Protein 2PMV (pdb70)

CATH classification: 1.50.10.20 (+1 more: 2.170.130.30)

Nearest PDB structures (foldseek):
  2pmv-assembly3_C  TM=1.003E+00  e=5.480E-61  Homo sapiens
  3kq4-assembly1_A  TM=9.865E-01  e=4.558E-55  Homo sapiens
  2pmv-assembly4_D  TM=9.990E-01  e=1.553E-37  Homo sapiens
  4kkj-assembly1_A  TM=8.275E-01  e=1.974E-21  Homo sapiens
  8ixu-assembly1_A  TM=7.692E-01  e=7.747E-20  Rattus norvegicus

Radius of gyration: 38.44 Å; Cα contacts (8 Å, |Δi|>4): 2213; chains: 4; bounding box: 96×88×99 Å

B-factor: mean 55.83, std 19.57, range [20.28, 99.45]

Solvent-accessible surface area: 54639 Å² total; per-residue (Å²): 156,35,94,15,55,95,83,47,78,89,46,3,54,40,14,0,64,88,0,1,91,40,18,62,99,111,32,82,48,6,14,2,8,0,0,0,0,12,10,22,31,25,104,49,99,154,6,17,89,56,2,0,85,33,5,72,91,31,77,26,140,110,31,78,34,8,58,0,0,23,2,0,0,0,3,22,1,0,6,32,61,16,37,90,10,32,66,25,0,36,142,59,0,96,133,40,66,34,79,34,33,113,7,32,14,57,27,2,54,19,8,0,4,0,0,0,0,2,5,36,70,46,16,40,42,0,8,82,4,0,25,100,1,0,41,24,28,19,4,21,72,23,123,51,40,8,38,6,3,0,2,1,0,0,0,0,3,15,0,22,43,46,5,0,9,2,19,89,49,34,46,57,68,4,0,16,61,2,1,54,49,9,2,59,81,1,3,144,86,26,103,131,71,2,27,0,18,68,15,34,0,0,2,1,0,12,0,0,27,79,37,17,47,85,92,15,194,128,159,50,94,25,118,90,0,3,44,19,0,4,81,28,15,122,128,47,80,7,84,18,43,10,2,0,0,11,3,0,1,22,10,67,68,86,12,2,36,45,0,38,79,15,65,4,31,92,150,151,74,67,47,118,21,62,0,61,8,6,1,22,4,102,88,131,72,111,112,107,29,133,94,89,28,65,2,38,3,62,64,44,30,23,41,0,29,39,0,5,86,15,1,65,159,108,68,77,134,17,56,32,105,63,48,104,45,35,99,20,50,53,9,13,5,3,18,120,28,61,53,57,104,125,86,55,11,63,10,45,24,22,28,46,124,85,82,32,88,48,42,6,37,29,38,99,3,106,86,124,4,73,0,22,0,43,25,38,98,102,154,34,84,17,60,91,78,53,76,89,49,3,51,34,7,0,62,85,0,3,94,36,18,59,97,108,39,171,31,25,19,1,8,0,0,0,0,15,9,22,30,22,101,56,116,177,7,22,74,58,3,0,91,38,4,62,106,28,84,30,120,101,22,78,29,8,74,0,0,24,3,0,0,0,2,22,1,0,6,24,60,14,30,94,7,30,54,41,0,30,169,77,0,98,130,38,66,39,105,46,111,97,5,103,12,67,41,1,56,16,6,0,3,0,0,0,0,2,5,34,70,43,16,39,38,0,14,76,4,0,18,97,0,0,121,26,28,78,77,25,89,27,117,55,46,13,50,5,3,0,0,0,0,0,0,0,2,15,0,19,47,41,2,2,5,14,23,93,125,36,49,52,77,27,0,20,98,2,1,55,45,11,1,59,90,0,2,135,72,30,100,130,57,2,20,0,26,73,27,95,14,0,3,6,0,9,2,0,23,72,36,16,51,95,85,10,184,106,139,41,86,23,122,99,1,4,47,54,0,4,74,16,15,109,136,55,81,8,144,67,34,77,20,0,0,40,2,0,0,19,9,69,68,79,13,3,38,43,0,37,81,19,67,3,33,108,154,156,34,95,16,54,96,82,47,78,88,43,3,54,39,13,0,66,85,0,2,100,37,20,63,101,111,34,82,50,6,13,2,8,0,0,0,0,13,11,21,31,25,105,52,114,150,6,23,86,54,2,0,83,33,5,72,91,30,79,26,140,110,34,79,34,8,58,0,0,22,1,0,0,0,3,19,1,0,6,28,60,16,35,91,10,33,66,24,0,37,142,59,0,100,132,40,72,32,86,47,38,111,7,32,13,57,26,2,53,18,7,0,3,0,0,0,0,2,4,36,72,49,16,44,46,0,8,80,4,0,29,100,1,0,62,26,27,16,26,20,86,22,122,52,40,8,37,5,4,0,2,0,0,0,0,0,3,15,0,24,41,47,8,0,14,8,25,108,108,36,44,66,30,12,0,17,26,0,1,31,14,7,0,56,77,0,3,145,88,26,104,131,70,2,28,0,20,65,16,32,0,0,2,1,0,12,1,0,25,77,37,18,40,86,93,15,109,127,156,50,95,25,118,93,0,2,44,19,0,4,81,29,15,118,129,46,81,6,82,18,42,10,2,0,0,11,3,0,0,21,11,70,66,88,12,2,35,44,0,37,80,15,64,5,40,96,150,147,71,67,47,117,23,63,0,62,7,5,0,21,5,98,95,132,74,115,112,108,30,132,93,88,27,64,3,38,3,59,62,47,30,23,43,0,30,38,0,4,87,16,2,65,158,109,68,76,136,17,58,33,105,66,48,103,45,36,101,21,52,52,10,13,5,3,15,120,28,60,52,57,106,125,85,55,11,62,11,45,24,22,28,47,122,84,82,31,86,50,42,8,35,28,36,100,4,107,86,126,2,74,0,20,0,42,30,37,97,99,154,33,83,16,58,94,76,50,76,90,50,3,51,35,6,1,64,86,0,3,92,38,17,60,96,108,39,170,28,24,19,1,8,0,0,0,0,16,9,22,30,24,102,58,115,177,7,29,78,56,3,0,87,38,4,59,106,28,84,30,121,101,22,76,29,9,74,0,0,24,3,0,0,0,2,23,1,0,7,20,58,15,29,95,7,32,54,41,0,30,170,77,0,98,126,38,66,36,108,48,113,96,5,104,13,65,40,1,56,17,6,0,4,0,0,0,0,3,4,34,73,46,15,46,40,0,13,75,3,0,18,92,0,0,120,25,28,78,77,25,90,28,117,54,47,13,50,7,2,0,0,0,0,0,0,0,2,16,1,20,45,40,5,1,8,13,23,108,127,37,50,57,77,29,0,20,99,3,1,54,46,12,1,56,88,0,2,135,74,29,99,130,57,2,20,0,26,72,28,93,12,0,3,7,0,9,2,0,23,72,35,16,44,95,84,10,185,103,140,42,86,24,122,102,1,5,49,55,0,5,73,14,14,107,135,56,83,8,145,69,32,76,21,0,0,38,3,0,0,18,10,70,67,80,14,3,36,42,0,39,81,20,72,6,46,108,160

Organism: Homo sapiens (NCBI:txid9606)

GO terms:
  GO:0140355 cargo receptor ligand activity (F, EXP)
  GO:0043202 lysosomal lumen (C, TAS)
  GO:0005576 extracellular region (C, TAS)
  GO:0015889 cobalamin transport (P, TAS)
  GO:0005515 protein binding (F, IPI)
  GO:0005576 extracellular region (C, IDA)
  GO:0005768 endosome (C, IDA)
  GO:0005902 microvillus (C, IDA)
  GO:0016324 apical plasma membrane (C, IDA)
  GO:0031419 cobalamin binding (F, IDA)
  GO:0015889 cobalamin transport (P, IMP)

Sequence (1290 aa):
SCSVPSAQEPLVNGIQVLMENSVTSSAYPNPSILIAMNLAGAYNLKAQKLLTYQLMSSDNNDLTIGHLGLTIMALTSSCRDPGDKVSILQRQMENWAPSSPNAEASAFYGPSLAILALCQKNSEATLPIAVRFAKTLLANSSPFNVDTGAMATLALTCMYNKIPVGSEEGYRSLFGQVLKDIVEKISMKIKDNGIIGDIYSTGLAMQALSVTPEPSKKEWNCKKTTDMILNEIKQGKFHNPMSIAQILPSLKGKTYLDVPQVTCSPDTSASNITVIYTINNQLRGVELLFNETINVSVKSGSVLLVVLEEAQRKNPMFKFETTMTSWGLVVSSINNIAENVNHKTYWQFLSGVTPLNEGVADYIPFNHEHITANFTQYSCSVPSAQEPLVNGIQVLMENSVTSSAYPNPSILIAMNLAGAYNLKAQKLLTYQLMSSDNNDLTIGHLGLTIMALTSSCRDPGDKVSILQRQMENWAPSSPNAEASAFYGPSLAILALCQKNSEATLPIAVRFAKTLLANSSPFNVDTGAMATLALTCMYNKIPVGSEEGYRSLFGQVLKDIVEKISMKIKDNGIIGDIYSTGLAMQALSVTPEPSKKEWNCKKTTDMILNEIKQGKFHNPMSIAQILPSLKGKTYLDVPQVTCSPDSCSVPSAQEPLVNGIQVLMENSVTSSAYPNPSILIAMNLAGAYNLKAQKLLTYQLMSSDNNDLTIGHLGLTIMALTSSCRDPGDKVSILQRQMENWAPSSPNAEASAFYGPSLAILALCQKNSEATLPIAVRFAKTLLANSSPFNVDTGAMATLALTCMYNKIPVGSEEGYRSLFGQVLKDIVEKISMKIKDNGIIGDIYSTGLAMQALSVTPEPSKKEWNCKKTTDMILNEIKQGKFHNPMSIAQILPSLKGKTYLDVPQVTCSPDTSASNITVIYTINNQLRGVELLFNETINVSVKSGSVLLVVLEEAQRKNPMFKFETTMTSWGLVVSSINNIAENVNHKTYWQFLSGVTPLNEGVADYIPFNHEHITANFTQYSCSVPSAQEPLVNGIQVLMENSVTSSAYPNPSILIAMNLAGAYNLKAQKLLTYQLMSSDNNDLTIGHLGLTIMALTSSCRDPGDKVSILQRQMENWAPSSPNAEASAFYGPSLAILALCQKNSEATLPIAVRFAKTLLANSSPFNVDTGAMATLALTCMYNKIPVGSEEGYRSLFGQVLKDIVEKISMKIKDNGIIGDIYSTGLAMQALSVTPEPSKKEWNCKKTTDMILNEIKQGKFHNPMSIAQILPSLKGKTYLDVPQVTCSPD

Structure (mmCIF, N/CA/C/O backbone):
data_2PMV
#
_entry.id   2PMV
#
_cell.length_a   90.100
_cell.length_b   67.300
_cell.length_c   147.700
_cell.angle_alpha   90.00
_cell.angle_beta   96.80
_cell.angle_gamma   90.00
#
_symmetry.space_group_name_H-M   'P 1 21 1'
#
loop_
_entity.id
_entity.type
_entity.pdbx_description
1 polymer 'Gastric intrinsic factor'
2 branched 2-acetamido-2-deoxy-beta-D-glucopyranose-(1-4)-2-acetamido-2-deoxy-beta-D-glucopyranose
3 non-polymer COBALAMIN
4 water water
#
loop_
_atom_site.group_PDB
_atom_site.id
_atom_site.type_symbol
_atom_site.label_atom_id
_atom_site.label_alt_id
_atom_site.label_comp_id
_atom_site.label_asym_id
_atom_site.label_entity_id
_atom_site.label_seq_id
_atom_site.pdbx_PDB_ins_code
_atom_site.Cartn_x
_atom_site.Cartn_y
_atom_site.Cartn_z
_atom_site.occupancy
_atom_site.B_iso_or_equiv
_atom_site.auth_seq_id
_atom_site.auth_comp_id
_atom_site.auth_asym_id
_atom_site.auth_atom_id
_atom_site.pdbx_PDB_model_num
ATOM 1 N N . SER A 1 7 ? -3.980 47.944 106.385 1.00 95.45 7 SER A N 1
ATOM 2 C CA . SER A 1 7 ? -4.068 47.707 104.908 1.00 97.42 7 SER A CA 1
ATOM 3 C C . SER A 1 7 ? -3.266 48.767 104.157 1.00 96.80 7 SER A C 1
ATOM 4 O O . SER A 1 7 ? -2.965 48.624 102.965 1.00 96.86 7 SER A O 1
ATOM 7 N N . CYS A 1 8 ? -2.926 49.834 104.868 1.00 94.59 8 CYS A N 1
ATOM 8 C CA . CYS A 1 8 ? -2.203 50.944 104.268 1.00 90.70 8 CYS A CA 1
ATOM 9 C C . CYS A 1 8 ? -1.432 51.724 105.313 1.00 86.91 8 CYS A C 1
ATOM 10 O O . CYS A 1 8 ? -1.574 52.947 105.431 1.00 85.07 8 CYS A O 1
ATOM 13 N N . SER A 1 9 ? -0.626 51.000 106.078 1.00 82.84 9 SER A N 1
ATOM 14 C CA . SER A 1 9 ? 0.192 51.614 107.108 1.00 78.96 9 SER A CA 1
ATOM 15 C C . SER A 1 9 ? 1.349 52.288 106.366 1.00 75.22 9 SER A C 1
ATOM 16 O O . SER A 1 9 ? 1.496 52.111 105.152 1.00 72.17 9 SER A O 1
ATOM 19 N N . VAL A 1 10 ? 2.157 53.067 107.079 1.00 71.19 10 VAL A N 1
ATOM 20 C CA . VAL A 1 10 ? 3.288 53.699 106.434 1.00 68.92 10 VAL 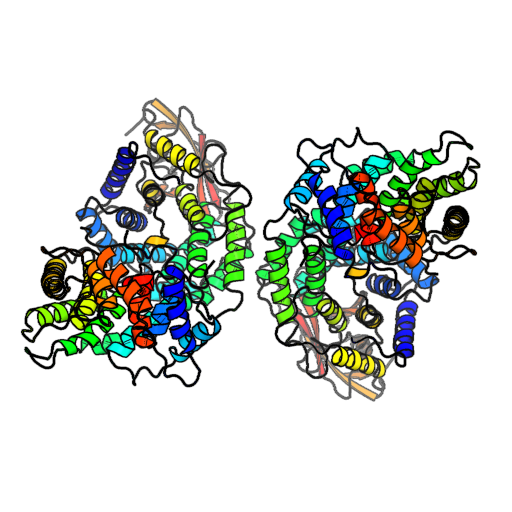A CA 1
ATOM 21 C C . VAL A 1 10 ? 4.397 52.656 106.370 1.00 67.04 10 VAL A C 1
ATOM 22 O O . VAL A 1 10 ? 4.746 52.046 107.381 1.00 69.29 10 VAL A O 1
ATOM 26 N N . PRO A 1 11 ? 4.942 52.422 105.170 1.00 63.38 11 PRO A N 1
ATOM 27 C CA . PRO A 1 11 ? 6.010 51.455 104.924 1.00 62.73 11 PRO A CA 1
ATOM 28 C C . PRO A 1 11 ? 7.216 51.702 105.821 1.00 63.66 11 PRO A C 1
ATOM 29 O O . PRO A 1 11 ? 7.783 52.807 105.837 1.00 62.41 11 PRO A O 1
ATOM 33 N N . SER A 1 12 ? 7.595 50.677 106.577 1.00 64.24 12 SER A N 1
ATOM 34 C CA . SER A 1 12 ? 8.751 50.778 107.458 1.00 67.99 12 SER A CA 1
ATOM 35 C C . SER A 1 12 ? 9.926 50.938 106.529 1.00 66.64 12 SER A C 1
ATOM 36 O O . SER A 1 12 ? 10.525 49.961 106.103 1.00 71.64 12 SER A O 1
ATOM 39 N N . ALA A 1 13 ? 10.236 52.178 106.200 1.00 63.29 13 ALA A N 1
ATOM 40 C CA . ALA A 1 13 ? 11.315 52.492 105.281 1.00 60.40 13 ALA A CA 1
ATOM 41 C C . ALA A 1 13 ? 11.083 53.960 105.063 1.00 59.12 13 ALA A C 1
ATOM 42 O O . ALA A 1 13 ? 11.986 54.716 104.718 1.00 59.10 13 ALA A O 1
ATOM 44 N N . GLN A 1 14 ? 9.837 54.348 105.299 1.00 56.97 14 GLN A N 1
ATOM 45 C CA . GLN A 1 14 ? 9.420 55.729 105.180 1.00 56.65 14 GLN A CA 1
ATOM 46 C C . GLN A 1 14 ? 9.191 56.254 106.601 1.00 52.36 14 GLN A C 1
ATOM 47 O O . GLN A 1 14 ? 8.982 57.44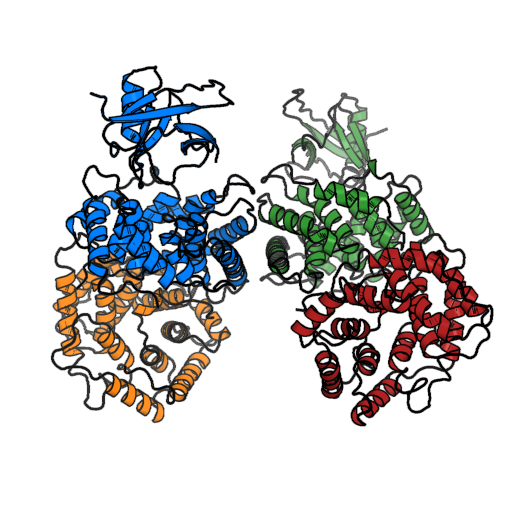4 106.832 1.00 49.40 14 GLN A O 1
ATOM 53 N N . GLU A 1 15 ? 9.238 55.348 107.566 1.00 50.28 15 GLU A N 1
ATOM 54 C CA . GLU A 1 15 ? 9.042 55.744 108.949 1.00 48.78 15 GLU A CA 1
ATOM 55 C C . GLU A 1 15 ? 9.971 56.860 109.402 1.00 46.25 15 GLU A C 1
ATOM 56 O O . GLU A 1 15 ? 9.554 57.761 110.131 1.00 46.02 15 GLU A O 1
ATOM 62 N N . PRO A 1 16 ? 11.247 56.812 108.999 1.00 43.87 16 PRO A N 1
ATOM 63 C CA . PRO A 1 16 ? 12.149 57.891 109.417 1.00 43.70 16 PRO A CA 1
ATOM 64 C C . PRO A 1 16 ? 11.542 59.245 109.046 1.00 44.75 16 PRO A C 1
ATOM 65 O O . PRO A 1 16 ? 11.653 60.203 109.795 1.00 45.39 16 PRO A O 1
ATOM 69 N N . LEU A 1 17 ? 10.900 59.303 107.881 1.00 46.59 17 LEU A N 1
ATOM 70 C CA . LEU A 1 17 ? 10.272 60.522 107.386 1.00 47.75 17 LEU A CA 1
ATOM 71 C C . LEU A 1 17 ? 9.199 60.950 108.380 1.00 44.14 17 LEU A C 1
ATOM 72 O O . LEU A 1 17 ? 9.155 62.091 108.828 1.00 45.18 17 LEU A O 1
ATOM 77 N N . VAL A 1 18 ? 8.333 60.027 108.742 1.00 40.59 18 VAL A N 1
ATOM 78 C CA . VAL A 1 18 ? 7.283 60.390 109.677 1.00 39.68 18 VAL A CA 1
ATOM 79 C C . VAL A 1 18 ? 7.906 60.852 110.985 1.00 37.15 18 VAL A C 1
ATOM 80 O O . VAL A 1 18 ? 7.509 61.886 111.544 1.00 36.48 18 VAL A O 1
ATOM 84 N N . ASN A 1 19 ? 8.887 60.099 111.471 1.00 35.60 19 ASN A N 1
ATOM 85 C CA . ASN A 1 19 ? 9.538 60.463 112.720 1.00 38.02 19 ASN A CA 1
ATOM 86 C C . ASN A 1 19 ? 10.043 61.900 112.675 1.00 39.91 19 ASN A C 1
ATOM 87 O O . ASN A 1 19 ? 9.870 62.662 113.648 1.00 38.28 19 ASN A O 1
ATOM 92 N N . GLY A 1 20 ? 10.669 62.262 111.544 1.00 41.79 20 GLY A N 1
ATOM 93 C CA . GLY A 1 20 ? 11.197 63.608 111.361 1.00 38.53 20 GLY A CA 1
ATOM 94 C C . GLY A 1 20 ? 10.157 64.707 111.542 1.00 39.63 20 GLY A C 1
ATOM 95 O O . GLY A 1 20 ? 10.371 65.646 112.323 1.00 38.08 20 GLY A O 1
ATOM 96 N N . ILE A 1 21 ? 9.026 64.613 110.839 1.00 38.94 21 ILE A N 1
ATOM 97 C CA . ILE A 1 21 ? 8.022 65.665 110.986 1.00 38.88 21 ILE A CA 1
ATOM 98 C C . ILE A 1 21 ? 7.463 65.689 112.389 1.00 35.40 21 ILE A C 1
ATOM 99 O O . ILE A 1 21 ? 7.164 66.756 112.905 1.00 35.90 21 ILE A O 1
ATOM 104 N N . GLN A 1 22 ? 7.349 64.520 113.020 1.00 34.38 22 GLN A N 1
ATOM 105 C CA . GLN A 1 22 ? 6.846 64.479 114.387 1.00 31.68 22 GLN A CA 1
ATOM 106 C C . GLN A 1 22 ? 7.743 65.363 115.240 1.00 31.10 22 GLN A C 1
ATOM 107 O O . GLN A 1 22 ? 7.256 66.178 116.015 1.00 28.56 22 GLN A O 1
ATOM 113 N N . VAL A 1 23 ? 9.059 65.182 115.090 1.00 31.53 23 VAL A N 1
ATOM 114 C CA . VAL A 1 23 ? 10.019 65.979 115.834 1.00 32.20 23 VAL A CA 1
ATOM 115 C C . VAL A 1 23 ? 9.881 67.425 115.433 1.00 34.03 23 VAL A C 1
ATOM 116 O O . VAL A 1 23 ? 9.877 68.276 116.308 1.00 34.55 23 VAL A O 1
ATOM 120 N N . LEU A 1 24 ? 9.745 67.717 114.134 1.00 33.81 24 LEU A N 1
ATOM 121 C CA . LEU A 1 24 ? 9.589 69.120 113.724 1.00 37.31 24 LEU A CA 1
ATOM 122 C C . LEU A 1 24 ? 8.381 69.732 114.470 1.00 40.13 24 LEU A C 1
ATOM 123 O O . LEU A 1 24 ? 8.461 70.835 115.035 1.00 41.85 24 LEU A O 1
ATOM 128 N N . MET A 1 25 ? 7.268 69.003 114.488 1.00 37.89 25 MET A N 1
ATOM 129 C CA . MET A 1 25 ? 6.063 69.486 115.135 1.00 37.15 25 MET A CA 1
ATOM 130 C C . MET A 1 25 ? 6.186 69.668 116.654 1.00 38.41 25 MET A C 1
ATOM 131 O O . MET A 1 25 ? 5.706 70.676 117.209 1.00 37.15 25 MET A O 1
ATOM 136 N N . GLU A 1 26 ? 6.787 68.694 117.335 1.00 37.60 26 GLU A N 1
ATOM 137 C CA . GLU A 1 26 ? 6.954 68.793 118.786 1.00 39.13 26 GLU A CA 1
ATOM 138 C C . GLU A 1 26 ? 7.898 69.925 119.104 1.00 41.25 26 GLU A C 1
ATOM 139 O O . GLU A 1 26 ? 7.691 70.661 120.054 1.00 38.62 26 GLU A O 1
ATOM 145 N N . ASN A 1 27 ? 8.933 70.061 118.281 1.00 44.86 27 ASN A N 1
ATOM 146 C CA . ASN A 1 27 ? 9.938 71.085 118.487 1.00 46.29 27 ASN A CA 1
ATOM 147 C C . ASN A 1 27 ? 9.430 72.508 118.413 1.00 46.62 27 ASN A C 1
ATOM 148 O O . ASN A 1 27 ? 10.144 73.445 118.796 1.00 47.91 27 ASN A O 1
ATOM 153 N N . SER A 1 28 ? 8.210 72.689 117.918 1.00 44.90 28 SER A N 1
ATOM 154 C CA . SER A 1 28 ? 7.665 74.032 117.772 1.00 40.49 28 SER A CA 1
ATOM 155 C C . SER A 1 28 ? 7.055 74.542 119.055 1.00 38.65 28 SER A C 1
ATOM 156 O O . SER A 1 28 ? 6.708 75.719 119.152 1.00 38.62 28 SER A O 1
ATOM 159 N N . VAL A 1 29 ? 6.923 73.662 120.039 1.00 36.82 29 VAL A N 1
ATOM 160 C CA . VAL A 1 29 ? 6.323 74.046 121.322 1.00 41.27 29 VAL A CA 1
ATOM 161 C C . VAL A 1 29 ? 7.312 74.852 122.182 1.00 44.39 29 VAL A C 1
ATOM 162 O O . VAL A 1 29 ? 8.399 74.373 122.522 1.00 45.23 29 VAL A O 1
ATOM 166 N N . THR A 1 30 ? 6.949 76.084 122.516 1.00 45.55 30 THR A N 1
ATOM 167 C CA . THR A 1 30 ? 7.833 76.927 123.315 1.00 47.06 30 THR A CA 1
ATOM 168 C C . THR A 1 30 ? 6.996 77.795 124.225 1.00 52.18 30 THR A C 1
ATOM 169 O O . THR A 1 30 ? 5.764 77.806 124.134 1.00 56.15 30 THR A O 1
ATOM 173 N N . SER A 1 31 ? 7.655 78.534 125.105 1.00 54.94 31 SER A N 1
ATOM 174 C CA . SER A 1 31 ? 6.933 79.383 126.048 1.00 58.14 31 SER A CA 1
ATOM 175 C C . SER A 1 31 ? 6.142 80.512 125.403 1.00 57.73 31 SER A C 1
ATOM 176 O O . SER A 1 31 ? 5.139 80.965 125.952 1.00 59.02 31 SER A O 1
ATOM 179 N N . SER A 1 32 ? 6.593 80.960 124.238 1.00 57.68 32 SER A N 1
ATOM 180 C CA . SER A 1 32 ? 5.916 82.033 123.515 1.00 56.08 32 SER A CA 1
ATOM 181 C C . SER A 1 32 ? 5.040 81.488 122.384 1.00 52.66 32 SER A C 1
ATOM 182 O O . SER A 1 32 ? 4.142 82.170 121.907 1.00 53.20 32 SER A O 1
ATOM 185 N N . ALA A 1 33 ? 5.301 80.256 121.960 1.00 51.33 33 ALA A N 1
ATOM 186 C CA . ALA A 1 33 ? 4.520 79.653 120.891 1.00 51.06 33 ALA A CA 1
ATOM 187 C C . ALA A 1 33 ? 3.034 79.642 121.287 1.00 52.05 33 ALA A C 1
ATOM 188 O O . ALA A 1 33 ? 2.703 79.615 122.477 1.00 55.11 33 ALA A O 1
ATOM 190 N N . TYR A 1 34 ? 2.150 79.700 120.293 1.00 49.73 34 TYR A N 1
ATOM 191 C CA . TYR A 1 34 ? 0.709 79.668 120.538 1.00 50.17 34 TYR A CA 1
ATOM 192 C C . TYR A 1 34 ? 0.392 78.223 120.976 1.00 47.95 34 TYR A C 1
ATOM 193 O O . TYR A 1 34 ? 0.721 77.282 120.257 1.00 48.46 34 TYR A O 1
ATOM 202 N N . PRO A 1 35 ? -0.208 78.031 122.173 1.00 45.35 35 PRO A N 1
ATOM 203 C CA . PRO A 1 35 ? -0.540 76.686 122.669 1.00 42.09 35 PRO A CA 1
ATOM 204 C C . PRO A 1 35 ? -1.516 75.986 121.735 1.00 41.38 35 PRO A C 1
ATOM 205 O O . PRO A 1 35 ? -2.720 76.293 121.711 1.00 41.26 35 PRO A O 1
ATOM 209 N N . ASN A 1 36 ? -0.991 75.051 120.955 1.00 36.27 36 ASN A N 1
ATOM 210 C CA . ASN A 1 36 ? -1.815 74.342 120.011 1.00 35.53 36 ASN A CA 1
ATOM 211 C C . ASN A 1 36 ? -2.305 72.973 120.516 1.00 35.15 36 ASN A C 1
ATOM 212 O O . ASN A 1 36 ? -1.545 72.002 120.544 1.00 34.86 36 ASN A O 1
ATOM 217 N N . PRO A 1 37 ? -3.595 72.872 120.894 1.00 34.19 37 PRO A N 1
ATOM 218 C CA . PRO A 1 37 ? -4.119 71.581 121.379 1.00 34.10 37 PRO A CA 1
ATOM 219 C C . PRO A 1 37 ? -4.016 70.417 120.346 1.00 37.69 37 PRO A C 1
ATOM 220 O O . PRO A 1 37 ? -3.871 69.235 120.728 1.00 36.88 37 PRO A O 1
ATOM 224 N N . SER A 1 38 ? -4.051 70.735 119.050 1.00 37.05 38 SER A N 1
ATOM 225 C CA . SER A 1 38 ? -3.960 69.671 118.053 1.00 37.14 38 SER A CA 1
ATOM 226 C C . SER A 1 38 ? -2.571 69.087 118.077 1.00 37.41 38 SER A C 1
ATOM 227 O O . SER A 1 38 ? -2.398 67.877 117.863 1.00 38.73 38 SER A O 1
ATOM 230 N N . ILE A 1 39 ? -1.569 69.914 118.359 1.00 32.10 39 ILE A N 1
ATOM 231 C CA . ILE A 1 39 ? -0.240 69.347 118.373 1.00 29.59 39 ILE A CA 1
ATOM 232 C C . ILE A 1 39 ? -0.087 68.386 119.536 1.00 30.67 39 ILE A C 1
ATOM 233 O O . ILE A 1 39 ? 0.552 67.353 119.395 1.00 32.59 39 ILE A O 1
ATOM 238 N N . LEU A 1 40 ? -0.684 68.729 120.676 1.00 31.31 40 LEU A N 1
ATOM 239 C CA . LEU A 1 40 ? -0.616 67.899 121.873 1.00 32.70 40 LEU A CA 1
ATOM 240 C C . LEU A 1 40 ? -1.319 66.578 121.595 1.00 33.95 40 LEU A C 1
ATOM 241 O O . LEU A 1 40 ? -0.792 65.514 121.942 1.00 32.63 40 LEU A O 1
ATOM 246 N N . ILE A 1 41 ? -2.494 66.653 120.954 1.00 32.00 41 ILE A N 1
ATOM 247 C CA . ILE A 1 41 ? -3.253 65.459 120.617 1.00 30.79 41 ILE A CA 1
ATOM 248 C C . ILE A 1 41 ? -2.440 64.553 119.716 1.00 32.60 41 ILE A C 1
ATOM 249 O O . ILE A 1 41 ? -2.379 63.324 119.922 1.00 35.30 41 ILE A O 1
ATOM 254 N N . ALA A 1 42 ? -1.816 65.164 118.714 1.00 32.80 42 ALA A N 1
ATOM 255 C CA . ALA A 1 42 ? -0.999 64.424 117.768 1.00 34.11 42 ALA A CA 1
ATOM 256 C C . ALA A 1 42 ? 0.196 63.761 118.450 1.00 33.64 42 ALA A C 1
ATOM 257 O O . ALA A 1 42 ? 0.398 62.551 118.317 1.00 32.50 42 ALA A O 1
ATOM 259 N N . MET A 1 43 ? 0.989 64.518 119.195 1.00 33.21 43 MET A N 1
ATOM 260 C CA . MET A 1 43 ? 2.123 63.850 119.805 1.00 35.78 43 MET A CA 1
ATOM 261 C C . MET A 1 43 ? 1.651 62.791 120.780 1.00 34.13 43 MET A C 1
ATOM 262 O O . MET A 1 43 ? 2.229 61.701 120.842 1.00 32.81 43 MET A O 1
ATOM 267 N N . ASN A 1 44 ? 0.578 63.063 121.511 1.00 33.37 44 ASN A N 1
ATOM 268 C CA . ASN A 1 44 ? 0.140 62.037 122.441 1.00 33.10 44 ASN A CA 1
ATOM 269 C C . ASN A 1 44 ? -0.352 60.778 121.734 1.00 33.51 44 ASN A C 1
ATOM 270 O O . ASN A 1 44 ? -0.099 59.694 122.220 1.00 38.09 44 ASN A O 1
ATOM 275 N N . LEU A 1 45 ? -1.034 60.891 120.594 1.00 32.68 45 LEU A N 1
ATOM 276 C CA . LEU A 1 45 ? -1.503 59.685 119.895 1.00 31.43 45 LEU A CA 1
ATOM 277 C C . LEU A 1 45 ? -0.330 58.924 119.248 1.00 32.50 45 LEU A C 1
ATOM 278 O O . LEU A 1 45 ? -0.366 57.700 119.068 1.00 29.83 45 LEU A O 1
ATOM 283 N N . ALA A 1 46 ? 0.705 59.665 118.885 1.00 30.05 46 ALA A N 1
ATOM 284 C CA . ALA A 1 46 ? 1.868 59.076 118.276 1.00 29.64 46 ALA A CA 1
ATOM 285 C C . ALA A 1 46 ? 2.805 58.478 119.296 1.00 31.63 46 ALA A C 1
ATOM 286 O O . ALA A 1 46 ? 3.491 57.512 118.998 1.00 33.45 46 ALA A O 1
ATOM 288 N N . GLY A 1 47 ? 2.821 59.041 120.496 1.00 31.23 47 GLY A N 1
ATOM 289 C CA . GLY A 1 47 ? 3.765 58.599 121.510 1.00 33.84 47 GLY A CA 1
ATOM 290 C C . GLY A 1 47 ? 4.817 59.700 121.456 1.00 33.66 47 GLY A C 1
ATOM 291 O O . GLY A 1 47 ? 5.656 59.709 120.563 1.00 36.60 47 GLY A O 1
ATOM 292 N N . ALA A 1 48 ? 4.740 60.645 122.381 1.00 32.55 48 ALA A N 1
ATOM 293 C CA . ALA A 1 48 ? 5.635 61.795 122.412 1.00 36.82 48 ALA A CA 1
ATOM 294 C C . ALA A 1 48 ? 7.142 61.496 122.503 1.00 37.95 48 ALA A C 1
ATOM 295 O O . ALA A 1 48 ? 7.538 60.559 123.180 1.00 38.77 48 ALA A O 1
ATOM 297 N N . TYR A 1 49 ? 7.971 62.289 121.821 1.00 36.24 49 TYR A N 1
ATOM 298 C CA . TYR A 1 49 ? 9.418 62.094 121.887 1.00 36.01 49 TYR A CA 1
ATOM 299 C C . TYR A 1 49 ? 9.969 63.036 122.940 1.00 37.36 49 TYR A C 1
ATOM 300 O O . TYR A 1 49 ? 10.610 62.622 123.889 1.00 38.07 49 TYR A O 1
ATOM 309 N N . ASN A 1 50 ? 9.689 64.310 122.756 1.00 39.37 50 ASN A N 1
ATOM 310 C CA . ASN A 1 50 ? 10.169 65.350 123.643 1.00 42.40 50 ASN A CA 1
ATOM 311 C C . ASN A 1 50 ? 9.263 65.540 124.861 1.00 43.63 50 ASN A C 1
ATOM 312 O O . ASN A 1 50 ? 8.269 66.305 124.823 1.00 41.92 50 ASN A O 1
ATOM 317 N N . LEU A 1 51 ? 9.631 64.883 125.959 1.00 41.62 51 LEU A N 1
ATOM 318 C CA . LEU A 1 51 ? 8.818 64.980 127.160 1.00 40.89 51 LEU A CA 1
ATOM 319 C C . LEU A 1 51 ? 8.744 66.376 127.751 1.00 39.82 51 LEU A C 1
ATOM 320 O O . LEU A 1 51 ? 7.751 66.714 128.410 1.00 39.98 51 LEU A O 1
ATOM 325 N N . LYS A 1 52 ? 9.739 67.238 127.492 1.00 40.74 52 LYS A N 1
ATOM 326 C CA . LYS A 1 52 ? 9.633 68.604 128.028 1.00 41.83 52 LYS A CA 1
ATOM 327 C C . LYS A 1 52 ? 8.618 69.338 127.191 1.00 39.77 52 LYS A C 1
ATOM 328 O O . LYS A 1 52 ? 7.824 70.119 127.789 1.00 37.22 52 LYS A O 1
ATOM 334 N N . ALA A 1 53 ? 8.670 69.210 125.911 1.00 36.49 53 ALA A N 1
ATOM 335 C CA . ALA A 1 53 ? 7.691 69.935 125.101 1.00 36.26 53 ALA A CA 1
ATOM 336 C C . ALA A 1 53 ? 6.299 69.413 125.475 1.00 37.18 53 ALA A C 1
ATOM 337 O O . ALA A 1 53 ? 5.343 70.182 125.641 1.00 36.73 53 ALA A O 1
ATOM 339 N N . GLN A 1 54 ? 6.200 68.099 125.662 1.00 37.72 54 GLN A N 1
ATOM 340 C CA . GLN A 1 54 ? 4.922 67.507 126.037 1.00 40.03 54 GLN A CA 1
ATOM 341 C C . GLN A 1 54 ? 4.347 68.127 127.306 1.00 41.05 54 GLN A C 1
ATOM 342 O O . GLN A 1 54 ? 3.179 68.515 127.347 1.00 39.43 54 GLN A O 1
ATOM 348 N N . LYS A 1 55 ? 5.179 68.213 128.339 1.00 42.45 55 LYS A N 1
ATOM 349 C CA . LYS A 1 55 ? 4.767 68.768 129.624 1.00 43.84 55 LYS A CA 1
ATOM 350 C C . LYS A 1 55 ? 4.436 70.260 129.531 1.00 43.71 55 LYS A C 1
ATOM 351 O O . LYS A 1 55 ? 3.433 70.725 130.079 1.00 44.07 55 LYS A O 1
ATOM 357 N N . LEU A 1 56 ? 5.275 71.012 128.827 1.00 42.30 56 LEU A N 1
ATOM 358 C CA . LEU A 1 56 ? 5.048 72.432 128.698 1.00 40.13 56 LEU A CA 1
ATOM 359 C C . LEU A 1 56 ? 3.672 72.731 128.093 1.00 39.56 56 LEU A C 1
ATOM 360 O O . LEU A 1 56 ? 2.895 73.492 128.666 1.00 40.67 56 LEU A O 1
ATOM 365 N N . LEU A 1 57 ? 3.367 72.112 126.952 1.00 40.49 57 LEU A N 1
ATOM 366 C CA . LEU A 1 57 ? 2.085 72.315 126.255 1.00 38.76 57 LEU A CA 1
ATOM 367 C C . LEU A 1 57 ? 0.926 71.924 127.135 1.00 40.00 57 LEU A C 1
ATOM 368 O O . LEU A 1 57 ? -0.066 72.653 127.245 1.00 42.61 57 LEU A O 1
ATOM 373 N N . THR A 1 58 ? 1.054 70.767 127.775 1.00 40.00 58 THR A N 1
ATOM 374 C CA . THR A 1 58 ? 0.012 70.294 128.660 1.00 37.80 58 THR A CA 1
ATOM 375 C C . THR A 1 58 ? -0.274 71.319 129.728 1.00 37.86 58 THR A C 1
ATOM 376 O O . THR A 1 58 ? -1.432 71.527 130.065 1.00 39.30 58 THR A O 1
ATOM 380 N N . TYR A 1 59 ? 0.766 71.978 130.242 1.00 39.49 59 TYR A N 1
ATOM 381 C CA . TYR A 1 59 ? 0.567 72.976 131.295 1.00 42.08 59 TYR A CA 1
ATOM 382 C C . TYR A 1 59 ? -0.066 74.241 130.753 1.00 40.43 59 TYR A C 1
ATOM 383 O O . TYR A 1 59 ? -0.932 74.835 131.422 1.00 39.29 59 TYR A O 1
ATOM 392 N N . GLN A 1 60 ? 0.353 74.647 129.554 1.00 36.69 60 GLN A N 1
ATOM 393 C CA . GLN A 1 60 ? -0.216 75.831 128.933 1.00 38.65 60 GLN A CA 1
ATOM 394 C C . GLN A 1 60 ? -1.715 75.628 128.689 1.00 43.13 60 GLN A C 1
ATOM 395 O O . GLN A 1 60 ? -2.505 76.559 128.842 1.00 45.96 60 GLN A O 1
ATOM 401 N N . LEU A 1 61 ? -2.126 74.423 128.304 1.00 42.93 61 LEU A N 1
ATOM 402 C CA . LEU A 1 61 ? -3.546 74.213 128.072 1.00 44.03 61 LEU A CA 1
ATOM 403 C C . LEU A 1 61 ? -4.314 74.085 129.377 1.00 46.23 61 LEU A C 1
ATOM 404 O O . LEU A 1 61 ? -5.446 74.563 129.460 1.00 46.96 61 LEU A O 1
ATOM 409 N N . MET A 1 62 ? -3.721 73.439 130.386 1.00 47.47 62 MET A N 1
ATOM 410 C CA . MET A 1 62 ? -4.414 73.263 131.673 1.00 50.43 62 MET A CA 1
ATOM 411 C C . MET A 1 62 ? -4.765 74.609 132.241 1.00 52.56 62 MET A C 1
ATOM 412 O O . MET A 1 62 ? -5.774 74.780 132.934 1.00 56.23 62 MET A O 1
ATOM 417 N N . SER A 1 63 ? -3.923 75.578 131.933 1.00 53.73 63 SER A N 1
ATOM 418 C CA . SER A 1 63 ? -4.142 76.917 132.437 1.00 54.49 63 SER A CA 1
ATOM 419 C C . SER A 1 63 ? -4.798 77.882 131.439 1.00 54.04 63 SER A C 1
ATOM 420 O O . SER A 1 63 ? -4.890 79.068 131.715 1.00 53.19 63 SER A O 1
ATOM 423 N N . SER A 1 64 ? -5.233 77.393 130.281 1.00 56.23 64 SER A N 1
ATOM 424 C CA . SER A 1 64 ? -5.896 78.271 129.321 1.00 57.01 64 SER A CA 1
ATOM 425 C C . SER A 1 64 ? -7.181 78.730 130.001 1.00 58.99 64 SER A C 1
ATOM 426 O O . SER A 1 64 ? -7.751 78.004 130.825 1.00 59.27 64 SER A O 1
ATOM 429 N N . ASP A 1 65 ? -7.624 79.940 129.674 1.00 60.60 65 ASP A N 1
ATOM 430 C CA . ASP A 1 65 ? -8.831 80.513 130.273 1.00 60.50 65 ASP A CA 1
ATOM 431 C C . ASP A 1 65 ? -10.076 80.072 129.516 1.00 57.07 65 ASP A C 1
ATOM 432 O O . ASP A 1 65 ? -10.187 80.300 128.315 1.00 57.31 65 ASP A O 1
ATOM 437 N N . ASN A 1 66 ? -11.028 79.467 130.215 1.00 54.83 66 ASN A N 1
ATOM 438 C CA . ASN A 1 66 ? -12.238 78.999 129.543 1.00 54.45 66 ASN A CA 1
ATOM 439 C C . ASN A 1 66 ? -12.969 80.065 128.726 1.00 53.98 66 ASN A C 1
ATOM 440 O O . ASN A 1 66 ? -13.609 79.741 127.734 1.00 54.45 66 ASN A O 1
ATOM 445 N N . ASN A 1 67 ? -12.859 81.329 129.123 1.00 54.88 67 ASN A N 1
ATOM 446 C CA . ASN A 1 67 ? -13.540 82.411 128.418 1.00 57.54 67 ASN A CA 1
ATOM 447 C C . ASN A 1 67 ? -12.816 82.897 127.172 1.00 59.82 67 ASN A C 1
ATOM 448 O O . ASN A 1 67 ? -13.304 83.778 126.452 1.00 59.35 67 ASN A O 1
ATOM 453 N N . ASP A 1 68 ? -11.647 82.327 126.923 1.00 59.57 68 ASP A N 1
ATOM 454 C CA . ASP A 1 68 ? -10.875 82.690 125.750 1.00 60.08 68 ASP A CA 1
ATOM 455 C C . ASP A 1 68 ? -11.071 81.660 124.646 1.00 57.33 68 ASP A C 1
ATOM 456 O O . ASP A 1 68 ? -10.673 81.874 123.510 1.00 60.12 68 ASP A O 1
ATOM 461 N N . LEU A 1 69 ? -11.690 80.543 124.983 1.00 53.43 69 LEU A N 1
ATOM 462 C CA . LEU A 1 69 ? -11.856 79.480 124.020 1.00 50.44 69 LEU A CA 1
ATOM 463 C C . LEU A 1 69 ? -13.210 79.404 123.371 1.00 49.03 69 LEU A C 1
ATOM 464 O O . LEU A 1 69 ? -14.231 79.598 124.028 1.00 48.71 69 LEU A O 1
ATOM 469 N N . THR A 1 70 ? -13.196 79.099 122.075 1.00 46.70 70 THR A N 1
ATOM 470 C CA . THR A 1 70 ? -14.407 78.928 121.289 1.00 43.00 70 THR A CA 1
ATOM 471 C C . THR A 1 70 ? -14.880 77.496 121.453 1.00 42.17 70 THR A C 1
ATOM 472 O O . THR A 1 70 ? -14.167 76.643 121.972 1.00 38.77 70 THR A O 1
ATOM 476 N N . ILE A 1 71 ? -16.098 77.239 121.002 1.00 45.01 71 ILE A N 1
ATOM 477 C CA . ILE A 1 71 ? -16.678 75.911 121.082 1.00 44.47 71 ILE A CA 1
ATOM 478 C C . ILE A 1 71 ? -15.665 74.864 120.602 1.00 44.78 71 ILE A C 1
ATOM 479 O O . ILE A 1 71 ? -15.434 73.857 121.268 1.00 46.88 71 ILE A O 1
ATOM 484 N N . GLY A 1 72 ? -15.041 75.119 119.461 1.00 42.51 72 GLY A N 1
ATOM 485 C CA . GLY A 1 72 ? -14.065 74.196 118.930 1.00 39.78 72 GLY A CA 1
ATOM 486 C C . GLY A 1 72 ? -12.769 74.150 119.706 1.00 41.21 72 GLY A C 1
ATOM 487 O O . GLY A 1 72 ? -12.188 73.083 119.839 1.00 44.87 72 GLY A O 1
ATOM 488 N N . HIS A 1 73 ? -12.285 75.295 120.182 1.00 44.35 73 HIS A N 1
ATOM 489 C CA . HIS A 1 73 ? -11.046 75.350 120.978 1.00 44.38 73 HIS A CA 1
ATOM 490 C C . HIS A 1 73 ? -11.298 74.390 122.135 1.00 43.46 73 HIS A C 1
ATOM 491 O O . HIS A 1 73 ? -10.544 73.461 122.395 1.00 43.35 73 HIS A O 1
ATOM 498 N N . LEU A 1 74 ? -12.376 74.687 122.846 1.00 39.95 74 LEU A N 1
ATOM 499 C CA . LEU A 1 74 ? -12.808 73.928 123.991 1.00 40.39 74 LEU A CA 1
ATOM 500 C C . LEU A 1 74 ? -12.751 72.442 123.692 1.00 39.28 74 LEU A C 1
ATOM 501 O O . LEU A 1 74 ? -12.090 71.691 124.415 1.00 42.36 74 LEU A O 1
ATOM 506 N N . GLY A 1 75 ? -13.430 72.016 122.629 1.00 36.84 75 GLY A N 1
ATOM 507 C CA . GLY A 1 75 ? -13.429 70.605 122.286 1.00 34.15 75 GLY A CA 1
ATOM 508 C C . GLY A 1 75 ? -12.011 70.069 122.132 1.00 35.51 75 GLY A C 1
ATOM 509 O O . GLY A 1 75 ? -11.645 69.030 122.694 1.00 36.44 75 GLY A O 1
ATOM 510 N N . LEU A 1 76 ? -11.201 70.787 121.364 1.00 32.03 76 LEU A N 1
ATOM 511 C CA . LEU A 1 76 ? -9.832 70.387 121.124 1.00 30.96 76 LEU A CA 1
ATOM 512 C C . LEU A 1 76 ? -9.030 70.314 122.428 1.00 32.36 76 LEU A C 1
ATOM 513 O O . LEU A 1 76 ? -8.258 69.371 122.668 1.00 29.40 76 LEU A O 1
ATOM 518 N N . THR A 1 77 ? -9.222 71.302 123.286 1.00 32.29 77 THR A N 1
ATOM 519 C CA . THR A 1 77 ? -8.500 71.348 124.540 1.00 33.64 77 THR A CA 1
ATOM 520 C C . THR A 1 77 ? -8.899 70.232 125.513 1.00 35.20 77 THR A C 1
ATOM 521 O O . THR A 1 77 ? -8.054 69.728 126.273 1.00 32.54 77 THR A O 1
ATOM 525 N N . ILE A 1 78 ? -10.181 69.868 125.513 1.00 34.16 78 ILE A N 1
ATOM 526 C CA . ILE A 1 78 ? -10.650 68.789 126.362 1.00 35.62 78 ILE A CA 1
ATOM 527 C C . ILE A 1 78 ? -9.976 67.478 125.889 1.00 41.24 78 ILE A C 1
ATOM 528 O O . ILE A 1 78 ? -9.440 66.677 126.704 1.00 44.39 78 ILE A O 1
ATOM 533 N N . MET A 1 79 ? -9.951 67.271 124.579 1.00 37.52 79 MET A N 1
ATOM 534 C CA . MET A 1 79 ? -9.307 66.074 124.074 1.00 39.77 79 MET A CA 1
ATOM 535 C C . MET A 1 79 ? -7.794 66.091 124.320 1.00 37.25 79 MET A C 1
ATOM 536 O O . MET A 1 79 ? -7.201 65.062 124.605 1.00 38.31 79 MET A O 1
ATOM 541 N N . ALA A 1 80 ? -7.167 67.254 124.210 1.00 36.40 80 ALA A N 1
ATOM 542 C CA . ALA A 1 80 ? -5.727 67.311 124.406 1.00 35.30 80 ALA A CA 1
ATOM 543 C C . ALA A 1 80 ? -5.396 66.936 125.839 1.00 33.31 80 ALA A C 1
ATOM 544 O O . ALA A 1 80 ? -4.510 66.113 126.069 1.00 30.40 80 ALA A O 1
ATOM 546 N N . LEU A 1 81 ? -6.106 67.544 126.795 1.00 31.90 81 LEU A N 1
ATOM 547 C CA . LEU A 1 81 ? -5.870 67.242 128.200 1.00 33.03 81 LEU A CA 1
ATOM 548 C C . LEU A 1 81 ? -6.094 65.749 128.412 1.00 32.20 81 LEU A C 1
ATOM 549 O O . LEU A 1 81 ? -5.213 65.042 128.909 1.00 30.82 81 LEU A O 1
ATOM 554 N N . THR A 1 82 ? -7.250 65.250 128.004 1.00 32.42 82 THR A N 1
ATOM 555 C CA . THR A 1 82 ? -7.500 63.826 128.157 1.00 33.69 82 THR A CA 1
ATOM 556 C C . THR A 1 82 ? -6.345 62.944 127.627 1.00 33.94 82 THR A C 1
ATOM 557 O O . THR A 1 82 ? -5.945 61.976 128.288 1.00 31.30 82 THR A O 1
ATOM 561 N N . SER A 1 83 ? -5.798 63.290 126.459 1.00 32.68 83 SER A N 1
ATOM 562 C CA . SER A 1 83 ? -4.701 62.525 125.860 1.00 33.82 83 SER A CA 1
ATOM 563 C C . SER A 1 83 ? -3.437 62.627 126.706 1.00 34.88 83 SER A C 1
ATOM 564 O O . SER A 1 83 ? -2.486 61.875 126.500 1.00 34.02 83 SER A O 1
ATOM 567 N N . SER A 1 84 ? -3.418 63.584 127.631 1.00 36.51 84 SER A N 1
ATOM 568 C CA . SER A 1 84 ? -2.278 63.748 128.531 1.00 38.20 84 SER A CA 1
ATOM 569 C C . SER A 1 84 ? -2.641 63.197 129.898 1.00 39.22 84 SER A C 1
ATOM 570 O O . SER A 1 84 ? -1.886 63.377 130.849 1.00 40.97 84 SER A O 1
ATOM 573 N N . CYS A 1 85 ? -3.784 62.510 129.967 1.00 37.12 85 CYS A N 1
ATOM 574 C CA . CYS A 1 85 ? -4.300 61.929 131.191 1.00 39.68 85 CYS A CA 1
ATOM 575 C C . CYS A 1 85 ? -4.490 62.964 132.286 1.00 43.73 85 CYS A C 1
ATOM 576 O O . CYS A 1 85 ? -4.133 62.736 133.454 1.00 43.63 85 CYS A O 1
ATOM 579 N N . ARG A 1 86 ? -5.062 64.101 131.897 1.00 44.84 86 ARG A N 1
ATOM 580 C CA . ARG A 1 86 ? -5.343 65.205 132.805 1.00 43.62 86 ARG A CA 1
ATOM 581 C C . ARG A 1 86 ? -6.837 65.487 132.845 1.00 44.19 86 ARG A C 1
ATOM 582 O O . ARG A 1 86 ? -7.511 65.464 131.820 1.00 48.26 86 ARG A O 1
ATOM 590 N N . ASP A 1 87 ? -7.357 65.764 134.027 1.00 46.38 87 ASP A N 1
ATOM 591 C CA . ASP A 1 87 ? -8.773 66.056 134.175 1.00 45.87 87 ASP A CA 1
ATOM 592 C C . ASP A 1 87 ? -8.983 67.401 133.505 1.00 45.12 87 ASP A C 1
ATOM 593 O O . ASP A 1 87 ? -8.189 68.315 133.692 1.00 45.53 87 ASP A O 1
ATOM 598 N N . PRO A 1 88 ? -10.020 67.511 132.667 1.00 46.35 88 PRO A N 1
ATOM 599 C CA . PRO A 1 88 ? -10.387 68.725 131.932 1.00 46.78 88 PRO A CA 1
ATOM 600 C C . PRO A 1 88 ? -11.287 69.546 132.821 1.00 48.42 88 PRO A C 1
ATOM 601 O O . PRO A 1 88 ? -11.441 70.751 132.653 1.00 49.36 88 PRO A O 1
ATOM 605 N N . GLY A 1 89 ? -11.885 68.858 133.779 1.00 50.08 89 GLY A N 1
ATOM 606 C CA . GLY A 1 89 ? -12.794 69.492 134.706 1.00 50.23 89 GLY A CA 1
ATOM 607 C C . GLY A 1 89 ? -13.710 70.531 134.104 1.00 50.22 89 GLY A C 1
ATOM 608 O O . GLY A 1 89 ? -14.478 70.306 133.169 1.00 54.23 89 GLY A O 1
ATOM 609 N N . ASP A 1 90 ? -13.623 71.689 134.710 1.00 49.60 90 ASP A N 1
ATOM 610 C CA . ASP A 1 90 ? -14.362 72.879 134.362 1.00 48.74 90 ASP A CA 1
ATOM 611 C C . ASP A 1 90 ? -14.845 72.996 132.906 1.00 48.27 90 ASP A C 1
ATOM 612 O O . ASP A 1 90 ? -16.027 73.249 132.628 1.00 46.94 90 ASP A O 1
ATOM 617 N N . LYS A 1 91 ? -13.905 72.836 131.981 1.00 47.19 91 LYS A N 1
ATOM 618 C CA . LYS A 1 91 ? -14.174 72.969 130.553 1.00 42.69 91 LYS A CA 1
ATOM 619 C C . LYS A 1 91 ? -15.280 72.105 129.976 1.00 41.68 91 LYS A C 1
ATOM 620 O O . LYS A 1 91 ? -15.983 72.548 129.065 1.00 41.05 91 LYS A O 1
ATOM 626 N N . VAL A 1 92 ? -15.451 70.886 130.474 1.00 39.83 92 VAL A N 1
ATOM 627 C CA . VAL A 1 92 ? -16.502 70.043 129.927 1.00 39.47 92 VAL A CA 1
ATOM 628 C C . VAL A 1 92 ? -17.899 70.578 130.268 1.00 42.92 92 VAL A C 1
ATOM 629 O O . VAL A 1 92 ? -18.810 70.554 129.409 1.00 41.76 92 VAL A O 1
ATOM 633 N N . SER A 1 93 ? -18.061 71.076 131.500 1.00 43.70 93 SER A N 1
ATOM 634 C CA . SER A 1 93 ? -19.342 71.654 131.955 1.00 45.52 93 SER A CA 1
ATOM 635 C C . SER A 1 93 ? -19.651 72.881 131.109 1.00 43.96 93 SER A C 1
ATOM 636 O O . SER A 1 93 ? -20.739 73.049 130.582 1.00 39.63 93 SER A O 1
ATOM 639 N N . ILE A 1 94 ? -18.655 73.737 130.990 1.00 43.55 94 ILE A N 1
ATOM 640 C CA . ILE A 1 94 ? -18.792 74.947 130.234 1.00 44.92 94 ILE A CA 1
ATOM 641 C C . ILE A 1 94 ? -19.155 74.605 128.795 1.00 47.83 94 ILE A C 1
ATOM 642 O O . ILE A 1 94 ? -20.091 75.186 128.234 1.00 47.64 94 ILE A O 1
ATOM 647 N N . LEU A 1 95 ? -18.450 73.638 128.200 1.00 47.97 95 LEU A N 1
ATOM 648 C CA . LEU A 1 95 ? -18.729 73.253 126.806 1.00 45.41 95 LEU A CA 1
ATOM 649 C C . LEU A 1 95 ? -20.136 72.683 126.637 1.00 43.39 95 LEU A C 1
ATOM 650 O O . LEU A 1 95 ? -20.843 73.052 125.707 1.00 40.77 95 LEU A O 1
ATOM 655 N N . GLN A 1 96 ? -20.526 71.782 127.532 1.00 43.31 96 GLN A N 1
ATOM 656 C CA . GLN A 1 96 ? -21.849 71.168 127.485 1.00 47.35 96 GLN A CA 1
ATOM 657 C C . GLN A 1 96 ? -22.973 72.236 127.435 1.00 49.31 96 GLN A C 1
ATOM 658 O O . GLN A 1 96 ? -23.900 72.162 126.605 1.00 47.21 96 GLN A O 1
ATOM 664 N N . ARG A 1 97 ? -22.887 73.250 128.293 1.00 50.42 97 ARG A N 1
ATOM 665 C CA . ARG A 1 97 ? -23.925 74.266 128.293 1.00 50.20 97 ARG A CA 1
ATOM 666 C C . ARG A 1 97 ? -23.807 75.198 127.086 1.00 46.16 97 ARG A C 1
ATOM 667 O O . ARG A 1 97 ? -24.800 75.714 126.580 1.00 46.18 97 ARG A O 1
ATOM 675 N N . GLN A 1 98 ? -22.615 75.419 126.581 1.00 43.11 98 GLN A N 1
ATOM 676 C CA . GLN A 1 98 ? -22.571 76.287 125.418 1.00 46.14 98 GLN A CA 1
ATOM 677 C C . GLN A 1 98 ? -23.205 75.569 124.240 1.00 48.80 98 GLN A C 1
ATOM 678 O O . GLN A 1 98 ? -23.869 76.198 123.419 1.00 48.19 98 GLN A O 1
ATOM 684 N N . MET A 1 99 ? -22.988 74.253 124.162 1.00 49.65 99 MET A N 1
ATOM 685 C CA . MET A 1 99 ? -23.533 73.443 123.085 1.00 52.18 99 MET A CA 1
ATOM 686 C C . MET A 1 99 ? -25.044 73.287 123.138 1.00 55.29 99 MET A C 1
ATOM 687 O O . MET A 1 99 ? -25.700 73.203 122.102 1.00 56.31 99 MET A O 1
ATOM 692 N N . GLU A 1 100 ? -25.613 73.229 124.332 1.00 58.76 100 GLU A N 1
ATOM 693 C CA . GLU A 1 100 ? -27.059 73.079 124.409 1.00 62.36 100 GLU A CA 1
ATOM 694 C C . GLU A 1 100 ? -27.664 74.364 123.893 1.00 62.41 100 GLU A C 1
ATOM 695 O O . GLU A 1 100 ? -28.846 74.417 123.567 1.00 64.90 100 GLU A O 1
ATOM 701 N N . ASN A 1 101 ? -26.812 75.376 123.766 1.00 61.60 101 ASN A N 1
ATOM 702 C CA . ASN A 1 101 ? -27.200 76.714 123.336 1.00 61.95 101 ASN A CA 1
ATOM 703 C C . ASN A 1 101 ? -26.761 77.035 121.932 1.00 61.27 101 ASN A C 1
ATOM 704 O O . ASN A 1 101 ? -26.945 78.150 121.453 1.00 62.70 101 ASN A O 1
ATOM 709 N N . TRP A 1 102 ? -26.150 76.066 121.275 1.00 60.32 102 TRP A N 1
ATOM 710 C CA . TRP A 1 102 ? -25.666 76.292 119.931 1.00 56.28 102 TRP A CA 1
ATOM 711 C C . TRP A 1 102 ? -26.663 75.940 118.830 1.00 57.26 102 TRP A C 1
ATOM 712 O O . TRP A 1 102 ? -27.485 75.031 118.966 1.00 58.92 102 TRP A O 1
ATOM 723 N N . ALA A 1 103 ? -26.561 76.673 117.730 1.00 57.55 103 ALA A N 1
ATOM 724 C CA . ALA A 1 103 ? -27.398 76.467 116.559 1.00 57.23 103 ALA A CA 1
ATOM 725 C C . ALA A 1 103 ? -26.719 77.248 115.452 1.00 56.89 103 ALA A C 1
ATOM 726 O O . ALA A 1 103 ? -26.025 78.232 115.712 1.00 58.28 103 ALA A O 1
ATOM 728 N N . PRO A 1 104 ? -26.879 76.811 114.201 1.00 57.23 104 PRO A N 1
ATOM 729 C CA . PRO A 1 104 ? -26.226 77.565 113.122 1.00 58.14 104 PRO A CA 1
ATOM 730 C C . PRO A 1 104 ? -26.928 78.898 112.874 1.00 60.57 104 PRO A C 1
ATOM 731 O O . PRO A 1 104 ? -28.096 79.076 113.259 1.00 60.25 104 PRO A O 1
ATOM 735 N N . SER A 1 105 ? -26.219 79.836 112.250 1.00 63.47 105 SER A N 1
ATOM 736 C CA . SER A 1 105 ? -26.799 81.155 111.965 1.00 65.13 105 SER A CA 1
ATOM 737 C C . SER A 1 105 ? -28.066 81.063 111.085 1.00 62.61 105 SER A C 1
ATOM 738 O O . SER A 1 105 ? -29.011 81.841 111.235 1.00 60.05 105 SER A O 1
ATOM 741 N N . SER A 1 106 ? -28.100 80.092 110.188 1.00 60.44 106 SER A N 1
ATOM 742 C CA . SER A 1 106 ? -29.260 79.925 109.326 1.00 60.60 106 SER A CA 1
ATOM 743 C C . SER A 1 106 ? -29.148 78.557 108.657 1.00 61.96 106 SER A C 1
ATOM 744 O O . SER A 1 106 ? -28.139 77.866 108.815 1.00 63.00 106 SER A O 1
ATOM 747 N N . PRO A 1 107 ? -30.184 78.135 107.913 1.00 62.29 107 PRO A N 1
ATOM 748 C CA . PRO A 1 107 ? -30.135 76.825 107.241 1.00 61.53 107 PRO A CA 1
ATOM 749 C C . PRO A 1 107 ? -29.287 76.813 105.974 1.00 63.40 107 PRO A C 1
ATOM 750 O O . PRO A 1 107 ? -29.102 75.764 105.354 1.00 63.62 107 PRO A O 1
ATOM 754 N N . ASN A 1 108 ? -28.765 77.982 105.604 1.00 65.07 108 ASN A N 1
ATOM 755 C CA . ASN A 1 108 ? -27.921 78.116 104.415 1.00 63.84 108 ASN A CA 1
ATOM 756 C C . ASN A 1 108 ? -26.497 78.477 104.810 1.00 61.58 108 ASN A C 1
ATOM 757 O O . ASN A 1 108 ? -25.673 78.834 103.956 1.00 60.63 108 ASN A O 1
ATOM 762 N N . ALA A 1 109 ? -26.223 78.394 106.112 1.00 58.82 109 ALA A N 1
ATOM 763 C CA . ALA A 1 109 ? -24.906 78.703 106.652 1.00 55.19 109 ALA A CA 1
ATOM 764 C C . ALA A 1 109 ? -23.869 77.791 105.992 1.00 52.09 109 ALA A C 1
ATOM 765 O O . ALA A 1 109 ? -24.160 76.613 105.691 1.00 47.06 109 ALA A O 1
ATOM 767 N N . GLU A 1 110 ? -22.674 78.344 105.776 1.00 47.89 110 GLU A N 1
ATOM 768 C CA . GLU A 1 110 ? -21.555 77.640 105.141 1.00 47.44 110 GLU A CA 1
ATOM 769 C C . GLU A 1 110 ? -21.214 76.332 105.856 1.00 46.73 110 GLU A C 1
ATOM 770 O O . GLU A 1 110 ? -21.334 76.232 107.087 1.00 48.06 110 GLU A O 1
ATOM 776 N N . ALA A 1 111 ? -20.774 75.336 105.095 1.00 43.31 111 ALA A N 1
ATOM 777 C CA . ALA A 1 111 ? -20.433 74.031 105.672 1.00 42.84 111 ALA A CA 1
ATOM 778 C C . ALA A 1 111 ? -19.466 74.083 106.868 1.00 41.63 111 ALA A C 1
ATOM 779 O O . ALA A 1 111 ? -19.691 73.398 107.872 1.00 39.98 111 ALA A O 1
ATOM 781 N N . SER A 1 112 ? -18.410 74.893 106.773 1.00 37.33 112 SER A N 1
ATOM 782 C CA . SER A 1 112 ? -17.437 74.982 107.862 1.00 38.62 112 SER A CA 1
ATOM 783 C C . SER A 1 112 ? -18.011 75.529 109.163 1.00 38.10 112 SER A C 1
ATOM 784 O O . SER A 1 112 ? -17.317 75.592 110.170 1.00 38.89 112 SER A O 1
ATOM 787 N N . ALA A 1 113 ? -19.265 75.949 109.151 1.00 36.43 113 ALA A N 1
ATOM 788 C CA . ALA A 1 113 ? -19.853 76.459 110.371 1.00 35.39 113 ALA A CA 1
ATOM 789 C C . ALA A 1 113 ? -19.977 75.308 111.342 1.00 38.09 113 ALA A C 1
ATOM 790 O O . ALA A 1 113 ? -20.037 75.492 112.556 1.00 41.41 113 ALA A O 1
ATOM 792 N N . PHE A 1 114 ? -20.015 74.110 110.786 1.00 38.74 114 PHE A N 1
ATOM 793 C CA . PHE A 1 114 ? -20.213 72.921 111.568 1.00 37.40 114 PHE A CA 1
ATOM 794 C C . PHE A 1 114 ? -18.942 72.319 112.142 1.00 39.53 114 PHE A C 1
ATOM 795 O O . PHE A 1 114 ? -18.997 71.456 113.040 1.00 40.38 114 PHE A O 1
ATOM 803 N N . TYR A 1 115 ? -17.798 72.786 111.653 1.00 39.55 115 TYR A N 1
ATOM 804 C CA . TYR A 1 115 ? -16.512 72.262 112.111 1.00 39.47 115 TYR A CA 1
ATOM 805 C C . TYR A 1 115 ? -16.328 72.316 113.647 1.00 39.49 115 TYR A C 1
ATOM 806 O O . TYR A 1 115 ? -16.182 71.264 114.293 1.00 39.01 115 TYR A O 1
ATOM 815 N N . GLY A 1 116 ? -16.356 73.518 114.229 1.00 41.69 116 GLY A N 1
ATOM 816 C CA . GLY A 1 116 ? -16.212 73.668 115.688 1.00 40.01 116 GLY A CA 1
ATOM 817 C C . GLY A 1 116 ? -17.176 72.783 116.466 1.00 37.45 116 GLY A C 1
ATOM 818 O O . GLY A 1 116 ? -16.751 72.023 117.358 1.00 35.33 116 GLY A O 1
ATOM 819 N N . PRO A 1 117 ? -18.486 72.867 116.155 1.00 35.18 117 PRO A N 1
ATOM 820 C CA . PRO A 1 117 ? -19.499 72.059 116.819 1.00 32.76 117 PRO A CA 1
ATOM 821 C C . PRO A 1 117 ? -19.155 70.554 116.744 1.00 33.06 117 PRO A C 1
ATOM 822 O O . PRO A 1 117 ? -19.383 69.819 117.707 1.00 34.36 117 PRO A O 1
ATOM 826 N N . SER A 1 118 ? -18.621 70.099 115.605 1.00 32.03 118 SER A N 1
ATOM 827 C CA . SER A 1 118 ? -18.239 68.689 115.439 1.00 30.40 118 SER A CA 1
ATOM 828 C C . SER A 1 118 ? -17.179 68.335 116.463 1.00 31.67 118 SER A C 1
ATOM 829 O O . SER A 1 118 ? -17.209 67.266 117.074 1.00 28.35 118 SER A O 1
ATOM 832 N N . LEU A 1 119 ? -16.216 69.232 116.613 1.00 32.70 119 LEU A N 1
ATOM 833 C CA . LEU A 1 119 ? -15.132 69.021 117.556 1.00 36.66 119 LEU A CA 1
ATOM 834 C C . LEU A 1 119 ? -15.677 68.931 118.974 1.00 39.84 119 LEU A C 1
ATOM 835 O O . LEU A 1 119 ? -15.213 68.123 119.793 1.00 40.48 119 LEU A O 1
ATOM 840 N N . ALA A 1 120 ? -16.658 69.776 119.257 1.00 36.39 120 ALA A N 1
ATOM 841 C CA . ALA A 1 120 ? -17.225 69.814 120.573 1.00 34.71 120 ALA A CA 1
ATOM 842 C C . ALA A 1 120 ? -17.992 68.546 120.861 1.00 36.26 120 ALA A C 1
ATOM 843 O O . ALA A 1 120 ? -17.852 67.952 121.932 1.00 37.93 120 ALA A O 1
ATOM 845 N N . ILE A 1 121 ? -18.807 68.116 119.911 1.00 34.64 121 ILE A N 1
ATOM 846 C CA . ILE A 1 121 ? -19.601 66.935 120.156 1.00 33.91 121 ILE A CA 1
ATOM 847 C C . ILE A 1 121 ? -18.692 65.746 120.325 1.00 34.14 121 ILE A C 1
ATOM 848 O O . ILE A 1 121 ? -18.945 64.871 121.150 1.00 36.07 121 ILE A O 1
ATOM 853 N N . LEU A 1 122 ? -17.609 65.708 119.570 1.00 33.98 122 LEU A N 1
ATOM 854 C CA . LEU A 1 122 ? -16.703 64.593 119.717 1.00 34.29 122 LEU A CA 1
ATOM 855 C C . LEU A 1 122 ? -16.174 64.586 121.152 1.00 36.97 122 LEU A C 1
ATOM 856 O O . LEU A 1 122 ? -16.223 63.551 121.845 1.00 39.24 122 LEU A O 1
ATOM 861 N N . ALA A 1 123 ? -15.706 65.741 121.620 1.00 35.42 123 ALA A N 1
ATOM 862 C CA . ALA A 1 123 ? -15.168 65.818 122.981 1.00 36.86 123 ALA A CA 1
ATOM 863 C C . ALA A 1 123 ? -16.188 65.347 124.029 1.00 37.27 123 ALA A C 1
ATOM 864 O O . ALA A 1 123 ? -15.897 64.474 124.869 1.00 36.20 123 ALA A O 1
ATOM 866 N N . LEU A 1 124 ? -17.374 65.951 123.969 1.00 34.97 124 LEU A N 1
ATOM 867 C CA . LEU A 1 124 ? -18.468 65.649 124.868 1.00 32.04 124 LEU A CA 1
ATOM 868 C C . LEU A 1 124 ? -18.852 64.183 124.740 1.00 33.48 124 LEU A C 1
ATOM 869 O O . LEU A 1 124 ? -19.147 63.519 125.734 1.00 31.22 124 LEU A O 1
ATOM 874 N N . CYS A 1 125 ? -18.818 63.657 123.523 1.00 33.50 125 CYS A N 1
ATOM 875 C CA . CYS A 1 125 ? -19.166 62.262 123.339 1.00 35.04 125 CYS A CA 1
ATOM 876 C C . CYS A 1 125 ? -18.157 61.370 124.102 1.00 34.86 125 CYS A C 1
ATOM 877 O O . CYS A 1 125 ? -18.526 60.377 124.761 1.00 31.99 125 CYS A O 1
ATOM 880 N N . GLN A 1 126 ? -16.882 61.733 124.030 1.00 35.84 126 GLN A N 1
ATOM 881 C CA . GLN A 1 126 ? -15.872 60.963 124.730 1.00 36.32 126 GLN A CA 1
ATOM 882 C C . GLN A 1 126 ? -16.030 61.021 126.257 1.00 39.66 126 GLN A C 1
ATOM 883 O O . GLN A 1 126 ? -15.792 60.017 126.950 1.00 40.70 126 GLN A O 1
ATOM 889 N N . LYS A 1 127 ? -16.459 62.160 126.792 1.00 40.03 127 LYS A N 1
ATOM 890 C CA . LYS A 1 127 ? -16.640 62.248 128.245 1.00 42.06 127 LYS A CA 1
ATOM 891 C C . LYS A 1 127 ? -17.925 61.613 128.759 1.00 40.71 127 LYS A C 1
ATOM 892 O O . LYS A 1 127 ? -17.937 61.036 129.839 1.00 42.66 127 LYS A O 1
ATOM 898 N N . ASN A 1 128 ? -19.012 61.713 127.999 1.00 38.79 128 ASN A N 1
ATOM 899 C CA . ASN A 1 128 ? -20.277 61.167 128.468 1.00 37.35 128 ASN A CA 1
ATOM 900 C C . ASN A 1 128 ? -21.231 61.070 127.303 1.00 37.64 128 ASN A C 1
ATOM 901 O O . ASN A 1 128 ? -22.035 61.976 127.042 1.00 39.55 128 ASN A O 1
ATOM 906 N N . SER A 1 129 ? -21.150 59.946 126.608 1.00 36.90 129 SER A N 1
ATOM 907 C CA . SER A 1 129 ? -21.970 59.756 125.445 1.00 34.47 129 SER A CA 1
ATOM 908 C C . SER A 1 129 ? -23.460 59.997 125.672 1.00 33.05 129 SER A C 1
ATOM 909 O O . SER A 1 129 ? -24.059 60.779 124.959 1.00 34.14 129 SER A O 1
ATOM 912 N N . GLU A 1 130 ? -24.055 59.363 126.670 1.00 34.47 130 GLU A N 1
ATOM 913 C CA . GLU A 1 130 ? -25.492 59.500 126.885 1.00 35.60 130 GLU A CA 1
ATOM 914 C C . GLU A 1 130 ? -25.926 60.931 127.173 1.00 36.44 130 GLU A C 1
ATOM 915 O O . GLU A 1 130 ? -27.005 61.381 126.718 1.00 35.76 130 GLU A O 1
ATOM 921 N N . ALA A 1 131 ? -25.103 61.665 127.910 1.00 31.81 131 ALA A N 1
ATOM 922 C CA . ALA A 1 131 ? -25.466 63.053 128.205 1.00 33.28 131 ALA A CA 1
ATOM 923 C C . ALA A 1 131 ? -25.398 63.923 126.973 1.00 33.28 131 ALA A C 1
ATOM 924 O O . ALA A 1 131 ? -25.901 65.041 126.987 1.00 39.14 131 ALA A O 1
ATOM 926 N N . THR A 1 132 ? -24.768 63.409 125.924 1.00 30.56 132 THR A N 1
ATOM 927 C CA . THR A 1 132 ? -24.571 64.117 124.677 1.00 32.32 132 THR A CA 1
ATOM 928 C C . THR A 1 132 ? -25.583 63.787 123.585 1.00 32.56 132 THR A C 1
ATOM 929 O O . THR A 1 132 ? -25.623 64.475 122.575 1.00 33.45 132 THR A O 1
ATOM 933 N N . LEU A 1 133 ? -26.396 62.749 123.767 1.00 34.79 133 LEU A N 1
ATOM 934 C CA . LEU A 1 133 ? -27.362 62.381 122.727 1.00 37.20 133 LEU A CA 1
ATOM 935 C C . LEU A 1 133 ? -28.201 63.539 122.237 1.00 39.10 133 LEU A C 1
ATOM 936 O O . LEU A 1 133 ? -28.199 63.845 121.034 1.00 40.17 133 LEU A O 1
ATOM 941 N N . PRO A 1 134 ? -28.916 64.209 123.165 1.00 37.94 134 PRO A N 1
ATOM 942 C CA . PRO A 1 134 ? -29.769 65.344 122.784 1.00 38.84 134 PRO A CA 1
ATOM 943 C C . PRO A 1 134 ? -29.083 66.259 121.781 1.00 39.35 134 PRO A C 1
ATOM 944 O O . PRO A 1 134 ? -29.580 66.489 120.678 1.00 43.45 134 PRO A O 1
ATOM 948 N N . ILE A 1 135 ? -27.927 66.764 122.170 1.00 40.54 135 ILE A N 1
ATOM 949 C CA . ILE A 1 135 ? -27.167 67.670 121.331 1.00 40.62 135 ILE A CA 1
ATOM 950 C C . ILE A 1 135 ? -26.764 67.045 120.004 1.00 39.90 135 ILE A C 1
ATOM 951 O O . ILE A 1 135 ? -26.801 67.698 118.946 1.00 42.75 135 ILE A O 1
ATOM 956 N N . ALA A 1 136 ? -26.387 65.776 120.059 1.00 38.41 136 ALA A N 1
ATOM 957 C CA . ALA A 1 136 ? -25.937 65.081 118.870 1.00 36.58 136 ALA A CA 1
ATOM 958 C C . ALA A 1 136 ? -27.083 64.806 117.902 1.00 35.74 136 ALA A C 1
ATOM 959 O O . ALA A 1 136 ? -26.893 64.856 116.690 1.00 36.22 136 ALA A O 1
ATOM 961 N N . VAL A 1 137 ? -28.270 64.511 118.426 1.00 35.87 137 VAL A N 1
ATOM 962 C CA . VAL A 1 137 ? -29.424 64.259 117.563 1.00 35.95 137 VAL A CA 1
ATOM 963 C C . VAL A 1 137 ? -29.742 65.545 116.810 1.00 38.38 137 VAL A C 1
ATOM 964 O O . VAL A 1 137 ? -29.888 65.560 115.562 1.00 36.29 137 VAL A O 1
ATOM 968 N N . ARG A 1 138 ? -29.821 66.621 117.594 1.00 36.12 138 ARG A N 1
ATOM 969 C CA . ARG A 1 138 ? -30.091 67.946 117.090 1.00 34.11 138 ARG A CA 1
ATOM 970 C C . ARG A 1 138 ? -29.020 68.302 116.059 1.00 35.42 138 ARG A C 1
ATOM 971 O O . ARG A 1 138 ? -29.330 68.851 114.991 1.00 35.12 138 ARG A O 1
ATOM 979 N N . PHE A 1 139 ? -27.766 67.958 116.364 1.00 35.41 139 PHE A N 1
ATOM 980 C CA . PHE A 1 139 ? -26.646 68.268 115.465 1.00 35.60 139 PHE A CA 1
ATOM 981 C C . PHE A 1 139 ? -26.768 67.513 114.145 1.00 36.10 139 PHE A C 1
ATOM 982 O O . PHE A 1 139 ? -26.548 68.081 113.065 1.00 37.56 139 PHE A O 1
ATOM 990 N N . ALA A 1 140 ? -27.128 66.238 114.236 1.00 34.03 140 ALA A N 1
ATOM 991 C CA . ALA A 1 140 ? -27.287 65.418 113.040 1.00 38.61 140 ALA A CA 1
ATOM 992 C C . ALA A 1 140 ? -28.408 65.959 112.146 1.00 38.75 140 ALA A C 1
ATOM 993 O O . ALA A 1 140 ? -28.296 65.944 110.929 1.00 37.54 140 ALA A O 1
ATOM 995 N N . LYS A 1 141 ? -29.488 66.430 112.761 1.00 39.42 141 LYS A N 1
ATOM 996 C CA . LYS A 1 141 ? -30.614 66.961 112.005 1.00 40.30 141 LYS A CA 1
ATOM 997 C C . LYS A 1 141 ? -30.271 68.284 111.352 1.00 39.27 141 LYS A C 1
ATOM 998 O O . LYS A 1 141 ? -30.670 68.560 110.222 1.00 40.02 141 LYS A O 1
ATOM 1004 N N . THR A 1 142 ? -29.531 69.109 112.069 1.00 38.02 142 THR A N 1
ATOM 1005 C CA . THR A 1 142 ? -29.153 70.387 111.518 1.00 38.18 142 THR A CA 1
ATOM 1006 C C . THR A 1 142 ? -28.258 70.161 110.322 1.00 39.13 142 THR A C 1
ATOM 1007 O O . THR A 1 142 ? -28.331 70.895 109.334 1.00 38.29 142 THR A O 1
ATOM 1011 N N . LEU A 1 143 ? -27.427 69.124 110.410 1.00 39.69 143 LEU A N 1
ATOM 1012 C CA . LEU A 1 143 ? -26.469 68.815 109.348 1.00 40.08 143 LEU A CA 1
ATOM 1013 C C . LEU A 1 143 ? -27.214 68.229 108.146 1.00 40.48 143 LEU A C 1
ATOM 1014 O O . LEU A 1 143 ? -26.937 68.538 106.959 1.00 41.33 143 LEU A O 1
ATOM 1019 N N . LEU A 1 144 ? -28.188 67.390 108.452 1.00 38.54 144 LEU A N 1
ATOM 1020 C CA . LEU A 1 144 ? -29.005 66.794 107.407 1.00 39.19 144 LEU A CA 1
ATOM 1021 C C . LEU A 1 144 ? -29.785 67.858 106.628 1.00 40.19 144 LEU A C 1
ATOM 1022 O O . LEU A 1 144 ? -30.028 67.738 105.422 1.00 40.47 144 LEU A O 1
ATOM 1027 N N . ALA A 1 145 ? -30.205 68.888 107.338 1.00 39.50 145 ALA A N 1
ATOM 1028 C CA . ALA A 1 145 ? -30.943 69.973 106.736 1.00 40.09 145 ALA A CA 1
ATOM 1029 C C . ALA A 1 145 ? -30.123 71.029 105.992 1.00 41.38 145 ALA A C 1
ATOM 1030 O O . ALA A 1 145 ? -30.701 71.780 105.221 1.00 45.27 145 ALA A O 1
ATOM 1032 N N . ASN A 1 146 ? -28.807 71.102 106.206 1.00 41.81 146 ASN A N 1
ATOM 1033 C CA . ASN A 1 146 ? -27.980 72.129 105.547 1.00 43.59 146 ASN A CA 1
ATOM 1034 C C . ASN A 1 146 ? -27.728 71.812 104.060 1.00 45.69 146 ASN A C 1
ATOM 1035 O O . ASN A 1 146 ? -27.631 70.638 103.691 1.00 48.41 146 ASN A O 1
ATOM 1040 N N . SER A 1 147 ? -27.624 72.844 103.214 1.00 48.23 147 SER A N 1
ATOM 1041 C CA . SER A 1 147 ? -27.372 72.629 101.781 1.00 50.41 147 SER A CA 1
ATOM 1042 C C . SER A 1 147 ? -26.063 73.204 101.223 1.00 52.03 147 SER A C 1
ATOM 1043 O O . SER A 1 147 ? -25.673 72.883 100.106 1.00 57.58 147 SER A O 1
ATOM 1046 N N . SER A 1 148 ? -25.378 74.043 101.979 1.00 50.54 148 SER A N 1
ATOM 1047 C CA . SER A 1 148 ? -24.139 74.620 101.498 1.00 50.28 148 SER A CA 1
ATOM 1048 C C . SER A 1 148 ? -23.144 73.694 100.752 1.00 47.60 148 SER A C 1
ATOM 1049 O O . SER A 1 148 ? -23.174 72.466 100.880 1.00 41.70 148 SER A O 1
ATOM 1052 N N . PRO A 1 149 ? -22.275 74.282 99.911 1.00 44.82 149 PRO A N 1
ATOM 1053 C CA . PRO A 1 149 ? -21.297 73.450 99.197 1.00 43.52 149 PRO A CA 1
ATOM 1054 C C . PRO A 1 149 ? -20.392 72.759 100.233 1.00 41.80 149 PRO A C 1
ATOM 1055 O O . PRO A 1 149 ? -19.940 73.381 101.202 1.00 38.90 149 PRO A O 1
ATOM 1059 N N . PHE A 1 150 ? -20.146 71.473 100.009 1.00 39.77 150 PHE A N 1
ATOM 1060 C CA . PHE A 1 150 ? -19.349 70.619 100.884 1.00 38.09 150 PHE A CA 1
ATOM 1061 C C . PHE A 1 150 ? -17.896 70.980 101.212 1.00 41.29 150 PHE A C 1
ATOM 1062 O O . PHE A 1 150 ? -17.095 71.322 100.337 1.00 43.60 150 PHE A O 1
ATOM 1070 N N . ASN A 1 151 ? -17.567 70.870 102.493 1.00 42.53 151 ASN A N 1
ATOM 1071 C CA . ASN A 1 151 ? -16.219 71.108 102.978 1.00 41.66 151 ASN A CA 1
ATOM 1072 C C . ASN A 1 151 ? -15.676 69.767 103.541 1.00 40.13 151 ASN A C 1
ATOM 1073 O O . ASN A 1 151 ? -16.211 69.222 104.504 1.00 40.94 151 ASN A O 1
ATOM 1078 N N . VAL A 1 152 ? -14.615 69.243 102.947 1.00 38.38 152 VAL A N 1
ATOM 1079 C CA . VAL A 1 152 ? -14.065 67.986 103.405 1.00 37.30 152 VAL A CA 1
ATOM 1080 C C . VAL A 1 152 ? -13.563 68.038 104.835 1.00 37.93 152 VAL A C 1
ATOM 1081 O O . VAL A 1 152 ? -13.843 67.128 105.619 1.00 36.94 152 VAL A O 1
ATOM 1085 N N . ASP A 1 153 ? -12.837 69.096 105.190 1.00 38.25 153 ASP A N 1
ATOM 1086 C CA . ASP A 1 153 ? -12.324 69.217 106.560 1.00 39.19 153 ASP A CA 1
ATOM 1087 C C . ASP A 1 153 ? -13.497 69.029 107.544 1.00 39.19 153 ASP A C 1
ATOM 1088 O O . ASP A 1 153 ? -13.463 68.176 108.438 1.00 39.96 153 ASP A O 1
ATOM 1093 N N . THR A 1 154 ? -14.554 69.810 107.351 1.00 40.02 154 THR A N 1
ATOM 1094 C CA . THR A 1 154 ? -15.724 69.729 108.223 1.00 38.51 154 THR A CA 1
ATOM 1095 C C . THR A 1 154 ? -16.394 68.363 108.173 1.00 36.97 154 THR A C 1
ATOM 1096 O O . THR A 1 154 ? -16.770 67.803 109.205 1.00 35.53 154 THR A O 1
ATOM 1100 N N . GLY A 1 155 ? -16.546 67.831 106.966 1.00 35.43 155 GLY A N 1
ATOM 1101 C CA . GLY A 1 155 ? -17.173 66.538 106.816 1.00 30.86 155 GLY A CA 1
ATOM 1102 C C . GLY A 1 155 ? -16.453 65.507 107.666 1.00 30.46 155 GLY A C 1
ATOM 1103 O O . GLY A 1 155 ? -17.089 64.707 108.374 1.00 26.18 155 GLY A O 1
ATOM 1104 N N . ALA A 1 156 ? -15.122 65.558 107.598 1.00 28.93 156 ALA A N 1
ATOM 1105 C CA . ALA A 1 156 ? -14.254 64.645 108.322 1.00 29.82 156 ALA A CA 1
ATOM 1106 C C . ALA A 1 156 ? -14.527 64.759 109.809 1.00 31.89 156 ALA A C 1
ATOM 1107 O O . ALA A 1 156 ? -14.804 63.754 110.478 1.00 30.98 156 ALA A O 1
ATOM 1109 N N . MET A 1 157 ? -14.457 65.984 110.326 1.00 29.21 157 MET A N 1
ATOM 1110 C CA . MET A 1 157 ? -14.705 66.162 111.726 1.00 33.04 157 MET A CA 1
ATOM 1111 C C . MET A 1 157 ? -16.076 65.661 112.075 1.00 35.47 157 MET A C 1
ATOM 1112 O O . MET A 1 157 ? -16.243 64.981 113.075 1.00 40.04 157 MET A O 1
ATOM 1117 N N . ALA A 1 158 ? -17.066 65.988 111.253 1.00 35.06 158 ALA A N 1
ATOM 1118 C CA . ALA A 1 158 ? -18.424 65.591 111.560 1.00 33.06 158 ALA A CA 1
ATOM 1119 C C . ALA A 1 158 ? -18.614 64.096 111.614 1.00 34.18 158 ALA A C 1
ATOM 1120 O O . ALA A 1 158 ? -19.371 63.619 112.471 1.00 34.10 158 ALA A O 1
ATOM 1122 N N . THR A 1 159 ? -17.954 63.346 110.723 1.00 34.54 159 THR A N 1
ATOM 1123 C CA . THR A 1 159 ? -18.141 61.894 110.764 1.00 35.98 159 THR A CA 1
ATOM 1124 C C . THR A 1 159 ? -17.490 61.284 112.027 1.00 35.08 159 THR A C 1
ATOM 1125 O O . THR A 1 159 ? -18.026 60.335 112.608 1.00 35.14 159 THR A O 1
ATOM 1129 N N . LEU A 1 160 ? -16.373 61.847 112.473 1.00 32.38 160 LEU A N 1
ATOM 1130 C CA . LEU A 1 160 ? -15.745 61.365 113.694 1.00 35.05 160 LEU A CA 1
ATOM 1131 C C . LEU A 1 160 ? -16.730 61.516 114.862 1.00 34.82 160 LEU A C 1
ATOM 1132 O O . LEU A 1 160 ? -17.018 60.570 115.600 1.00 37.94 160 LEU A O 1
ATOM 1137 N N . ALA A 1 161 ? -17.241 62.722 115.033 1.00 32.96 161 ALA A N 1
ATOM 1138 C CA . ALA A 1 161 ? -18.169 62.982 116.107 1.00 34.93 161 ALA A CA 1
ATOM 1139 C C . ALA A 1 161 ? -19.392 62.065 116.019 1.00 35.32 161 ALA A C 1
ATOM 1140 O O . ALA A 1 161 ? -19.780 61.456 117.001 1.00 37.01 161 ALA A O 1
ATOM 1142 N N . LEU A 1 162 ? -19.982 61.941 114.834 1.00 36.37 162 LEU A N 1
ATOM 1143 C CA . LEU A 1 162 ? -21.156 61.106 114.699 1.00 36.23 162 LEU A CA 1
ATOM 1144 C C . LEU A 1 162 ? -20.834 59.640 114.867 1.00 35.97 162 LEU A C 1
ATOM 1145 O O . LEU A 1 162 ? -21.686 58.882 115.350 1.00 33.94 162 LEU A O 1
ATOM 1150 N N . THR A 1 163 ? -19.626 59.230 114.467 1.00 33.37 163 THR A N 1
ATOM 1151 C CA . THR A 1 163 ? -19.248 57.825 114.618 1.00 33.81 163 THR A CA 1
ATOM 1152 C C . THR A 1 163 ? -19.099 57.521 116.102 1.00 34.47 163 THR A C 1
ATOM 1153 O O . THR A 1 163 ? -19.435 56.431 116.562 1.00 31.61 163 THR A O 1
ATOM 1157 N N . CYS A 1 164 ? -18.607 58.505 116.850 1.00 33.85 164 CYS A N 1
ATOM 1158 C CA . CYS A 1 164 ? -18.454 58.340 118.278 1.00 34.37 164 CYS A CA 1
ATOM 1159 C C . CYS A 1 164 ? -19.823 58.031 118.849 1.00 33.79 164 CYS A C 1
ATOM 1160 O O . CYS A 1 164 ? -19.990 57.054 119.575 1.00 35.74 164 CYS A O 1
ATOM 1163 N N . MET A 1 165 ? -20.805 58.867 118.539 1.00 32.85 165 MET A N 1
ATOM 1164 C CA . MET A 1 165 ? -22.158 58.652 119.041 1.00 33.89 165 MET A CA 1
ATOM 1165 C C . MET A 1 165 ? -22.791 57.344 118.559 1.00 35.91 165 MET A C 1
ATOM 1166 O O . MET A 1 165 ? -23.386 56.571 119.343 1.00 32.61 165 MET A O 1
ATOM 1171 N N . TYR A 1 166 ? -22.657 57.115 117.257 1.00 33.51 166 TYR A N 1
ATOM 1172 C CA . TYR A 1 166 ? -23.175 55.930 116.606 1.00 33.72 166 TYR A CA 1
ATOM 1173 C C . TYR A 1 166 ? -22.812 54.655 117.341 1.00 35.30 166 TYR A C 1
ATOM 1174 O O . TYR A 1 166 ? -23.614 53.736 117.401 1.00 36.97 166 TYR A O 1
ATOM 1183 N N . ASN A 1 167 ? -21.602 54.601 117.891 1.00 35.40 167 ASN A N 1
ATOM 1184 C CA . ASN A 1 167 ? -21.150 53.418 118.598 1.00 39.63 167 ASN A CA 1
ATOM 1185 C C . ASN A 1 167 ? -21.531 53.369 120.074 1.00 41.79 167 ASN A C 1
ATOM 1186 O O . ASN A 1 167 ? -21.292 52.360 120.740 1.00 42.09 167 ASN A O 1
ATOM 1191 N N . LYS A 1 168 ? -22.115 54.447 120.589 1.00 40.91 168 LYS A N 1
ATOM 1192 C CA . LYS A 1 168 ? -22.469 54.454 121.989 1.00 39.94 168 LYS A CA 1
ATOM 1193 C C . LYS A 1 168 ? -23.959 54.640 122.214 1.00 39.74 168 LYS A C 1
ATOM 1194 O O . LYS A 1 168 ? -24.388 55.384 123.087 1.00 39.72 168 LYS A O 1
ATOM 1200 N N . ILE A 1 169 ? -24.764 53.936 121.433 1.00 42.78 169 ILE A N 1
ATOM 1201 C CA . ILE A 1 169 ? -26.207 54.032 121.595 1.00 38.62 169 ILE A CA 1
ATOM 1202 C C . ILE A 1 169 ? -26.642 53.283 122.870 1.00 40.17 169 ILE A C 1
ATOM 1203 O O . ILE A 1 169 ? -26.573 52.052 122.957 1.00 38.52 169 ILE A O 1
ATOM 1208 N N . PRO A 1 170 ? -27.129 54.021 123.869 1.00 39.78 170 PRO A N 1
ATOM 1209 C CA . PRO A 1 170 ? -27.565 53.407 125.126 1.00 39.65 170 PRO A CA 1
ATOM 1210 C C . PRO A 1 170 ? -28.440 52.155 124.983 1.00 42.04 170 PRO A C 1
ATOM 1211 O O . PRO A 1 170 ? -29.444 52.174 124.274 1.00 41.20 170 PRO A O 1
ATOM 1215 N N . VAL A 1 171 ? -28.064 51.076 125.671 1.00 44.44 171 VAL A N 1
ATOM 1216 C CA . VAL A 1 171 ? -28.850 49.853 125.638 1.00 46.87 171 VAL A CA 1
ATOM 1217 C C . VAL A 1 171 ? -30.252 50.186 126.142 1.00 50.35 171 VAL A C 1
ATOM 1218 O O . VAL A 1 171 ? -30.407 50.906 127.137 1.00 48.55 171 VAL A O 1
ATOM 1222 N N . GLY A 1 172 ? -31.273 49.703 125.437 1.00 53.50 172 GLY A N 1
ATOM 1223 C CA . GLY A 1 172 ? -32.639 49.946 125.872 1.00 59.91 172 GLY A CA 1
ATOM 1224 C C . GLY A 1 172 ? -33.249 51.181 125.227 1.00 65.78 172 GLY A C 1
ATOM 1225 O O . GLY A 1 172 ? -34.424 51.225 124.871 1.00 66.31 172 GLY A O 1
ATOM 1226 N N . SER A 1 173 ? -32.421 52.213 125.120 1.00 74.12 173 SER A N 1
ATOM 1227 C CA . SER A 1 173 ? -32.781 53.482 124.514 1.00 79.44 173 SER A CA 1
ATOM 1228 C C . SER A 1 173 ? -32.591 53.162 123.057 1.00 80.31 173 SER A C 1
ATOM 1229 O O . SER A 1 173 ? -31.667 53.631 122.419 1.00 78.65 173 SER A O 1
ATOM 1232 N N . GLU A 1 174 ? -33.503 52.398 122.453 1.00 84.18 174 GLU A N 1
ATOM 1233 C CA . GLU A 1 174 ? -33.414 51.960 121.021 1.00 88.21 174 GLU A CA 1
ATOM 1234 C C . GLU A 1 174 ? -34.346 52.771 119.993 1.00 89.64 174 GLU A C 1
ATOM 1235 O O . GLU A 1 174 ? -34.799 52.274 118.997 1.00 86.95 174 GLU A O 1
ATOM 1241 N N . GLU A 1 175 ? -34.368 54.064 119.889 1.00 89.73 175 GLU A N 1
ATOM 1242 C CA . GLU A 1 175 ? -35.334 54.845 119.081 1.00 89.55 175 GLU A CA 1
ATOM 1243 C C . GLU A 1 175 ? -34.783 55.613 117.878 1.00 86.31 175 GLU A C 1
ATOM 1244 O O . GLU A 1 175 ? -34.804 56.856 117.811 1.00 86.88 175 GLU A O 1
ATOM 1250 N N . GLY A 1 176 ? -34.331 54.883 116.865 1.00 80.30 176 GLY A N 1
ATOM 1251 C CA . GLY A 1 176 ? -33.736 55.401 115.582 1.00 73.81 176 GLY A CA 1
ATOM 1252 C C . GLY A 1 176 ? -32.574 56.386 115.666 1.00 67.65 176 GLY A C 1
ATOM 1253 O O . GLY A 1 176 ? -32.208 56.980 114.677 1.00 70.51 176 GLY A O 1
ATOM 1254 N N . TYR A 1 177 ? -31.989 56.545 116.846 1.00 63.03 177 TYR A N 1
ATOM 1255 C CA . TYR A 1 177 ? -30.822 57.431 117.003 1.00 60.00 177 TYR A CA 1
ATOM 1256 C C . TYR A 1 177 ? -29.762 56.860 116.074 1.00 54.74 177 TYR A C 1
ATOM 1257 O O . TYR A 1 177 ? -29.106 57.581 115.333 1.00 51.25 177 TYR A O 1
ATOM 1266 N N . ARG A 1 178 ? -29.617 55.542 116.133 1.00 48.16 178 ARG A N 1
ATOM 1267 C CA . ARG A 1 178 ? -28.639 54.861 115.315 1.00 49.30 178 ARG A CA 1
ATOM 1268 C C . ARG A 1 178 ? -28.965 55.109 113.844 1.00 50.00 178 ARG A C 1
ATOM 1269 O O . ARG A 1 178 ? -28.080 55.323 113.011 1.00 50.82 178 ARG A O 1
ATOM 1277 N N . SER A 1 179 ? -30.255 55.078 113.535 1.00 47.95 179 SER A N 1
ATOM 1278 C CA . SER A 1 179 ? -30.732 55.280 112.176 1.00 44.74 179 SER A CA 1
ATOM 1279 C C . SER A 1 179 ? -30.357 56.680 111.668 1.00 41.91 179 SER A C 1
ATOM 1280 O O . SER A 1 179 ? -29.829 56.821 110.561 1.00 36.82 179 SER A O 1
ATOM 1283 N N . LEU A 1 180 ? -30.654 57.699 112.476 1.00 36.79 180 LEU A N 1
ATOM 1284 C CA . LEU A 1 180 ? -30.338 59.083 112.168 1.00 36.64 180 LEU A CA 1
ATOM 1285 C C . LEU A 1 180 ? -28.821 59.259 111.951 1.00 39.98 180 LEU A C 1
ATOM 1286 O O . LEU A 1 180 ? -28.373 59.702 110.877 1.00 41.43 180 LEU A O 1
ATOM 1291 N N . PHE A 1 181 ? -28.017 58.908 112.954 1.00 40.29 181 PHE A N 1
ATOM 1292 C CA . PHE A 1 181 ? -26.568 59.095 112.815 1.00 38.32 181 PHE A CA 1
ATOM 1293 C C . PHE A 1 181 ? -26.020 58.302 111.649 1.00 38.48 181 PHE A C 1
ATOM 1294 O O . PHE A 1 181 ? -25.226 58.821 110.879 1.00 39.11 181 PHE A O 1
ATOM 1302 N N . GLY A 1 182 ? -26.443 57.049 111.514 1.00 39.47 182 GLY A N 1
ATOM 1303 C CA . GLY A 1 182 ? -25.947 56.221 110.423 1.00 41.37 182 GLY A CA 1
ATOM 1304 C C . GLY A 1 182 ? -26.233 56.809 109.055 1.00 43.84 182 GLY A C 1
ATOM 1305 O O . GLY A 1 182 ? -25.398 56.787 108.140 1.00 44.33 182 GLY A O 1
ATOM 1306 N N . GLN A 1 183 ? -27.438 57.351 108.929 1.00 46.26 183 GLN A N 1
ATOM 1307 C CA . GLN A 1 183 ? -27.880 57.939 107.693 1.00 46.81 183 GLN A CA 1
ATOM 1308 C C . GLN A 1 183 ? -27.054 59.185 107.365 1.00 45.99 183 GLN A C 1
ATOM 1309 O O . GLN A 1 183 ? -26.534 59.313 106.267 1.00 46.00 183 GLN A O 1
ATOM 1315 N N . VAL A 1 184 ? -26.914 60.094 108.320 1.00 43.41 184 VAL A N 1
ATOM 1316 C CA . VAL A 1 184 ? -26.119 61.292 108.085 1.00 41.15 184 VAL A CA 1
ATOM 1317 C C . VAL A 1 184 ? -24.658 60.913 107.783 1.00 40.59 184 VAL A C 1
ATOM 1318 O O . VAL A 1 184 ? -23.994 61.559 106.975 1.00 38.28 184 VAL A O 1
ATOM 1322 N N . LEU A 1 185 ? -24.157 59.864 108.427 1.00 37.94 185 LEU A N 1
ATOM 1323 C CA . LEU A 1 185 ? -22.787 59.431 108.177 1.00 40.54 185 LEU A CA 1
ATOM 1324 C C . LEU A 1 185 ? -22.647 58.925 106.747 1.00 43.14 185 LEU A C 1
ATOM 1325 O O . LEU A 1 185 ? -21.671 59.244 106.074 1.00 44.60 185 LEU A O 1
ATOM 1330 N N . LYS A 1 186 ? -23.614 58.125 106.300 1.00 44.87 186 LYS A N 1
ATOM 1331 C CA . LYS A 1 186 ? -23.608 57.562 104.949 1.00 48.28 186 LYS A CA 1
ATOM 1332 C C . LYS A 1 186 ? -23.550 58.703 103.924 1.00 47.63 186 LYS A C 1
ATOM 1333 O O . LYS A 1 186 ? -22.826 58.650 102.915 1.00 47.61 186 LYS A O 1
ATOM 1339 N N . ASP A 1 187 ? -24.346 59.720 104.235 1.00 47.28 187 ASP A N 1
ATOM 1340 C CA . ASP A 1 187 ? -24.515 60.951 103.495 1.00 46.20 187 ASP A CA 1
ATOM 1341 C C . ASP A 1 187 ? -23.163 61.625 103.291 1.00 44.81 187 ASP A C 1
ATOM 1342 O O . ASP A 1 187 ? -22.730 61.865 102.156 1.00 41.56 187 ASP A O 1
ATOM 1347 N N . ILE A 1 188 ? -22.494 61.909 104.411 1.00 42.41 188 ILE A N 1
ATOM 1348 C CA . ILE A 1 188 ? -21.185 62.552 104.417 1.00 38.95 188 ILE A CA 1
ATOM 1349 C C . ILE A 1 188 ? -20.106 61.703 103.739 1.00 39.75 188 ILE A C 1
ATOM 1350 O O . ILE A 1 188 ? -19.245 62.218 103.017 1.00 40.92 188 ILE A O 1
ATOM 1355 N N . VAL A 1 189 ? -20.152 60.396 103.932 1.00 38.96 189 VAL A N 1
ATOM 1356 C CA . VAL A 1 189 ? -19.127 59.572 103.326 1.00 42.81 189 VAL A CA 1
ATOM 1357 C C . VAL A 1 189 ? -19.222 59.663 101.816 1.00 45.81 189 VAL A C 1
ATOM 1358 O O . VAL A 1 189 ? -18.204 59.665 101.112 1.00 50.13 189 VAL A O 1
ATOM 1362 N N . GLU A 1 190 ? -20.448 59.721 101.319 1.00 44.37 190 GLU A N 1
ATOM 1363 C CA . GLU A 1 190 ? -20.665 59.846 99.897 1.00 43.06 190 GLU A CA 1
ATOM 1364 C C . GLU A 1 190 ? -20.045 61.149 99.410 1.00 40.59 190 GLU A C 1
ATOM 1365 O O . GLU A 1 190 ? -19.427 61.177 98.368 1.00 39.09 190 GLU A O 1
ATOM 1371 N N . LYS A 1 191 ? -20.231 62.231 100.152 1.00 39.81 191 LYS A N 1
ATOM 1372 C CA . LYS A 1 191 ? -19.662 63.501 99.749 1.00 42.49 191 LYS A CA 1
ATOM 1373 C C . LYS A 1 191 ? -18.133 63.530 99.945 1.00 45.69 191 LYS A C 1
ATOM 1374 O O . LYS A 1 191 ? -17.412 64.231 99.206 1.00 42.86 191 LYS A O 1
ATOM 1380 N N . ILE A 1 192 ? -17.623 62.791 100.933 1.00 45.45 192 ILE A N 1
ATOM 1381 C CA . ILE A 1 192 ? -16.175 62.785 101.111 1.00 46.18 192 ILE A CA 1
ATOM 1382 C C . ILE A 1 192 ? -15.612 62.020 99.909 1.00 47.71 192 ILE A C 1
ATOM 1383 O O . ILE A 1 192 ? -14.684 62.481 99.212 1.00 42.68 192 ILE A O 1
ATOM 1388 N N . SER A 1 193 ? -16.170 60.842 99.666 1.00 49.62 193 SER A N 1
ATOM 1389 C CA . SER A 1 193 ? -15.738 60.076 98.512 1.00 54.17 193 SER A CA 1
ATOM 1390 C C . SER A 1 193 ? -16.127 61.028 97.406 1.00 54.92 193 SER A C 1
ATOM 1391 O O . SER A 1 193 ? -16.921 61.938 97.645 1.00 61.86 193 SER A O 1
ATOM 1394 N N . MET A 1 194 ? -15.593 60.875 96.215 1.00 50.87 194 MET A N 1
ATOM 1395 C CA . MET A 1 194 ? -15.982 61.811 95.162 1.00 54.56 194 MET A CA 1
ATOM 1396 C C . MET A 1 194 ? -15.422 63.209 95.344 1.00 52.48 194 MET A C 1
ATOM 1397 O O . MET A 1 194 ? -15.797 64.128 94.635 1.00 56.70 194 MET A O 1
ATOM 1402 N N . LYS A 1 195 ? -14.546 63.367 96.324 1.00 50.79 195 LYS A N 1
ATOM 1403 C CA . LYS A 1 195 ? -13.822 64.612 96.537 1.00 45.23 195 LYS A CA 1
ATOM 1404 C C . LYS A 1 195 ? -12.414 64.035 96.502 1.00 45.08 195 LYS A C 1
ATOM 1405 O O . LYS A 1 195 ? -11.426 64.750 96.611 1.00 44.74 195 LYS A O 1
ATOM 1411 N N . ILE A 1 196 ? -12.380 62.708 96.337 1.00 43.00 196 ILE A N 1
ATOM 1412 C CA . ILE A 1 196 ? -11.187 61.894 96.265 1.00 42.94 196 ILE A CA 1
ATOM 1413 C C . ILE A 1 196 ? -10.602 61.889 94.847 1.00 47.35 196 ILE A C 1
ATOM 1414 O O . ILE A 1 196 ? -11.157 61.252 93.945 1.00 46.29 196 ILE A O 1
ATOM 1419 N N . LYS A 1 197 ? -9.476 62.588 94.669 1.00 49.61 197 LYS A N 1
ATOM 1420 C CA . LYS A 1 197 ? -8.762 62.664 93.396 1.00 48.08 197 LYS A CA 1
ATOM 1421 C C . LYS A 1 197 ? -8.161 61.310 93.013 1.00 51.50 197 LYS A C 1
ATOM 1422 O O . LYS A 1 197 ? -8.072 60.378 93.823 1.00 48.78 197 LYS A O 1
ATOM 1428 N N . ASP A 1 198 ? -7.730 61.206 91.764 1.00 55.81 198 ASP A N 1
ATOM 1429 C CA . ASP A 1 198 ? -7.140 59.960 91.300 1.00 58.61 198 ASP A CA 1
ATOM 1430 C C . ASP A 1 198 ? -5.736 59.832 91.848 1.00 56.47 198 ASP A C 1
ATOM 1431 O O . ASP A 1 198 ? -5.243 58.717 92.063 1.00 55.17 198 ASP A O 1
ATOM 1436 N N . ASN A 1 199 ? -5.110 60.984 92.094 1.00 54.59 199 ASN A N 1
ATOM 1437 C CA . ASN A 1 199 ? -3.765 61.017 92.646 1.00 52.91 199 ASN A CA 1
ATOM 1438 C C . ASN A 1 199 ? -3.747 60.579 94.115 1.00 52.76 199 ASN A C 1
ATOM 1439 O O . ASN A 1 199 ? -2.678 60.336 94.667 1.00 55.27 199 ASN A O 1
ATOM 1444 N N . GLY A 1 200 ? -4.921 60.475 94.741 1.00 48.75 200 GLY A N 1
ATOM 1445 C CA . GLY A 1 200 ? -4.975 60.058 96.133 1.00 46.43 200 GLY A CA 1
ATOM 1446 C C . GLY A 1 200 ? -5.371 61.141 97.130 1.00 44.20 200 GLY A C 1
ATOM 1447 O O . GLY A 1 200 ? -5.699 60.839 98.273 1.00 43.89 200 GLY A O 1
ATOM 1448 N N . ILE A 1 201 ? -5.308 62.396 96.705 1.00 41.38 201 ILE A N 1
ATOM 1449 C CA . ILE A 1 201 ? -5.677 63.519 97.544 1.00 42.52 201 ILE A CA 1
ATOM 1450 C C . ILE A 1 201 ? -7.157 63.398 97.842 1.00 45.07 201 ILE A C 1
ATOM 1451 O O . ILE A 1 201 ? -7.890 62.794 97.053 1.00 46.71 201 ILE A O 1
ATOM 1456 N N . ILE A 1 202 ? -7.591 63.938 98.985 1.00 44.46 202 ILE A N 1
ATOM 1457 C CA . ILE A 1 202 ? -9.010 63.927 99.347 1.00 41.60 202 ILE A CA 1
ATOM 1458 C C . ILE A 1 202 ? -9.431 65.346 99.696 1.00 44.40 202 ILE A C 1
ATOM 1459 O O . ILE A 1 202 ? -9.217 65.814 100.814 1.00 44.87 202 ILE A O 1
ATOM 1464 N N . GLY A 1 203 ? -10.035 66.027 98.726 1.00 46.44 203 GLY A N 1
ATOM 1465 C CA . GLY A 1 203 ? -10.412 67.413 98.926 1.00 49.02 203 GLY A CA 1
ATOM 1466 C C . GLY A 1 203 ? -9.156 68.103 98.431 1.00 50.75 203 GLY A C 1
ATOM 1467 O O . GLY A 1 203 ? -9.007 68.330 97.227 1.00 53.49 203 GLY A O 1
ATOM 1468 N N . ASP A 1 204 ? -8.244 68.411 99.353 1.00 50.46 204 ASP A N 1
ATOM 1469 C CA . ASP A 1 204 ? -6.955 69.026 99.023 1.00 48.86 204 ASP A CA 1
ATOM 1470 C C . ASP A 1 204 ? -5.907 68.410 99.962 1.00 48.51 204 ASP A C 1
ATOM 1471 O O . ASP A 1 204 ? -6.259 67.631 100.846 1.00 49.46 204 ASP A O 1
ATOM 1476 N N . ILE A 1 205 ? -4.628 68.731 99.802 1.00 48.41 205 ILE A N 1
ATOM 1477 C CA . ILE A 1 205 ? -3.650 68.115 100.698 1.00 47.79 205 ILE A CA 1
ATOM 1478 C C . ILE A 1 205 ? -3.846 68.419 102.162 1.00 45.24 205 ILE A C 1
ATOM 1479 O O . ILE A 1 205 ? -3.700 67.537 103.016 1.00 43.68 205 ILE A O 1
ATOM 1484 N N . TYR A 1 206 ? -4.149 69.670 102.471 1.00 41.17 206 TYR A N 1
ATOM 1485 C CA . TYR A 1 206 ? -4.327 70.018 103.870 1.00 37.52 206 TYR A CA 1
ATOM 1486 C C . TYR A 1 206 ? -5.620 69.571 104.516 1.00 35.97 206 TYR A C 1
ATOM 1487 O O . TYR A 1 206 ? -5.849 69.847 105.692 1.00 38.21 206 TYR A O 1
ATOM 1496 N N . SER A 1 207 ? -6.455 68.865 103.763 1.00 33.18 207 SER A N 1
ATOM 1497 C CA . SER A 1 207 ? -7.705 68.362 104.316 1.00 32.27 207 SER A CA 1
ATOM 1498 C C . SER A 1 207 ? -7.654 66.844 104.245 1.00 31.48 207 SER A C 1
ATOM 1499 O O . SER A 1 207 ? -8.517 66.164 104.778 1.00 32.75 207 SER A O 1
ATOM 1502 N N . THR A 1 208 ? -6.630 66.310 103.593 1.00 27.68 208 THR A N 1
ATOM 1503 C CA . THR A 1 208 ? -6.531 64.878 103.427 1.00 29.02 208 THR A CA 1
ATOM 1504 C C . THR A 1 208 ? -6.329 64.066 104.711 1.00 30.17 208 THR A C 1
ATOM 1505 O O . THR A 1 208 ? -6.885 62.972 104.863 1.00 32.11 208 THR A O 1
ATOM 1509 N N . GLY A 1 209 ? -5.552 64.601 105.644 1.00 30.46 209 GLY A N 1
ATOM 1510 C CA . GLY A 1 209 ? -5.317 63.900 106.897 1.00 28.64 209 GLY A CA 1
ATOM 1511 C C . GLY A 1 209 ? -6.612 63.646 107.627 1.00 33.18 209 GLY A C 1
ATOM 1512 O O . GLY A 1 209 ? -6.914 62.495 108.011 1.00 32.10 209 GLY A O 1
ATOM 1513 N N . LEU A 1 210 ? -7.389 64.716 107.828 1.00 30.82 210 LEU A N 1
ATOM 1514 C CA . LEU A 1 210 ? -8.647 64.554 108.508 1.00 31.92 210 LEU A CA 1
ATOM 1515 C C . LEU A 1 210 ? -9.538 63.586 107.750 1.00 31.71 210 LEU A C 1
ATOM 1516 O O . LEU A 1 210 ? -10.197 62.744 108.351 1.00 33.01 210 LEU A O 1
ATOM 1521 N N . ALA A 1 211 ? -9.542 63.673 106.431 1.00 30.92 211 ALA A N 1
ATOM 1522 C CA . ALA A 1 211 ? -10.395 62.782 105.655 1.00 34.55 211 ALA A CA 1
ATOM 1523 C C . ALA A 1 211 ? -9.985 61.309 105.856 1.00 36.68 211 ALA A C 1
ATOM 1524 O O . ALA A 1 211 ? -10.831 60.398 105.886 1.00 38.53 211 ALA A O 1
ATOM 1526 N N . MET A 1 212 ? -8.691 61.069 106.000 1.00 36.41 212 MET A N 1
ATOM 1527 C CA . MET A 1 212 ? -8.231 59.703 106.221 1.00 39.10 212 MET A CA 1
ATOM 1528 C C . MET A 1 212 ? -8.768 59.166 107.555 1.00 38.86 212 MET A C 1
ATOM 1529 O O . MET A 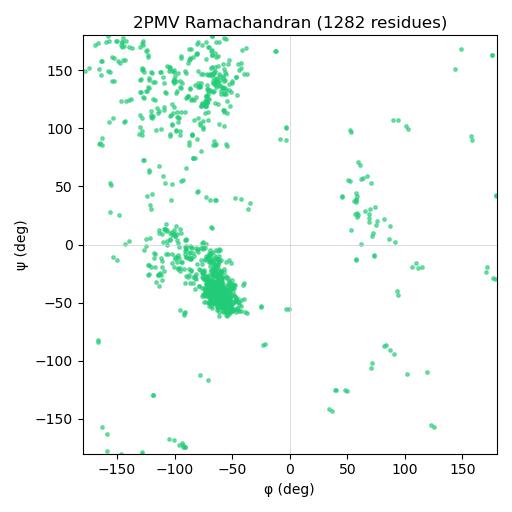1 212 ? -9.097 57.986 107.683 1.00 36.63 212 MET A O 1
ATOM 1534 N N . GLN A 1 213 ? -8.846 60.021 108.562 1.00 37.02 213 GLN A N 1
ATOM 1535 C CA . GLN A 1 213 ? -9.361 59.541 109.82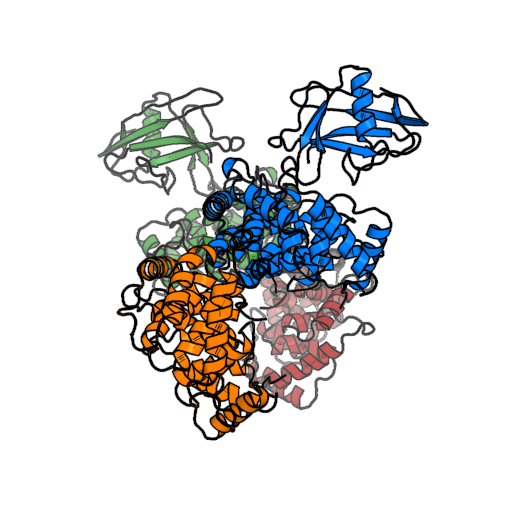3 1.00 38.19 213 GLN A CA 1
ATOM 1536 C C . GLN A 1 213 ? -10.814 59.159 109.652 1.00 38.47 213 GLN A C 1
ATOM 1537 O O . GLN A 1 213 ? -11.241 58.075 110.060 1.00 40.59 213 GLN A O 1
ATOM 1543 N N . ALA A 1 214 ? -11.579 60.057 109.047 1.00 36.36 214 ALA A N 1
ATOM 1544 C CA . ALA A 1 214 ? -12.990 59.802 108.845 1.00 33.73 214 ALA A CA 1
ATOM 1545 C C . ALA A 1 214 ? -13.216 58.512 108.046 1.00 33.59 214 ALA A C 1
ATOM 1546 O O . ALA A 1 214 ? -14.007 57.655 108.446 1.00 32.21 214 ALA A O 1
ATOM 1548 N N . LEU A 1 215 ? -12.514 58.347 106.934 1.00 31.79 215 LEU A N 1
ATOM 1549 C CA . LEU A 1 215 ? -12.741 57.144 106.127 1.00 35.34 215 LEU A CA 1
ATOM 1550 C C . LEU A 1 215 ? -12.415 55.832 106.823 1.00 37.59 215 LEU A C 1
ATOM 1551 O O . LEU A 1 215 ? -13.070 54.817 106.578 1.00 39.44 215 LEU A O 1
ATOM 1556 N N . SER A 1 216 ? -11.427 55.833 107.704 1.00 38.48 216 SER A N 1
ATOM 1557 C CA . SER A 1 216 ? -11.059 54.590 108.367 1.00 38.98 216 SER A CA 1
ATOM 1558 C C . SER A 1 216 ? -11.980 54.231 109.507 1.00 38.42 216 SER A C 1
ATOM 1559 O O . SER A 1 216 ? -11.933 53.135 110.048 1.00 39.83 216 SER A O 1
ATOM 1562 N N . VAL A 1 217 ? -12.883 55.137 109.814 1.00 39.36 217 VAL A N 1
ATOM 1563 C CA . VAL A 1 217 ? -13.751 54.976 110.955 1.00 35.89 217 VAL A CA 1
ATOM 1564 C C . VAL A 1 217 ? -15.282 54.985 110.730 1.00 38.32 217 VAL A C 1
ATOM 1565 O O . VAL A 1 217 ? -16.024 54.529 111.608 1.00 37.45 217 VAL A O 1
ATOM 1569 N N . THR A 1 218 ? -15.779 55.490 109.594 1.00 38.50 218 THR A N 1
ATOM 1570 C CA . THR A 1 218 ? -17.235 55.486 109.412 1.00 42.64 218 THR A CA 1
ATOM 1571 C C . THR A 1 218 ? -17.723 54.073 109.353 1.00 43.66 218 THR A C 1
ATOM 1572 O O . THR A 1 218 ? -17.093 53.213 108.738 1.00 44.60 218 THR A O 1
ATOM 1576 N N . PRO A 1 219 ? -18.881 53.819 109.966 1.00 46.42 219 PRO A N 1
ATOM 1577 C CA . PRO A 1 219 ? -19.479 52.481 109.996 1.00 49.03 219 PRO A CA 1
ATOM 1578 C C . PRO A 1 219 ? -19.857 51.911 108.636 1.00 51.62 219 PRO A C 1
ATOM 1579 O O . PRO A 1 219 ? -19.862 50.688 108.442 1.00 52.48 219 PRO A O 1
ATOM 1583 N N . GLU A 1 220 ? -20.147 52.803 107.694 1.00 56.48 220 GLU A N 1
ATOM 1584 C CA . GLU A 1 220 ? -20.557 52.401 106.350 1.00 63.08 220 GLU A CA 1
ATOM 1585 C C . GLU A 1 220 ? -19.786 53.106 105.219 1.00 62.53 220 GLU A C 1
ATOM 1586 O O . GLU A 1 220 ? -19.931 54.310 104.990 1.00 61.34 220 GLU A O 1
ATOM 1592 N N . PRO A 1 221 ? -18.950 52.350 104.487 1.00 65.30 221 PRO A N 1
ATOM 1593 C CA . PRO A 1 221 ? -18.175 52.938 103.382 1.00 65.90 221 PRO A CA 1
ATOM 1594 C C . PRO A 1 221 ? -19.084 53.446 102.274 1.00 68.38 221 PRO A C 1
ATOM 1595 O O . PRO A 1 221 ? -20.299 53.250 102.321 1.00 68.74 221 PRO A O 1
ATOM 1599 N N . SER A 1 222 ? -18.499 54.103 101.280 1.00 71.24 222 SER A N 1
ATOM 1600 C CA . SER A 1 222 ? -19.284 54.625 100.167 1.00 73.18 222 SER A CA 1
ATOM 1601 C C . SER A 1 222 ? -19.264 53.598 99.044 1.00 75.62 222 SER A C 1
ATOM 1602 O O . SER A 1 222 ? -18.408 52.712 99.037 1.00 74.96 222 SER A O 1
ATOM 1605 N N . LYS A 1 223 ? -20.207 53.715 98.104 1.00 79.00 223 LYS A N 1
ATOM 1606 C CA . LYS A 1 223 ? -20.289 52.788 96.971 1.00 79.78 223 LYS A CA 1
ATOM 1607 C C . LYS A 1 223 ? -18.936 52.665 96.267 1.00 80.17 223 LYS A C 1
ATOM 1608 O O . LYS A 1 223 ? -18.407 51.560 96.108 1.00 79.46 223 LYS A O 1
ATOM 1614 N N . LYS A 1 224 ? -18.377 53.797 95.849 1.00 79.51 224 LYS A N 1
ATOM 1615 C CA . LYS A 1 224 ? -17.080 53.781 95.191 1.00 79.41 224 LYS A CA 1
ATOM 1616 C C . LYS A 1 224 ? -16.005 53.513 96.253 1.00 80.05 224 LYS A C 1
ATOM 1617 O O . LYS A 1 224 ? -15.894 54.234 97.255 1.00 78.84 224 LYS A O 1
ATOM 1623 N N . GLU A 1 225 ? -15.230 52.457 96.026 1.00 79.29 225 GLU A N 1
ATOM 1624 C CA . GLU A 1 225 ? -14.167 52.053 96.933 1.00 77.91 225 GLU A CA 1
ATOM 1625 C C . GLU A 1 225 ? -13.030 53.074 97.020 1.00 76.27 225 GLU A C 1
ATOM 1626 O O . GLU A 1 225 ? -12.706 53.771 96.044 1.00 75.98 225 GLU A O 1
ATOM 1632 N N . TRP A 1 226 ? -12.422 53.156 98.197 1.00 72.23 226 TRP A N 1
ATOM 1633 C CA . TRP A 1 226 ? -11.348 54.102 98.414 1.00 67.88 226 TRP A CA 1
ATOM 1634 C C . TRP A 1 226 ? -10.014 53.433 98.552 1.00 67.63 226 TRP A C 1
ATOM 1635 O O . TRP A 1 226 ? -9.789 52.656 99.485 1.00 67.82 226 TRP A O 1
ATOM 1646 N N . ASN A 1 227 ? -9.121 53.760 97.627 1.00 66.77 227 ASN A N 1
ATOM 1647 C CA . ASN A 1 227 ? -7.775 53.221 97.653 1.00 66.02 227 ASN A CA 1
ATOM 1648 C C . ASN A 1 227 ? -7.015 53.958 98.752 1.00 65.71 227 ASN A C 1
ATOM 1649 O O . ASN A 1 227 ? -6.575 55.095 98.574 1.00 67.09 227 ASN A O 1
ATOM 1654 N N . CYS A 1 228 ? -6.876 53.306 99.893 1.00 65.66 228 CYS A N 1
ATOM 1655 C CA . CYS A 1 228 ? -6.197 53.894 101.019 1.00 65.59 228 CYS A CA 1
ATOM 1656 C C . CYS A 1 228 ? -4.694 54.042 100.781 1.00 63.84 228 CYS A C 1
ATOM 1657 O O . CYS A 1 228 ? -4.123 55.108 101.006 1.00 63.64 228 CYS A O 1
ATOM 1660 N N . LYS A 1 229 ? -4.053 52.974 100.318 1.00 62.56 229 LYS A N 1
ATOM 1661 C CA . LYS A 1 229 ? -2.621 53.005 100.063 1.00 58.68 229 LYS A CA 1
ATOM 1662 C C . LYS A 1 229 ? -2.247 54.138 99.095 1.00 56.82 229 LYS A C 1
ATOM 1663 O O . LYS A 1 229 ? -1.257 54.858 99.287 1.00 51.44 229 LYS A O 1
ATOM 1669 N N . LYS A 1 230 ? -3.043 54.299 98.049 1.00 54.22 230 LYS A N 1
ATOM 1670 C CA . LYS A 1 230 ? -2.779 55.351 97.086 1.00 54.07 230 LYS A CA 1
ATOM 1671 C C . LYS A 1 230 ? -2.680 56.707 97.783 1.00 52.45 230 LYS A C 1
ATOM 1672 O O . LYS A 1 230 ? -1.813 57.514 97.448 1.00 53.34 230 LYS A O 1
ATOM 1678 N N . THR A 1 231 ? -3.555 56.944 98.762 1.00 48.67 231 THR A N 1
ATOM 1679 C CA . THR A 1 231 ? -3.566 58.208 99.488 1.00 47.06 231 THR A CA 1
ATOM 1680 C C . THR A 1 231 ? -2.387 58.344 100.448 1.00 46.39 231 THR A C 1
ATOM 1681 O O . THR A 1 231 ? -1.755 59.396 100.511 1.00 44.94 231 THR A O 1
ATOM 1685 N N . THR A 1 232 ? -2.080 57.294 101.204 1.00 47.40 232 THR A N 1
ATOM 1686 C CA . THR A 1 232 ? -0.973 57.401 102.144 1.00 45.88 232 THR A CA 1
ATOM 1687 C C . THR A 1 232 ? 0.348 57.601 101.395 1.00 45.82 232 THR A C 1
ATOM 1688 O O . THR A 1 232 ? 1.193 58.401 101.820 1.00 41.02 232 THR A O 1
ATOM 1692 N N . ASP A 1 233 ? 0.496 56.932 100.247 1.00 49.38 233 ASP A N 1
ATOM 1693 C CA . ASP A 1 233 ? 1.697 57.086 99.415 1.00 49.82 233 ASP A CA 1
ATOM 1694 C C . ASP A 1 233 ? 1.772 58.505 98.870 1.00 49.45 233 ASP A C 1
ATOM 1695 O O . ASP A 1 233 ? 2.853 59.112 98.830 1.00 55.24 233 ASP A O 1
ATOM 1700 N N . MET A 1 234 ? 0.642 59.047 98.445 1.00 45.02 234 MET A N 1
ATOM 1701 C CA . MET A 1 234 ? 0.659 60.411 97.956 1.00 44.47 234 MET A CA 1
ATOM 1702 C C . MET A 1 234 ? 1.101 61.353 99.091 1.00 43.90 234 MET A C 1
ATOM 1703 O O . MET A 1 234 ? 1.846 62.313 98.868 1.00 42.71 234 MET A O 1
ATOM 1708 N N . ILE A 1 235 ? 0.650 61.072 100.311 1.00 42.66 235 ILE A N 1
ATOM 1709 C CA . ILE A 1 235 ? 1.012 61.894 101.447 1.00 43.21 235 ILE A CA 1
ATOM 1710 C C . ILE A 1 235 ? 2.522 61.854 101.703 1.00 45.78 235 ILE A C 1
ATOM 1711 O O . ILE A 1 235 ? 3.161 62.915 101.855 1.00 44.03 235 ILE A O 1
ATOM 1716 N N . LEU A 1 236 ? 3.095 60.648 101.735 1.00 44.62 236 LEU A N 1
ATOM 1717 C CA . LEU A 1 236 ? 4.526 60.516 101.972 1.00 43.98 236 LEU A CA 1
ATOM 1718 C C . LEU A 1 236 ? 5.310 61.352 100.955 1.00 44.84 236 LEU A C 1
ATOM 1719 O O . LEU A 1 236 ? 6.217 62.108 101.309 1.00 46.25 236 LEU A O 1
ATOM 1724 N N . ASN A 1 237 ? 4.950 61.243 99.689 1.00 44.15 237 ASN A N 1
ATOM 1725 C CA . ASN A 1 237 ? 5.635 62.024 98.675 1.00 44.56 237 ASN A CA 1
ATOM 1726 C C . ASN A 1 237 ? 5.475 63.516 98.879 1.00 46.10 237 ASN A C 1
ATOM 1727 O O . ASN A 1 237 ? 6.395 64.304 98.612 1.00 48.57 237 ASN A O 1
ATOM 1732 N N . GLU A 1 238 ? 4.301 63.917 99.341 1.00 44.82 238 GLU A N 1
ATOM 1733 C CA . GLU A 1 238 ? 4.080 65.324 99.548 1.00 45.86 238 GLU A CA 1
ATOM 1734 C C . GLU A 1 238 ? 5.008 65.818 100.658 1.00 43.83 238 GLU A C 1
ATOM 1735 O O . GLU A 1 238 ? 5.532 66.940 100.575 1.00 40.11 238 GLU A O 1
ATOM 1741 N N . ILE A 1 239 ? 5.216 64.983 101.683 1.00 41.00 239 ILE A N 1
ATOM 1742 C CA . ILE A 1 239 ? 6.108 65.359 102.775 1.00 39.60 239 ILE A CA 1
ATOM 1743 C C . ILE A 1 239 ? 7.482 65.577 102.152 1.00 39.45 239 ILE A C 1
ATOM 1744 O O . ILE A 1 239 ? 8.117 66.615 102.412 1.00 33.88 239 ILE A O 1
ATOM 1749 N N . LYS A 1 240 ? 7.907 64.614 101.311 1.00 35.68 240 LYS A N 1
ATOM 1750 C CA . LYS A 1 240 ? 9.214 64.673 100.640 1.00 38.36 240 LYS A CA 1
ATOM 1751 C C . LYS A 1 240 ? 9.379 65.890 99.698 1.00 38.46 240 LYS A C 1
ATOM 1752 O O . LYS A 1 240 ? 10.475 66.182 99.200 1.00 38.20 240 LYS A O 1
ATOM 1758 N N . GLN A 1 241 ? 8.288 66.602 99.462 1.00 36.00 241 GLN A N 1
ATOM 1759 C CA . GLN A 1 241 ? 8.351 67.783 98.615 1.00 36.56 241 GLN A CA 1
ATOM 1760 C C . GLN A 1 241 ? 8.238 69.028 99.455 1.00 38.53 241 GLN A C 1
ATOM 1761 O O . GLN A 1 241 ? 8.014 70.112 98.912 1.00 43.03 241 GLN A O 1
ATOM 1767 N N . GLY A 1 242 ? 8.361 68.880 100.773 1.00 36.51 242 GLY A N 1
ATOM 1768 C CA . GLY A 1 242 ? 8.294 70.036 101.651 1.00 33.63 242 GLY A CA 1
ATOM 1769 C C . GLY A 1 242 ? 6.932 70.661 101.908 1.00 34.79 242 GLY A C 1
ATOM 1770 O O . GLY A 1 242 ? 6.844 71.798 102.412 1.00 33.73 242 GLY A O 1
ATOM 1771 N N . LYS A 1 243 ? 5.868 69.924 101.607 1.00 36.94 243 LYS A N 1
ATOM 1772 C CA . LYS A 1 243 ? 4.510 70.445 101.796 1.00 39.18 243 LYS A CA 1
ATOM 1773 C C . LYS A 1 243 ? 4.035 70.511 103.239 1.00 40.11 243 LYS A C 1
ATOM 1774 O O . LYS A 1 243 ? 3.143 71.305 103.565 1.00 37.17 243 LYS A O 1
ATOM 1780 N N . PHE A 1 244 ? 4.631 69.696 104.111 1.00 40.81 244 PHE A N 1
ATOM 1781 C CA . PHE A 1 244 ? 4.202 69.681 105.499 1.00 41.22 244 PHE A CA 1
ATOM 1782 C C . PHE A 1 244 ? 5.162 70.289 106.505 1.00 42.41 244 PHE A C 1
ATOM 1783 O O . PHE A 1 244 ? 5.508 69.667 107.511 1.00 46.04 244 PHE A O 1
ATOM 1791 N N . HIS A 1 245 ? 5.588 71.516 106.254 1.00 38.59 245 HIS A N 1
ATOM 1792 C CA . HIS A 1 245 ? 6.480 72.149 107.195 1.00 40.01 245 HIS A CA 1
ATOM 1793 C C . HIS A 1 245 ? 5.693 72.853 108.333 1.00 42.02 245 HIS A C 1
ATOM 1794 O O . HIS A 1 245 ? 6.213 73.080 109.434 1.00 43.19 245 HIS A O 1
ATOM 1801 N N . ASN A 1 246 ? 4.433 73.181 108.090 1.00 39.22 246 ASN A N 1
ATOM 1802 C CA . ASN A 1 246 ? 3.651 73.817 109.131 1.00 40.07 246 ASN A CA 1
ATOM 1803 C C . ASN A 1 246 ? 3.345 72.794 110.243 1.00 40.13 246 ASN A C 1
ATOM 1804 O O . ASN A 1 246 ? 2.804 71.718 109.986 1.00 38.41 246 ASN A O 1
ATOM 1809 N N . PRO A 1 247 ? 3.699 73.113 111.499 1.00 41.41 247 PRO A N 1
ATOM 1810 C CA . PRO A 1 247 ? 3.418 72.150 112.567 1.00 37.78 247 PRO A CA 1
ATOM 1811 C C . PRO A 1 247 ? 1.957 71.759 112.640 1.00 35.74 247 PRO A C 1
ATOM 1812 O O . PRO A 1 247 ? 1.640 70.597 112.836 1.00 35.04 247 PRO A O 1
ATOM 1816 N N . MET A 1 248 ? 1.062 72.717 112.459 1.00 37.48 248 MET A N 1
ATOM 1817 C CA . MET A 1 248 ? -0.370 72.400 112.482 1.00 36.92 248 MET A CA 1
ATOM 1818 C C . MET A 1 248 ? -0.689 71.429 111.335 1.00 35.82 248 MET A C 1
ATOM 1819 O O . MET A 1 248 ? -1.571 70.583 111.472 1.00 34.89 248 MET A O 1
ATOM 1824 N N . SER A 1 249 ? 0.001 71.557 110.202 1.00 31.02 249 SER A N 1
ATOM 1825 C CA . SER A 1 249 ? -0.286 70.632 109.112 1.00 33.30 249 SER A CA 1
ATOM 1826 C C . SER A 1 249 ? 0.240 69.243 109.486 1.00 31.41 249 SER A C 1
ATOM 1827 O O . SER A 1 249 ? -0.329 68.223 109.117 1.00 31.32 249 SER A O 1
ATOM 1830 N N . ILE A 1 250 ? 1.310 69.195 110.263 1.00 32.21 250 ILE A N 1
ATOM 1831 C CA . ILE A 1 250 ? 1.832 67.898 110.674 1.00 33.34 250 ILE A CA 1
ATOM 1832 C C . ILE A 1 250 ? 0.850 67.241 111.655 1.00 33.89 250 ILE A C 1
ATOM 1833 O O . ILE A 1 250 ? 0.599 66.024 111.598 1.00 33.23 250 ILE A O 1
ATOM 1838 N N . ALA A 1 251 ? 0.285 68.076 112.523 1.00 30.76 251 ALA A N 1
ATOM 1839 C CA . ALA A 1 251 ? -0.648 67.646 113.535 1.00 31.10 251 ALA A CA 1
ATOM 1840 C C . ALA A 1 251 ? -1.868 66.981 112.905 1.00 34.08 251 ALA A C 1
ATOM 1841 O O . ALA A 1 251 ? -2.443 66.054 113.486 1.00 33.25 251 ALA A O 1
ATOM 1843 N N . GLN A 1 252 ? -2.267 67.429 111.716 1.00 34.94 252 GLN A N 1
ATOM 1844 C CA . GLN A 1 252 ? -3.449 66.824 111.107 1.00 35.76 252 GLN A CA 1
ATOM 1845 C C . GLN A 1 252 ? -3.206 65.577 110.250 1.00 34.26 252 GLN A C 1
ATOM 1846 O O . GLN A 1 252 ? -4.159 64.931 109.842 1.00 35.39 252 GLN A O 1
ATOM 1852 N N . ILE A 1 253 ? -1.954 65.217 109.986 1.00 33.16 253 ILE A N 1
ATOM 1853 C CA . ILE A 1 253 ? -1.700 63.976 109.234 1.00 34.22 253 ILE A CA 1
ATOM 1854 C C . ILE A 1 253 ? -0.994 62.916 110.089 1.00 35.10 253 ILE A C 1
ATOM 1855 O O . ILE A 1 253 ? -1.107 61.718 109.812 1.00 32.15 253 ILE A O 1
ATOM 1860 N N . LEU A 1 254 ? -0.260 63.368 111.117 1.00 36.59 254 LEU A N 1
ATOM 1861 C CA . LEU A 1 254 ? 0.498 62.468 111.990 1.00 34.41 254 LEU A CA 1
ATOM 1862 C C . LEU A 1 254 ? -0.370 61.329 112.516 1.00 34.47 254 LEU A C 1
ATOM 1863 O O . LEU A 1 254 ? 0.024 60.160 112.453 1.00 35.87 254 LEU A O 1
ATOM 1868 N N . PRO A 1 255 ? -1.565 61.656 113.047 1.00 32.10 255 PRO A N 1
ATOM 1869 C CA . PRO A 1 255 ? -2.430 60.594 113.564 1.00 32.45 255 PRO A CA 1
ATOM 1870 C C . PRO A 1 255 ? -2.639 59.487 112.539 1.00 34.16 255 PRO A C 1
ATOM 1871 O O . PRO A 1 255 ? -2.487 58.288 112.836 1.00 33.54 255 PRO A O 1
ATOM 1875 N N . SER A 1 256 ? -2.965 59.889 111.318 1.00 34.70 256 SER A N 1
ATOM 1876 C CA . SER A 1 256 ? -3.210 58.908 110.267 1.00 35.69 256 SER A CA 1
ATOM 1877 C C . SER A 1 256 ? -1.981 58.093 109.934 1.00 34.89 256 SER A C 1
ATOM 1878 O O . SER A 1 256 ? -2.067 56.878 109.738 1.00 33.33 256 SER A O 1
ATOM 1881 N N . LEU A 1 257 ? -0.833 58.765 109.897 1.00 34.46 257 LEU A N 1
ATOM 1882 C CA . LEU A 1 257 ? 0.418 58.103 109.598 1.00 35.12 257 LEU A CA 1
ATOM 1883 C C . LEU A 1 257 ? 0.809 57.111 110.685 1.00 37.30 257 LEU A C 1
ATOM 1884 O O . LEU A 1 257 ? 1.595 56.206 110.443 1.00 38.35 257 LEU A O 1
ATOM 1889 N N . LYS A 1 258 ? 0.258 57.268 111.881 1.00 36.87 258 LYS A N 1
ATOM 1890 C CA . LYS A 1 258 ? 0.579 56.362 112.966 1.00 37.59 258 LYS A CA 1
ATOM 1891 C C . LYS A 1 258 ? -0.559 55.349 113.167 1.00 39.62 258 LYS A C 1
ATOM 1892 O O . LYS A 1 258 ? -0.568 54.582 114.126 1.00 40.26 258 LYS A O 1
ATOM 1898 N N . GLY A 1 259 ? -1.515 55.353 112.247 1.00 40.34 259 GLY A N 1
ATOM 1899 C CA . GLY A 1 259 ? -2.642 54.445 112.344 1.00 39.94 259 GLY A CA 1
ATOM 1900 C C . GLY A 1 259 ? -3.622 54.741 113.460 1.00 40.63 259 GLY A C 1
ATOM 1901 O O . GLY A 1 259 ? -4.253 53.814 113.976 1.00 44.90 259 GLY A O 1
ATOM 1902 N N . LYS A 1 260 ? -3.777 56.013 113.826 1.00 38.93 260 LYS A N 1
ATOM 1903 C CA . LYS A 1 260 ? -4.689 56.400 114.916 1.00 37.03 260 LYS A CA 1
ATOM 1904 C C . LYS A 1 260 ? -5.656 57.488 114.442 1.00 34.24 260 LYS A C 1
ATOM 1905 O O . LYS A 1 260 ? -5.504 58.039 113.345 1.00 35.40 260 LYS A O 1
ATOM 1911 N N . THR A 1 261 ? -6.647 57.808 115.258 1.00 28.37 261 THR A N 1
ATOM 1912 C CA . THR A 1 261 ? -7.558 58.893 114.912 1.00 29.85 261 THR A CA 1
ATOM 1913 C C . THR A 1 261 ? -7.928 59.529 116.215 1.00 30.97 261 THR A C 1
ATOM 1914 O O . THR A 1 261 ? -7.560 59.015 117.286 1.00 31.75 261 THR A O 1
ATOM 1918 N N . TYR A 1 262 ? -8.661 60.634 116.148 1.00 28.79 262 TYR A N 1
ATOM 1919 C CA . TYR A 1 262 ? -9.078 61.293 117.383 1.00 30.65 262 TYR A CA 1
ATOM 1920 C C . TYR A 1 262 ? -9.966 60.390 118.266 1.00 31.29 262 TYR A C 1
ATOM 1921 O O . TYR A 1 262 ? -10.194 60.679 119.439 1.00 32.41 262 TYR A O 1
ATOM 1930 N N . LEU A 1 263 ? -10.467 59.298 117.708 1.00 32.84 263 LEU A N 1
ATOM 1931 C CA . LEU A 1 263 ? -11.315 58.414 118.487 1.00 33.07 263 LEU A CA 1
ATOM 1932 C C . LEU A 1 263 ? -10.467 57.576 119.415 1.00 33.46 263 LEU A C 1
ATOM 1933 O O . LEU A 1 263 ? -10.990 56.953 120.340 1.00 34.85 263 LEU A O 1
ATOM 1938 N N . ASP A 1 264 ? -9.158 57.566 119.180 1.00 32.22 264 ASP A N 1
ATOM 1939 C CA . ASP A 1 264 ? -8.267 56.779 120.025 1.00 32.25 264 ASP A CA 1
ATOM 1940 C C . ASP A 1 264 ? -7.813 57.530 121.283 1.00 32.81 264 ASP A C 1
ATOM 1941 O O . ASP A 1 264 ? -7.280 56.930 122.206 1.00 32.06 264 ASP A O 1
ATOM 1946 N N . VAL A 1 265 ? -8.070 58.839 121.306 1.00 34.03 265 VAL A N 1
ATOM 1947 C CA . VAL A 1 265 ? -7.681 59.721 122.398 1.00 35.59 265 VAL A CA 1
ATOM 1948 C C . VAL A 1 265 ? -8.002 59.167 123.786 1.00 37.06 265 VAL A C 1
ATOM 1949 O O . VAL A 1 265 ? -7.161 59.191 124.693 1.00 38.56 265 VAL A O 1
ATOM 1953 N N . PRO A 1 266 ? -9.224 58.670 123.974 1.00 36.22 266 PRO A N 1
ATOM 1954 C CA . PRO A 1 266 ? -9.562 58.142 125.300 1.00 35.77 266 PRO A CA 1
ATOM 1955 C C . PRO A 1 266 ? -8.727 56.963 125.732 1.00 34.15 266 PRO A C 1
ATOM 1956 O O . PRO A 1 266 ? -8.634 56.669 126.913 1.00 35.92 266 PRO A O 1
ATOM 1960 N N . GLN A 1 267 ? -8.118 56.292 124.768 1.00 36.56 267 GLN A N 1
ATOM 1961 C CA . GLN A 1 267 ? -7.324 55.103 125.058 1.00 37.65 267 GLN A CA 1
ATOM 1962 C C . GLN A 1 267 ? -5.835 55.364 125.151 1.00 37.01 267 GLN A C 1
ATOM 1963 O O . GLN A 1 267 ? -5.046 54.432 125.231 1.00 36.92 267 GLN A O 1
ATOM 1969 N N . VAL A 1 268 ? -5.439 56.626 125.149 1.00 37.75 268 VAL A N 1
ATOM 1970 C CA . VAL A 1 268 ? -4.019 56.923 125.223 1.00 42.26 268 VAL A CA 1
ATOM 1971 C C . VAL A 1 268 ? -3.376 56.506 126.537 1.00 42.44 268 VAL A C 1
ATOM 1972 O O . VAL A 1 268 ? -3.910 56.790 127.611 1.00 45.09 268 VAL A O 1
ATOM 1976 N N . THR A 1 269 ? -2.233 55.826 126.428 1.00 41.14 269 THR A N 1
ATOM 1977 C CA . THR A 1 269 ? -1.442 55.368 127.572 1.00 40.27 269 THR A CA 1
ATOM 1978 C C . THR A 1 269 ? -0.448 56.475 127.904 1.00 41.93 269 THR A C 1
ATOM 1979 O O . THR A 1 269 ? 0.288 56.903 127.037 1.00 41.03 269 THR A O 1
ATOM 1983 N N . CYS A 1 270 ? -0.413 56.930 129.147 1.00 47.15 270 CYS A N 1
ATOM 1984 C CA . CYS A 1 270 ? 0.535 57.968 129.534 1.00 55.37 270 CYS A CA 1
ATOM 1985 C C . CYS A 1 270 ? 1.765 57.420 130.264 1.00 61.15 270 CYS A C 1
ATOM 1986 O O . CYS A 1 270 ? 1.675 56.497 131.094 1.00 61.96 270 CYS A O 1
ATOM 1989 N N . SER A 1 271 ? 2.907 58.036 129.956 1.00 69.35 271 SER A N 1
ATOM 1990 C CA . SER A 1 271 ? 4.231 57.674 130.494 1.00 75.20 271 SER A CA 1
ATOM 1991 C C . SER A 1 271 ? 4.539 56.244 130.056 1.00 79.58 271 SER A C 1
ATOM 1992 O O . SER A 1 271 ? 4.804 55.372 130.893 1.00 78.07 271 SER A O 1
ATOM 1995 N N . PRO A 1 272 ? 4.507 55.997 128.720 1.00 84.55 272 PRO A N 1
ATOM 1996 C CA . PRO A 1 272 ? 4.753 54.728 128.008 1.00 88.31 272 PRO A CA 1
ATOM 1997 C C . PRO A 1 272 ? 6.033 53.954 128.353 1.00 91.69 272 PRO A C 1
ATOM 1998 O O . PRO A 1 272 ? 7.117 54.530 128.507 1.00 92.67 272 PRO A O 1
ATOM 2002 N N . ASP A 1 273 ? 5.893 52.633 128.447 1.00 94.60 273 ASP A N 1
ATOM 2003 C CA . ASP A 1 273 ? 7.014 51.760 128.770 1.00 96.59 273 ASP A CA 1
ATOM 2004 C C . ASP A 1 273 ? 7.864 51.530 127.531 1.00 97.23 273 ASP A C 1
ATOM 2005 O O . ASP A 1 273 ? 7.953 50.406 127.042 1.00 99.11 273 ASP A O 1
ATOM 2010 N N . THR A 1 289 ? 15.562 98.368 104.251 1.00 99.45 289 THR A N 1
ATOM 2011 C CA . THR A 1 289 ? 15.105 96.995 104.554 1.00 99.45 289 THR A CA 1
ATOM 2012 C C . THR A 1 289 ? 14.697 96.238 103.295 1.00 99.45 289 THR A C 1
ATOM 2013 O O . THR A 1 289 ? 13.891 95.290 103.367 1.00 99.35 289 THR A O 1
ATOM 2017 N N . SER A 1 290 ? 15.266 96.556 102.149 1.00 99.17 290 SER A N 1
ATOM 2018 C CA . SER A 1 290 ? 14.566 95.972 101.031 1.00 99.17 290 SER A CA 1
ATOM 2019 C C . SER A 1 290 ? 14.844 95.005 99.905 1.00 99.17 290 SER A C 1
ATOM 2020 O O . SER A 1 290 ? 15.248 93.900 100.167 1.00 99.17 290 SER A O 1
ATOM 2023 N N . ALA A 1 291 ? 14.465 95.533 98.707 1.00 99.17 291 ALA A N 1
ATOM 2024 C CA . ALA A 1 291 ? 14.498 94.972 97.349 1.00 99.10 291 ALA A CA 1
ATOM 2025 C C . ALA A 1 291 ? 15.305 93.712 97.162 1.00 98.98 291 ALA A C 1
ATOM 2026 O O . ALA A 1 291 ? 16.096 93.352 98.035 1.00 99.17 291 ALA A O 1
ATOM 2028 N N . SER A 1 292 ? 15.132 93.035 96.017 1.00 98.96 292 SER A N 1
ATOM 2029 C CA . SER A 1 292 ? 15.901 91.807 95.810 1.00 98.93 292 SER A CA 1
ATOM 2030 C C . SER A 1 292 ? 15.999 91.138 94.426 1.00 98.76 292 SER A C 1
ATOM 2031 O O . SER A 1 292 ? 16.995 91.375 93.728 1.00 99.17 292 SER A O 1
ATOM 2034 N N . ASN A 1 293 ? 15.040 90.312 93.994 1.00 96.82 293 ASN A N 1
ATOM 2035 C CA . ASN A 1 293 ? 15.137 89.646 92.674 1.00 97.58 293 ASN A CA 1
ATOM 2036 C C . ASN A 1 293 ? 13.804 89.297 92.070 1.00 98.15 293 ASN A C 1
ATOM 2037 O O . ASN A 1 293 ? 13.721 88.839 90.920 1.00 98.56 293 ASN A O 1
ATOM 2042 N N . ILE A 1 294 ? 12.765 89.416 92.867 1.00 97.39 294 ILE A N 1
ATOM 2043 C CA . ILE A 1 294 ? 11.461 89.032 92.398 1.00 95.57 294 ILE A CA 1
ATOM 2044 C C . ILE A 1 294 ? 10.560 90.219 92.624 1.00 94.13 294 ILE A C 1
ATOM 2045 O O . ILE A 1 294 ? 10.780 91.008 93.546 1.00 92.44 294 ILE A O 1
ATOM 2050 N N . THR A 1 295 ? 9.576 90.384 91.756 1.00 92.41 295 THR A N 1
ATOM 2051 C CA . THR A 1 295 ? 8.673 91.494 91.936 1.00 92.05 295 THR A CA 1
ATOM 2052 C C . THR A 1 295 ? 7.275 90.921 91.878 1.00 90.88 295 THR A C 1
ATOM 2053 O O . THR A 1 295 ? 6.940 90.137 90.977 1.00 90.41 295 THR A O 1
ATOM 2057 N N . VAL A 1 296 ? 6.469 91.294 92.864 1.00 89.96 296 VAL A N 1
ATOM 2058 C CA . VAL A 1 296 ? 5.102 90.810 92.937 1.00 89.99 296 VAL A CA 1
ATOM 2059 C C . VAL A 1 296 ? 4.132 91.979 92.878 1.00 87.97 296 VAL A C 1
ATOM 2060 O O . VAL A 1 296 ? 4.418 93.080 93.356 1.00 86.08 296 VAL A O 1
ATOM 2064 N N . ILE A 1 297 ? 2.978 91.711 92.290 1.00 87.07 297 ILE A N 1
ATOM 2065 C CA . ILE A 1 297 ? 1.932 92.703 92.122 1.00 87.78 297 ILE A CA 1
ATOM 2066 C C . ILE A 1 297 ? 0.821 92.426 93.143 1.00 85.72 297 ILE A C 1
ATOM 2067 O O . ILE A 1 297 ? 0.096 91.426 93.038 1.00 85.11 297 ILE A O 1
ATOM 2072 N N . TYR A 1 298 ? 0.692 93.322 94.118 1.00 81.41 298 TYR A N 1
ATOM 2073 C CA . TYR A 1 298 ? -0.270 93.150 95.192 1.00 79.37 298 TYR A CA 1
ATOM 2074 C C . TYR A 1 298 ? -1.424 94.151 95.229 1.00 79.29 298 TYR A C 1
ATOM 2075 O O . TYR A 1 298 ? -1.233 95.336 95.471 1.00 78.51 298 TYR A O 1
ATOM 2084 N N . THR A 1 299 ? -2.624 93.625 95.013 1.00 80.19 299 THR A N 1
ATOM 2085 C CA . THR A 1 299 ? -3.874 94.373 95.019 1.00 82.38 299 THR A CA 1
ATOM 2086 C C . THR A 1 299 ? -4.619 94.171 96.347 1.00 83.47 299 THR A C 1
ATOM 2087 O O . THR A 1 299 ? -4.650 93.061 96.880 1.00 84.46 299 THR A O 1
ATOM 2091 N N . ILE A 1 300 ? -5.229 95.229 96.873 1.00 84.11 300 ILE A N 1
ATOM 2092 C CA . ILE A 1 300 ? -6.025 95.111 98.094 1.00 83.56 300 ILE A CA 1
ATOM 2093 C C . ILE A 1 300 ? -7.399 95.676 97.724 1.00 85.15 300 ILE A C 1
ATOM 2094 O O . ILE A 1 300 ? -7.491 96.742 97.132 1.00 85.46 300 ILE A O 1
ATOM 2099 N N . ASN A 1 301 ? -8.465 94.957 98.069 1.00 88.40 301 ASN A N 1
ATOM 2100 C CA . ASN A 1 301 ? -9.819 95.357 97.685 1.00 89.80 301 ASN A CA 1
ATOM 2101 C C . ASN A 1 301 ? -10.850 95.459 98.812 1.00 91.14 301 ASN A C 1
ATOM 2102 O O . ASN A 1 301 ? -10.569 95.121 99.951 1.00 93.14 301 ASN A O 1
ATOM 2107 N N . ASN A 1 302 ? -12.052 95.917 98.470 1.00 92.70 302 ASN A N 1
ATOM 2108 C CA . ASN A 1 302 ? -13.159 96.061 99.421 1.00 92.83 302 ASN A CA 1
ATOM 2109 C C . ASN A 1 302 ? -14.391 96.564 98.650 1.00 93.13 302 ASN A C 1
ATOM 2110 O O . ASN A 1 302 ? -14.242 97.262 97.651 1.00 92.96 302 ASN A O 1
ATOM 2115 N N . GLN A 1 303 ? -15.595 96.201 99.093 1.00 93.45 303 GLN A N 1
ATOM 2116 C CA . GLN A 1 303 ? -16.844 96.635 98.433 1.00 93.81 303 GLN A CA 1
ATOM 2117 C C . GLN A 1 303 ? -17.933 96.632 99.495 1.00 95.98 303 GLN A C 1
ATOM 2118 O O . GLN A 1 303 ? -18.303 95.509 99.872 1.00 96.17 303 GLN A O 1
ATOM 2124 N N . LEU A 1 304 ? -18.465 97.794 99.978 1.00 99.06 304 LEU A N 1
ATOM 2125 C CA . LEU A 1 304 ? -19.465 97.662 101.069 1.00 99.30 304 LEU A CA 1
ATOM 2126 C C . LEU A 1 304 ? -20.647 98.448 101.760 1.00 99.45 304 LEU A C 1
ATOM 2127 O O . LEU A 1 304 ? -21.325 99.335 101.185 1.00 99.45 304 LEU A O 1
ATOM 2132 N N . ARG A 1 305 ? -20.916 97.900 102.973 1.00 99.45 305 ARG A N 1
ATOM 2133 C CA . ARG A 1 305 ? -21.905 98.242 104.026 1.00 99.45 305 ARG A CA 1
ATOM 2134 C C . ARG A 1 305 ? -21.189 99.420 104.636 1.00 99.45 305 ARG A C 1
ATOM 2135 O O . ARG A 1 305 ? -21.064 100.427 103.933 1.00 99.45 305 ARG A O 1
ATOM 2143 N N . GLY A 1 306 ? -20.713 99.302 105.889 1.00 99.45 306 GLY A N 1
ATOM 2144 C CA . GLY A 1 306 ? -19.972 100.395 106.515 1.00 98.52 306 GLY A CA 1
ATOM 2145 C C . GLY A 1 306 ? -19.062 101.199 105.573 1.00 98.87 306 GLY A C 1
ATOM 2146 O O . GLY A 1 306 ? -18.039 101.739 106.008 1.00 97.16 306 GLY A O 1
ATOM 2147 N N . VAL A 1 307 ? -19.471 101.291 104.299 1.00 99.45 307 VAL A N 1
ATOM 2148 C CA . VAL A 1 307 ? -18.813 101.993 103.181 1.00 99.45 307 VAL A CA 1
ATOM 2149 C C . VAL A 1 307 ? -17.300 101.871 103.287 1.00 99.45 307 VAL A C 1
ATOM 2150 O O . VAL A 1 307 ? -16.797 100.805 103.683 1.00 99.45 307 VAL A O 1
ATOM 2154 N N . GLU A 1 308 ? -16.570 102.926 102.919 1.00 99.45 308 GLU A N 1
ATOM 2155 C CA . GLU A 1 308 ? -15.110 102.885 103.030 1.00 97.84 308 GLU A CA 1
ATOM 2156 C C . GLU A 1 308 ? -14.500 101.919 101.992 1.00 96.59 308 GLU A C 1
ATOM 2157 O O . GLU A 1 308 ? -13.716 101.033 102.343 1.00 96.17 308 GLU A O 1
ATOM 2163 N N . LEU A 1 309 ? -14.849 102.096 100.717 1.00 94.78 309 LEU A N 1
ATOM 2164 C CA . LEU A 1 309 ? -14.338 101.203 99.679 1.00 93.07 309 LEU A CA 1
ATOM 2165 C C . LEU A 1 309 ? -12.900 101.503 99.286 1.00 93.35 309 LEU A C 1
ATOM 2166 O O . LEU A 1 309 ? -12.455 102.649 99.310 1.00 93.70 309 LEU A O 1
ATOM 2171 N N . LEU A 1 310 ? -12.177 100.444 98.938 1.00 93.24 310 LEU A N 1
ATOM 2172 C CA . LEU A 1 310 ? -10.780 100.536 98.540 1.00 91.77 310 LEU A CA 1
ATOM 2173 C C . LEU A 1 310 ? -10.627 99.825 97.210 1.00 90.78 310 LEU A C 1
ATOM 2174 O O . LEU A 1 310 ? -11.595 99.284 96.662 1.00 90.14 310 LEU A O 1
ATOM 2179 N N . PHE A 1 311 ? -9.392 99.827 96.720 1.00 88.60 311 PHE A N 1
ATOM 2180 C CA . PHE A 1 311 ? -8.999 99.185 95.471 1.00 87.94 311 PHE A CA 1
ATOM 2181 C C . PHE A 1 311 ? -7.717 99.899 95.079 1.00 88.39 311 PHE A C 1
ATOM 2182 O O . PHE A 1 311 ? -7.756 100.930 94.406 1.00 91.37 311 PHE A O 1
ATOM 2190 N N . ASN A 1 312 ? -6.585 99.361 95.540 1.00 87.43 312 ASN A N 1
ATOM 2191 C CA . ASN A 1 312 ? -5.255 99.924 95.264 1.00 86.42 312 ASN A CA 1
ATOM 2192 C C . ASN A 1 312 ? -4.168 98.859 95.038 1.00 85.89 312 ASN A C 1
ATOM 2193 O O . ASN A 1 312 ? -3.945 98.001 95.898 1.00 87.88 312 ASN A O 1
ATOM 2198 N N . GLU A 1 313 ? -3.500 98.932 93.881 1.00 85.76 313 GLU A N 1
ATOM 2199 C CA . GLU A 1 313 ? -2.429 98.001 93.518 1.00 84.67 313 GLU A CA 1
ATOM 2200 C C . GLU A 1 313 ? -1.059 98.514 93.958 1.00 84.19 313 GLU A C 1
ATOM 2201 O O . GLU A 1 313 ? -0.943 99.533 94.635 1.00 83.56 313 GLU A O 1
ATOM 2207 N N . THR A 1 314 ? -0.024 97.784 93.561 1.00 84.90 314 THR A N 1
ATOM 2208 C CA . THR A 1 314 ? 1.360 98.116 93.880 1.00 85.06 314 THR A CA 1
ATOM 2209 C C . THR A 1 314 ? 2.228 96.980 93.349 1.00 86.42 314 THR A C 1
ATOM 2210 O O . THR A 1 314 ? 1.729 95.895 93.032 1.00 88.64 314 THR A O 1
ATOM 2212 N N . ILE A 1 315 ? 3.521 97.237 93.218 1.00 86.87 315 ILE A N 1
ATOM 2213 C CA . ILE A 1 315 ? 4.450 96.218 92.741 1.00 87.93 315 ILE A CA 1
ATOM 2214 C C . ILE A 1 315 ? 5.544 96.151 93.804 1.00 88.25 315 ILE A C 1
ATOM 2215 O O . ILE A 1 315 ? 6.124 97.174 94.149 1.00 89.05 315 ILE A O 1
ATOM 2217 N N . ASN A 1 316 ? 5.823 94.966 94.339 1.00 88.35 316 ASN A N 1
ATOM 2218 C CA . ASN A 1 316 ? 6.827 94.860 95.393 1.00 88.22 316 ASN A CA 1
ATOM 2219 C C . ASN A 1 316 ? 8.090 94.106 94.999 1.00 88.90 316 ASN A C 1
ATOM 2220 O O . ASN A 1 316 ? 8.049 93.182 94.183 1.00 89.82 316 ASN A O 1
ATOM 2222 N N . VAL A 1 317 ? 9.210 94.505 95.596 1.00 89.38 317 VAL A N 1
ATOM 2223 C CA . VAL A 1 317 ? 10.501 93.885 95.322 1.00 91.47 317 VAL A CA 1
ATOM 22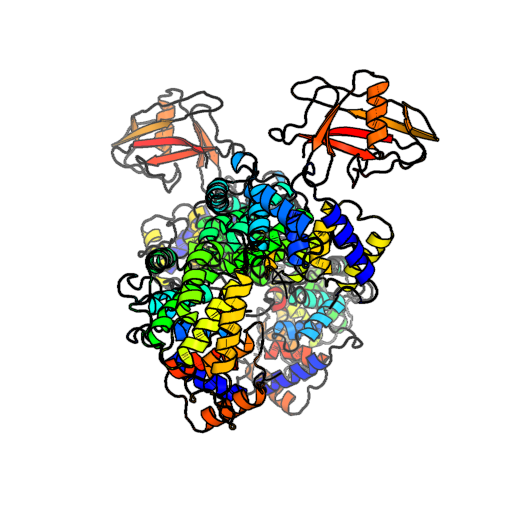24 C C . VAL A 1 317 ? 10.891 92.971 96.472 1.00 93.33 317 VAL A C 1
ATOM 2225 O O . VAL A 1 317 ? 11.472 93.422 97.455 1.00 95.93 317 VAL A O 1
ATOM 2227 N N . SER A 1 318 ? 10.585 91.685 96.352 1.00 95.08 318 SER A N 1
ATOM 2228 C CA . SER A 1 318 ? 10.910 90.715 97.403 1.00 96.34 318 SER A CA 1
ATOM 2229 C C . SER A 1 318 ? 12.104 89.854 97.006 1.00 96.80 318 SER A C 1
ATOM 2230 O O . SER A 1 318 ? 12.346 89.612 95.828 1.00 96.06 318 SER A O 1
ATOM 2233 N N . VAL A 1 319 ? 12.835 89.366 98.006 1.00 97.62 319 VAL A N 1
ATOM 2234 C CA . VAL A 1 319 ? 14.011 88.531 97.728 1.00 98.41 319 VAL A CA 1
ATOM 2235 C C . VAL A 1 319 ? 13.713 87.299 96.847 1.00 99.45 319 VAL A C 1
ATOM 2236 O O . VAL A 1 319 ? 12.607 87.031 96.447 1.00 99.45 319 VAL A O 1
ATOM 2240 N N . LYS A 1 320 ? 14.799 86.619 96.563 1.00 99.08 320 LYS A N 1
ATOM 2241 C CA . LYS A 1 320 ? 14.910 85.413 95.777 1.00 99.17 320 LYS A CA 1
ATOM 2242 C C . LYS A 1 320 ? 13.694 84.683 95.188 1.00 99.17 320 LYS A C 1
ATOM 2243 O O . LYS A 1 320 ? 13.586 84.435 94.001 1.00 99.17 320 LYS A O 1
ATOM 2245 N N . SER A 1 321 ? 12.792 84.355 96.066 1.00 99.14 321 SER A N 1
ATOM 2246 C CA . SER A 1 321 ? 11.578 83.623 95.895 1.00 98.93 321 SER A CA 1
ATOM 2247 C C . SER A 1 321 ? 11.945 83.244 97.282 1.00 99.06 321 SER A C 1
ATOM 2248 O O . SER A 1 321 ? 13.061 83.531 97.731 1.00 99.17 321 SER A O 1
ATOM 2250 N N . GLY A 1 322 ? 11.068 82.628 98.031 1.00 98.57 322 GLY A N 1
ATOM 2251 C CA . GLY A 1 322 ? 11.470 82.383 99.425 1.00 97.72 322 GLY A CA 1
ATOM 2252 C C . GLY A 1 322 ? 10.685 83.496 100.073 1.00 97.04 322 GLY A C 1
ATOM 2253 O O . GLY A 1 322 ? 9.462 83.393 100.042 1.00 97.51 322 GLY A O 1
ATOM 2254 N N . SER A 1 323 ? 11.322 84.540 100.618 1.00 96.86 323 SER A N 1
ATOM 2255 C CA . SER A 1 323 ? 10.593 85.643 101.258 1.00 95.16 323 SER A CA 1
ATOM 2256 C C . SER A 1 323 ? 9.125 85.316 101.042 1.00 94.00 323 SER A C 1
ATOM 2257 O O . SER A 1 323 ? 8.553 85.636 99.989 1.00 95.21 323 SER A O 1
ATOM 2260 N N . VAL A 1 324 ? 8.563 84.585 102.004 1.00 90.70 324 VAL A N 1
ATOM 2261 C CA . VAL A 1 324 ? 7.179 84.150 101.968 1.00 85.89 324 VAL A CA 1
ATOM 2262 C C . VAL A 1 324 ? 6.311 85.296 101.461 1.00 83.81 324 VAL A C 1
ATOM 2263 O O . VAL A 1 324 ? 6.764 86.437 101.377 1.00 84.00 324 VAL A O 1
ATOM 2267 N N . LEU A 1 325 ? 5.065 85.011 101.122 1.00 79.27 325 LEU A N 1
ATOM 2268 C CA . LEU A 1 325 ? 4.210 86.077 100.657 1.00 73.78 325 LEU A CA 1
ATOM 2269 C C . LEU A 1 325 ? 4.056 87.184 101.719 1.00 72.70 325 LEU A C 1
ATOM 2270 O O . LEU A 1 325 ? 3.592 88.277 101.402 1.00 71.31 325 LEU A O 1
ATOM 2275 N N . LEU A 1 326 ? 4.463 86.913 102.964 1.00 70.51 326 LEU A N 1
ATOM 2276 C CA . LEU A 1 326 ? 4.347 87.888 104.054 1.00 70.20 326 LEU A CA 1
ATOM 2277 C C . LEU A 1 326 ? 5.379 89.002 103.971 1.00 72.87 326 LEU A C 1
ATOM 2278 O O . LEU A 1 326 ? 5.190 90.078 104.545 1.00 73.18 326 LEU A O 1
ATOM 2283 N N . VAL A 1 327 ? 6.490 88.742 103.292 1.00 74.99 327 VAL A N 1
ATOM 2284 C CA . VAL A 1 327 ? 7.515 89.769 103.157 1.00 77.58 327 VAL A CA 1
ATOM 2285 C C . VAL A 1 327 ? 6.936 90.852 102.238 1.00 78.00 327 VAL A C 1
ATOM 2286 O O . VAL A 1 327 ? 7.126 92.050 102.467 1.00 76.93 327 VAL A O 1
ATOM 2290 N N . VAL A 1 328 ? 6.204 90.405 101.218 1.00 78.43 328 VAL A N 1
ATOM 2291 C CA . VAL A 1 328 ? 5.561 91.286 100.252 1.00 76.97 328 VAL A CA 1
ATOM 2292 C C . VAL A 1 328 ? 4.660 92.285 100.963 1.00 77.40 328 VAL A C 1
ATOM 2293 O O . VAL A 1 328 ? 4.736 93.477 100.710 1.00 78.05 328 VAL A O 1
ATOM 2297 N N . LEU A 1 329 ? 3.804 91.789 101.850 1.00 78.55 329 LEU A N 1
ATOM 2298 C CA . LEU A 1 329 ? 2.896 92.653 102.590 1.00 79.56 329 LEU A CA 1
ATOM 2299 C C . LEU A 1 329 ? 3.650 93.589 103.522 1.00 81.42 329 LEU A C 1
ATOM 2300 O O . LEU A 1 329 ? 3.204 94.715 103.755 1.00 82.05 329 LEU A O 1
ATOM 2305 N N . GLU A 1 330 ? 4.774 93.126 104.074 1.00 83.24 330 GLU A N 1
ATOM 2306 C CA . GLU A 1 330 ? 5.555 93.950 105.001 1.00 85.65 330 GLU A CA 1
ATOM 2307 C C . GLU A 1 330 ? 6.206 95.128 104.294 1.00 86.60 330 GLU A C 1
ATOM 2308 O O . GLU A 1 330 ? 6.169 96.262 104.791 1.00 84.81 330 GLU A O 1
ATOM 2314 N N . GLU A 1 331 ? 6.795 94.855 103.131 1.00 87.69 331 GLU A N 1
ATOM 2315 C CA . GLU A 1 331 ? 7.444 95.891 102.333 1.00 88.38 331 GLU A CA 1
ATOM 2316 C C . GLU A 1 331 ? 6.416 96.865 101.796 1.00 88.29 331 GLU A C 1
ATOM 2317 O O . GLU A 1 331 ? 6.671 98.065 101.734 1.00 88.49 331 GLU A O 1
ATOM 2323 N N . ALA A 1 332 ? 5.253 96.349 101.412 1.00 88.49 332 ALA A N 1
ATOM 2324 C CA . ALA A 1 332 ? 4.184 97.195 100.903 1.00 88.96 332 ALA A CA 1
ATOM 2325 C C . ALA A 1 332 ? 3.762 98.165 102.008 1.00 89.33 332 ALA A C 1
ATOM 2326 O O . ALA A 1 332 ? 3.349 99.287 101.740 1.00 89.64 332 ALA A O 1
ATOM 2328 N N . GLN A 1 333 ? 3.870 97.735 103.256 1.00 89.81 333 GLN A N 1
ATOM 2329 C CA . GLN A 1 333 ? 3.510 98.605 104.365 1.00 92.37 333 GLN A CA 1
ATOM 2330 C C . GLN A 1 333 ? 4.653 99.591 104.631 1.00 94.41 333 GLN A C 1
ATOM 2331 O O . GLN A 1 333 ? 4.450 100.647 105.241 1.00 94.97 333 GLN A O 1
ATOM 2337 N N . ARG A 1 334 ? 5.854 99.236 104.171 1.00 95.69 334 ARG A N 1
ATOM 2338 C CA . ARG A 1 334 ? 7.042 100.074 104.351 1.00 95.59 334 ARG A CA 1
ATOM 2339 C C . ARG A 1 334 ? 6.908 101.321 103.474 1.00 95.42 334 ARG A C 1
ATOM 2340 O O . ARG A 1 334 ? 7.096 102.446 103.955 1.00 94.18 334 ARG A O 1
ATOM 2348 N N . LYS A 1 335 ? 6.579 101.111 102.196 1.00 94.07 335 LYS A N 1
ATOM 2349 C CA . LYS A 1 335 ? 6.389 102.207 101.249 1.00 95.43 335 LYS A CA 1
ATOM 2350 C C . LYS A 1 335 ? 5.397 103.180 101.863 1.00 97.22 335 LYS A C 1
ATOM 2351 O O . LYS A 1 335 ? 5.212 104.299 101.379 1.00 97.97 335 LYS A O 1
ATOM 2357 N N . ASN A 1 336 ? 4.740 102.706 102.918 1.00 98.32 336 ASN A N 1
ATOM 2358 C CA . ASN A 1 336 ? 3.762 103.462 103.685 1.00 98.93 336 ASN A CA 1
ATOM 2359 C C . ASN A 1 336 ? 2.544 104.050 102.950 1.00 99.45 336 ASN A C 1
ATOM 2360 O O . ASN A 1 336 ? 1.985 105.055 103.411 1.00 99.45 336 ASN A O 1
ATOM 2362 N N . PRO A 1 337 ? 2.111 103.453 101.809 1.00 99.27 337 PRO A N 1
ATOM 2363 C CA . PRO A 1 337 ? 0.937 104.038 101.142 1.00 98.76 337 PRO A CA 1
ATOM 2364 C C . PRO A 1 337 ? -0.285 103.898 102.070 1.00 99.45 337 PRO A C 1
ATOM 2365 O O . PRO A 1 337 ? -1.413 103.625 101.632 1.00 99.45 337 PRO A O 1
ATOM 2369 N N . MET A 1 338 ? -0.016 104.079 103.364 1.00 99.32 338 MET A N 1
ATOM 2370 C CA . MET A 1 338 ? -0.991 104.003 104.443 1.00 98.97 338 MET A CA 1
ATOM 2371 C C . MET A 1 338 ? -1.715 102.666 104.503 1.00 98.80 338 MET A C 1
ATOM 2372 O O . MET A 1 338 ? -2.414 102.379 105.491 1.00 99.45 338 MET A O 1
ATOM 2377 N N . PHE A 1 339 ? -1.569 101.851 103.457 1.00 96.35 339 PHE A N 1
ATOM 2378 C CA . PHE A 1 339 ? -2.213 100.550 103.466 1.00 92.88 339 PHE A CA 1
ATOM 2379 C C . PHE A 1 339 ? -1.317 99.5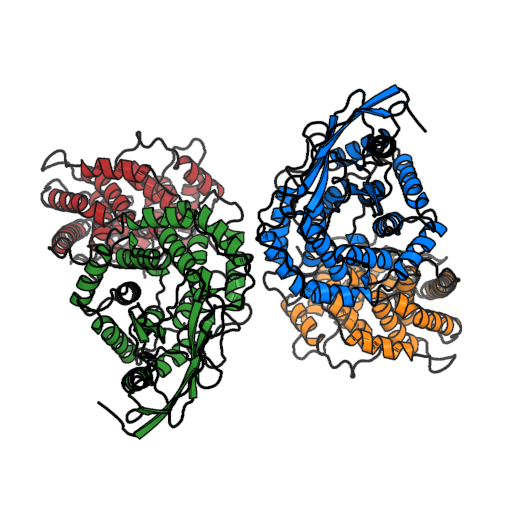49 104.211 1.00 90.73 339 PHE A C 1
ATOM 2380 O O . PHE A 1 339 ? -0.630 98.701 103.636 1.00 89.41 339 PHE A O 1
ATOM 2388 N N . LYS A 1 340 ? -1.324 99.711 105.530 1.00 88.53 340 LYS A N 1
ATOM 2389 C CA . LYS A 1 340 ? -0.579 98.868 106.440 1.00 86.47 340 LYS A CA 1
ATOM 2390 C C . LYS A 1 340 ? -1.538 97.761 106.851 1.00 86.76 340 LYS A C 1
ATOM 2391 O O . LYS A 1 340 ? -2.641 97.653 106.311 1.00 87.58 340 LYS A O 1
ATOM 2397 N N . PHE A 1 341 ? -1.139 96.941 107.813 1.00 85.42 341 PHE A N 1
ATOM 2398 C CA . PHE A 1 341 ? -2.011 95.864 108.237 1.00 82.67 341 PHE A CA 1
ATOM 2399 C C . PHE A 1 341 ? -1.677 95.340 109.622 1.00 82.40 341 PHE A C 1
ATOM 2400 O O . PHE A 1 341 ? -0.691 95.742 110.248 1.00 82.63 341 PHE A O 1
ATOM 2408 N N . GLU A 1 342 ? -2.528 94.437 110.090 1.00 81.16 342 GLU A N 1
ATOM 2409 C CA . GLU A 1 342 ? -2.376 93.816 111.386 1.00 78.77 342 GLU A CA 1
ATOM 2410 C C . GLU A 1 342 ? -2.447 92.310 111.182 1.00 78.81 342 GLU A C 1
ATOM 2411 O O . GLU A 1 342 ? -3.104 91.817 110.250 1.00 79.06 342 GLU A O 1
ATOM 2417 N N . THR A 1 343 ? -1.763 91.573 112.045 1.00 76.21 343 THR A N 1
ATOM 2418 C CA . THR A 1 343 ? -1.752 90.134 111.918 1.00 72.65 343 THR A CA 1
ATOM 2419 C C . THR A 1 343 ? -2.116 89.525 113.251 1.00 71.19 343 THR A C 1
ATOM 2420 O O . THR A 1 343 ? -1.729 90.044 114.292 1.00 71.71 343 THR A O 1
ATOM 2424 N N . THR A 1 344 ? -2.879 88.436 113.226 1.00 69.79 344 THR A N 1
ATOM 2425 C CA . THR A 1 344 ? -3.289 87.769 114.464 1.00 66.37 344 THR A CA 1
ATOM 2426 C C . THR A 1 344 ? -2.860 86.293 114.475 1.00 63.95 344 THR A C 1
ATOM 2427 O O . THR A 1 344 ? -3.014 85.582 113.480 1.00 62.17 344 THR A O 1
ATOM 2431 N N . MET A 1 345 ? -2.312 85.855 115.613 1.00 61.58 345 MET A N 1
ATOM 2432 C CA . MET A 1 345 ? -1.807 84.490 115.802 1.00 59.37 345 MET A CA 1
ATOM 2433 C C . MET A 1 345 ? -2.848 83.411 116.055 1.00 57.64 345 MET A C 1
ATOM 2434 O O . MET A 1 345 ? -3.758 83.582 116.860 1.00 57.04 345 MET A O 1
ATOM 2439 N N . THR A 1 346 ? -2.675 82.275 115.388 1.00 55.58 346 THR A N 1
ATOM 2440 C CA . THR A 1 346 ? -3.595 81.146 115.540 1.00 52.90 346 THR A CA 1
ATOM 2441 C C . THR A 1 346 ? -2.871 79.789 115.448 1.00 49.48 346 THR A C 1
ATOM 2442 O O . THR A 1 346 ? -1.668 79.717 115.206 1.00 46.39 346 THR A O 1
ATOM 2446 N N . SER A 1 347 ? -3.618 78.708 115.630 1.00 49.88 347 SER A N 1
ATOM 2447 C CA . SER A 1 347 ? -3.052 77.363 115.547 1.00 48.31 347 SER A CA 1
ATOM 2448 C C . SER A 1 347 ? -2.366 77.059 114.204 1.00 47.39 347 SER A C 1
ATOM 2449 O O . SER A 1 347 ? -1.549 76.162 114.143 1.00 48.06 347 SER A O 1
ATOM 2452 N N . TRP A 1 348 ? -2.698 77.791 113.140 1.00 46.15 348 TRP A N 1
ATOM 2453 C CA . TRP A 1 348 ? -2.096 77.570 111.818 1.00 43.78 348 TRP A CA 1
ATOM 2454 C C . TRP A 1 348 ? -1.016 78.624 111.509 1.00 44.73 348 TRP A C 1
ATOM 2455 O O . TRP A 1 348 ? -0.299 78.533 110.496 1.00 42.02 348 TRP A O 1
ATOM 2466 N N . GLY A 1 349 ? -0.914 79.636 112.370 1.00 44.25 349 GLY A N 1
ATOM 2467 C CA . GLY A 1 349 ? 0.082 80.667 112.157 1.00 43.22 349 GLY A CA 1
ATOM 2468 C C . GLY A 1 349 ? -0.488 82.063 112.054 1.00 46.17 349 GLY A C 1
ATOM 2469 O O . GLY A 1 349 ? -1.575 82.336 112.588 1.00 45.06 349 GLY A O 1
ATOM 2470 N N . LEU A 1 350 ? 0.251 82.950 111.375 1.00 47.52 350 LEU A N 1
ATOM 2471 C CA . LEU A 1 350 ? -0.172 84.344 111.200 1.00 50.97 350 LEU A CA 1
ATOM 2472 C C . LEU A 1 350 ? -1.339 84.534 110.228 1.00 51.48 350 LEU A C 1
ATOM 2473 O O . LEU A 1 350 ? -1.275 84.152 109.057 1.00 52.05 350 LEU A O 1
ATOM 2478 N N . VAL A 1 351 ? -2.404 85.131 110.734 1.00 51.93 351 VAL A N 1
ATOM 2479 C CA . VAL A 1 351 ? -3.585 85.422 109.931 1.00 52.76 351 VAL A CA 1
ATOM 2480 C C . VAL A 1 351 ? -3.625 86.926 109.687 1.00 53.62 351 VAL A C 1
ATOM 2481 O O . VAL A 1 351 ? -3.503 87.717 110.637 1.00 51.55 351 VAL A O 1
ATOM 2485 N N . VAL A 1 352 ? -3.804 87.323 108.433 1.00 54.26 352 VAL A N 1
ATOM 2486 C CA . VAL A 1 352 ? -3.904 88.743 108.142 1.00 54.85 352 VAL A CA 1
ATOM 2487 C C . VAL A 1 352 ? -5.328 89.120 108.547 1.00 56.03 352 VAL A C 1
ATOM 2488 O O . VAL A 1 352 ? -6.299 88.824 107.827 1.00 53.62 352 VAL A O 1
ATOM 2492 N N . SER A 1 353 ? -5.441 89.766 109.706 1.00 56.77 353 SER A N 1
ATOM 2493 C CA . SER A 1 353 ? -6.730 90.159 110.265 1.00 57.83 353 SER A CA 1
ATOM 2494 C C . SER A 1 353 ? -7.205 91.571 109.922 1.00 61.67 353 SER A C 1
ATOM 2495 O O . SER A 1 353 ? -8.379 91.900 110.112 1.00 63.34 353 SER A O 1
ATOM 2498 N N . SER A 1 354 ? -6.306 92.412 109.432 1.00 64.58 354 SER A N 1
ATOM 2499 C CA . SER A 1 354 ? -6.701 93.763 109.079 1.00 70.46 354 SER A CA 1
ATOM 2500 C C . SER A 1 354 ? -5.823 94.359 107.982 1.00 74.41 354 SER A C 1
ATOM 2501 O O . SER A 1 354 ? -4.607 94.139 107.949 1.00 74.28 354 SER A O 1
ATOM 2504 N N . ILE A 1 355 ? -6.453 95.100 107.073 1.00 76.65 355 ILE A N 1
ATOM 2505 C CA . ILE A 1 355 ? -5.732 95.765 105.996 1.00 78.05 355 ILE A CA 1
ATOM 2506 C C . ILE A 1 355 ? -6.297 97.165 105.828 1.00 81.11 355 ILE A C 1
ATOM 2507 O O . ILE A 1 355 ? -7.499 97.339 105.646 1.00 82.14 355 ILE A O 1
ATOM 2512 N N . ASN A 1 356 ? -5.418 98.158 105.892 1.00 83.33 356 ASN A N 1
ATOM 2513 C CA . ASN A 1 356 ? -5.806 99.554 105.751 1.00 84.93 356 ASN A CA 1
ATOM 2514 C C . ASN A 1 356 ? -6.961 99.911 106.677 1.00 85.40 356 ASN A C 1
ATOM 2515 O O . ASN A 1 356 ? -8.012 100.388 106.244 1.00 84.61 356 ASN A O 1
ATOM 2520 N N . ASN A 1 357 ? -6.742 99.642 107.961 1.00 86.68 357 ASN A N 1
ATOM 2521 C CA . ASN A 1 357 ? -7.689 99.929 109.029 1.00 86.43 357 ASN A CA 1
ATOM 2522 C C . ASN A 1 357 ? -9.094 99.325 108.949 1.00 86.15 357 ASN A C 1
ATOM 2523 O O . ASN A 1 357 ? -10.078 99.969 109.318 1.00 87.09 357 ASN A O 1
ATOM 2528 N N . ILE A 1 358 ? -9.186 98.083 108.484 1.00 84.67 358 ILE A N 1
ATOM 2529 C CA . ILE A 1 358 ? -10.466 97.383 108.396 1.00 81.61 358 ILE A CA 1
ATOM 2530 C C . ILE A 1 358 ? -10.258 95.902 108.743 1.00 79.59 358 ILE A C 1
ATOM 2531 O O . ILE A 1 358 ? -9.704 95.121 107.965 1.00 77.68 358 ILE A O 1
ATOM 2536 N N . ALA A 1 359 ? -10.711 95.540 109.937 1.00 77.98 359 ALA A N 1
ATOM 2537 C CA . ALA A 1 359 ? -10.567 94.190 110.473 1.00 77.11 359 ALA A CA 1
ATOM 2538 C C . ALA A 1 359 ? -11.595 93.160 110.005 1.00 75.73 359 ALA A C 1
ATOM 2539 O O . ALA A 1 359 ? -12.661 93.502 109.483 1.00 73.25 359 ALA A O 1
ATOM 2541 N N . GLU A 1 360 ? -11.263 91.890 110.232 1.00 74.99 360 GLU A N 1
ATOM 2542 C CA . GLU A 1 360 ? -12.118 90.785 109.834 1.00 75.14 360 GLU A CA 1
ATOM 2543 C C . GLU A 1 360 ? -13.502 90.727 110.493 1.00 73.97 360 GLU A C 1
ATOM 2544 O O . GLU A 1 360 ? -14.510 90.657 109.793 1.00 75.30 360 GLU A O 1
ATOM 2550 N N . ASN A 1 361 ? -13.569 90.769 111.816 1.00 70.95 361 ASN A N 1
ATOM 2551 C CA . ASN A 1 361 ? -14.861 90.677 112.509 1.00 72.17 361 ASN A CA 1
ATOM 2552 C C . ASN A 1 361 ? -15.724 89.461 112.084 1.00 70.92 361 ASN A C 1
ATOM 2553 O O . ASN A 1 361 ? -16.449 89.482 111.080 1.00 67.76 361 ASN A O 1
ATOM 2558 N N . VAL A 1 362 ? -15.655 88.411 112.892 1.00 71.73 362 VAL A N 1
ATOM 2559 C CA . VAL A 1 362 ? -16.377 87.170 112.634 1.00 73.67 362 VAL A CA 1
ATOM 2560 C C . VAL A 1 362 ? -17.898 87.297 112.813 1.00 74.67 362 VAL A C 1
ATOM 2561 O O . VAL A 1 362 ? -18.660 86.427 112.391 1.00 73.80 362 VAL A O 1
ATOM 2565 N N . ASN A 1 363 ? -18.342 88.373 113.448 1.00 76.20 363 ASN A N 1
ATOM 2566 C CA . ASN A 1 363 ? -19.776 88.579 113.634 1.00 77.67 363 ASN A CA 1
ATOM 2567 C C . ASN A 1 363 ? -20.422 88.815 112.276 1.00 77.01 363 ASN A C 1
ATOM 2568 O O . ASN A 1 363 ? -21.554 88.413 112.041 1.00 76.20 363 ASN A O 1
ATOM 2573 N N . HIS A 1 364 ? -19.680 89.455 111.382 1.00 76.75 364 HIS A N 1
ATOM 2574 C CA . HIS A 1 364 ? -20.177 89.756 110.050 1.00 77.52 364 HIS A CA 1
ATOM 2575 C C . HIS A 1 364 ? -19.753 88.708 109.037 1.00 75.56 364 HIS A C 1
ATOM 2576 O O . HIS A 1 364 ? -19.883 88.933 107.830 1.00 73.23 364 HIS A O 1
ATOM 2583 N N . LYS A 1 365 ? -19.263 87.567 109.540 1.00 74.22 365 LYS A N 1
ATOM 2584 C CA . LYS A 1 365 ? -18.797 86.452 108.702 1.00 69.90 365 LYS A CA 1
ATOM 2585 C C . LYS A 1 365 ? -17.937 87.048 107.610 1.00 67.02 365 LYS A C 1
ATOM 2586 O O . LYS A 1 365 ? -18.009 86.636 106.452 1.00 65.09 365 LYS A O 1
ATOM 2592 N N . THR A 1 366 ? -17.111 88.016 107.983 1.00 66.24 366 THR A N 1
ATOM 2593 C CA . THR A 1 366 ? -16.293 88.686 106.995 1.00 66.14 366 THR A CA 1
ATOM 2594 C C . THR A 1 366 ? -14.787 88.599 107.269 1.00 63.63 366 THR A C 1
ATOM 2595 O O . THR A 1 366 ? -14.357 88.654 108.413 1.00 64.04 366 THR A O 1
ATOM 2599 N N . TYR A 1 367 ? -13.992 88.442 106.209 1.00 61.83 367 TYR A N 1
ATOM 2600 C CA . TYR A 1 367 ? -12.528 88.336 106.334 1.00 59.09 367 TYR A CA 1
ATOM 2601 C C . TYR A 1 367 ? -11.784 88.707 105.036 1.00 58.66 367 TYR A C 1
ATOM 2602 O O . TYR A 1 367 ? -12.394 89.022 104.006 1.00 57.00 367 TYR A O 1
ATOM 2611 N N . TRP A 1 368 ? -10.459 88.642 105.096 1.00 56.33 368 TRP A N 1
ATOM 2612 C CA . TRP A 1 368 ? -9.637 88.929 103.936 1.00 58.47 368 TRP A CA 1
ATOM 2613 C C . TRP A 1 368 ? -9.216 87.640 103.218 1.00 57.86 368 TRP A C 1
ATOM 2614 O O . TRP A 1 368 ? -8.461 86.838 103.773 1.00 57.79 368 TRP A O 1
ATOM 2625 N N . GLN A 1 369 ? -9.689 87.438 101.990 1.00 57.08 369 GLN A N 1
ATOM 2626 C CA . GLN A 1 369 ? -9.313 86.234 101.239 1.00 57.46 369 GLN A CA 1
ATOM 2627 C C . GLN A 1 369 ? -8.193 86.519 100.255 1.00 56.93 369 GLN A C 1
ATOM 2628 O O . GLN A 1 369 ? -8.260 87.473 99.489 1.00 58.92 369 GLN A O 1
ATOM 2634 N N . PHE A 1 370 ? -7.160 85.686 100.283 1.00 56.43 370 PHE A N 1
ATOM 2635 C CA . PHE A 1 370 ? -6.036 85.838 99.378 1.00 56.19 370 PHE A CA 1
ATOM 2636 C C . PHE A 1 370 ? -6.166 84.933 98.159 1.00 57.54 370 PHE A C 1
ATOM 2637 O O . PHE A 1 370 ? -6.730 83.839 98.224 1.00 56.73 370 PHE A O 1
ATOM 2645 N N . LEU A 1 371 ? -5.659 85.411 97.031 1.00 61.38 371 LEU A N 1
ATOM 2646 C CA . LEU A 1 371 ? -5.723 84.640 95.801 1.00 64.95 371 LEU A CA 1
ATOM 2647 C C . LEU A 1 371 ? -4.682 85.071 94.799 1.00 65.44 371 LEU A C 1
ATOM 2648 O O . LEU A 1 371 ? -4.247 86.226 94.788 1.00 65.82 371 LEU A O 1
ATOM 2653 N N . SER A 1 372 ? -4.259 84.095 94.001 1.00 67.42 372 SER A N 1
ATOM 2654 C CA . SER A 1 372 ? -3.278 84.259 92.932 1.00 67.76 372 SER A CA 1
ATOM 2655 C C . SER A 1 372 ? -4.140 84.395 91.678 1.00 70.13 372 SER A C 1
ATOM 2656 O O . SER A 1 372 ? -4.788 83.430 91.235 1.00 68.18 372 SER A O 1
ATOM 2659 N N . GLY A 1 373 ? -4.160 85.600 91.117 1.00 70.31 373 GLY A N 1
ATOM 2660 C CA . GLY A 1 373 ? -4.990 85.808 89.960 1.00 71.99 373 GLY A CA 1
ATOM 2661 C C . GLY A 1 373 ? -6.413 85.768 90.468 1.00 72.54 373 GLY A C 1
ATOM 2662 O O . GLY A 1 373 ? -6.853 86.701 91.144 1.00 72.63 373 GLY A O 1
ATOM 2663 N N . VAL A 1 374 ? -7.122 84.680 90.186 1.00 72.74 374 VAL A N 1
ATOM 2664 C CA . VAL A 1 374 ? -8.508 84.567 90.625 1.00 75.49 374 VAL A CA 1
ATOM 2665 C C . VAL A 1 374 ? -8.747 83.414 91.623 1.00 76.63 374 VAL A C 1
ATOM 2666 O O . VAL A 1 374 ? -9.751 83.412 92.360 1.00 77.39 374 VAL A O 1
ATOM 2670 N N . THR A 1 375 ? -7.823 82.450 91.648 1.00 74.32 375 THR A N 1
ATOM 2671 C CA . THR A 1 375 ? -7.934 81.286 92.531 1.00 70.87 375 THR A CA 1
ATOM 2672 C C . THR 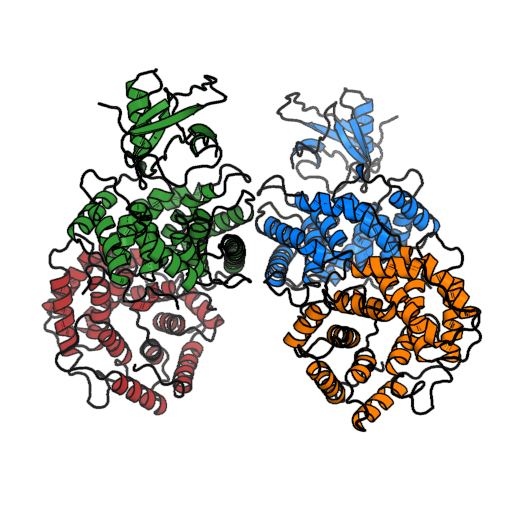A 1 375 ? -7.356 81.533 93.935 1.00 66.64 375 THR A C 1
ATOM 2673 O O . THR A 1 375 ? -6.259 82.080 94.087 1.00 66.93 375 THR A O 1
ATOM 2677 N N . PRO A 1 376 ? -8.094 81.125 94.985 1.00 61.75 376 PRO A N 1
ATOM 2678 C CA . PRO A 1 376 ? -7.658 81.309 96.372 1.00 57.88 376 PRO A CA 1
ATOM 2679 C C . PRO A 1 376 ? -6.431 80.495 96.758 1.00 55.90 376 PRO A C 1
ATOM 2680 O O . PRO A 1 376 ? -6.288 79.332 96.362 1.00 52.91 376 PRO A O 1
ATOM 2684 N N . LEU A 1 377 ? -5.553 81.110 97.544 1.00 53.52 377 LEU A N 1
ATOM 2685 C CA . LEU A 1 377 ? -4.355 80.437 98.024 1.00 54.61 377 LEU A CA 1
ATOM 2686 C C . LEU A 1 377 ? -4.679 79.256 98.983 1.00 56.75 377 LEU A C 1
ATOM 2687 O O . LEU A 1 377 ? -5.685 79.268 99.724 1.00 52.95 377 LEU A O 1
ATOM 2692 N N . ASN A 1 378 ? -3.831 78.233 98.960 1.00 56.92 378 ASN A N 1
ATOM 2693 C CA . ASN A 1 378 ? -4.037 77.082 99.827 1.00 59.57 378 ASN A CA 1
ATOM 2694 C C . ASN A 1 378 ? -3.086 77.143 101.022 1.00 59.02 378 ASN A C 1
ATOM 2695 O O . ASN A 1 378 ? -2.969 76.172 101.755 1.00 59.18 378 ASN A O 1
ATOM 2700 N N . GLU A 1 379 ? -2.414 78.280 101.211 1.00 57.27 379 GLU A N 1
ATOM 2701 C CA . GLU A 1 379 ? -1.465 78.464 102.320 1.00 57.83 379 GLU A CA 1
ATOM 2702 C C . GLU A 1 379 ? -1.546 79.884 102.863 1.00 57.28 379 GLU A C 1
ATOM 2703 O O . GLU A 1 379 ? -1.995 80.781 102.177 1.00 57.67 379 GLU A O 1
ATOM 2709 N N . GLY A 1 380 ? -1.108 80.093 104.096 1.00 57.44 380 GLY A N 1
ATOM 2710 C CA . GLY A 1 380 ? -1.150 81.430 104.661 1.00 56.38 380 GLY A CA 1
ATOM 2711 C C . GLY A 1 380 ? -0.001 82.289 104.178 1.00 56.87 380 GLY A C 1
ATOM 2712 O O . GLY A 1 380 ? 0.894 81.796 103.499 1.00 56.59 380 GLY A O 1
ATOM 2713 N N . VAL A 1 381 ? -0.015 83.568 104.547 1.00 58.19 381 VAL A N 1
ATOM 2714 C CA . VAL A 1 381 ? 1.020 84.512 104.122 1.00 57.91 381 VAL A CA 1
ATOM 2715 C C . VAL A 1 381 ? 2.415 84.206 104.655 1.00 59.26 381 VAL A C 1
ATOM 2716 O O . VAL A 1 381 ? 3.403 84.634 104.082 1.00 61.32 381 VAL A O 1
ATOM 2720 N N . ALA A 1 382 ? 2.517 83.469 105.749 1.00 59.93 382 ALA A N 1
ATOM 2721 C CA . ALA A 1 382 ? 3.838 83.157 106.256 1.00 57.12 382 ALA A CA 1
ATOM 2722 C C . ALA A 1 382 ? 4.354 81.868 105.646 1.00 57.21 382 ALA A C 1
ATOM 2723 O O . ALA A 1 382 ? 5.498 81.489 105.902 1.00 62.72 382 ALA A O 1
ATOM 2725 N N . ASP A 1 383 ? 3.535 81.199 104.837 1.00 54.04 383 ASP A N 1
ATOM 2726 C CA . ASP A 1 383 ? 3.948 79.934 104.234 1.00 55.47 383 ASP A CA 1
ATOM 2727 C C . ASP A 1 383 ? 4.104 79.985 102.713 1.00 58.21 383 ASP A C 1
ATOM 2728 O O . ASP A 1 383 ? 4.973 79.325 102.131 1.00 57.40 383 ASP A O 1
ATOM 2733 N N . TYR A 1 384 ? 3.238 80.758 102.073 1.00 61.15 384 TYR A N 1
ATOM 2734 C CA . TYR A 1 384 ? 3.230 80.866 100.618 1.00 64.59 384 TYR A CA 1
ATOM 2735 C C . TYR A 1 384 ? 4.460 81.508 99.996 1.00 65.99 384 TYR A C 1
ATOM 2736 O O . TYR A 1 384 ? 4.976 82.525 100.474 1.00 66.24 384 TYR A O 1
ATOM 2745 N N . ILE A 1 385 ? 4.911 80.910 98.903 1.00 67.42 385 ILE A N 1
ATOM 2746 C CA . ILE A 1 385 ? 6.068 81.430 98.193 1.00 68.48 385 ILE A CA 1
ATOM 2747 C C . ILE A 1 385 ? 5.694 81.899 96.779 1.00 68.50 385 ILE A C 1
ATOM 2748 O O . ILE A 1 385 ? 5.586 81.090 95.843 1.00 63.21 385 ILE A O 1
ATOM 2753 N N . PRO A 1 386 ? 5.487 83.227 96.623 1.00 70.21 386 PRO A N 1
ATOM 2754 C CA . PRO A 1 386 ? 5.125 83.917 95.376 1.00 72.52 386 PRO A CA 1
ATOM 2755 C C . PRO A 1 386 ? 6.216 83.781 94.309 1.00 75.97 386 PRO A C 1
ATOM 2756 O O . PRO A 1 386 ? 7.416 83.859 94.625 1.00 75.81 386 PRO A O 1
ATOM 2760 N N . PHE A 1 387 ? 5.800 83.581 93.056 1.00 79.24 387 PHE A N 1
ATOM 2761 C CA . PHE A 1 387 ? 6.748 83.444 91.951 1.00 83.26 387 PHE A CA 1
ATOM 2762 C C . PHE A 1 387 ? 7.030 84.774 91.234 1.00 86.72 387 PHE A C 1
ATOM 2763 O O . PHE A 1 387 ? 6.631 85.848 91.701 1.00 86.74 387 PHE A O 1
ATOM 2771 N N . ASN A 1 388 ? 7.729 84.678 90.104 1.00 90.11 388 ASN A N 1
ATOM 2772 C CA . ASN A 1 388 ? 8.142 85.819 89.275 1.00 91.49 388 ASN A CA 1
ATOM 2773 C C . ASN A 1 388 ? 7.347 87.118 89.379 1.00 91.43 388 ASN A C 1
ATOM 2774 O O . ASN A 1 388 ? 7.721 88.028 90.118 1.00 91.15 388 ASN A O 1
ATOM 2779 N N . HIS A 1 389 ? 6.276 87.213 88.603 1.00 92.07 389 HIS A N 1
ATOM 2780 C CA . HIS A 1 389 ? 5.423 88.393 88.607 1.00 92.55 389 HIS A CA 1
ATOM 2781 C C . HIS A 1 389 ? 4.006 87.964 88.946 1.00 91.25 389 HIS A C 1
ATOM 2782 O O . HIS A 1 389 ? 3.099 88.086 88.120 1.00 90.42 389 HIS A O 1
ATOM 2789 N N . GLU A 1 390 ? 3.819 87.453 90.158 1.00 88.80 390 GLU A N 1
ATOM 2790 C CA . GLU A 1 390 ? 2.503 87.010 90.583 1.00 86.36 390 GLU A CA 1
ATOM 2791 C C . GLU A 1 390 ? 1.600 88.165 91.028 1.00 84.77 390 GLU A C 1
ATOM 2792 O O . GLU A 1 390 ? 2.032 89.076 91.747 1.00 83.97 390 GLU A O 1
ATOM 2794 N N . HIS A 1 391 ? 0.347 88.123 90.581 1.00 81.91 391 HIS A N 1
ATOM 2795 C CA . HIS A 1 391 ? -0.630 89.131 90.961 1.00 80.31 391 HIS A CA 1
ATOM 2796 C C . HIS A 1 391 ? -1.473 88.538 92.103 1.00 80.78 391 HIS A C 1
ATOM 2797 O O . HIS A 1 391 ? -2.430 87.770 91.894 1.00 78.60 391 HIS A O 1
ATOM 2804 N N . ILE A 1 392 ? -1.089 88.904 93.317 1.00 81.10 392 ILE A N 1
ATOM 2805 C CA . ILE A 1 392 ? -1.755 88.430 94.512 1.00 82.36 392 ILE A CA 1
ATOM 2806 C C . ILE A 1 392 ? -2.704 89.503 95.045 1.00 83.11 392 ILE A C 1
ATOM 2807 O O . ILE A 1 392 ? -2.280 90.599 95.415 1.00 83.17 392 ILE A O 1
ATOM 2812 N N . THR A 1 393 ? -3.990 89.165 95.076 1.00 83.42 393 THR A N 1
ATOM 2813 C CA . THR A 1 393 ? -5.050 90.070 95.523 1.00 84.23 393 THR A CA 1
ATOM 2814 C C . THR A 1 393 ? -5.579 89.761 96.931 1.00 83.94 393 THR A C 1
ATOM 2815 O O . THR A 1 393 ? -5.539 88.623 97.369 1.00 85.72 393 THR A O 1
ATOM 2819 N N . ALA A 1 394 ? -6.087 90.781 97.620 1.00 82.78 394 ALA A N 1
ATOM 2820 C CA . ALA A 1 394 ? -6.631 90.629 98.973 1.00 80.41 394 ALA A CA 1
ATOM 2821 C C . ALA A 1 394 ? -8.048 91.180 99.077 1.00 80.08 394 ALA A C 1
ATOM 2822 O O . ALA A 1 394 ? -8.273 92.234 99.671 1.00 79.04 394 ALA A O 1
ATOM 2824 N N . ASN A 1 395 ? -8.997 90.460 98.489 1.00 79.54 395 ASN A N 1
ATOM 2825 C CA . ASN A 1 395 ? -10.411 90.858 98.486 1.00 78.30 395 ASN A CA 1
ATOM 2826 C C . ASN A 1 395 ? -11.067 90.666 99.877 1.00 75.55 395 ASN A C 1
ATOM 2827 O O . ASN A 1 395 ? -10.955 89.566 100.480 1.00 74.15 395 ASN A O 1
ATOM 2832 N N . PHE A 1 396 ? -11.715 91.711 100.400 1.00 72.83 396 PHE A N 1
ATOM 2833 C CA . PHE A 1 396 ? -12.374 91.602 101.697 1.00 69.73 396 PHE A CA 1
ATOM 2834 C C . PHE A 1 396 ? -13.788 91.078 101.436 1.00 68.72 396 PHE A C 1
ATOM 2835 O O . PHE A 1 396 ? -14.726 91.856 101.258 1.00 68.61 396 PHE A O 1
ATOM 2843 N N . THR A 1 397 ? -13.932 89.760 101.414 1.00 66.89 397 THR A N 1
ATOM 2844 C CA . THR A 1 397 ? -15.207 89.124 101.142 1.00 64.44 397 THR A CA 1
ATOM 2845 C C . THR A 1 397 ? -15.849 88.556 102.417 1.00 63.45 397 THR A C 1
ATOM 2846 O O . THR A 1 397 ? -15.436 88.847 103.534 1.00 60.73 397 THR A O 1
ATOM 2850 N N . GLN A 1 398 ? -16.877 87.746 102.234 1.00 65.46 398 GLN A N 1
ATOM 2851 C CA . GLN A 1 398 ? -17.556 87.100 103.347 1.00 68.07 398 GLN A CA 1
ATOM 2852 C C . GLN A 1 398 ? -17.497 85.617 103.041 1.00 67.35 398 GLN A C 1
ATOM 2853 O O . GLN A 1 398 ? -17.159 85.204 101.919 1.00 66.72 398 GLN A O 1
ATOM 2859 N N . TYR A 1 399 ? -17.820 84.807 104.035 1.00 66.43 399 TYR A N 1
ATOM 2860 C CA . TYR A 1 399 ? -17.786 83.369 103.838 1.00 66.27 399 TYR A CA 1
ATOM 2861 C C . TYR A 1 399 ? -19.076 82.746 104.315 1.00 67.77 399 TYR A C 1
ATOM 2862 O O . TYR A 1 399 ? -19.314 81.564 104.000 1.00 69.86 399 TYR A O 1
ATOM 2872 N N . SER B 1 7 ? -3.983 34.215 120.464 1.00 95.46 7 SER B N 1
ATOM 2873 C CA . SER B 1 7 ? -3.266 32.978 120.910 1.00 94.89 7 SER B CA 1
ATOM 2874 C C . SER B 1 7 ? -4.217 32.035 121.647 1.00 95.10 7 SER B C 1
ATOM 2875 O O . SER B 1 7 ? -4.913 31.243 121.010 1.00 95.82 7 SER B O 1
ATOM 2878 N N . CYS B 1 8 ? -4.265 32.128 122.976 1.00 92.90 8 CYS B N 1
ATOM 2879 C CA . CYS B 1 8 ? -5.135 31.254 123.765 1.00 91.31 8 CYS B CA 1
ATOM 2880 C C . CYS B 1 8 ? -6.636 31.452 123.599 1.00 89.40 8 CYS B C 1
ATOM 2881 O O . CYS B 1 8 ? -7.425 30.947 124.399 1.00 88.60 8 CYS B O 1
ATOM 2884 N N . SER B 1 9 ? -7.038 32.180 122.569 1.00 86.28 9 SER B N 1
ATOM 2885 C CA . SER B 1 9 ? -8.458 32.370 122.339 1.00 85.02 9 SER B CA 1
ATOM 2886 C C . SER B 1 9 ? -9.154 31.005 122.301 1.00 82.41 9 SER B C 1
ATOM 2887 O O . SER B 1 9 ? -8.522 29.976 122.076 1.00 80.77 9 SER B O 1
ATOM 2890 N N . VAL B 1 10 ? -10.456 30.995 122.538 1.00 81.63 10 VAL B N 1
ATOM 2891 C CA . VAL B 1 10 ? -11.194 29.745 122.529 1.00 82.09 10 VAL B CA 1
ATOM 2892 C C . VAL B 1 10 ? -11.370 29.262 121.104 1.00 84.68 10 VAL B C 1
ATOM 2893 O O . VAL B 1 10 ? -11.984 29.938 120.276 1.00 84.06 10 VAL B O 1
ATOM 2897 N N . PRO B 1 11 ? -10.828 28.073 120.802 1.00 86.33 11 PRO B N 1
ATOM 2898 C CA . PRO B 1 11 ? -10.936 27.503 119.462 1.00 87.28 11 PRO B CA 1
ATOM 2899 C C . PRO B 1 11 ? -12.383 27.354 118.998 1.00 88.10 11 PRO B C 1
ATOM 2900 O O . PRO B 1 11 ? -13.152 26.592 119.581 1.00 87.08 11 PRO B O 1
ATOM 2904 N N . SER B 1 12 ? -12.737 28.091 117.946 1.00 89.84 12 SER B N 1
ATOM 2905 C CA . SER B 1 12 ? -14.080 28.054 117.359 1.00 89.54 12 SER B CA 1
ATOM 2906 C C . SER B 1 12 ? -14.453 26.625 116.992 1.00 87.66 12 SER B C 1
ATOM 2907 O O . SER B 1 12 ? -14.286 26.196 115.851 1.00 87.17 12 SER B O 1
ATOM 2910 N N . ALA B 1 13 ? -14.963 25.904 117.982 1.00 85.79 13 ALA B N 1
ATOM 2911 C CA . ALA B 1 13 ? -15.349 24.503 117.849 1.00 85.90 13 ALA B CA 1
ATOM 2912 C C . ALA B 1 13 ? -15.818 24.147 119.251 1.00 85.41 13 ALA B C 1
ATOM 2913 O O . ALA B 1 13 ? -16.682 23.283 119.448 1.00 82.78 13 ALA B O 1
ATOM 2915 N N . GLN B 1 14 ? -15.211 24.839 120.217 1.00 84.75 14 GLN B N 1
ATOM 2916 C CA . GLN B 1 14 ? -15.514 24.683 121.631 1.00 82.47 14 GLN B CA 1
ATOM 2917 C C . GLN B 1 14 ? -16.473 25.813 121.981 1.00 80.67 14 GLN B C 1
ATOM 2918 O O . GLN B 1 14 ? -17.132 25.791 123.017 1.00 79.06 14 GLN B O 1
ATOM 2924 N N . GLU B 1 15 ? -16.556 26.794 121.090 1.00 78.74 15 GLU B N 1
ATOM 2925 C CA . GLU B 1 15 ? -17.413 27.941 121.317 1.00 78.80 15 GLU B CA 1
ATOM 2926 C C . GLU B 1 15 ? -18.838 27.595 121.745 1.00 76.50 15 GLU B C 1
ATOM 2927 O O . GLU B 1 15 ? -19.444 28.330 122.517 1.00 78.26 15 GLU B O 1
ATOM 2933 N N . PRO B 1 16 ? -19.400 26.483 121.248 1.00 73.53 16 PRO B N 1
ATOM 2934 C CA . PRO B 1 16 ? -20.774 26.123 121.651 1.00 70.11 16 PRO B CA 1
ATOM 2935 C C . PRO B 1 16 ? -20.838 25.811 123.151 1.00 66.10 16 PRO B C 1
ATOM 2936 O O . PRO B 1 16 ? -21.891 25.892 123.788 1.00 62.93 16 PRO B O 1
ATOM 2940 N N . LEU B 1 17 ? -19.686 25.445 123.696 1.00 62.96 17 LEU B N 1
ATOM 2941 C CA . LEU B 1 17 ? -19.540 25.155 125.117 1.00 60.43 17 LEU B CA 1
ATOM 2942 C C . LEU B 1 17 ? -19.752 26.472 125.898 1.00 59.06 17 LEU B C 1
ATOM 2943 O O . LEU B 1 17 ? -20.504 26.529 126.882 1.00 58.74 17 LEU B O 1
ATOM 2948 N N . VAL B 1 18 ? -19.074 27.522 125.432 1.00 57.06 18 VAL B N 1
ATOM 2949 C CA . VAL B 1 18 ? -19.146 28.863 126.012 1.00 52.31 18 VAL B CA 1
ATOM 2950 C C . VAL B 1 18 ? -20.545 29.467 125.859 1.00 51.58 18 VAL B C 1
ATOM 2951 O O . VAL B 1 18 ? -21.101 30.022 126.804 1.00 50.77 18 VAL B O 1
ATOM 2955 N N . ASN B 1 19 ? -21.113 29.360 124.667 1.00 50.23 19 ASN B N 1
ATOM 2956 C CA . ASN B 1 19 ? -22.431 29.925 124.421 1.00 51.89 19 ASN B CA 1
ATOM 2957 C C . ASN B 1 19 ? -23.428 29.334 125.407 1.00 51.80 19 ASN B C 1
ATOM 2958 O O . ASN B 1 19 ? -24.285 30.035 125.962 1.00 51.33 19 ASN B O 1
ATOM 2963 N N . GLY B 1 20 ? -23.310 28.027 125.617 1.00 52.84 20 GLY B N 1
ATOM 2964 C CA . GLY B 1 20 ? -24.214 27.343 126.521 1.00 47.25 20 GLY B CA 1
ATOM 2965 C C . GLY B 1 20 ? -24.270 27.993 127.887 1.00 46.71 20 GLY B C 1
ATOM 2966 O O . GLY B 1 20 ? -25.372 28.252 128.416 1.00 46.59 20 GLY B O 1
ATOM 2967 N N . ILE B 1 21 ? -23.098 28.275 128.465 1.00 43.92 21 ILE B N 1
ATOM 2968 C CA . ILE B 1 21 ? -23.099 28.870 129.783 1.00 42.62 21 ILE B CA 1
ATOM 2969 C C . ILE B 1 21 ? -23.585 30.292 129.724 1.00 42.11 21 ILE B C 1
ATOM 2970 O O . ILE B 1 21 ? -24.250 30.741 130.648 1.00 44.00 21 ILE B O 1
ATOM 2975 N N . GLN B 1 22 ? -23.298 30.991 128.632 1.00 44.17 22 GLN B N 1
ATOM 2976 C CA . GLN B 1 22 ? -23.767 32.361 128.510 1.00 45.95 22 GLN B CA 1
ATOM 2977 C C . GLN B 1 22 ? -25.279 32.364 128.556 1.00 48.29 22 GLN B C 1
ATOM 2978 O O . GLN B 1 22 ? -25.876 33.286 129.125 1.00 51.29 22 GLN B O 1
ATOM 2984 N N . VAL B 1 23 ? -25.899 31.332 127.981 1.00 46.54 23 VAL B N 1
ATOM 2985 C CA . VAL B 1 23 ? -27.352 31.251 127.986 1.00 45.71 23 VAL B CA 1
ATOM 2986 C C . VAL B 1 23 ? -27.858 30.950 129.392 1.00 44.37 23 VAL B C 1
ATOM 2987 O O . VAL B 1 23 ? -28.868 31.485 129.820 1.00 45.47 23 VAL B O 1
ATOM 2991 N N . LEU B 1 24 ? -27.172 30.089 130.124 1.00 44.27 24 LEU B N 1
ATOM 2992 C CA . LEU B 1 24 ? -27.618 29.814 131.486 1.00 42.40 24 LEU B CA 1
ATOM 2993 C C . LEU B 1 24 ? -27.589 31.100 132.290 1.00 41.67 24 LEU B C 1
ATOM 2994 O O . LEU B 1 24 ? -28.526 31.397 133.049 1.00 40.19 24 LEU B O 1
ATOM 2999 N N . MET B 1 25 ? -26.515 31.872 132.113 1.00 40.33 25 MET B N 1
ATOM 3000 C CA . MET B 1 25 ? -26.352 33.132 132.841 1.00 40.66 25 MET B CA 1
ATOM 3001 C C . MET B 1 25 ? -27.434 34.150 132.482 1.00 42.50 25 MET B C 1
ATOM 3002 O O . MET B 1 25 ? -28.040 34.778 133.357 1.00 38.98 25 MET B O 1
ATOM 3007 N N . GLU B 1 26 ? -27.688 34.304 131.187 1.00 47.36 26 GLU B N 1
ATOM 3008 C CA . GLU B 1 26 ? -28.685 35.266 130.741 1.00 47.65 26 GLU B CA 1
ATOM 3009 C C . GLU B 1 26 ? -30.072 34.850 131.193 1.00 48.58 26 GLU B C 1
ATOM 3010 O O . GLU B 1 26 ? -30.875 35.680 131.623 1.00 47.67 26 GLU B O 1
ATOM 3016 N N . ASN B 1 27 ? -30.347 33.553 131.127 1.00 51.78 27 ASN B N 1
ATOM 3017 C CA . ASN B 1 27 ? -31.654 33.045 131.554 1.00 53.34 27 ASN B CA 1
ATOM 3018 C C . ASN B 1 27 ? -32.021 33.422 132.979 1.00 53.20 27 ASN B C 1
ATOM 3019 O O . ASN B 1 27 ? -33.202 33.518 133.307 1.00 53.42 27 ASN B O 1
ATOM 3024 N N . SER B 1 28 ? -31.014 33.628 133.822 1.00 53.92 28 SER B N 1
ATOM 3025 C CA . SER B 1 28 ? -31.249 33.955 135.224 1.00 55.49 28 SER B CA 1
ATOM 3026 C C . SER B 1 28 ? -31.740 35.385 135.466 1.00 56.41 28 SER B C 1
ATOM 3027 O O . SER B 1 28 ? -32.206 35.723 136.561 1.00 59.00 28 SER B O 1
ATOM 3030 N N . VAL B 1 29 ? -31.646 36.225 134.447 1.00 55.13 29 VAL B N 1
ATOM 3031 C CA . VAL B 1 29 ? -32.081 37.599 134.587 1.00 54.24 29 VAL B CA 1
ATOM 3032 C C . VAL B 1 29 ? -33.612 37.633 134.540 1.00 57.83 29 VAL B C 1
ATOM 3033 O O . VAL B 1 29 ? -34.215 37.174 133.564 1.00 62.24 29 VAL B O 1
ATOM 3037 N N . THR B 1 30 ? -34.251 38.147 135.589 1.00 57.01 30 THR B N 1
ATOM 3038 C CA . THR B 1 30 ? -35.720 38.220 135.620 1.00 57.77 30 THR B CA 1
ATOM 3039 C C . THR B 1 30 ? -36.154 39.361 136.545 1.00 63.03 30 THR B C 1
ATOM 3040 O O . THR B 1 30 ? -35.377 39.826 137.388 1.00 62.73 30 THR B O 1
ATOM 3044 N N . SER B 1 31 ? -37.394 39.814 136.394 1.00 66.64 31 SER B N 1
ATOM 3045 C CA . SER B 1 31 ? -37.904 40.923 137.212 1.00 71.93 31 SER B CA 1
ATOM 3046 C C . SER B 1 31 ? -37.688 40.756 138.716 1.00 71.15 31 SER B C 1
ATOM 3047 O O . SER B 1 31 ? -37.442 41.726 139.430 1.00 68.82 31 SER B O 1
ATOM 3050 N N . SER B 1 32 ? -37.780 39.515 139.182 1.00 72.33 32 SER B N 1
ATOM 3051 C CA . SER B 1 32 ? -37.619 39.185 140.600 1.00 72.20 32 SER B CA 1
ATOM 3052 C C . SER B 1 32 ? -36.166 38.862 141.024 1.00 71.27 32 SER B C 1
ATOM 3053 O O . SER B 1 32 ? -35.800 39.034 142.204 1.00 70.01 32 SER B O 1
ATOM 3056 N N . ALA B 1 33 ? -35.347 38.381 140.086 1.00 67.50 33 ALA B N 1
ATOM 3057 C CA . ALA B 1 33 ? -33.964 38.074 140.416 1.00 65.42 33 ALA B CA 1
ATOM 3058 C C . ALA B 1 33 ? -33.314 39.396 140.828 1.00 67.69 33 ALA B C 1
ATOM 3059 O O . ALA B 1 33 ? -33.607 40.457 140.243 1.00 68.51 33 ALA B O 1
ATOM 3061 N N . TYR B 1 34 ? -32.470 39.346 141.860 1.00 69.12 34 TYR B N 1
ATOM 3062 C CA . TYR B 1 34 ? -31.749 40.537 142.339 1.00 66.16 34 TYR B CA 1
ATOM 3063 C C . TYR B 1 34 ? -30.703 40.841 141.255 1.00 59.47 34 TYR B C 1
ATOM 3064 O O . TYR B 1 34 ? -29.953 39.957 140.855 1.00 58.13 34 TYR B O 1
ATOM 3073 N N . PRO B 1 35 ? -30.638 42.098 140.786 1.00 54.52 35 PRO B N 1
ATOM 3074 C CA . PRO B 1 35 ? -29.736 42.601 139.739 1.00 51.41 35 PRO B CA 1
ATOM 3075 C C . PRO B 1 35 ? -28.240 42.362 139.947 1.00 51.01 35 PRO B C 1
ATOM 3076 O O . PRO B 1 35 ? -27.625 42.947 140.856 1.00 47.92 35 PRO B O 1
ATOM 3080 N N . ASN B 1 36 ? -27.648 41.523 139.093 1.00 48.25 36 ASN B N 1
ATOM 3081 C CA . ASN B 1 36 ? -26.228 41.234 139.209 1.00 44.45 36 ASN B CA 1
ATOM 3082 C C . ASN B 1 36 ? -25.424 42.006 138.155 1.00 42.55 36 ASN B C 1
ATOM 3083 O O . ASN B 1 36 ? -25.382 41.629 136.975 1.00 41.24 36 ASN B O 1
ATOM 3088 N N . PRO B 1 37 ? -24.757 43.097 138.582 1.00 39.67 37 PRO B N 1
ATOM 3089 C CA . PRO B 1 37 ? -23.961 43.914 137.661 1.00 35.39 37 PRO B CA 1
ATOM 3090 C C . PRO B 1 37 ? -22.835 43.141 136.971 1.00 36.17 37 PRO B C 1
ATOM 3091 O O . PRO B 1 37 ? -22.481 43.417 135.820 1.00 37.79 37 PRO B O 1
ATOM 3095 N N . SER B 1 38 ? -22.284 42.151 137.657 1.00 34.40 38 SER B N 1
ATOM 3096 C CA . SER B 1 38 ? -21.218 41.382 137.055 1.00 35.50 38 SER B CA 1
ATOM 3097 C C . SER B 1 38 ? -21.761 40.686 135.826 1.00 36.93 38 SER B C 1
ATOM 3098 O O . SER B 1 38 ? -21.036 40.495 134.854 1.00 35.61 38 SER B O 1
ATOM 3101 N N . ILE B 1 39 ? -23.037 40.293 135.880 1.00 36.81 39 ILE B N 1
ATOM 3102 C CA . ILE B 1 39 ? -23.647 39.596 134.756 1.00 34.02 39 ILE B CA 1
ATOM 3103 C C . ILE B 1 39 ? -23.813 40.519 133.572 1.00 34.84 39 ILE B C 1
ATOM 3104 O O . ILE B 1 39 ? -23.505 40.153 132.427 1.00 31.06 39 ILE B O 1
ATOM 3109 N N . LEU B 1 40 ? -24.306 41.719 133.856 1.00 35.06 40 LEU B N 1
ATOM 3110 C CA . LEU B 1 40 ? -24.516 42.690 132.815 1.00 35.52 40 LEU B CA 1
ATOM 3111 C C . LEU B 1 40 ? -23.186 42.973 132.127 1.00 39.75 40 LEU B C 1
ATOM 3112 O O . LEU B 1 40 ? -23.123 43.036 130.890 1.00 39.44 40 LEU B O 1
ATOM 3117 N N . ILE B 1 41 ? -22.120 43.122 132.915 1.00 38.51 41 ILE B N 1
ATOM 3118 C CA . ILE B 1 41 ? -20.814 43.374 132.327 1.00 39.29 41 ILE B CA 1
ATOM 3119 C C . ILE B 1 41 ? -20.421 42.181 131.455 1.00 41.52 41 ILE B C 1
ATOM 3120 O O . ILE B 1 41 ? -19.916 42.344 130.346 1.00 42.11 41 ILE B O 1
ATOM 3125 N N . ALA B 1 42 ? -20.666 40.973 131.948 1.00 42.51 42 ALA B N 1
ATOM 3126 C CA . ALA B 1 42 ? -20.310 39.785 131.183 1.00 43.38 42 ALA B CA 1
ATOM 3127 C C . ALA B 1 42 ? -21.019 39.780 129.822 1.00 43.86 42 ALA B C 1
ATOM 3128 O O . ALA B 1 42 ? -20.364 39.668 128.796 1.00 43.05 42 ALA B O 1
ATOM 3130 N N . MET B 1 43 ? -22.343 39.923 129.799 1.00 44.49 43 MET B N 1
ATOM 3131 C CA . MET B 1 43 ? -23.024 39.919 128.516 1.00 44.58 43 MET B CA 1
ATOM 3132 C C . MET B 1 43 ? -22.681 41.116 127.611 1.00 44.23 43 MET B C 1
ATOM 3133 O O . MET B 1 43 ? -22.655 40.975 126.389 1.00 43.30 43 MET B O 1
ATOM 3138 N N . ASN B 1 44 ? -22.380 42.282 128.172 1.00 41.06 44 ASN B N 1
ATOM 3139 C CA . ASN B 1 44 ? -22.036 43.395 127.292 1.00 38.24 44 ASN B CA 1
ATOM 3140 C C . ASN B 1 44 ? -20.681 43.158 126.658 1.00 37.31 44 ASN B C 1
ATOM 3141 O O . ASN B 1 44 ? -20.463 43.480 125.509 1.00 42.13 44 ASN B O 1
ATOM 3146 N N . LEU B 1 45 ? -19.781 42.555 127.411 1.00 37.89 45 LEU B N 1
ATOM 3147 C CA . LEU B 1 45 ? -18.425 42.290 126.945 1.00 40.00 45 LEU B CA 1
ATOM 3148 C C . LEU B 1 45 ? -18.401 41.136 125.955 1.00 43.77 45 LEU B C 1
ATOM 3149 O O . LEU B 1 45 ? -17.472 40.999 125.159 1.00 46.92 45 LEU B O 1
ATOM 3154 N N . ALA B 1 46 ? -19.429 40.302 126.008 1.00 43.22 46 ALA B N 1
ATOM 3155 C CA . ALA B 1 46 ? -19.496 39.144 125.144 1.00 43.23 46 ALA B CA 1
ATOM 3156 C C . ALA B 1 46 ? -20.453 39.350 123.969 1.00 43.10 46 ALA B C 1
ATOM 3157 O O . ALA B 1 46 ? -20.410 38.605 122.996 1.00 40.55 46 ALA B O 1
ATOM 3159 N N . GLY B 1 47 ? -21.312 40.359 124.062 1.00 41.30 47 GLY B N 1
ATOM 3160 C CA . GLY B 1 47 ? -22.273 40.583 123.010 1.00 39.06 47 GLY B CA 1
ATOM 3161 C C . GLY B 1 47 ? -23.429 39.743 123.457 1.00 40.57 47 GLY B C 1
ATOM 3162 O O . GLY B 1 47 ? -23.377 38.531 123.395 1.00 42.48 47 GLY B O 1
ATOM 3163 N N . ALA B 1 48 ? -24.478 40.395 123.922 1.00 44.72 48 ALA B N 1
ATOM 3164 C CA . ALA B 1 48 ? -25.629 39.711 124.473 1.00 46.65 48 ALA B CA 1
ATOM 3165 C C . ALA B 1 48 ? -26.532 38.987 123.490 1.00 49.29 48 ALA B C 1
ATOM 3166 O O . ALA B 1 48 ? -26.704 39.429 122.363 1.00 51.82 48 ALA B O 1
ATOM 3168 N N . TYR B 1 49 ? -27.115 37.878 123.943 1.00 50.34 49 TYR B N 1
ATOM 3169 C CA . TYR B 1 49 ? -28.043 37.082 123.140 1.00 50.11 49 TYR B CA 1
ATOM 3170 C C . TYR B 1 49 ? -29.481 37.557 123.406 1.00 51.32 49 TYR B C 1
ATOM 3171 O O . TYR B 1 49 ? -30.198 38.013 122.505 1.00 53.33 49 TYR B O 1
ATOM 3180 N N . ASN B 1 50 ? -29.896 37.446 124.657 1.00 48.69 50 ASN B N 1
ATOM 3181 C CA . ASN B 1 50 ? -31.229 37.853 125.053 1.00 47.45 50 ASN B CA 1
ATOM 3182 C C . ASN B 1 50 ? -31.337 39.370 125.270 1.00 50.16 50 ASN B C 1
ATOM 3183 O O . ASN B 1 50 ? -31.132 39.869 126.388 1.00 48.64 50 ASN B O 1
ATOM 3188 N N . LEU B 1 51 ? -31.697 40.100 124.212 1.00 51.16 51 LEU B N 1
ATOM 3189 C CA . LEU B 1 51 ? -31.783 41.556 124.309 1.00 50.61 51 LEU B CA 1
ATOM 3190 C C . LEU B 1 51 ? -32.760 42.136 125.324 1.00 49.86 51 LEU B C 1
ATOM 3191 O O . LEU B 1 51 ? -32.555 43.258 125.802 1.00 50.99 51 LEU B O 1
ATOM 3196 N N . LYS B 1 52 ? -33.698 41.394 125.668 1.00 50.47 52 LYS B N 1
ATOM 3197 C CA . LYS B 1 52 ? -34.750 41.868 126.598 1.00 51.09 52 LYS B CA 1
ATOM 3198 C C . LYS B 1 52 ? -34.214 41.671 128.013 1.00 49.35 52 LYS B C 1
ATOM 3199 O O . LYS B 1 52 ? -34.573 42.493 128.916 1.00 47.11 52 LYS B O 1
ATOM 3205 N N . ALA B 1 53 ? -33.453 40.702 128.238 1.00 45.41 53 ALA B N 1
ATOM 3206 C CA . ALA B 1 53 ? -32.817 40.518 129.542 1.00 45.38 53 ALA B CA 1
ATOM 3207 C C . ALA B 1 53 ? -31.793 41.650 129.743 1.00 43.10 53 ALA B C 1
ATOM 3208 O O . ALA B 1 53 ? -31.727 42.272 130.814 1.00 40.07 53 ALA B O 1
ATOM 3210 N N . GLN B 1 54 ? -31.004 41.919 128.703 1.00 41.69 54 GLN B N 1
ATOM 3211 C CA . GLN B 1 54 ? -30.004 42.974 128.783 1.00 42.20 54 GLN B CA 1
ATOM 3212 C C . GLN B 1 54 ? -30.630 44.306 129.143 1.00 42.87 54 GLN B C 1
ATOM 3213 O O . GLN B 1 54 ? -30.089 45.047 129.962 1.00 44.58 54 GLN B O 1
ATOM 3219 N N . LYS B 1 55 ? -31.773 44.607 128.534 1.00 44.63 55 LYS B N 1
ATOM 3220 C CA . LYS B 1 55 ? -32.461 45.867 128.793 1.00 46.77 55 LYS B CA 1
ATOM 3221 C C . LYS B 1 55 ? -32.988 45.906 130.236 1.00 44.79 55 LYS B C 1
ATOM 3222 O O . LYS B 1 55 ? -32.778 46.870 130.993 1.00 43.66 55 LYS B O 1
ATOM 3228 N N . LEU B 1 56 ? -33.663 44.835 130.612 1.00 43.70 56 LEU B N 1
ATOM 3229 C CA . LEU B 1 56 ? -34.216 44.711 131.945 1.00 41.28 56 LEU B CA 1
ATOM 3230 C C . LEU B 1 56 ? -33.115 44.893 132.993 1.00 40.04 56 LEU B C 1
ATOM 3231 O O . LEU B 1 56 ? -33.265 45.683 133.921 1.00 40.52 56 LEU B O 1
ATOM 3236 N N . LEU B 1 57 ? -32.009 44.169 132.846 1.00 35.35 57 LEU B N 1
ATOM 3237 C CA . LEU B 1 57 ? -30.911 44.298 133.795 1.00 35.53 57 LEU B CA 1
ATOM 3238 C C . LEU B 1 57 ? -30.355 45.721 133.819 1.00 37.11 57 LEU B C 1
ATOM 3239 O O . LEU B 1 57 ? -30.148 46.289 134.892 1.00 38.98 57 LEU B O 1
ATOM 3244 N N . THR B 1 58 ? -30.133 46.311 132.648 1.00 37.59 58 THR B N 1
ATOM 3245 C CA . THR B 1 58 ? -29.646 47.690 132.595 1.00 36.67 58 THR B CA 1
ATOM 3246 C C . THR B 1 58 ? -30.581 48.588 133.390 1.00 39.53 58 THR B C 1
ATOM 3247 O O . THR B 1 58 ? -30.143 49.394 134.202 1.00 39.27 58 THR B O 1
ATOM 3251 N N . TYR B 1 59 ? -31.879 48.445 133.145 1.00 42.81 59 TYR B N 1
ATOM 3252 C CA . TYR B 1 59 ? -32.870 49.259 133.843 1.00 46.84 59 TYR B CA 1
ATOM 3253 C C . TYR B 1 59 ? -32.879 49.013 135.344 1.00 44.42 59 TYR B C 1
ATOM 3254 O O . TYR B 1 59 ? -32.924 49.951 136.115 1.00 43.93 59 TYR B O 1
ATOM 3263 N N . GLN B 1 60 ? -32.846 47.756 135.771 1.00 44.10 60 GLN B N 1
ATOM 3264 C CA . GLN B 1 60 ? -32.844 47.500 137.195 1.00 44.17 60 GLN B CA 1
ATOM 3265 C C . GLN B 1 60 ? -31.610 48.186 137.780 1.00 47.15 60 GLN B C 1
ATOM 3266 O O . GLN B 1 60 ? -31.721 48.899 138.775 1.00 46.63 60 GLN B O 1
ATOM 3272 N N . LEU B 1 61 ? -30.443 47.990 137.157 1.00 47.72 61 LEU B N 1
ATOM 3273 C CA . LEU B 1 61 ? -29.221 48.610 137.648 1.00 47.30 61 LEU B CA 1
ATOM 3274 C C . LEU B 1 61 ? -29.313 50.136 137.734 1.00 47.73 61 LEU B C 1
ATOM 3275 O O . LEU B 1 61 ? -28.795 50.723 138.680 1.00 48.09 61 LEU B O 1
ATOM 3280 N N . MET B 1 62 ? -29.935 50.786 136.756 1.00 47.30 62 MET B N 1
ATOM 3281 C CA . MET B 1 62 ? -30.115 52.236 136.840 1.00 52.69 62 MET B CA 1
ATOM 3282 C C . MET B 1 62 ? -31.099 52.370 137.992 1.00 57.92 62 MET B C 1
ATOM 3283 O O . MET B 1 62 ? -31.862 51.447 138.240 1.00 62.10 62 MET B O 1
ATOM 3288 N N . SER B 1 63 ? -31.091 53.475 138.719 1.00 64.14 63 SER B N 1
ATOM 3289 C CA . SER B 1 63 ? -32.059 53.643 139.819 1.00 71.93 63 SER B CA 1
ATOM 3290 C C . SER B 1 63 ? -31.842 52.834 141.101 1.00 74.19 63 SER B C 1
ATOM 3291 O O . SER B 1 63 ? -32.525 53.077 142.104 1.00 75.98 63 SER B O 1
ATOM 3294 N N . SER B 1 64 ? -30.923 51.876 141.081 1.00 76.87 64 SER B N 1
ATOM 3295 C CA . SER B 1 64 ? -30.704 51.052 142.269 1.00 81.28 64 SER B CA 1
ATOM 3296 C C . SER B 1 64 ? -30.159 51.836 143.472 1.00 83.40 64 SER B C 1
ATOM 3297 O O . SER B 1 64 ? -28.938 51.871 143.686 1.00 85.88 64 SER B O 1
ATOM 3300 N N . ASP B 1 65 ? -31.065 52.446 144.246 1.00 82.06 65 ASP B N 1
ATOM 3301 C CA . ASP B 1 65 ? -30.710 53.221 145.443 1.00 81.55 65 ASP B CA 1
ATOM 3302 C C . ASP B 1 65 ? -29.196 53.169 145.724 1.00 80.94 65 ASP B C 1
ATOM 3303 O O . ASP B 1 65 ? -28.692 52.192 146.282 1.00 79.41 65 ASP B O 1
ATOM 3308 N N . ASN B 1 66 ? -28.486 54.229 145.342 1.00 80.49 66 ASN B N 1
ATOM 3309 C CA . ASN B 1 66 ? -27.035 54.319 145.514 1.00 80.78 66 ASN B CA 1
ATOM 3310 C C . ASN B 1 66 ? -26.525 54.237 146.955 1.00 80.39 66 ASN B C 1
ATOM 3311 O O . ASN B 1 66 ? -25.322 54.215 147.193 1.00 77.15 66 ASN B O 1
ATOM 3316 N N . ASN B 1 67 ? -27.440 54.194 147.913 1.00 83.85 67 ASN B N 1
ATOM 3317 C CA . ASN B 1 67 ? -27.065 54.140 149.319 1.00 84.89 67 ASN B CA 1
ATOM 3318 C C . ASN B 1 67 ? -27.020 52.723 149.873 1.00 84.44 67 ASN B C 1
ATOM 3319 O O . ASN B 1 67 ? -26.351 52.456 150.875 1.00 84.79 67 ASN B O 1
ATOM 3324 N N . ASP B 1 68 ? -27.732 51.809 149.232 1.00 82.62 68 ASP B N 1
ATOM 3325 C CA . ASP B 1 68 ? -27.745 50.439 149.716 1.00 80.96 68 ASP B CA 1
ATOM 3326 C C . ASP B 1 68 ? -26.550 49.688 149.172 1.00 76.70 68 ASP B C 1
ATOM 3327 O O . ASP B 1 68 ? -26.329 48.527 149.528 1.00 80.73 68 ASP B O 1
ATOM 3332 N N . LEU B 1 69 ? -25.765 50.351 148.331 1.00 67.21 69 LEU B N 1
ATOM 3333 C CA . LEU B 1 69 ? -24.647 49.677 147.712 1.00 61.06 69 LEU B CA 1
ATOM 3334 C C . LEU B 1 69 ? -23.319 49.798 148.406 1.00 56.07 69 LEU B C 1
ATOM 3335 O O . LEU B 1 69 ? -22.958 50.861 148.887 1.00 57.10 69 LEU B O 1
ATOM 3340 N N . THR B 1 70 ? -22.580 48.700 148.453 1.00 50.26 70 THR B N 1
ATOM 3341 C CA . THR B 1 70 ? -21.272 48.758 149.069 1.00 46.52 70 THR B CA 1
ATOM 3342 C C . THR B 1 70 ? -20.295 49.338 148.058 1.00 46.40 70 THR B C 1
ATOM 3343 O O . THR B 1 70 ? -20.578 49.407 146.850 1.00 46.00 70 THR B O 1
ATOM 3347 N N . ILE B 1 71 ? -19.150 49.760 148.571 1.00 43.75 71 ILE B N 1
ATOM 3348 C CA . ILE B 1 71 ? -18.061 50.282 147.781 1.00 41.35 71 ILE B CA 1
ATOM 3349 C C . ILE B 1 71 ? -17.905 49.374 146.525 1.00 43.70 71 ILE B C 1
ATOM 3350 O O . ILE B 1 71 ? -17.846 49.871 145.386 1.00 42.92 71 ILE B O 1
ATOM 3355 N N . GLY B 1 72 ? -17.881 48.053 146.736 1.00 40.82 72 GLY B N 1
ATOM 3356 C CA . GLY B 1 72 ? -17.750 47.098 145.640 1.00 45.87 72 GLY B CA 1
ATOM 3357 C C . GLY B 1 72 ? -18.956 46.981 144.705 1.00 49.50 72 GLY B C 1
ATOM 3358 O O . GLY B 1 72 ? -18.790 46.861 143.484 1.00 48.53 72 GLY B O 1
ATOM 3359 N N . HIS B 1 73 ? -20.165 46.990 145.273 1.00 54.30 73 HIS B N 1
ATOM 3360 C CA . HIS B 1 73 ? -21.400 46.925 144.480 1.00 57.00 73 HIS B CA 1
ATOM 3361 C C . HIS B 1 73 ? -21.320 48.102 143.518 1.00 53.11 73 HIS B C 1
ATOM 3362 O O . HIS B 1 73 ? -21.434 47.955 142.308 1.00 51.65 73 HIS B O 1
ATOM 3369 N N . LEU B 1 74 ? -21.147 49.282 144.100 1.00 48.26 74 LEU B N 1
ATOM 3370 C CA . LEU B 1 74 ? -21.095 50.516 143.332 1.00 46.50 74 LEU B CA 1
ATOM 3371 C C . LEU B 1 74 ? -20.163 50.433 142.143 1.00 44.68 74 LEU B C 1
ATOM 3372 O O . LEU B 1 74 ? -20.580 50.659 141.003 1.00 44.58 74 LEU B O 1
ATOM 3377 N N . GLY B 1 75 ? -18.907 50.102 142.408 1.00 41.48 75 GLY B N 1
ATOM 3378 C CA . GLY B 1 75 ? -17.947 50.015 141.326 1.00 41.13 75 GLY B CA 1
ATOM 3379 C C . GLY B 1 75 ? -18.428 49.135 140.187 1.00 40.71 75 GLY B C 1
ATOM 3380 O O . GLY B 1 75 ? -18.334 49.494 139.008 1.00 43.22 75 GLY B O 1
ATOM 3381 N N . LEU B 1 76 ? -18.947 47.972 140.546 1.00 37.70 76 LEU B N 1
ATOM 3382 C CA . LEU B 1 76 ? -19.444 47.013 139.573 1.00 36.65 76 LEU B CA 1
ATOM 3383 C C . LEU B 1 76 ? -20.629 47.575 138.791 1.00 36.85 76 LEU B C 1
ATOM 3384 O O . LEU B 1 76 ? -20.745 47.398 137.579 1.00 34.82 76 LEU B O 1
ATOM 3389 N N . THR B 1 77 ? -21.515 48.261 139.497 1.00 40.02 77 THR B N 1
ATOM 3390 C CA . THR B 1 77 ? -22.687 48.846 138.871 1.00 40.19 77 THR B CA 1
ATOM 3391 C C . THR B 1 77 ? -22.269 49.938 137.899 1.00 39.01 77 THR B C 1
ATOM 3392 O O . THR B 1 77 ? -22.815 50.042 136.810 1.00 38.01 77 THR B O 1
ATOM 3396 N N . ILE B 1 78 ? -21.285 50.737 138.288 1.00 38.01 78 ILE B N 1
ATOM 3397 C CA . ILE B 1 78 ? -20.835 51.808 137.428 1.00 38.18 78 ILE B CA 1
ATOM 3398 C C . ILE B 1 78 ? -20.288 51.228 136.131 1.00 39.54 78 ILE B C 1
ATOM 3399 O O . ILE B 1 78 ? -20.544 51.747 135.041 1.00 37.79 78 ILE B O 1
ATOM 3404 N N . MET B 1 79 ? -19.555 50.131 136.236 1.00 39.72 79 MET B N 1
ATOM 3405 C CA . MET B 1 79 ? -19.002 49.544 135.029 1.00 40.10 79 MET B CA 1
ATOM 3406 C C . MET B 1 79 ? -20.109 48.877 134.211 1.00 38.31 79 MET B C 1
ATOM 3407 O O . MET B 1 79 ? -20.120 48.966 132.977 1.00 38.37 79 MET B O 1
ATOM 3412 N N . ALA B 1 80 ? -21.051 48.229 134.882 1.00 35.81 80 ALA B N 1
ATOM 3413 C CA . ALA B 1 80 ? -22.143 47.607 134.151 1.00 34.98 80 ALA B CA 1
ATOM 3414 C C . ALA B 1 80 ? -22.834 48.677 133.274 1.00 33.97 80 ALA B C 1
ATOM 3415 O O . ALA B 1 80 ? -22.906 48.559 132.034 1.00 34.25 80 ALA B O 1
ATOM 3417 N N . LEU B 1 81 ? -23.319 49.728 133.917 1.00 31.44 81 LEU B N 1
ATOM 3418 C CA . LEU B 1 81 ? -24.001 50.797 133.216 1.00 32.63 81 LEU B CA 1
ATOM 3419 C C . LEU B 1 81 ? -23.169 51.342 132.032 1.00 34.43 81 LEU B C 1
ATOM 3420 O O . LEU B 1 81 ? -23.685 51.565 130.921 1.00 33.82 81 LEU B O 1
ATOM 3425 N N . THR B 1 82 ? -21.886 51.547 132.280 1.00 34.59 82 THR B N 1
ATOM 3426 C CA . THR B 1 82 ? -20.984 52.039 131.259 1.00 35.04 82 THR B CA 1
ATOM 3427 C C . THR B 1 82 ? -20.935 51.042 130.094 1.00 37.09 82 THR B C 1
ATOM 3428 O O . THR B 1 82 ? -20.956 51.447 128.927 1.00 39.30 82 THR B O 1
ATOM 3432 N N . SER B 1 83 ? -20.887 49.743 130.384 1.00 37.78 83 SER B N 1
ATOM 3433 C CA . SER B 1 83 ? -20.832 48.767 129.289 1.00 37.67 83 SER B CA 1
ATOM 3434 C C . SER B 1 83 ? -22.153 48.724 128.531 1.00 36.96 83 SER B C 1
ATOM 3435 O O . SER B 1 83 ? -22.260 48.058 127.516 1.00 38.11 83 SER B O 1
ATOM 3438 N N . SER B 1 84 ? -23.165 49.413 129.044 1.00 37.17 84 SER B N 1
ATOM 3439 C CA . SER B 1 84 ? -24.456 49.486 128.370 1.00 37.50 84 SER B CA 1
ATOM 3440 C C . SER B 1 84 ? -24.589 50.887 127.805 1.00 36.66 84 SER B C 1
ATOM 3441 O O . SER B 1 84 ? -25.666 51.289 127.378 1.00 37.54 84 SER B O 1
ATOM 3444 N N . CYS B 1 85 ? -23.480 51.617 127.811 1.00 37.09 85 CYS B N 1
ATOM 3445 C CA . CYS B 1 85 ? -23.446 52.986 127.311 1.00 40.10 85 CYS B CA 1
ATOM 3446 C C . CYS B 1 85 ? -24.434 53.884 128.036 1.00 40.83 85 CYS B C 1
ATOM 3447 O O . CYS B 1 85 ? -25.037 54.783 127.442 1.00 40.60 85 CYS B O 1
ATOM 3450 N N . ARG B 1 86 ? -24.581 53.643 129.335 1.00 40.86 86 ARG B N 1
ATOM 3451 C CA . ARG B 1 86 ? -25.487 54.432 130.172 1.00 40.21 86 ARG B CA 1
ATOM 3452 C C . ARG B 1 86 ? -24.704 55.290 131.134 1.00 40.93 86 ARG B C 1
ATOM 3453 O O . ARG B 1 86 ? -23.665 54.871 131.639 1.00 43.21 86 ARG B O 1
ATOM 3461 N N . ASP B 1 87 ? -25.201 56.489 131.393 1.00 42.74 87 ASP B N 1
ATOM 3462 C CA . ASP B 1 87 ? -24.529 57.403 132.303 1.00 44.36 87 ASP B CA 1
ATOM 3463 C C . ASP B 1 87 ? -24.758 56.950 133.736 1.00 46.57 87 ASP B C 1
ATOM 3464 O O . ASP B 1 87 ? -25.838 57.122 134.279 1.00 45.44 87 ASP B O 1
ATOM 3469 N N . PRO B 1 88 ? -23.727 56.377 134.378 1.00 49.62 88 PRO B N 1
ATOM 3470 C CA . PRO B 1 88 ? -23.894 55.916 135.757 1.00 51.01 88 PRO B CA 1
ATOM 3471 C C . PRO B 1 88 ? -24.285 57.124 136.589 1.00 53.22 88 PRO B C 1
ATOM 3472 O O . PRO B 1 88 ? -24.886 57.015 137.672 1.00 52.83 88 PRO B O 1
ATOM 3476 N N . GLY B 1 89 ? -23.919 58.280 136.048 1.00 54.69 89 GLY B N 1
ATOM 3477 C CA . GLY B 1 89 ? -24.195 59.541 136.691 1.00 56.21 89 GLY B CA 1
ATOM 3478 C C . GLY B 1 89 ? -23.829 59.596 138.162 1.00 55.16 89 GLY B C 1
ATOM 3479 O O . GLY B 1 89 ? -22.701 59.332 138.579 1.00 55.23 89 GLY B O 1
ATOM 3480 N N . ASP B 1 90 ? -24.837 59.953 138.935 1.00 56.00 90 ASP B N 1
ATOM 3481 C CA . ASP B 1 90 ? -24.770 60.120 140.368 1.00 56.65 90 ASP B CA 1
ATOM 3482 C C . ASP B 1 90 ? -23.959 59.076 141.135 1.00 54.91 90 ASP B C 1
ATOM 3483 O O . ASP B 1 90 ? -23.314 59.403 142.141 1.00 57.02 90 ASP B O 1
ATOM 3488 N N . LYS B 1 91 ? -23.991 57.828 140.674 1.00 51.14 91 LYS B N 1
ATOM 3489 C CA . LYS B 1 91 ? -23.264 56.744 141.337 1.00 45.24 91 LYS B CA 1
ATOM 3490 C C . LYS B 1 91 ? -21.759 56.963 141.423 1.00 45.96 91 LYS B C 1
ATOM 3491 O O . LYS B 1 91 ? -21.103 56.502 142.357 1.00 45.89 91 LYS B O 1
ATOM 3497 N N . VAL B 1 92 ? -21.215 57.684 140.452 1.00 45.28 92 VAL B N 1
ATOM 3498 C CA . VAL B 1 92 ? -19.787 57.932 140.407 1.00 40.85 92 VAL B CA 1
ATOM 3499 C C . VAL B 1 92 ? -19.310 58.896 141.475 1.00 40.20 92 VAL B C 1
ATOM 3500 O O . VAL B 1 92 ? -18.282 58.657 142.103 1.00 38.06 92 VAL B O 1
ATOM 3504 N N . SER B 1 93 ? -20.040 59.983 141.698 1.00 41.57 93 SER B N 1
ATOM 3505 C CA . SER B 1 93 ? -19.608 60.917 142.738 1.00 44.96 93 SER B CA 1
ATOM 3506 C C . SER B 1 93 ? -19.805 60.280 144.132 1.00 45.60 93 SER B C 1
ATOM 3507 O O . SER B 1 93 ? -18.959 60.443 145.019 1.00 44.79 93 SER B O 1
ATOM 3510 N N . ILE B 1 94 ? -20.889 59.529 144.306 1.00 43.33 94 ILE B N 1
ATOM 3511 C CA . ILE B 1 94 ? -21.140 58.874 145.571 1.00 43.98 94 ILE B CA 1
ATOM 3512 C C . ILE B 1 94 ? -19.974 57.953 145.908 1.00 43.95 94 ILE B C 1
ATOM 3513 O O . ILE B 1 94 ? -19.505 57.902 147.050 1.00 45.45 94 ILE B O 1
ATOM 3518 N N . LEU B 1 95 ? -19.497 57.229 144.906 1.00 42.12 95 LEU B N 1
ATOM 3519 C CA . LEU B 1 95 ? -18.384 56.320 145.129 1.00 42.48 95 LEU B CA 1
ATOM 3520 C C . LEU B 1 95 ? -17.083 57.104 145.325 1.00 44.16 95 LEU B C 1
ATOM 3521 O O . LEU B 1 95 ? -16.259 56.768 146.181 1.00 45.72 95 LEU B O 1
ATOM 3526 N N . GLN B 1 96 ? -16.909 58.154 144.529 1.00 43.66 96 GLN B N 1
ATOM 3527 C CA . GLN B 1 96 ? -15.713 58.973 144.606 1.00 44.59 96 GLN B CA 1
ATOM 3528 C C . GLN B 1 96 ? -15.563 59.548 146.013 1.00 44.83 96 GLN B C 1
ATOM 3529 O O . GLN B 1 96 ? -14.483 59.495 146.588 1.00 47.38 96 GLN B O 1
ATOM 3535 N N . ARG B 1 97 ? -16.652 60.060 146.581 1.00 45.37 97 ARG B N 1
ATOM 3536 C CA . ARG B 1 97 ? -16.599 60.656 147.918 1.00 46.30 97 ARG B CA 1
ATOM 3537 C C . ARG B 1 97 ? -16.315 59.602 148.984 1.00 44.86 97 ARG B C 1
ATOM 3538 O O . ARG B 1 97 ? -15.585 59.863 149.941 1.00 45.56 97 ARG B O 1
ATOM 3546 N N . GLN B 1 98 ? -16.880 58.410 148.823 1.00 40.87 98 GLN B N 1
ATOM 3547 C CA . GLN B 1 98 ? -16.592 57.356 149.773 1.00 36.27 98 GLN B CA 1
ATOM 3548 C C . GLN B 1 98 ? -15.105 56.964 149.655 1.00 36.84 98 GLN B C 1
ATOM 3549 O O . GLN B 1 98 ? -14.413 56.845 150.655 1.00 39.42 98 GLN B O 1
ATOM 3555 N N . MET B 1 99 ? -14.583 56.777 148.452 1.00 37.57 99 MET B N 1
ATOM 3556 C CA . MET B 1 99 ? -13.179 56.391 148.372 1.00 40.10 99 MET B CA 1
ATOM 3557 C C . MET B 1 99 ? -12.212 57.468 148.817 1.00 43.41 99 MET B C 1
ATOM 3558 O O . MET B 1 99 ? -11.103 57.162 149.240 1.00 44.12 99 MET B O 1
ATOM 3563 N N . GLU B 1 100 ? -12.594 58.735 148.716 1.00 46.70 100 GLU B N 1
ATOM 3564 C CA . GLU B 1 100 ? -11.683 59.771 149.187 1.00 49.45 100 GLU B CA 1
ATOM 3565 C C . GLU B 1 100 ? -11.520 59.603 150.715 1.00 48.94 100 GLU B C 1
ATOM 3566 O O . GLU B 1 100 ? -10.530 60.049 151.318 1.00 49.03 100 GLU B O 1
ATOM 3572 N N . ASN B 1 101 ? -12.487 58.921 151.315 1.00 46.08 101 ASN B N 1
ATOM 3573 C CA . ASN B 1 101 ? -12.502 58.692 152.743 1.00 46.71 101 ASN B CA 1
ATOM 3574 C C . ASN B 1 101 ? -12.106 57.279 153.144 1.00 51.01 101 ASN B C 1
ATOM 3575 O O . ASN B 1 101 ? -12.145 56.921 154.328 1.00 53.50 101 ASN B O 1
ATOM 3580 N N . TRP B 1 102 ? -11.713 56.470 152.171 1.00 52.77 102 TRP B N 1
ATOM 3581 C CA . TRP B 1 102 ? -11.371 55.095 152.468 1.00 51.80 102 TRP B CA 1
ATOM 3582 C C . TRP B 1 102 ? -9.969 54.880 152.997 1.00 54.16 102 TRP B C 1
ATOM 3583 O O . TRP B 1 102 ? -8.994 55.454 152.508 1.00 54.26 102 TRP B O 1
ATOM 3594 N N . ALA B 1 103 ? -9.895 54.031 154.012 1.00 57.91 103 ALA B N 1
ATOM 3595 C CA . ALA B 1 103 ? -8.640 53.638 154.631 1.00 59.13 103 ALA B CA 1
ATOM 3596 C C . ALA B 1 103 ? -8.865 52.212 155.117 1.00 61.20 103 ALA B C 1
ATOM 3597 O O . ALA B 1 103 ? -10.008 51.763 155.292 1.00 60.27 103 ALA B O 1
ATOM 3599 N N . PRO B 1 104 ? -7.779 51.463 155.310 1.00 64.23 104 PRO B N 1
ATOM 3600 C CA . PRO B 1 104 ? -7.873 50.079 155.783 1.00 65.39 104 PRO B CA 1
ATOM 3601 C C . PRO B 1 104 ? -8.084 50.095 157.293 1.00 67.60 104 PRO B C 1
ATOM 3602 O O . PRO B 1 104 ? -7.461 50.905 157.990 1.00 67.60 104 PRO B O 1
ATOM 3606 N N . SER B 1 105 ? -8.956 49.219 157.794 1.00 69.89 105 SER B N 1
ATOM 3607 C CA . SER B 1 105 ? -9.238 49.149 159.234 1.00 71.20 105 SER B CA 1
ATOM 3608 C C . SER B 1 105 ? -7.983 49.049 160.112 1.00 71.88 105 SER B C 1
ATOM 3609 O O . SER B 1 105 ? -7.954 49.585 161.227 1.00 71.38 105 SER B O 1
ATOM 3612 N N . SER B 1 106 ? -6.951 48.373 159.612 1.00 71.46 106 SER B N 1
ATOM 3613 C CA . SER B 1 106 ? -5.711 48.211 160.372 1.00 73.76 106 SER B CA 1
ATOM 3614 C C . SER B 1 106 ? -4.556 47.758 159.470 1.00 75.86 106 SER B C 1
ATOM 3615 O O . SER B 1 106 ? -4.791 47.178 158.396 1.00 75.12 106 SER B O 1
ATOM 3618 N N . PRO B 1 107 ? -3.296 47.996 159.905 1.00 77.02 107 PRO B N 1
ATOM 3619 C CA . PRO B 1 107 ? -2.081 47.634 159.153 1.00 77.77 107 PRO B CA 1
ATOM 3620 C C . PRO B 1 107 ? -1.897 46.150 159.199 1.00 78.97 107 PRO B C 1
ATOM 3621 O O . PRO B 1 107 ? -0.757 45.672 159.394 1.00 81.81 107 PRO B O 1
ATOM 3625 N N . ASN B 1 108 ? -3.005 45.440 159.057 1.00 81.19 108 ASN B N 1
ATOM 3626 C CA . ASN B 1 108 ? -2.970 44.021 159.184 1.00 82.73 108 ASN B CA 1
ATOM 3627 C C . ASN B 1 108 ? -4.385 43.477 158.997 1.00 79.73 108 ASN B C 1
ATOM 3628 O O . ASN B 1 108 ? -4.794 42.587 159.720 1.00 79.95 108 ASN B O 1
ATOM 3633 N N . ALA B 1 109 ? -5.123 44.019 158.033 1.00 76.29 109 ALA B N 1
ATOM 3634 C CA . ALA B 1 109 ? -6.480 43.590 157.807 1.00 70.32 109 ALA B CA 1
ATOM 3635 C C . ALA B 1 109 ? -6.429 42.447 156.855 1.00 67.41 109 ALA B C 1
ATOM 3636 O O . ALA B 1 109 ? -5.476 42.298 156.109 1.00 64.83 109 ALA B O 1
ATOM 3638 N N . GLU B 1 110 ? -7.469 41.639 156.904 1.00 65.24 110 GLU B N 1
ATOM 3639 C CA . GLU B 1 110 ? -7.632 40.496 156.037 1.00 63.86 110 GLU B CA 1
ATOM 3640 C C . GLU B 1 110 ? -7.525 41.001 154.583 1.00 62.62 110 GLU B C 1
ATOM 3641 O O . GLU B 1 110 ? -8.105 42.030 154.217 1.00 61.50 110 GLU B O 1
ATOM 3647 N N . ALA B 1 111 ? -6.739 40.311 153.769 1.00 60.13 111 ALA B N 1
ATOM 3648 C CA . ALA B 1 111 ? -6.564 40.715 152.383 1.00 57.90 111 ALA B CA 1
ATOM 3649 C C . ALA B 1 111 ? -7.892 40.898 151.619 1.00 57.11 111 ALA B C 1
ATOM 3650 O O . ALA B 1 111 ? -7.989 41.736 150.728 1.00 59.03 111 ALA B O 1
ATOM 3652 N N . SER B 1 112 ? -8.909 40.120 151.953 1.00 54.33 112 SER B N 1
ATOM 3653 C CA . SER B 1 112 ? -10.191 40.238 151.272 1.00 53.74 112 SER B CA 1
ATOM 3654 C C . SER B 1 112 ? -10.844 41.622 151.468 1.00 52.72 112 SER B C 1
ATOM 3655 O O . SER B 1 112 ? -11.774 41.998 150.746 1.00 48.64 112 SER B O 1
ATOM 3658 N N . ALA B 1 113 ? -10.373 42.373 152.456 1.00 51.65 113 ALA B N 1
ATOM 3659 C CA . ALA B 1 113 ? -10.940 43.693 152.714 1.00 50.51 113 ALA B CA 1
ATOM 3660 C C . ALA B 1 113 ? -10.524 44.705 151.652 1.00 49.49 113 ALA B C 1
ATOM 3661 O O . ALA B 1 113 ? -11.042 45.812 151.610 1.00 49.95 113 ALA B O 1
ATOM 3663 N N . PHE B 1 114 ? -9.582 44.328 150.799 1.00 47.75 114 PHE B N 1
ATOM 3664 C CA . PHE B 1 114 ? -9.134 45.229 149.766 1.00 49.64 114 PHE B CA 1
ATOM 3665 C C . PHE B 1 114 ? -9.831 44.942 148.442 1.00 48.12 114 PHE B C 1
ATOM 3666 O O . PHE B 1 114 ? -9.569 45.596 147.433 1.00 46.19 114 PHE B O 1
ATOM 3674 N N . TYR B 1 115 ? -10.732 43.968 148.453 1.00 47.14 115 TYR B N 1
ATOM 3675 C CA . TYR B 1 115 ? -11.456 43.608 147.238 1.00 46.24 115 TYR B CA 1
ATOM 3676 C C . TYR B 1 115 ? -12.416 44.708 146.754 1.00 42.41 115 TYR B C 1
ATOM 3677 O O . TYR B 1 115 ? -12.346 45.134 145.594 1.00 43.12 115 TYR B O 1
ATOM 3686 N N . GLY B 1 116 ? -13.317 45.143 147.633 1.00 40.14 116 GLY B N 1
ATOM 3687 C CA . GLY B 1 116 ? -14.248 46.212 147.296 1.00 39.09 116 GLY B CA 1
ATOM 3688 C C . GLY B 1 116 ? -13.480 47.464 146.869 1.00 39.78 116 GLY B C 1
ATOM 3689 O O . GLY B 1 116 ? -13.842 48.116 145.900 1.00 38.51 116 GLY B O 1
ATOM 3690 N N . PRO B 1 117 ? -12.416 47.838 147.592 1.00 40.25 117 PRO B N 1
ATOM 3691 C CA . PRO B 1 117 ? -11.634 49.019 147.220 1.00 39.33 117 PRO B CA 1
ATOM 3692 C C . PRO B 1 117 ? -10.975 48.887 145.843 1.00 38.79 117 PRO B C 1
ATOM 3693 O O . PRO B 1 117 ? -10.794 49.890 145.148 1.00 40.83 117 PRO B O 1
ATOM 3697 N N . SER B 1 118 ? -10.595 47.668 145.460 1.00 38.18 118 SER B N 1
ATOM 3698 C CA . SER B 1 118 ? -9.961 47.435 144.147 1.00 40.58 118 SER B CA 1
ATOM 3699 C C . SER B 1 118 ? -11.002 47.679 143.061 1.00 41.44 118 SER B C 1
ATOM 3700 O O . SER B 1 118 ? -10.757 48.403 142.099 1.00 40.60 118 SER B O 1
ATOM 3703 N N . LEU B 1 119 ? -12.167 47.068 143.244 1.00 42.06 119 LEU B N 1
ATOM 3704 C CA . LEU B 1 119 ? -13.279 47.209 142.326 1.00 40.70 119 LEU B CA 1
ATOM 3705 C C . LEU B 1 119 ? -13.595 48.701 142.156 1.00 40.59 119 LEU B C 1
ATOM 3706 O O . LEU B 1 119 ? -13.696 49.201 141.038 1.00 40.65 119 LEU B O 1
ATOM 3711 N N . ALA B 1 120 ? -13.729 49.404 143.276 1.00 38.42 120 ALA B N 1
ATOM 3712 C CA . ALA B 1 120 ? -14.051 50.823 143.275 1.00 36.84 120 ALA B CA 1
ATOM 3713 C C . ALA B 1 120 ? -13.008 51.647 142.542 1.00 36.98 120 ALA B C 1
ATOM 3714 O O . ALA B 1 120 ? -13.330 52.482 141.699 1.00 35.39 120 ALA B O 1
ATOM 3716 N N . ILE B 1 121 ? -11.750 51.424 142.877 1.00 36.70 121 ILE B N 1
ATOM 3717 C CA . ILE B 1 121 ? -10.709 52.180 142.236 1.00 37.70 121 ILE B CA 1
ATOM 3718 C C . ILE B 1 121 ? -10.711 51.896 140.748 1.00 37.83 121 ILE B C 1
ATOM 3719 O O . ILE B 1 121 ? -10.441 52.789 139.961 1.00 43.48 121 ILE B O 1
ATOM 3724 N N . LEU B 1 122 ? -11.030 50.675 140.338 1.00 37.97 122 LEU B N 1
ATOM 3725 C CA . LEU B 1 122 ? -11.061 50.385 138.899 1.00 38.62 122 LEU B CA 1
ATOM 3726 C C . LEU B 1 122 ? -12.122 51.264 138.222 1.00 39.29 122 LEU B C 1
ATOM 3727 O O . LEU B 1 122 ? -11.844 51.961 137.241 1.00 41.77 122 LEU B O 1
ATOM 3732 N N . ALA B 1 123 ? -13.323 51.271 138.771 1.00 34.86 123 ALA B N 1
ATOM 3733 C CA . ALA B 1 123 ? -14.383 52.068 138.198 1.00 36.40 123 ALA B CA 1
ATOM 3734 C C . ALA B 1 123 ? -14.020 53.550 138.114 1.00 38.73 123 ALA B C 1
ATOM 3735 O O . ALA B 1 123 ? -14.209 54.213 137.071 1.00 36.18 123 ALA B O 1
ATOM 3737 N N . LEU B 1 124 ? -13.522 54.057 139.233 1.00 38.01 124 LEU B N 1
ATOM 3738 C CA . LEU B 1 124 ? -13.144 55.447 139.358 1.00 37.12 124 LEU B CA 1
ATOM 3739 C C . LEU B 1 124 ? -12.040 55.778 138.389 1.00 37.35 124 LEU B C 1
ATOM 3740 O O . LEU B 1 124 ? -12.052 56.830 137.749 1.00 38.32 124 LEU B O 1
ATOM 3745 N N . CYS B 1 125 ? -11.081 54.882 138.268 1.00 36.82 125 CYS B N 1
ATOM 3746 C CA . CYS B 1 125 ? -9.975 55.151 137.378 1.00 40.92 125 CYS B CA 1
ATOM 3747 C C . CYS B 1 125 ? -10.486 55.285 135.937 1.00 41.48 125 CYS B C 1
ATOM 3748 O O . CYS B 1 125 ? -9.938 56.037 135.136 1.00 42.63 125 CYS B O 1
ATOM 3751 N N . GLN B 1 126 ? -11.546 54.563 135.612 1.00 41.30 126 GLN B N 1
ATOM 3752 C CA . GLN B 1 126 ? -12.091 54.608 134.272 1.00 39.46 126 GLN B CA 1
ATOM 3753 C C . GLN B 1 126 ? -12.844 55.887 133.960 1.00 40.71 126 GLN B C 1
ATOM 3754 O O . GLN B 1 126 ? -12.925 56.293 132.805 1.00 40.92 126 GLN B O 1
ATOM 3760 N N . LYS B 1 127 ? -13.399 56.520 134.984 1.00 39.82 127 LYS B N 1
ATOM 3761 C CA . LYS B 1 127 ? -14.150 57.765 134.800 1.00 40.88 127 LYS B CA 1
ATOM 3762 C C . LYS B 1 127 ? -13.298 59.035 134.926 1.00 39.36 127 LYS B C 1
ATOM 3763 O O . LYS B 1 127 ? -13.556 60.039 134.275 1.00 40.24 127 LYS B O 1
ATOM 3769 N N . ASN B 1 128 ? -12.285 58.999 135.775 1.00 39.36 128 ASN B N 1
ATOM 3770 C CA . ASN B 1 128 ? -11.427 60.159 135.967 1.00 36.35 128 ASN B CA 1
ATOM 3771 C C . ASN B 1 128 ? -10.175 59.653 136.643 1.00 36.05 128 ASN B C 1
ATOM 3772 O O . ASN B 1 128 ? -10.105 59.578 137.862 1.00 36.62 128 ASN B O 1
ATOM 3777 N N . SER B 1 129 ? -9.183 59.300 135.837 1.00 38.24 129 SER B N 1
ATOM 3778 C CA . SER B 1 129 ? -7.950 58.751 136.369 1.00 40.34 129 SER B CA 1
ATOM 3779 C C . SER B 1 129 ? -7.210 59.704 137.286 1.00 40.76 129 SER B C 1
ATOM 3780 O O . SER B 1 129 ? -6.686 59.298 138.318 1.00 44.34 129 SER B O 1
ATOM 3783 N N . GLU B 1 130 ? -7.175 60.976 136.933 1.00 43.45 130 GLU B N 1
ATOM 3784 C CA . GLU B 1 130 ? -6.450 61.946 137.763 1.00 45.28 130 GLU B CA 1
ATOM 3785 C C . GLU B 1 130 ? -7.077 62.122 139.141 1.00 42.71 130 GLU B C 1
ATOM 3786 O O . GLU B 1 130 ? -6.372 62.198 140.149 1.00 41.63 130 GLU B O 1
ATOM 3792 N N . ALA B 1 131 ? -8.400 62.183 139.180 1.00 40.26 131 ALA B N 1
ATOM 3793 C CA . ALA B 1 131 ? -9.100 62.352 140.442 1.00 41.80 131 ALA B CA 1
ATOM 3794 C C . ALA B 1 131 ? -8.881 61.128 141.333 1.00 43.40 131 ALA B C 1
ATOM 3795 O O . ALA B 1 131 ? -8.967 61.210 142.559 1.00 43.60 131 ALA B O 1
ATOM 3797 N N . THR B 1 132 ? -8.595 59.998 140.698 1.00 44.06 132 THR B N 1
ATOM 3798 C CA . THR B 1 132 ? -8.362 58.732 141.381 1.00 45.38 132 THR B CA 1
ATOM 3799 C C . THR B 1 132 ? -6.927 58.550 141.894 1.00 43.26 132 THR B C 1
ATOM 3800 O O . THR B 1 132 ? -6.724 57.846 142.877 1.00 45.08 132 THR B O 1
ATOM 3804 N N . LEU B 1 133 ? -5.947 59.177 141.246 1.00 41.84 133 LEU B N 1
ATOM 3805 C CA . LEU B 1 133 ? -4.523 59.094 141.665 1.00 41.24 133 LEU B CA 1
ATOM 3806 C C . LEU B 1 133 ? -4.259 59.068 143.187 1.00 40.83 133 LEU B C 1
ATOM 3807 O O . LEU B 1 133 ? -3.663 58.113 143.702 1.00 41.71 133 LEU B O 1
ATOM 3812 N N . PRO B 1 134 ? -4.699 60.113 143.922 1.00 39.78 134 PRO B N 1
ATOM 3813 C CA . PRO B 1 134 ? -4.478 60.151 145.377 1.00 40.49 134 PRO B CA 1
ATOM 3814 C C . PRO B 1 134 ? -4.957 58.872 146.053 1.00 42.40 134 PRO B C 1
ATOM 3815 O O . PRO B 1 134 ? -4.225 58.258 146.835 1.00 46.45 134 PRO B O 1
ATOM 3819 N N . ILE B 1 135 ? -6.192 58.480 145.757 1.00 37.28 135 ILE B N 1
ATOM 3820 C CA . ILE B 1 135 ? -6.756 57.284 146.345 1.00 33.30 135 ILE B CA 1
ATOM 3821 C C . ILE B 1 135 ? -5.978 56.023 145.996 1.00 36.18 135 ILE B C 1
ATOM 3822 O O . ILE B 1 135 ? -5.735 55.182 146.866 1.00 39.99 135 ILE B O 1
ATOM 3827 N N . ALA B 1 136 ? -5.577 55.880 144.737 1.00 32.31 136 ALA B N 1
ATOM 3828 C CA . ALA B 1 136 ? -4.845 54.684 144.344 1.00 36.07 136 ALA B CA 1
ATOM 3829 C C . ALA B 1 136 ? -3.440 54.629 144.945 1.00 38.51 136 ALA B C 1
ATOM 3830 O O . ALA B 1 136 ? -2.908 53.548 145.181 1.00 37.84 136 ALA B O 1
ATOM 3832 N N . VAL B 1 137 ? -2.831 55.785 145.169 1.00 39.72 137 VAL B N 1
ATOM 3833 C CA . VAL B 1 137 ? -1.499 55.803 145.747 1.00 43.94 137 VAL B CA 1
ATOM 3834 C C . VAL B 1 137 ? -1.610 55.290 147.173 1.00 47.60 137 VAL B C 1
ATOM 3835 O O . VAL B 1 137 ? -0.838 54.427 147.620 1.00 50.15 137 VAL B O 1
ATOM 3839 N N . ARG B 1 138 ? -2.584 55.829 147.883 1.00 46.79 138 ARG B N 1
ATOM 3840 C CA . ARG B 1 138 ? -2.818 55.442 149.246 1.00 49.08 138 ARG B CA 1
ATOM 3841 C C . ARG B 1 138 ? -3.032 53.915 149.257 1.00 50.83 138 ARG B C 1
ATOM 3842 O O . ARG B 1 138 ? -2.387 53.171 150.007 1.00 52.95 138 ARG B O 1
ATOM 3850 N N . PHE B 1 139 ? -3.918 53.455 148.387 1.00 49.89 139 PHE B N 1
ATOM 3851 C CA . PHE B 1 139 ? -4.241 52.036 148.282 1.00 48.91 139 PHE B CA 1
ATOM 3852 C C . PHE B 1 139 ? -3.004 51.156 148.010 1.00 49.39 139 PHE B C 1
ATOM 3853 O O . PHE B 1 139 ? -2.828 50.102 148.624 1.00 50.12 139 PHE B O 1
ATOM 3861 N N . ALA B 1 140 ? -2.148 51.588 147.091 1.00 48.42 140 ALA B N 1
ATOM 3862 C CA . ALA B 1 140 ? -0.939 50.836 146.748 1.00 49.25 140 ALA B CA 1
ATOM 3863 C C . ALA B 1 140 ? -0.033 50.657 147.968 1.00 49.92 140 ALA B C 1
ATOM 3864 O O . ALA B 1 140 ? 0.417 49.551 148.263 1.00 47.36 140 ALA B O 1
ATOM 3866 N N . LYS B 1 141 ? 0.240 51.760 148.660 1.00 52.29 141 LYS B N 1
ATOM 3867 C CA . LYS B 1 141 ? 1.074 51.729 149.851 1.00 52.39 141 LYS B CA 1
ATOM 3868 C C . LYS B 1 141 ? 0.465 50.771 150.868 1.00 53.95 141 LYS B C 1
ATOM 3869 O O . LYS B 1 141 ? 1.110 49.812 151.296 1.00 54.81 141 LYS B O 1
ATOM 3875 N N . THR B 1 142 ? -0.784 51.033 151.233 1.00 54.19 142 THR B N 1
ATOM 3876 C CA . THR B 1 142 ? -1.501 50.208 152.175 1.00 53.64 142 THR B CA 1
ATOM 3877 C C . THR B 1 142 ? -1.388 48.741 151.796 1.00 55.66 142 THR B C 1
ATOM 3878 O O . THR B 1 142 ? -1.213 47.875 152.651 1.00 57.36 142 THR B O 1
ATOM 3882 N N . LEU B 1 143 ? -1.490 48.470 150.501 1.00 57.10 143 LEU B N 1
ATOM 3883 C CA . LEU B 1 143 ? -1.428 47.111 149.981 1.00 57.29 143 LEU B CA 1
ATOM 3884 C C . LEU B 1 143 ? -0.033 46.538 150.160 1.00 57.54 143 LEU B C 1
ATOM 3885 O O . LEU B 1 143 ? 0.150 45.375 150.495 1.00 57.65 143 LEU B O 1
ATOM 3890 N N . LEU B 1 144 ? 0.953 47.384 149.940 1.00 59.26 144 LEU B N 1
ATOM 3891 C CA . LEU B 1 144 ? 2.343 47.005 150.082 1.00 60.39 144 LEU B CA 1
ATOM 3892 C C . LEU B 1 144 ? 2.641 46.597 151.538 1.00 63.53 144 LEU B C 1
ATOM 3893 O O . LEU B 1 144 ? 3.122 45.492 151.800 1.00 62.99 144 LEU B O 1
ATOM 3898 N N . ALA B 1 145 ? 2.340 47.498 152.474 1.00 64.71 145 ALA B N 1
ATOM 3899 C CA . ALA B 1 145 ? 2.574 47.282 153.900 1.00 64.68 145 ALA B CA 1
ATOM 3900 C C . ALA B 1 145 ? 1.810 46.099 154.500 1.00 68.75 145 ALA B C 1
ATOM 3901 O O . ALA B 1 145 ? 2.273 45.490 155.471 1.00 71.17 145 ALA B O 1
ATOM 3903 N N . ASN B 1 146 ? 0.644 45.775 153.941 1.00 69.33 146 ASN B N 1
ATOM 3904 C CA . ASN B 1 146 ? -0.155 44.675 154.459 1.00 68.57 146 ASN B CA 1
ATOM 3905 C C . ASN B 1 146 ? 0.647 43.390 154.461 1.00 70.27 146 ASN B C 1
ATOM 3906 O O . ASN B 1 146 ? 1.400 43.116 153.527 1.00 70.29 146 ASN B O 1
ATOM 3911 N N . SER B 1 147 ? 0.477 42.599 155.517 1.00 72.64 147 SER B N 1
ATOM 3912 C CA . SER B 1 147 ? 1.204 41.339 155.663 1.00 72.31 147 SER B CA 1
ATOM 3913 C C . SER B 1 147 ? 0.276 40.132 155.562 1.00 70.52 147 SER B C 1
ATOM 3914 O O . SER B 1 147 ? 0.706 39.041 155.196 1.00 72.24 147 SER B O 1
ATOM 3917 N N . SER B 1 148 ? -0.992 40.341 155.897 1.00 67.32 148 SER B N 1
ATOM 3918 C CA . SER B 1 148 ? -2.007 39.294 155.849 1.00 65.27 148 SER B CA 1
ATOM 3919 C C . SER B 1 148 ? -1.853 38.327 154.668 1.00 63.73 148 SER B C 1
ATOM 3920 O O . SER B 1 148 ? -1.413 38.720 153.588 1.00 64.84 148 SER B O 1
ATOM 3923 N N . PRO B 1 149 ? -2.218 37.044 154.865 1.00 62.40 149 PRO B N 1
ATOM 3924 C CA . PRO B 1 149 ? -2.130 36.002 153.830 1.00 60.22 149 PRO B CA 1
ATOM 3925 C C . PRO B 1 149 ? -2.703 36.464 152.494 1.00 60.16 149 PRO B C 1
ATOM 3926 O O . PRO B 1 149 ? -3.690 37.187 152.452 1.00 63.77 149 PRO B O 1
ATOM 3930 N N . PHE B 1 150 ? -2.087 36.027 151.405 1.00 59.05 150 PHE B N 1
ATOM 3931 C CA . PHE B 1 150 ? -2.515 36.405 150.064 1.00 58.66 150 PHE B CA 1
ATOM 3932 C C . PHE B 1 150 ? -3.825 35.781 149.579 1.00 60.03 150 PHE B C 1
ATOM 3933 O O . PHE B 1 150 ? -4.054 34.581 149.757 1.00 62.31 150 PHE B O 1
ATOM 3941 N N . ASN B 1 151 ? -4.663 36.603 148.939 1.00 59.21 151 ASN B N 1
ATOM 3942 C CA . ASN B 1 151 ? -5.948 36.158 148.391 1.00 57.59 151 ASN B CA 1
ATOM 3943 C C . ASN B 1 151 ? -5.996 36.398 146.865 1.00 54.89 151 ASN B C 1
ATOM 3944 O O . ASN B 1 151 ? -6.024 37.537 146.407 1.00 54.09 151 ASN B O 1
ATOM 3949 N N . VAL B 1 152 ? -6.002 35.315 146.091 1.00 52.29 152 VAL B N 1
ATOM 3950 C CA . VAL B 1 152 ? -6.010 35.393 144.631 1.00 52.23 152 VAL B CA 1
ATOM 3951 C C . VAL B 1 152 ? -6.973 36.430 144.085 1.00 49.35 152 VAL B C 1
ATOM 3952 O O . VAL B 1 152 ? -6.582 37.248 143.262 1.00 43.61 152 VAL B O 1
ATOM 3956 N N . ASP B 1 153 ? -8.227 36.367 144.530 1.00 49.65 153 ASP B N 1
ATOM 3957 C CA . ASP B 1 153 ? -9.259 37.303 144.096 1.00 49.99 153 ASP B CA 1
ATOM 3958 C C . ASP B 1 153 ? -8.854 38.762 144.268 1.00 48.03 153 ASP B C 1
ATOM 3959 O O . ASP B 1 153 ? -8.805 39.526 143.300 1.00 47.83 153 ASP B O 1
ATOM 3964 N N . THR B 1 154 ? -8.569 39.147 145.502 1.00 43.90 154 THR B N 1
ATOM 3965 C CA . THR B 1 154 ? -8.161 40.501 145.763 1.00 40.83 154 THR B CA 1
ATOM 3966 C C . THR B 1 154 ? -6.937 40.815 144.915 1.00 40.97 154 THR B C 1
ATOM 3967 O O . THR B 1 154 ? -6.831 41.912 144.363 1.00 41.35 154 THR B O 1
ATOM 3971 N N . GLY B 1 155 ? -6.012 39.864 144.811 1.00 37.79 155 GLY B N 1
ATOM 3972 C CA . GLY B 1 155 ? -4.831 40.093 143.994 1.00 40.21 155 GLY B CA 1
ATOM 3973 C C . GLY B 1 155 ? -5.162 40.398 142.529 1.00 40.63 155 GLY B C 1
ATOM 3974 O O . GLY B 1 155 ? -4.564 41.275 141.920 1.00 38.70 155 GLY B O 1
ATOM 3975 N N . ALA B 1 156 ? -6.131 39.678 141.979 1.00 40.81 156 ALA B N 1
ATOM 3976 C CA . ALA B 1 156 ? -6.557 39.859 140.607 1.00 42.34 156 ALA B CA 1
ATOM 3977 C C . ALA B 1 156 ? -7.216 41.224 140.427 1.00 43.29 156 ALA B C 1
ATOM 3978 O O . ALA B 1 156 ? -6.857 42.003 139.547 1.00 43.73 156 ALA B O 1
ATOM 3980 N N . MET B 1 157 ? -8.181 41.529 141.274 1.00 43.89 157 MET B N 1
ATOM 3981 C CA . MET B 1 157 ? -8.867 42.808 141.155 1.00 44.90 157 MET B CA 1
ATOM 3982 C C . MET B 1 157 ? -7.921 43.996 141.370 1.00 43.55 157 MET B C 1
ATOM 3983 O O . MET B 1 157 ? -8.043 45.047 140.723 1.00 39.41 157 MET B O 1
ATOM 3988 N N . ALA B 1 158 ? -6.988 43.828 142.298 1.00 41.65 158 ALA B N 1
ATOM 3989 C CA . ALA B 1 158 ? -6.069 44.896 142.594 1.00 39.14 158 ALA B CA 1
ATOM 3990 C C . ALA B 1 158 ? -5.168 45.163 141.412 1.00 39.50 158 ALA B C 1
ATOM 3991 O O . ALA B 1 158 ? -4.855 46.326 141.140 1.00 38.08 158 ALA B O 1
ATOM 3993 N N . THR B 1 159 ? -4.745 44.118 140.697 1.00 40.34 159 THR B N 1
ATOM 3994 C CA . THR B 1 159 ? -3.859 44.385 139.577 1.00 40.38 159 THR B CA 1
ATOM 3995 C C . THR B 1 159 ? -4.642 45.092 138.491 1.00 41.47 159 THR B C 1
ATOM 3996 O O . THR B 1 159 ? -4.125 46.023 137.854 1.00 41.54 159 THR B O 1
ATOM 4000 N N . LEU B 1 160 ? -5.889 44.680 138.278 1.00 38.78 160 LEU B N 1
ATOM 4001 C CA . LEU B 1 160 ? -6.700 45.373 137.280 1.00 37.87 160 LEU B CA 1
ATOM 4002 C C . LEU B 1 160 ? -6.803 46.862 137.652 1.00 35.79 160 LEU B C 1
ATOM 4003 O O . LEU B 1 160 ? -6.571 47.732 136.820 1.00 38.43 160 LEU B O 1
ATOM 4008 N N . ALA B 1 161 ? -7.138 47.162 138.899 1.00 33.80 161 ALA B N 1
ATOM 4009 C CA . ALA B 1 161 ? -7.259 48.559 139.317 1.00 33.17 161 ALA B CA 1
ATOM 4010 C C . ALA B 1 161 ? -5.952 49.291 139.167 1.00 35.08 161 ALA B C 1
ATOM 4011 O O . ALA B 1 161 ? -5.900 50.372 138.594 1.00 38.88 161 ALA B O 1
ATOM 4013 N N . LEU B 1 162 ? -4.876 48.702 139.663 1.00 35.48 162 LEU B N 1
ATOM 4014 C CA . LEU B 1 162 ? -3.593 49.362 139.565 1.00 34.95 162 LEU B CA 1
ATOM 4015 C C . LEU B 1 162 ? -3.045 49.430 138.139 1.00 36.40 162 LEU B C 1
ATOM 4016 O O . LEU B 1 162 ? -2.265 50.320 137.824 1.00 36.49 162 LEU B O 1
ATOM 4021 N N . THR B 1 163 ? -3.435 48.499 137.271 1.00 38.18 163 THR B N 1
ATOM 4022 C CA . THR B 1 163 ? -2.973 48.555 135.878 1.00 39.52 163 THR B CA 1
ATOM 4023 C C . THR B 1 163 ? -3.699 49.741 135.203 1.00 40.58 163 THR B C 1
ATOM 4024 O O . THR B 1 163 ? -3.095 50.516 134.458 1.00 38.43 163 THR B O 1
ATOM 4028 N N . CYS B 1 164 ? -4.992 49.890 135.464 1.00 38.47 164 CYS B N 1
ATOM 4029 C CA . CYS B 1 164 ? -5.688 51.029 134.892 1.00 42.70 164 CYS B CA 1
ATOM 4030 C C . CYS B 1 164 ? -4.878 52.288 135.230 1.00 40.37 164 CYS B C 1
ATOM 4031 O O . CYS B 1 164 ? -4.526 53.049 134.350 1.00 43.41 164 CYS B O 1
ATOM 4034 N N . MET B 1 165 ? -4.571 52.496 136.504 1.00 41.00 165 MET B N 1
ATOM 4035 C CA . MET B 1 165 ? -3.797 53.678 136.936 1.00 43.02 165 MET B CA 1
ATOM 4036 C C . MET B 1 165 ? -2.387 53.791 136.348 1.00 40.09 165 MET B C 1
ATOM 4037 O O . MET B 1 165 ? -1.915 54.868 135.998 1.00 37.98 165 MET B O 1
ATOM 4042 N N . TYR B 1 166 ? -1.709 52.662 136.295 1.00 36.78 166 TYR B N 1
ATOM 4043 C CA . TYR B 1 166 ? -0.362 52.607 135.793 1.00 36.77 166 TYR B CA 1
ATOM 4044 C C . TYR B 1 166 ? -0.268 53.209 134.417 1.00 39.71 166 TYR B C 1
ATOM 4045 O O . TYR B 1 166 ? 0.733 53.827 134.080 1.00 38.89 166 TYR B O 1
ATOM 4054 N N . ASN B 1 167 ? -1.312 53.006 133.615 1.00 38.78 167 ASN B N 1
ATOM 4055 C CA . ASN B 1 167 ? -1.318 53.491 132.266 1.00 37.69 167 ASN B CA 1
ATOM 4056 C C . ASN B 1 167 ? -1.894 54.892 132.101 1.00 41.12 167 ASN B C 1
ATOM 4057 O O . ASN B 1 167 ? -1.881 55.434 130.996 1.00 44.16 167 ASN B O 1
ATOM 4062 N N . LYS B 1 168 ? -2.397 55.487 133.177 1.00 38.58 168 LYS B N 1
ATOM 4063 C CA . LYS B 1 168 ? -2.976 56.823 133.081 1.00 37.03 168 LYS B CA 1
ATOM 4064 C C . LYS B 1 168 ? -2.291 57.827 133.978 1.00 39.72 168 LYS B C 1
ATOM 4065 O O . LYS B 1 168 ? -2.947 58.729 134.504 1.00 39.79 168 LYS B O 1
ATOM 4071 N N . ILE B 1 169 ? -0.986 57.678 134.172 1.00 40.53 169 ILE B N 1
ATOM 4072 C CA . ILE B 1 169 ? -0.234 58.615 135.007 1.00 40.17 169 ILE B CA 1
ATOM 4073 C C . ILE B 1 169 ? -0.278 59.971 134.290 1.00 39.51 169 ILE B C 1
ATOM 4074 O O . ILE B 1 169 ? 0.183 60.083 133.162 1.00 38.48 169 ILE B O 1
ATOM 4079 N N . PRO B 1 170 ? -0.800 61.024 134.940 1.00 40.90 170 PRO B N 1
ATOM 4080 C CA . PRO B 1 170 ? -0.878 62.348 134.301 1.00 38.42 170 PRO B CA 1
ATOM 4081 C C . PRO B 1 170 ? 0.434 62.848 133.811 1.00 39.88 170 PRO B C 1
ATOM 4082 O O . PRO B 1 170 ? 1.399 62.854 134.565 1.00 40.12 170 PRO B O 1
ATOM 4086 N N . VAL B 1 171 ? 0.465 63.282 132.550 1.00 42.11 171 VAL B N 1
ATOM 4087 C CA . VAL B 1 171 ? 1.680 63.818 131.963 1.00 41.14 171 VAL B CA 1
ATOM 4088 C C . VAL B 1 171 ? 2.217 64.925 132.879 1.00 45.95 171 VAL B C 1
ATOM 4089 O O . VAL B 1 171 ? 1.467 65.794 133.342 1.00 38.27 171 VAL B O 1
ATOM 4093 N N . GLY B 1 172 ? 3.517 64.871 133.163 1.00 49.46 172 GLY B N 1
ATOM 4094 C CA . GLY B 1 172 ? 4.113 65.883 134.008 1.00 52.88 172 GLY B CA 1
ATOM 4095 C C . GLY B 1 172 ? 4.049 65.673 135.516 1.00 57.84 172 GLY B C 1
ATOM 4096 O O . GLY B 1 172 ? 4.454 66.546 136.266 1.00 59.03 172 GLY B O 1
ATOM 4097 N N . SER B 1 173 ? 3.545 64.541 135.984 1.00 63.06 173 SER B N 1
ATOM 4098 C CA . SER B 1 173 ? 3.482 64.287 137.430 1.00 69.67 173 SER B CA 1
ATOM 4099 C C . SER B 1 173 ? 4.526 63.228 137.762 1.00 75.20 173 SER B C 1
ATOM 4100 O O . SER B 1 173 ? 4.500 62.648 138.824 1.00 79.60 173 SER B O 1
ATOM 4103 N N . GLU B 1 174 ? 5.413 62.984 136.805 1.00 80.74 174 GLU B N 1
ATOM 4104 C CA . GLU B 1 174 ? 6.442 61.967 136.884 1.00 84.29 174 GLU B CA 1
ATOM 4105 C C . GLU B 1 174 ? 7.267 61.734 138.172 1.00 85.58 174 GLU B C 1
ATOM 4106 O O . GLU B 1 174 ? 8.466 61.424 138.137 1.00 87.94 174 GLU B O 1
ATOM 4112 N N . GLU B 1 175 ? 6.571 61.833 139.314 1.00 81.86 175 GLU B N 1
ATOM 4113 C CA . GLU B 1 175 ? 7.190 61.636 140.605 1.00 78.15 175 GLU B CA 1
ATOM 4114 C C . GLU B 1 175 ? 7.056 60.187 141.143 1.00 75.78 175 GLU B C 1
ATOM 4115 O O . GLU B 1 175 ? 6.554 59.957 142.253 1.00 75.17 175 GLU B O 1
ATOM 4121 N N . GLY B 1 176 ? 7.496 59.212 140.345 1.00 69.14 176 GLY B N 1
ATOM 4122 C CA . GLY B 1 176 ? 7.474 57.831 140.788 1.00 63.84 176 GLY B CA 1
ATOM 4123 C C . GLY B 1 176 ? 6.182 57.147 141.209 1.00 64.26 176 GLY B C 1
ATOM 4124 O O . GLY B 1 176 ? 6.215 56.174 141.980 1.00 64.18 176 GLY B O 1
ATOM 4125 N N . TYR B 1 177 ? 5.042 57.643 140.731 1.00 62.42 177 TYR B N 1
ATOM 4126 C CA . TYR B 1 177 ? 3.760 57.012 141.007 1.00 54.59 177 TYR B CA 1
ATOM 4127 C C . TYR B 1 177 ? 3.826 55.709 140.221 1.00 52.39 177 TYR B C 1
ATOM 4128 O O . TYR B 1 177 ? 3.394 54.652 140.679 1.00 46.90 177 TYR B O 1
ATOM 4137 N N . ARG B 1 178 ? 4.388 55.814 139.022 1.00 52.06 178 ARG B N 1
ATOM 4138 C CA . ARG B 1 178 ? 4.524 54.675 138.138 1.00 56.23 178 ARG B CA 1
ATOM 4139 C C . ARG B 1 178 ? 5.389 53.617 138.809 1.00 56.60 178 ARG B C 1
ATOM 4140 O O . ARG B 1 178 ? 5.126 52.425 138.686 1.00 57.08 178 ARG B O 1
ATOM 4148 N N . SER B 1 179 ? 6.417 54.060 139.526 1.00 58.54 179 SER B N 1
ATOM 4149 C CA . SER B 1 179 ? 7.310 53.142 140.238 1.00 58.67 179 SER B CA 1
ATOM 4150 C C . SER B 1 179 ? 6.506 52.362 141.287 1.00 55.12 179 SER B C 1
ATOM 4151 O O . SER B 1 179 ? 6.543 51.122 141.330 1.00 50.45 179 SER B O 1
ATOM 4154 N N . LEU B 1 180 ? 5.784 53.115 142.120 1.00 51.96 180 LEU B N 1
ATOM 4155 C CA . LEU B 1 180 ? 4.958 52.542 143.170 1.00 53.33 180 LEU B CA 1
ATOM 4156 C C . LEU B 1 180 ? 4.026 51.461 142.622 1.00 54.24 180 LEU B C 1
ATOM 4157 O O . LEU B 1 180 ? 4.038 50.319 143.081 1.00 55.19 180 LEU B O 1
ATOM 4162 N N . PHE B 1 181 ? 3.223 51.823 141.628 1.00 52.56 181 PHE B N 1
ATOM 4163 C CA . PHE B 1 181 ? 2.278 50.876 141.078 1.00 49.74 181 PHE B CA 1
ATOM 4164 C C . PHE B 1 181 ? 2.983 49.671 140.478 1.00 51.52 181 PHE B C 1
ATOM 4165 O O . PHE B 1 181 ? 2.602 48.514 140.747 1.00 51.05 181 PHE B O 1
ATOM 4173 N N . GLY B 1 182 ? 4.003 49.939 139.661 1.00 50.07 182 GLY B N 1
ATOM 4174 C CA . GLY B 1 182 ? 4.737 48.855 139.022 1.00 49.49 182 GLY B CA 1
ATOM 4175 C C . GLY B 1 182 ? 5.209 47.837 140.044 1.00 51.11 182 GLY B C 1
ATOM 4176 O O . GLY B 1 182 ? 5.113 46.628 139.826 1.00 49.52 182 GLY B O 1
ATOM 4177 N N . GLN B 1 183 ? 5.699 48.350 141.174 1.00 50.87 183 GLN B N 1
ATOM 4178 C CA . GLN B 1 183 ? 6.204 47.526 142.260 1.00 52.84 183 GLN B CA 1
ATOM 4179 C C . GLN B 1 183 ? 5.095 46.627 142.814 1.00 51.03 183 GLN B C 1
ATOM 4180 O O . GLN B 1 183 ? 5.195 45.396 142.770 1.00 52.31 183 GLN B O 1
ATOM 4186 N N . VAL B 1 184 ? 4.045 47.242 143.339 1.00 47.43 184 VAL B N 1
ATOM 4187 C CA . VAL B 1 184 ? 2.931 46.487 143.878 1.00 46.69 184 VAL B CA 1
ATOM 4188 C C . VAL B 1 184 ? 2.412 45.466 142.855 1.00 45.65 184 VAL B C 1
ATOM 4189 O O . VAL B 1 184 ? 2.079 44.333 143.200 1.00 44.84 184 VAL B O 1
ATOM 4193 N N . LEU B 1 185 ? 2.353 45.866 141.595 1.00 43.69 185 LEU B N 1
ATOM 4194 C CA . LEU B 1 185 ? 1.872 44.963 140.568 1.00 45.94 185 LEU B CA 1
ATOM 4195 C C . LEU B 1 185 ? 2.804 43.750 140.421 1.00 46.43 185 LEU B C 1
ATOM 4196 O O . LEU B 1 185 ? 2.346 42.617 140.278 1.00 44.06 185 LEU B O 1
ATOM 4201 N N . LYS B 1 186 ? 4.109 43.999 140.468 1.00 48.35 186 LYS B N 1
ATOM 4202 C CA . LYS B 1 186 ? 5.126 42.952 140.367 1.00 50.48 186 LYS B CA 1
ATOM 4203 C C . LYS B 1 186 ? 4.973 41.939 141.520 1.00 51.76 186 LYS B C 1
ATOM 4204 O O . LYS B 1 186 ? 5.020 40.733 141.305 1.00 51.01 186 LYS B O 1
ATOM 4210 N N . ASP B 1 187 ? 4.808 42.439 142.742 1.00 52.01 187 ASP B N 1
ATOM 4211 C CA . ASP B 1 187 ? 4.632 41.575 143.899 1.00 54.59 187 ASP B CA 1
ATOM 4212 C C . ASP B 1 187 ? 3.439 40.675 143.684 1.00 53.73 187 ASP B C 1
ATOM 4213 O O . ASP B 1 187 ? 3.512 39.464 143.881 1.00 54.34 187 ASP B O 1
ATOM 4218 N N . ILE B 1 188 ? 2.333 41.291 143.285 1.00 49.39 188 ILE B N 1
ATOM 4219 C CA . ILE B 1 188 ? 1.101 40.583 143.054 1.00 43.63 188 ILE B CA 1
ATOM 4220 C C . ILE B 1 188 ? 1.198 39.507 141.965 1.00 45.00 188 ILE B C 1
ATOM 4221 O O . ILE B 1 188 ? 0.680 38.398 142.144 1.00 46.60 188 ILE B O 1
ATOM 4226 N N . VAL B 1 189 ? 1.847 39.778 140.840 1.00 42.38 189 VAL B N 1
ATOM 4227 C CA . VAL B 1 189 ? 1.908 38.709 139.848 1.00 44.31 189 VAL B CA 1
ATOM 4228 C C . VAL B 1 189 ? 2.707 37.544 140.422 1.00 45.50 189 VAL B C 1
ATOM 4229 O O . VAL B 1 189 ? 2.431 36.387 140.130 1.00 47.64 189 VAL B O 1
ATOM 4233 N N . GLU B 1 190 ? 3.724 37.843 141.213 1.00 47.42 190 GLU B N 1
ATOM 4234 C CA . GLU B 1 190 ? 4.512 36.774 141.800 1.00 53.64 190 GLU B CA 1
ATOM 4235 C C . GLU B 1 190 ? 3.602 35.915 142.650 1.00 55.42 190 GLU B C 1
ATOM 4236 O O . GLU B 1 190 ? 3.622 34.696 142.535 1.00 59.51 190 GLU B O 1
ATOM 4242 N N . LYS B 1 191 ? 2.801 36.544 143.501 1.00 54.49 191 LYS B N 1
ATOM 4243 C CA . LYS B 1 191 ? 1.893 35.790 144.351 1.00 55.80 191 LYS B CA 1
ATOM 4244 C C . LYS B 1 191 ? 0.752 35.157 143.549 1.00 57.68 191 LYS B C 1
ATOM 4245 O O . LYS B 1 191 ? 0.264 34.068 143.893 1.00 59.35 191 LYS B O 1
ATOM 4251 N N . ILE B 1 192 ? 0.307 35.814 142.483 1.00 57.06 192 ILE B N 1
ATOM 4252 C CA . ILE B 1 192 ? -0.766 35.206 141.717 1.00 55.91 192 ILE B CA 1
ATOM 4253 C C . ILE B 1 192 ? -0.160 33.987 141.056 1.00 57.70 192 ILE B C 1
ATOM 4254 O O . ILE B 1 192 ? -0.768 32.921 141.016 1.00 60.08 192 ILE B O 1
ATOM 4259 N N . SER B 1 193 ? 1.043 34.142 140.527 1.00 59.94 193 SER B N 1
ATOM 4260 C CA . SER B 1 193 ? 1.729 33.000 139.946 1.00 63.74 193 SER B CA 1
ATOM 4261 C C . SER B 1 193 ? 1.977 32.193 141.220 1.00 64.86 193 SER B C 1
ATOM 4262 O O . SER B 1 193 ? 1.865 32.743 142.312 1.00 67.56 193 SER B O 1
ATOM 4265 N N . MET B 1 194 ? 2.289 30.911 141.120 1.00 64.12 194 MET B N 1
ATOM 4266 C CA . MET B 1 194 ? 2.548 30.131 142.338 1.00 65.78 194 MET B CA 1
ATOM 4267 C C . MET B 1 194 ? 1.284 29.918 143.158 1.00 63.53 194 MET B C 1
ATOM 4268 O O . MET B 1 194 ? 1.324 29.624 144.353 1.00 63.58 194 MET B O 1
ATOM 4273 N N . LYS B 1 195 ? 0.163 30.090 142.477 1.00 60.93 195 LYS B N 1
ATOM 4274 C CA . LYS B 1 195 ? -1.166 29.881 143.014 1.00 58.59 195 LYS B CA 1
ATOM 4275 C C . LYS B 1 195 ? -1.789 29.206 141.794 1.00 59.34 195 LYS B C 1
ATOM 4276 O O . LYS B 1 195 ? -2.972 28.875 141.769 1.00 59.50 195 LYS B O 1
ATOM 4282 N N . ILE B 1 196 ? -0.937 29.006 140.788 1.00 58.07 196 ILE B N 1
ATOM 4283 C CA . ILE B 1 196 ? -1.295 28.366 139.535 1.00 59.33 196 ILE B CA 1
ATOM 4284 C C . ILE B 1 196 ? -0.948 26.885 139.665 1.00 61.40 196 ILE B C 1
ATOM 4285 O O . ILE B 1 196 ? 0.218 26.537 139.783 1.00 59.78 196 ILE B O 1
ATOM 4290 N N . LYS B 1 197 ? -1.958 26.020 139.648 1.00 66.28 197 LYS B N 1
ATOM 4291 C CA . LYS B 1 197 ? -1.744 24.573 139.729 1.00 69.89 197 LYS B CA 1
ATOM 4292 C C . LYS B 1 197 ? -1.062 24.167 138.435 1.00 71.47 197 LYS B C 1
ATOM 4293 O O . LYS B 1 197 ? -0.829 25.007 137.570 1.00 72.42 197 LYS B O 1
ATOM 4299 N N . ASP B 1 198 ? -0.755 22.881 138.292 1.00 73.18 198 ASP B N 1
ATOM 4300 C CA . ASP B 1 198 ? -0.117 22.405 137.072 1.00 74.60 198 ASP B CA 1
ATOM 4301 C C . ASP B 1 198 ? -1.143 22.163 135.993 1.00 72.07 198 ASP B C 1
ATOM 4302 O O . ASP B 1 198 ? -0.841 22.245 134.806 1.00 72.44 198 ASP B O 1
ATOM 4307 N N . ASN B 1 199 ? -2.361 21.860 136.414 1.00 68.64 199 ASN B N 1
ATOM 4308 C CA . ASN B 1 199 ? -3.440 21.596 135.474 1.00 65.52 199 ASN B CA 1
ATOM 4309 C C . ASN B 1 199 ? -3.953 22.847 134.787 1.00 63.59 199 ASN B C 1
ATOM 4310 O O . ASN B 1 199 ? -4.839 22.758 133.949 1.00 64.82 199 ASN B O 1
ATOM 4315 N N . GLY B 1 200 ? -3.417 24.009 135.153 1.00 62.73 200 GLY B N 1
ATOM 4316 C CA . GLY B 1 200 ? -3.857 25.251 134.542 1.00 61.68 200 GLY B CA 1
ATOM 4317 C C . GLY B 1 200 ? -4.735 26.145 135.411 1.00 61.92 200 GLY B C 1
ATOM 4318 O O . GLY B 1 200 ? -4.865 27.339 135.136 1.00 62.65 200 GLY B O 1
ATOM 4319 N N . ILE B 1 201 ? -5.341 25.577 136.450 1.00 58.26 201 ILE B N 1
ATOM 4320 C CA . ILE B 1 201 ? -6.213 26.321 137.356 1.00 55.17 201 ILE B CA 1
ATOM 4321 C C . ILE B 1 201 ? -5.446 27.311 138.203 1.00 52.90 201 ILE B C 1
ATOM 4322 O O . ILE B 1 201 ? -4.314 27.034 138.577 1.00 53.73 201 ILE B O 1
ATOM 4327 N N . ILE B 1 202 ? -6.059 28.455 138.510 1.00 51.00 202 ILE B N 1
ATOM 4328 C CA . ILE B 1 202 ? -5.406 29.473 139.341 1.00 51.98 202 ILE B CA 1
ATOM 4329 C C . ILE B 1 202 ? -6.226 29.711 140.602 1.00 51.31 202 ILE B C 1
ATOM 4330 O O . ILE B 1 202 ? -7.283 30.315 140.529 1.00 54.15 202 ILE B O 1
ATOM 4335 N N . GLY B 1 203 ? -5.720 29.264 141.751 1.00 50.24 203 GLY B N 1
ATOM 4336 C CA . GLY B 1 203 ? -6.453 29.392 143.003 1.00 48.75 203 GLY B CA 1
ATOM 4337 C C . GLY B 1 203 ? -7.387 28.195 143.007 1.00 48.64 203 GLY B C 1
ATOM 4338 O O . GLY B 1 203 ? -7.078 27.133 143.544 1.00 49.39 203 GLY B O 1
ATOM 4339 N N . ASP B 1 204 ? -8.543 28.381 142.390 1.00 45.25 204 ASP B N 1
ATOM 4340 C CA . ASP B 1 204 ? -9.506 27.325 142.247 1.00 45.68 204 ASP B CA 1
ATOM 4341 C C . ASP B 1 204 ? -10.273 27.636 140.948 1.00 45.62 204 ASP B C 1
ATOM 4342 O O . ASP B 1 204 ? -10.045 28.652 140.307 1.00 40.55 204 ASP B O 1
ATOM 4347 N N . ILE B 1 205 ? -11.160 26.757 140.527 1.00 48.16 205 ILE B N 1
ATOM 4348 C CA . ILE B 1 205 ? -11.833 27.020 139.282 1.00 51.89 205 ILE B CA 1
ATOM 4349 C C . ILE B 1 205 ? -12.625 28.312 139.255 1.00 49.39 205 ILE B C 1
ATOM 4350 O O . ILE B 1 205 ? -12.731 28.969 138.224 1.00 48.03 205 ILE B O 1
ATOM 4355 N N . TYR B 1 206 ? -13.135 28.720 140.401 1.00 45.65 206 TYR B N 1
ATOM 4356 C CA . TYR B 1 206 ? -13.960 29.899 140.413 1.00 42.57 206 TYR B CA 1
ATOM 4357 C C . TYR B 1 206 ? -13.285 31.251 140.556 1.00 41.06 206 TYR B C 1
ATOM 4358 O O . TYR B 1 206 ? -13.948 32.287 140.494 1.00 36.65 206 TYR B O 1
ATOM 4367 N N . SER B 1 207 ? -11.964 31.247 140.687 1.00 38.60 207 SER B N 1
ATOM 4368 C CA . SER B 1 207 ? -11.246 32.492 140.787 1.00 39.60 207 SER B CA 1
ATOM 4369 C C . SER B 1 207 ? -10.228 32.562 139.660 1.00 40.55 207 SER B C 1
ATOM 4370 O O . SER B 1 207 ? -9.423 33.496 139.582 1.00 40.30 207 SER B O 1
ATOM 4373 N N . THR B 1 208 ? -10.282 31.569 138.772 1.00 42.40 208 THR B N 1
ATOM 4374 C CA . THR B 1 208 ? -9.399 31.524 137.596 1.00 43.99 208 THR B CA 1
ATOM 4375 C C . THR B 1 208 ? -9.727 32.637 136.567 1.00 40.92 208 THR B C 1
ATOM 4376 O O . THR B 1 208 ? -8.822 33.218 135.974 1.00 41.10 208 THR B O 1
ATOM 4380 N N . GLY B 1 209 ? -11.014 32.902 136.343 1.00 38.06 209 GLY B N 1
ATOM 4381 C CA . GLY B 1 209 ? -11.405 33.950 135.419 1.00 37.95 209 GLY B CA 1
ATOM 4382 C C . GLY B 1 209 ? -10.751 35.290 135.750 1.00 40.62 209 GLY B C 1
ATOM 4383 O O . GLY B 1 209 ? -10.063 35.875 134.916 1.00 41.38 209 GLY B O 1
ATOM 4384 N N . LEU B 1 210 ? -10.931 35.787 136.966 1.00 38.76 210 LEU B N 1
ATOM 4385 C CA . LEU B 1 210 ? -10.336 37.062 137.284 1.00 41.56 210 LEU B CA 1
ATOM 4386 C C . LEU B 1 210 ? -8.824 36.961 137.235 1.00 43.46 210 LEU B C 1
ATOM 4387 O O . LEU B 1 210 ? -8.141 37.889 136.799 1.00 44.01 210 LEU B O 1
ATOM 4392 N N . ALA B 1 211 ? -8.286 35.831 137.669 1.00 44.74 211 ALA B N 1
ATOM 4393 C CA . ALA B 1 211 ? -6.842 35.691 137.666 1.00 43.57 211 ALA B CA 1
ATOM 4394 C C . ALA B 1 211 ? -6.362 35.858 136.249 1.00 43.51 211 ALA B C 1
ATOM 4395 O O . ALA B 1 211 ? -5.396 36.603 136.007 1.00 44.09 211 ALA B O 1
ATOM 4397 N N . MET B 1 212 ? -7.042 35.180 135.318 1.00 39.28 212 MET B N 1
ATOM 4398 C CA . MET B 1 212 ? -6.695 35.255 133.898 1.00 41.25 212 MET B CA 1
ATOM 4399 C C . MET B 1 212 ? -6.682 36.692 133.407 1.00 39.88 212 MET B C 1
ATOM 4400 O O . MET B 1 212 ? -5.790 37.096 132.675 1.00 37.12 212 MET B O 1
ATOM 4405 N N . GLN B 1 213 ? -7.678 37.470 133.814 1.00 38.44 213 GLN B N 1
ATOM 4406 C CA . GLN B 1 213 ? -7.744 38.856 133.397 1.00 34.88 213 GLN B CA 1
ATOM 4407 C C . GLN B 1 213 ? -6.530 39.585 133.890 1.00 32.99 213 GLN B C 1
ATOM 4408 O O . GLN B 1 213 ? -5.827 40.250 133.127 1.00 35.30 213 GLN B O 1
ATOM 4414 N N . ALA B 1 214 ? -6.271 39.457 135.177 1.00 35.67 214 ALA B N 1
ATOM 4415 C CA . ALA B 1 214 ? -5.142 40.147 135.780 1.00 38.00 214 ALA B CA 1
ATOM 4416 C C . ALA B 1 214 ? -3.820 39.741 135.112 1.00 41.52 214 ALA B C 1
ATOM 4417 O O . ALA B 1 214 ? -2.997 40.597 134.797 1.00 45.98 214 ALA B O 1
ATOM 4419 N N . LEU B 1 215 ? -3.614 38.450 134.870 1.00 42.33 215 LEU B N 1
ATOM 4420 C CA . LEU B 1 215 ? -2.376 38.016 134.222 1.00 44.18 215 LEU B CA 1
ATOM 4421 C C . LEU B 1 215 ? -2.218 38.539 132.795 1.00 46.20 215 LEU B C 1
ATOM 4422 O O . LEU B 1 215 ? -1.108 38.817 132.352 1.00 43.69 215 LEU B O 1
ATOM 4427 N N . SER B 1 216 ? -3.334 38.639 132.077 1.00 46.66 216 SER B N 1
ATOM 4428 C CA . SER B 1 216 ? -3.357 39.133 130.706 1.00 45.94 216 SER B CA 1
ATOM 4429 C C . SER B 1 216 ? -3.038 40.607 130.624 1.00 45.56 216 SER B C 1
ATOM 4430 O O . SER B 1 216 ? -2.584 41.082 129.606 1.00 45.30 216 SER B O 1
ATOM 4433 N N . VAL B 1 217 ? -3.251 41.316 131.718 1.00 47.14 217 VAL B N 1
ATOM 4434 C CA . VAL B 1 217 ? -3.110 42.757 131.729 1.00 46.67 217 VAL B CA 1
ATOM 4435 C C . VAL B 1 217 ? -1.953 43.451 132.460 1.00 46.66 217 VAL B C 1
ATOM 4436 O O . VAL B 1 217 ? -1.624 44.597 132.115 1.00 45.27 217 VAL B O 1
ATOM 4440 N N . THR B 1 218 ? -1.338 42.790 133.447 1.00 46.57 218 THR B N 1
ATOM 4441 C CA . THR B 1 218 ? -0.225 43.401 134.207 1.00 48.33 218 THR B CA 1
ATOM 4442 C C . THR B 1 218 ? 0.937 43.811 133.340 1.00 49.19 218 THR B C 1
ATOM 4443 O O . THR B 1 218 ? 1.400 43.027 132.503 1.00 46.05 218 THR B O 1
ATOM 4447 N N . PRO B 1 219 ? 1.473 45.015 133.577 1.00 49.04 219 PRO B N 1
ATOM 4448 C CA . PRO B 1 219 ? 2.601 45.469 132.771 1.00 52.83 219 PRO B CA 1
ATOM 4449 C C . PRO B 1 219 ? 3.771 44.487 132.761 1.00 59.15 219 PRO B C 1
ATOM 4450 O O . PRO B 1 219 ? 4.315 44.169 131.693 1.00 60.79 219 PRO B O 1
ATOM 4454 N N . GLU B 1 220 ? 4.164 43.986 133.924 1.00 64.61 220 GLU B N 1
ATOM 4455 C CA . GLU B 1 220 ? 5.281 43.048 133.944 1.00 70.47 220 GLU B CA 1
ATOM 4456 C C . GLU B 1 220 ? 4.893 41.682 134.489 1.00 72.79 220 GLU B C 1
ATOM 4457 O O . GLU B 1 220 ? 4.368 41.562 135.604 1.00 70.96 220 GLU B O 1
ATOM 4463 N N . PRO B 1 221 ? 5.162 40.628 133.701 1.00 75.48 221 PRO B N 1
ATOM 4464 C CA . PRO B 1 221 ? 4.856 39.237 134.059 1.00 77.97 221 PRO B CA 1
ATOM 4465 C C . PRO B 1 221 ? 5.775 38.716 135.173 1.00 78.61 221 PRO B C 1
ATOM 4466 O O . PRO B 1 221 ? 6.752 39.377 135.543 1.00 77.16 221 PRO B O 1
ATOM 4470 N N . SER B 1 222 ? 5.451 37.546 135.720 1.00 80.46 222 SER B N 1
ATOM 4471 C CA . SER B 1 222 ? 6.279 36.964 136.776 1.00 82.24 222 SER B CA 1
ATOM 4472 C C . SER B 1 222 ? 7.417 36.132 136.170 1.00 84.13 222 SER B C 1
ATOM 4473 O O . SER B 1 222 ? 7.352 35.740 134.996 1.00 83.17 222 SER B O 1
ATOM 4476 N N . LYS B 1 223 ? 8.462 35.891 136.963 1.00 86.74 223 LYS B N 1
ATOM 4477 C CA . LYS B 1 223 ? 9.615 35.107 136.515 1.00 89.99 223 LYS B CA 1
ATOM 4478 C C . LYS B 1 223 ? 9.105 33.746 136.042 1.00 91.09 223 LYS B C 1
ATOM 4479 O O . LYS B 1 223 ? 9.439 33.288 134.947 1.00 89.72 223 LYS B O 1
ATOM 4485 N N . LYS B 1 224 ? 8.311 33.099 136.891 1.00 93.70 224 LYS B N 1
ATOM 4486 C CA . LYS B 1 224 ? 7.692 31.817 136.558 1.00 95.63 224 LYS B CA 1
ATOM 4487 C C . LYS B 1 224 ? 6.665 32.297 135.544 1.00 95.85 224 LYS B C 1
ATOM 4488 O O . LYS B 1 224 ? 5.906 33.219 135.848 1.00 97.14 224 LYS B O 1
ATOM 4494 N N . GLU B 1 225 ? 6.615 31.716 134.352 1.00 94.56 225 GLU B N 1
ATOM 4495 C CA . GLU B 1 225 ? 5.652 32.248 133.409 1.00 93.54 225 GLU B CA 1
ATOM 4496 C C . GLU B 1 225 ? 4.360 31.480 133.202 1.00 91.50 225 GLU B C 1
ATOM 4497 O O . GLU B 1 225 ? 4.318 30.250 133.292 1.00 92.83 225 GLU B O 1
ATOM 4503 N N . TRP B 1 226 ? 3.313 32.237 132.887 1.00 85.59 226 TRP B N 1
ATOM 4504 C CA . TRP B 1 226 ? 1.986 31.694 132.683 1.00 80.48 226 TRP B CA 1
ATOM 4505 C C . TRP B 1 226 ? 1.665 31.227 131.263 1.00 79.62 226 TRP B C 1
ATOM 4506 O O . TRP B 1 226 ? 1.831 31.949 130.276 1.00 78.47 226 TRP B O 1
ATOM 4517 N N . ASN B 1 227 ? 1.195 29.989 131.195 1.00 79.57 227 ASN B N 1
ATOM 4518 C CA . ASN B 1 227 ? 0.796 29.343 129.952 1.00 79.47 227 ASN B CA 1
ATOM 4519 C C . ASN B 1 227 ? -0.724 29.557 129.836 1.00 77.62 227 ASN B C 1
ATOM 4520 O O . ASN B 1 227 ? -1.518 28.788 130.394 1.00 76.74 227 ASN B O 1
ATOM 4525 N N . CYS B 1 228 ? -1.124 30.606 129.121 1.00 75.08 228 CYS B N 1
ATOM 4526 C CA . CYS B 1 228 ? -2.536 30.907 128.968 1.00 74.40 228 CYS B CA 1
ATOM 4527 C C . CYS B 1 228 ? -3.397 29.813 128.313 1.00 72.11 228 CYS B C 1
ATOM 4528 O O . CYS B 1 228 ? -4.476 29.503 128.816 1.00 70.06 228 CYS B O 1
ATOM 4531 N N . LYS B 1 229 ? -2.943 29.229 127.205 1.00 70.60 229 LYS B N 1
ATOM 4532 C CA . LYS B 1 229 ? -3.731 28.188 126.535 1.00 69.11 229 LYS B CA 1
ATOM 4533 C C . LYS B 1 229 ? -3.998 27.009 127.466 1.00 66.95 229 LYS B C 1
ATOM 4534 O O . LYS B 1 229 ? -5.054 26.388 127.414 1.00 64.85 229 LYS B O 1
ATOM 4540 N N . LYS B 1 230 ? -3.026 26.696 128.310 1.00 66.79 230 LYS B N 1
ATOM 4541 C CA . LYS B 1 230 ? -3.173 25.609 129.275 1.00 66.80 230 LYS B CA 1
ATOM 4542 C C . LYS B 1 230 ? -4.398 25.876 130.154 1.00 64.05 230 LYS B C 1
ATOM 4543 O O . LYS B 1 230 ? -5.290 25.038 130.293 1.00 63.11 230 LYS B O 1
ATOM 4549 N N . THR B 1 231 ? -4.424 27.066 130.739 1.00 59.56 231 THR B N 1
ATOM 4550 C CA . THR B 1 231 ? -5.511 27.474 131.601 1.00 55.60 231 THR B CA 1
ATOM 4551 C C . THR B 1 231 ? -6.868 27.541 130.912 1.00 52.35 231 THR B C 1
ATOM 4552 O O . THR B 1 231 ? -7.873 27.072 131.445 1.00 49.58 231 THR B O 1
ATOM 4556 N N . THR B 1 232 ? -6.926 28.128 129.732 1.00 50.72 232 THR B N 1
ATOM 4557 C CA . THR B 1 232 ? -8.232 28.231 129.123 1.00 54.41 232 THR B CA 1
ATOM 4558 C C . THR B 1 232 ? -8.741 26.851 128.708 1.00 55.43 232 THR B C 1
ATOM 4559 O O . THR B 1 232 ? -9.939 26.546 128.845 1.00 54.06 232 THR B O 1
ATOM 4563 N N . ASP B 1 233 ? -7.828 25.992 128.258 1.00 56.16 233 ASP B N 1
ATOM 4564 C CA . ASP B 1 233 ? -8.231 24.648 127.873 1.00 55.90 233 ASP B CA 1
ATOM 4565 C C . ASP B 1 233 ? -8.775 23.929 129.119 1.00 54.43 233 ASP B C 1
ATOM 4566 O O . ASP B 1 233 ? -9.839 23.301 129.070 1.00 55.03 233 ASP B O 1
ATOM 4571 N N . MET B 1 234 ? -8.072 24.043 130.242 1.00 50.02 234 MET B N 1
ATOM 4572 C CA . MET B 1 234 ? -8.532 23.398 131.458 1.00 50.81 234 MET B CA 1
ATOM 4573 C C . MET B 1 234 ? -9.921 23.924 131.853 1.00 52.12 234 MET B C 1
ATOM 4574 O O . MET B 1 234 ? -10.771 23.156 132.342 1.00 51.17 234 MET B O 1
ATOM 4579 N N . ILE B 1 235 ? -10.166 25.219 131.631 1.00 47.67 235 ILE B N 1
ATOM 4580 C CA . ILE B 1 235 ? -11.468 25.790 131.949 1.00 47.21 235 ILE B CA 1
ATOM 4581 C C . ILE B 1 235 ? -12.533 25.200 131.002 1.00 50.66 235 ILE B C 1
ATOM 4582 O O . ILE B 1 235 ? -13.673 24.910 131.422 1.00 49.73 235 ILE B O 1
ATOM 4587 N N . LEU B 1 236 ? -12.178 25.014 129.730 1.00 50.24 236 LEU B N 1
ATOM 4588 C CA . LEU B 1 236 ? -13.139 24.432 128.802 1.00 51.85 236 LEU B CA 1
ATOM 4589 C C . LEU B 1 236 ? -13.558 23.009 129.228 1.00 53.65 236 LEU B C 1
ATOM 4590 O O . LEU B 1 236 ? -14.736 22.659 129.122 1.00 55.48 236 LEU B O 1
ATOM 4595 N N . ASN B 1 237 ? -12.609 22.195 129.698 1.00 52.52 237 ASN B N 1
ATOM 4596 C CA . ASN B 1 237 ? -12.938 20.840 130.156 1.00 55.62 237 ASN B CA 1
ATOM 4597 C C . ASN B 1 237 ? -13.788 20.950 131.411 1.00 53.78 237 ASN B C 1
ATOM 4598 O O . ASN B 1 237 ? -14.723 20.168 131.634 1.00 51.08 237 ASN B O 1
ATOM 4603 N N . GLU B 1 238 ? -13.443 21.937 132.227 1.00 52.84 238 GLU B N 1
ATOM 4604 C CA . GLU B 1 238 ? -14.143 22.187 133.472 1.00 51.11 238 GLU B CA 1
ATOM 4605 C C . GLU B 1 238 ? -15.610 22.445 133.137 1.00 49.27 238 GLU B C 1
ATOM 4606 O O . GLU B 1 238 ? -16.517 21.937 133.827 1.00 44.56 238 GLU B O 1
ATOM 4612 N N . ILE B 1 239 ? -15.847 23.209 132.068 1.00 46.65 239 ILE B N 1
ATOM 4613 C CA . ILE B 1 239 ? -17.224 23.492 131.667 1.00 45.95 239 ILE B CA 1
ATOM 4614 C C . ILE B 1 239 ? -17.870 22.183 131.311 1.00 45.26 239 ILE B C 1
ATOM 4615 O O . ILE B 1 239 ? -18.993 21.914 131.731 1.00 42.37 239 ILE B O 1
ATOM 4620 N N . LYS B 1 240 ? -17.150 21.382 130.527 1.00 46.65 240 LYS B N 1
ATOM 4621 C CA . LYS B 1 240 ? -17.619 20.073 130.102 1.00 49.82 240 LYS B CA 1
ATOM 4622 C C . LYS B 1 240 ? -17.980 19.173 131.296 1.00 52.10 240 LYS B C 1
ATOM 4623 O O . LYS B 1 240 ? -18.965 18.414 131.250 1.00 50.90 240 LYS B O 1
ATOM 4629 N N . GLN B 1 241 ? -17.188 19.249 132.361 1.00 51.47 241 GLN B N 1
ATOM 4630 C CA . GLN B 1 241 ? -17.472 18.452 133.543 1.00 54.60 241 GLN B CA 1
ATOM 4631 C C . GLN B 1 241 ? -18.746 18.932 134.229 1.00 55.81 241 GLN B C 1
ATOM 4632 O O . GLN B 1 241 ? -19.205 18.299 135.164 1.00 58.52 241 GLN B O 1
ATOM 4638 N N . GLY B 1 242 ? -19.316 20.046 133.771 1.00 55.30 242 GLY B N 1
ATOM 4639 C CA . GLY B 1 242 ? -20.530 20.562 134.383 1.00 52.52 242 GLY B CA 1
ATOM 4640 C C . GLY B 1 242 ? -20.303 21.495 135.572 1.00 52.30 242 GLY B C 1
ATOM 4641 O O . GLY B 1 242 ? -21.230 21.782 136.328 1.00 51.36 242 GLY B O 1
ATOM 4642 N N . LYS B 1 243 ? -19.078 21.993 135.719 1.00 51.19 243 LYS B N 1
ATOM 4643 C CA . LYS B 1 243 ? -18.705 22.894 136.813 1.00 49.43 243 LYS B CA 1
ATOM 4644 C C . LYS B 1 243 ? -19.243 24.348 136.753 1.00 47.12 243 LYS B C 1
ATOM 4645 O O . LYS B 1 243 ? -18.945 25.157 137.628 1.00 44.81 243 LYS B O 1
ATOM 4651 N N . PHE B 1 244 ? -20.008 24.693 135.724 1.00 44.28 244 PHE B N 1
ATOM 4652 C CA . PHE B 1 244 ? -20.540 26.039 135.622 1.00 41.19 244 PHE B CA 1
ATOM 4653 C C . PHE B 1 244 ? -22.028 26.098 135.329 1.00 43.61 244 PHE B C 1
ATOM 4654 O O . PHE B 1 244 ? -22.458 26.048 134.188 1.00 43.72 244 PHE B O 1
ATOM 4662 N N . HIS B 1 245 ? -22.821 26.215 136.374 1.00 47.09 245 HIS B N 1
ATOM 4663 C CA . HIS B 1 245 ? -24.254 26.313 136.220 1.00 50.81 245 HIS B CA 1
ATOM 4664 C C . HIS B 1 245 ? -24.676 27.624 136.902 1.00 48.60 245 HIS B C 1
ATOM 4665 O O . HIS B 1 245 ? -25.682 28.229 136.537 1.00 48.27 245 HIS B O 1
ATOM 4672 N N . ASN B 1 246 ? -23.874 28.059 137.875 1.00 45.45 246 ASN B N 1
ATOM 4673 C CA . ASN B 1 246 ? -24.148 29.257 138.651 1.00 41.37 246 ASN B CA 1
ATOM 4674 C C . ASN B 1 246 ? -23.887 30.560 137.903 1.00 40.75 246 ASN B C 1
ATOM 4675 O O . ASN B 1 246 ? -22.764 30.854 137.477 1.00 41.26 246 ASN B O 1
ATOM 4680 N N . PRO B 1 247 ? -24.939 31.377 137.757 1.00 40.93 247 PRO B N 1
ATOM 4681 C CA . PRO B 1 247 ? -24.860 32.664 137.052 1.00 39.50 247 PRO B CA 1
ATOM 4682 C C . PRO B 1 247 ? -23.651 33.538 137.355 1.00 40.42 247 PRO B C 1
ATOM 4683 O O . PRO B 1 247 ? -22.971 34.021 136.435 1.00 39.73 247 PRO B O 1
ATOM 4687 N N . MET B 1 248 ? -23.376 33.744 138.636 1.00 41.45 248 MET B N 1
ATOM 4688 C CA . MET B 1 248 ? -22.256 34.583 139.038 1.00 42.75 248 MET B CA 1
ATOM 4689 C C . MET B 1 248 ? -20.913 33.929 138.621 1.00 41.54 248 MET B C 1
ATOM 4690 O O . MET B 1 248 ? -20.007 34.588 138.111 1.00 40.45 248 MET B O 1
ATOM 4695 N N . SER B 1 249 ? -20.797 32.622 138.802 1.00 44.25 249 SER B N 1
ATOM 4696 C CA . SER B 1 249 ? -19.565 31.926 138.427 1.00 44.33 249 SER B CA 1
ATOM 4697 C C . SER B 1 249 ? -19.313 32.093 136.933 1.00 43.72 249 SER B C 1
ATOM 4698 O O . SER B 1 249 ? -18.161 32.255 136.496 1.00 44.79 249 SER B O 1
ATOM 4701 N N . ILE B 1 250 ? -20.395 32.027 136.151 1.00 40.85 250 ILE B N 1
ATOM 4702 C CA . ILE B 1 250 ? -20.301 32.167 134.703 1.00 39.03 250 ILE B CA 1
ATOM 4703 C C . ILE B 1 250 ? -19.919 33.599 134.320 1.00 39.65 250 ILE B C 1
ATOM 4704 O O . ILE B 1 250 ? -19.092 33.820 133.431 1.00 39.92 250 ILE B O 1
ATOM 4709 N N . ALA B 1 251 ? -20.521 34.569 135.007 1.00 38.82 251 ALA B N 1
ATOM 4710 C CA . ALA B 1 251 ? -20.240 35.971 134.752 1.00 36.56 251 ALA B CA 1
ATOM 4711 C C . ALA B 1 251 ? -18.775 36.254 134.976 1.00 36.95 251 ALA B C 1
ATOM 4712 O O . ALA B 1 251 ? -18.208 37.185 134.389 1.00 39.59 251 ALA B O 1
ATOM 4714 N N . GLN B 1 252 ? -18.143 35.449 135.821 1.00 38.75 252 GLN B N 1
ATOM 4715 C CA . GLN B 1 252 ? -16.739 35.666 136.098 1.00 36.67 252 GLN B CA 1
ATOM 4716 C C . GLN B 1 252 ? -15.742 34.937 135.231 1.00 37.24 252 GLN B C 1
ATOM 4717 O O . GLN B 1 252 ? -14.544 35.217 135.329 1.00 39.92 252 GLN B O 1
ATOM 4723 N N . ILE B 1 253 ? -16.198 34.020 134.377 1.00 36.45 253 ILE B N 1
ATOM 4724 C CA . ILE B 1 253 ? -15.255 33.394 133.429 1.00 39.78 253 ILE B CA 1
ATOM 4725 C C . ILE B 1 253 ? -15.558 33.858 132.008 1.00 39.33 253 ILE B C 1
ATOM 4726 O O . ILE B 1 253 ? -14.656 33.924 131.173 1.00 41.11 253 ILE B O 1
ATOM 4731 N N . LEU B 1 254 ? -16.816 34.160 131.720 1.00 37.55 254 LEU B N 1
ATOM 4732 C CA . LEU B 1 254 ? -17.171 34.550 130.364 1.00 39.45 254 LEU B CA 1
ATOM 4733 C C . LEU B 1 254 ? -16.205 35.556 129.712 1.00 41.91 254 LEU B C 1
ATOM 4734 O O . LEU B 1 254 ? -15.629 35.280 128.659 1.00 41.71 254 LEU B O 1
ATOM 4739 N N . PRO B 1 255 ? -15.979 36.722 130.353 1.00 41.19 255 PRO B N 1
ATOM 4740 C CA . PRO B 1 255 ? -15.079 37.707 129.758 1.00 38.79 255 PRO B CA 1
ATOM 4741 C C . PRO B 1 255 ? -13.765 37.110 129.288 1.00 39.50 255 PRO B C 1
ATOM 4742 O O . PRO B 1 255 ? -13.326 37.354 128.161 1.00 39.59 255 PRO B O 1
ATOM 4746 N N . SER B 1 256 ? -13.131 36.327 130.149 1.00 42.68 256 SER B N 1
ATOM 4747 C CA . SER B 1 256 ? -11.851 35.720 129.793 1.00 45.18 256 SER B CA 1
ATOM 4748 C C . SER B 1 256 ? -12.038 34.840 128.570 1.00 47.01 256 SER B C 1
ATOM 4749 O O . SER B 1 256 ? -11.238 34.867 127.639 1.00 47.86 256 SER B O 1
ATOM 4752 N N . LEU B 1 257 ? -13.117 34.069 128.567 1.00 48.17 257 LEU B N 1
ATOM 4753 C CA . LEU B 1 257 ? -13.392 33.175 127.458 1.00 49.96 257 LEU B CA 1
ATOM 4754 C C . LEU B 1 257 ? -13.657 33.930 126.140 1.00 51.65 257 LEU B C 1
ATOM 4755 O O . LEU B 1 257 ? -13.688 33.336 125.052 1.00 52.79 257 LEU B O 1
ATOM 4760 N N . LYS B 1 258 ? -13.804 35.245 126.242 1.00 50.80 258 LYS B N 1
ATOM 4761 C CA . LYS B 1 258 ? -14.090 36.074 125.088 1.00 47.47 258 LYS B CA 1
ATOM 4762 C C . LYS B 1 258 ? -12.936 37.008 124.770 1.00 47.19 258 LYS B C 1
ATOM 4763 O O . LYS B 1 258 ? -13.096 37.934 123.983 1.00 49.87 258 LYS B O 1
ATOM 4769 N N . GLY B 1 259 ? -11.773 36.777 125.373 1.00 43.95 259 GLY B N 1
ATOM 4770 C CA . GLY B 1 259 ? -10.643 37.657 125.108 1.00 39.42 259 GLY B CA 1
ATOM 4771 C C . GLY B 1 259 ? -10.844 39.060 125.676 1.00 43.14 259 GLY B C 1
ATOM 4772 O O . GLY B 1 259 ? -10.263 40.039 125.199 1.00 44.77 259 GLY B O 1
ATOM 4773 N N . LYS B 1 260 ? -11.656 39.180 126.719 1.00 42.20 260 LYS B N 1
ATOM 4774 C CA . LYS B 1 260 ? -11.897 40.495 127.302 1.00 43.02 260 LYS B CA 1
ATOM 4775 C C . LYS B 1 260 ? -11.551 40.570 128.787 1.00 41.68 260 LYS B C 1
ATOM 4776 O O . LYS B 1 260 ? -11.424 39.543 129.469 1.00 44.06 260 LYS B O 1
ATOM 4782 N N . THR B 1 261 ? -11.385 41.791 129.285 1.00 40.17 261 THR B N 1
ATOM 4783 C CA . THR B 1 261 ? -11.176 42.001 130.725 1.00 41.32 261 THR B CA 1
ATOM 4784 C C . THR B 1 261 ? -12.043 43.201 131.065 1.00 40.11 261 THR B C 1
ATOM 4785 O O . THR B 1 261 ? -12.561 43.866 130.167 1.00 38.04 261 THR B O 1
ATOM 4789 N N . TYR B 1 262 ? -12.210 43.479 132.351 1.00 38.33 262 TYR B N 1
ATOM 4790 C CA . TYR B 1 262 ? -13.019 44.620 132.759 1.00 34.30 262 TYR B CA 1
ATOM 4791 C C . TYR B 1 262 ? -12.383 45.916 132.273 1.00 34.18 262 TYR B C 1
ATOM 4792 O O . TYR B 1 262 ? -12.998 46.983 132.335 1.00 34.33 262 TYR B O 1
ATOM 4801 N N . LEU B 1 263 ? -11.138 45.852 131.825 1.00 33.11 263 LEU B N 1
ATOM 4802 C CA . LEU B 1 263 ? -10.505 47.074 131.353 1.00 35.42 263 LEU B CA 1
ATOM 4803 C C . LEU B 1 263 ? -11.097 47.451 130.009 1.00 36.00 263 LEU B C 1
ATOM 4804 O O . LEU B 1 263 ? -10.891 48.560 129.546 1.00 36.32 263 LEU B O 1
ATOM 4809 N N . ASP B 1 264 ? -11.830 46.534 129.386 1.00 35.40 264 ASP B N 1
ATOM 4810 C CA . ASP B 1 264 ? -12.419 46.812 128.082 1.00 38.62 264 ASP B CA 1
ATOM 4811 C C . ASP B 1 264 ? -13.762 47.478 128.183 1.00 42.08 264 ASP B C 1
ATOM 4812 O O . ASP B 1 264 ? -14.281 47.954 127.176 1.00 45.27 264 ASP B O 1
ATOM 4817 N N . VAL B 1 265 ? -14.320 47.520 129.390 1.00 43.19 265 VAL B N 1
ATOM 4818 C CA . VAL B 1 265 ? -15.624 48.127 129.604 1.00 44.78 265 VAL B CA 1
ATOM 4819 C C . VAL B 1 265 ? -15.783 49.516 128.953 1.00 44.11 265 VAL B C 1
ATOM 4820 O O . VAL B 1 265 ? -16.751 49.771 128.244 1.00 44.28 265 VAL B O 1
ATOM 4824 N N . PRO B 1 266 ? -14.833 50.426 129.170 1.00 44.13 266 PRO B N 1
ATOM 4825 C CA . PRO B 1 266 ? -15.017 51.737 128.543 1.00 42.01 266 PRO B CA 1
ATOM 4826 C C . PRO B 1 266 ? -15.072 51.702 127.023 1.00 41.35 266 PRO B C 1
ATOM 4827 O O . PRO B 1 266 ? -15.659 52.588 126.422 1.00 43.09 266 PRO B O 1
ATOM 4831 N N . GLN B 1 267 ? -14.470 50.691 126.399 1.00 40.63 267 GLN B N 1
ATOM 4832 C CA . GLN B 1 267 ? -14.452 50.594 124.935 1.00 39.88 267 GLN B CA 1
ATOM 4833 C C . GLN B 1 267 ? -15.592 49.829 124.273 1.00 41.30 267 GLN B C 1
ATOM 4834 O O . GLN B 1 267 ? -15.585 49.650 123.063 1.00 43.76 267 GLN B O 1
ATOM 4840 N N . VAL B 1 268 ? -16.566 49.368 125.039 1.00 41.61 268 VAL B N 1
ATOM 4841 C CA . VAL B 1 268 ? -17.679 48.635 124.453 1.00 44.02 268 VAL B CA 1
ATOM 4842 C C . VAL B 1 268 ? -18.522 49.481 123.505 1.00 46.04 268 VAL B C 1
ATOM 4843 O O . VAL B 1 268 ? -18.833 50.634 123.800 1.00 50.16 268 VAL B O 1
ATOM 4847 N N . THR B 1 269 ? -18.889 48.887 122.376 1.00 48.12 269 THR B N 1
ATOM 4848 C CA . THR B 1 269 ? -19.748 49.513 121.365 1.00 51.89 269 THR B CA 1
ATOM 4849 C C . THR B 1 269 ? -21.181 49.050 121.643 1.00 53.82 269 THR B C 1
ATOM 4850 O O . THR B 1 269 ? -21.405 47.867 121.875 1.00 55.48 269 THR B O 1
ATOM 4854 N N . CYS B 1 270 ? -22.155 49.951 121.611 1.00 56.20 270 CYS B N 1
ATOM 4855 C CA . CYS B 1 270 ? -23.516 49.528 121.881 1.00 57.89 270 CYS B CA 1
ATOM 4856 C C . CYS B 1 270 ? -24.362 49.443 120.639 1.00 63.80 270 CYS B C 1
ATOM 4857 O O . CYS B 1 270 ? -24.170 50.199 119.688 1.00 60.07 270 CYS B O 1
ATOM 4860 N N . SER B 1 271 ? -25.311 48.504 120.695 1.00 74.91 271 SER B N 1
ATOM 4861 C CA . SER B 1 271 ? -26.245 48.140 119.609 1.00 81.89 271 SER B CA 1
ATOM 4862 C C . SER B 1 271 ? -25.409 47.653 118.434 1.00 86.63 271 SER B C 1
ATOM 4863 O O . SER B 1 271 ? -25.327 48.317 117.395 1.00 84.52 271 SER B O 1
ATOM 4866 N N . PRO B 1 272 ? -24.762 46.475 118.608 1.00 93.22 272 PRO B N 1
ATOM 4867 C CA . PRO B 1 272 ? -23.888 45.770 117.656 1.00 96.23 272 PRO B CA 1
ATOM 4868 C C . PRO B 1 272 ? -24.362 45.729 116.198 1.00 98.11 272 PRO B C 1
ATOM 4869 O O . PRO B 1 272 ? -25.565 45.766 115.900 1.00 99.30 272 PRO B O 1
ATOM 4873 N N . ASP B 1 273 ? -23.388 45.653 115.299 1.00 98.42 273 ASP B N 1
ATOM 4874 C CA . ASP B 1 273 ? -23.648 45.602 113.871 1.00 99.18 273 ASP B CA 1
ATOM 4875 C C . ASP B 1 273 ? -23.530 44.132 113.440 1.00 99.45 273 ASP B C 1
ATOM 4876 O O . ASP B 1 273 ? -22.602 43.808 112.655 1.00 99.45 273 ASP B O 1
ATOM 4881 N N . SER C 1 7 ? -59.199 50.108 115.240 1.00 99.45 7 SER C N 1
ATOM 4882 C CA . SER C 1 7 ? -58.829 49.867 116.670 1.00 99.45 7 SER C CA 1
ATOM 4883 C C . SER C 1 7 ? -59.526 50.879 117.565 1.00 99.44 7 SER C C 1
ATOM 4884 O O . SER C 1 7 ? -59.585 50.719 118.793 1.00 99.27 7 SER C O 1
ATOM 4887 N N . CYS C 1 8 ? -60.058 51.920 116.936 1.00 98.44 8 CYS C N 1
ATOM 4888 C CA . CYS C 1 8 ? -60.722 52.984 117.669 1.00 96.73 8 CYS C CA 1
ATOM 4889 C C . CYS C 1 8 ? -61.733 53.725 116.812 1.00 94.92 8 CYS C C 1
ATOM 4890 O O . CYS C 1 8 ? -61.707 54.956 116.717 1.00 95.09 8 CYS C O 1
ATOM 4893 N N . SER C 1 9 ? -62.617 52.965 116.181 1.00 91.71 9 SER C N 1
ATOM 4894 C CA . SER C 1 9 ? -63.651 53.549 115.355 1.00 90.15 9 SER C CA 1
ATOM 4895 C C . SER C 1 9 ? -64.655 54.186 116.300 1.00 90.13 9 SER C C 1
ATOM 4896 O O . SER C 1 9 ? -64.539 54.052 117.521 1.00 87.58 9 SER C O 1
ATOM 4899 N N . VAL C 1 10 ? -65.635 54.892 115.747 1.00 90.70 10 VAL C N 1
ATOM 4900 C CA . VAL C 1 10 ? -66.637 55.505 116.597 1.00 91.19 10 VAL C CA 1
ATOM 4901 C C . VAL C 1 10 ? -67.682 54.443 116.870 1.00 92.81 10 VAL C C 1
ATOM 4902 O O . VAL C 1 10 ? -68.231 53.852 115.925 1.00 92.37 10 VAL C O 1
ATOM 4906 N N . PRO C 1 11 ? -67.963 54.178 118.170 1.00 93.53 11 PRO C N 1
ATOM 4907 C CA . PRO C 1 11 ? -68.937 53.182 118.635 1.00 92.83 11 PRO C CA 1
ATOM 4908 C C . PRO C 1 11 ? -70.307 53.342 117.988 1.00 92.42 11 PRO C C 1
ATOM 4909 O O . PRO C 1 11 ? -70.938 54.390 118.128 1.00 91.35 11 PRO C O 1
ATOM 4913 N N . SER C 1 12 ? -70.759 52.310 117.278 1.00 92.60 12 SER C N 1
ATOM 4914 C CA . SER C 1 12 ? -72.076 52.350 116.646 1.00 92.98 12 SER C CA 1
ATOM 4915 C C . SER C 1 12 ? -73.072 52.442 117.791 1.00 90.46 12 SER C C 1
ATOM 4916 O O . SER C 1 12 ? -73.590 51.433 118.269 1.00 90.30 12 SER C O 1
ATOM 4919 N N . ALA C 1 13 ? -73.324 53.670 118.223 1.00 86.69 13 ALA C N 1
ATOM 4920 C CA . ALA C 1 13 ? -74.212 53.945 119.342 1.00 83.38 13 ALA C CA 1
ATOM 4921 C C . ALA C 1 13 ? -74.001 55.420 119.577 1.00 80.25 13 ALA C C 1
ATOM 4922 O O . ALA C 1 13 ? -74.803 56.108 120.216 1.00 77.88 13 ALA C O 1
ATOM 4924 N N . GLN C 1 14 ? -72.877 55.881 119.049 1.00 77.92 14 GLN C N 1
ATOM 4925 C CA . GLN C 1 14 ? -72.489 57.272 119.123 1.00 74.14 14 GLN C CA 1
ATOM 4926 C C . GLN C 1 14 ? -72.579 57.811 117.701 1.00 69.12 14 GLN C C 1
ATOM 4927 O O . GLN C 1 14 ? -72.530 59.021 117.484 1.00 69.88 14 GLN C O 1
ATOM 4933 N N . GLU C 1 15 ? -72.725 56.902 116.738 1.00 63.45 15 GLU C N 1
ATOM 4934 C CA . GLU C 1 15 ? -72.820 57.306 115.348 1.00 60.47 15 GLU C CA 1
ATOM 4935 C C . GLU C 1 15 ? -73.829 58.443 115.168 1.00 57.41 15 GLU C C 1
ATOM 4936 O O . GLU C 1 15 ? -73.538 59.444 114.499 1.00 55.71 15 GLU C O 1
ATOM 4942 N N . PRO C 1 16 ? -75.003 58.336 115.805 1.00 55.44 16 PRO C N 1
ATOM 4943 C CA . PRO C 1 16 ? -76.003 59.392 115.667 1.00 53.87 16 PRO C CA 1
ATOM 4944 C C . PRO C 1 16 ? -75.385 60.757 115.887 1.00 51.43 16 PRO C C 1
ATOM 4945 O O . PRO C 1 16 ? -75.744 61.748 115.255 1.00 53.09 16 PRO C O 1
ATOM 4949 N N . LEU C 1 17 ? -74.429 60.788 116.788 1.00 47.49 17 LEU C N 1
ATOM 4950 C CA . LEU C 1 17 ? -73.773 62.023 117.158 1.00 45.38 17 LEU C CA 1
ATOM 4951 C C . LEU C 1 17 ? -72.885 62.540 116.061 1.00 44.16 17 LEU C C 1
ATOM 4952 O O . LEU C 1 17 ? -72.754 63.737 115.852 1.00 44.31 17 LEU C O 1
ATOM 4957 N N . VAL C 1 18 ? -72.260 61.626 115.352 1.00 43.72 18 VAL C N 1
ATOM 4958 C CA . VAL C 1 18 ? -71.399 62.023 114.255 1.00 44.43 18 VAL C CA 1
ATOM 4959 C C . VAL C 1 18 ? -72.294 62.459 113.092 1.00 42.32 18 VAL C C 1
ATOM 4960 O O . VAL C 1 18 ? -72.031 63.469 112.424 1.00 40.23 18 VAL C O 1
ATOM 4964 N N . ASN C 1 19 ? -73.350 61.685 112.860 1.00 38.87 19 ASN C N 1
ATOM 4965 C CA . ASN C 1 19 ? -74.298 62.004 111.809 1.00 39.92 19 ASN C CA 1
ATOM 4966 C C . ASN C 1 19 ? -74.810 63.439 112.002 1.00 40.86 19 ASN C C 1
ATOM 4967 O O . ASN C 1 19 ? -74.933 64.220 111.053 1.00 43.91 19 ASN C O 1
ATOM 4972 N N . GLY C 1 20 ? -75.090 63.771 113.255 1.00 38.60 20 GLY C N 1
ATOM 4973 C CA . GLY C 1 20 ? -75.605 65.076 113.600 1.00 38.67 20 GLY C CA 1
ATOM 4974 C C . GLY C 1 20 ? -74.697 66.219 113.218 1.00 41.20 20 GLY C C 1
ATOM 4975 O O . GLY C 1 20 ? -75.138 67.207 112.609 1.00 48.24 20 GLY C O 1
ATOM 4976 N N . ILE C 1 21 ? -73.424 66.110 113.555 1.00 40.01 21 ILE C N 1
ATOM 4977 C CA . ILE C 1 21 ? -72.524 67.200 113.217 1.00 42.53 21 ILE C CA 1
ATOM 4978 C C . ILE C 1 21 ? -72.222 67.282 111.725 1.00 41.32 21 ILE C C 1
ATOM 4979 O O . ILE C 1 21 ? -71.899 68.369 111.214 1.00 37.96 21 ILE C O 1
ATOM 4984 N N . GLN C 1 22 ? -72.310 66.141 111.040 1.00 39.21 22 GLN C N 1
ATOM 4985 C CA . GLN C 1 22 ? -72.101 66.127 109.597 1.00 38.21 22 GLN C CA 1
ATOM 4986 C C . GLN C 1 22 ? -73.207 66.997 108.958 1.00 40.30 22 GLN C C 1
ATOM 4987 O O . GLN C 1 22 ? -72.941 67.847 108.086 1.00 38.43 22 GLN C O 1
ATOM 4993 N N . VAL C 1 23 ? -74.445 66.763 109.409 1.00 38.68 23 VAL C N 1
ATOM 4994 C CA . VAL C 1 23 ? -75.594 67.501 108.927 1.00 36.90 23 VAL C CA 1
ATOM 4995 C C . VAL C 1 23 ? -75.453 68.959 109.329 1.00 37.35 23 VAL C C 1
ATOM 4996 O O . VAL C 1 23 ? -75.812 69.864 108.564 1.00 38.50 23 VAL C O 1
ATOM 5000 N N . LEU C 1 24 ? -74.933 69.215 110.526 1.00 36.93 24 LEU C N 1
ATOM 5001 C CA . LEU C 1 24 ? -74.804 70.623 110.921 1.00 39.57 24 LEU C CA 1
ATOM 5002 C C . LEU C 1 24 ? -73.815 71.319 110.014 1.00 39.27 24 LEU C C 1
ATOM 5003 O O . LEU C 1 24 ? -74.028 72.455 109.643 1.00 41.52 24 LEU C O 1
ATOM 5008 N N . MET C 1 25 ? -72.738 70.619 109.655 1.00 40.50 25 MET C N 1
ATOM 5009 C CA . MET C 1 25 ? -71.695 71.161 108.791 1.00 38.65 25 MET C CA 1
ATOM 5010 C C . MET C 1 25 ? -72.154 71.362 107.354 1.00 40.51 25 MET C C 1
ATOM 5011 O O . MET C 1 25 ? -71.871 72.409 106.767 1.00 38.57 25 MET C O 1
ATOM 5016 N N . GLU C 1 26 ? -72.840 70.369 106.788 1.00 39.62 26 GLU C N 1
ATOM 5017 C CA . GLU C 1 26 ? -73.296 70.477 105.405 1.00 40.30 26 GLU C CA 1
ATOM 5018 C C . GLU C 1 26 ? -74.362 71.561 105.357 1.00 40.98 26 GLU C C 1
ATOM 5019 O O . GLU C 1 26 ? -74.477 72.311 104.395 1.00 38.59 26 GLU C O 1
ATOM 5025 N N . ASN C 1 27 ? -75.134 71.662 106.424 1.00 41.67 27 ASN C N 1
ATOM 5026 C CA . ASN C 1 27 ? -76.193 72.646 106.450 1.00 44.21 27 ASN C CA 1
ATOM 5027 C C . ASN C 1 27 ? -75.693 74.077 106.463 1.00 42.77 27 ASN C C 1
ATOM 5028 O O . ASN C 1 27 ? -76.473 75.013 106.380 1.00 41.88 27 ASN C O 1
ATOM 5033 N N . SER C 1 28 ? -74.399 74.280 106.582 1.00 42.19 28 SER C N 1
ATOM 5034 C CA . SER C 1 28 ? -73.936 75.645 106.595 1.00 40.47 28 SER C CA 1
ATOM 5035 C C . SER C 1 28 ? -73.603 76.162 105.188 1.00 43.37 28 SER C C 1
ATOM 5036 O O . SER C 1 28 ? -73.396 77.363 105.012 1.00 43.77 28 SER C O 1
ATOM 5039 N N . VAL C 1 29 ? -73.564 75.279 104.189 1.00 43.55 29 VAL C N 1
ATOM 5040 C CA . VAL C 1 29 ? -73.253 75.702 102.809 1.00 48.82 29 VAL C CA 1
ATOM 5041 C C . VAL C 1 29 ? -74.414 76.483 102.167 1.00 50.92 29 VAL C C 1
ATOM 5042 O O . VAL C 1 29 ? -75.537 75.983 102.019 1.00 50.94 29 VAL C O 1
ATOM 5046 N N . THR C 1 30 ? -74.152 77.725 101.799 1.00 54.50 30 THR C N 1
ATOM 5047 C CA . THR C 1 30 ? -75.202 78.553 101.191 1.00 58.16 30 THR C CA 1
ATOM 5048 C C . THR C 1 30 ? -74.585 79.449 100.104 1.00 62.58 30 THR C C 1
ATOM 5049 O O . THR C 1 30 ? -73.358 79.540 99.950 1.00 57.93 30 THR C O 1
ATOM 5053 N N . SER C 1 31 ? -75.431 80.118 99.341 1.00 68.68 31 SER C N 1
ATOM 5054 C CA . SER C 1 31 ? -74.888 80.936 98.269 1.00 75.46 31 SER C CA 1
ATOM 5055 C C . SER C 1 31 ? -74.079 82.130 98.806 1.00 78.69 31 SER C C 1
ATOM 5056 O O . SER C 1 31 ? -73.189 82.635 98.112 1.00 79.83 31 SER C O 1
ATOM 5059 N N . SER C 1 32 ? -74.383 82.581 100.026 1.00 80.68 32 SER C N 1
ATOM 5060 C CA . SER C 1 32 ? -73.654 83.705 100.637 1.00 80.48 32 SER C CA 1
ATOM 5061 C C . SER C 1 32 ? -72.545 83.204 101.598 1.00 78.91 32 SER C C 1
ATOM 5062 O O . SER C 1 32 ? -71.601 83.941 101.926 1.00 78.40 32 SER C O 1
ATOM 5065 N N . ALA C 1 33 ? -72.662 81.957 102.052 1.00 73.93 33 ALA C N 1
ATOM 5066 C CA . ALA C 1 33 ? -71.659 81.414 102.950 1.00 71.25 33 ALA C CA 1
ATOM 5067 C C . ALA C 1 33 ? -70.298 81.497 102.247 1.00 70.91 33 ALA C C 1
ATOM 5068 O O . ALA C 1 33 ? -70.233 81.555 101.010 1.00 74.20 33 ALA C O 1
ATOM 5070 N N . TYR C 1 34 ? -69.217 81.538 103.030 1.00 67.20 34 TYR C N 1
ATOM 5071 C CA . TYR C 1 34 ? -67.846 81.589 102.495 1.00 60.03 34 TYR C CA 1
ATOM 5072 C C . TYR C 1 34 ? -67.536 80.177 102.014 1.00 55.75 34 TYR C C 1
ATOM 5073 O O . TYR C 1 34 ? -67.614 79.242 102.799 1.00 55.65 34 TYR C O 1
ATOM 5082 N N . PRO C 1 35 ? -67.211 79.996 100.714 1.00 53.23 35 PRO C N 1
ATOM 5083 C CA . PRO C 1 35 ? -66.901 78.673 100.134 1.00 47.75 35 PRO C CA 1
ATOM 5084 C C . PRO C 1 35 ? -65.748 77.991 100.856 1.00 44.61 35 PRO C C 1
ATOM 5085 O O . PRO C 1 35 ? -64.583 78.311 100.639 1.00 42.69 35 PRO C O 1
ATOM 5089 N N . ASN C 1 36 ? -66.077 77.037 101.716 1.00 41.93 36 ASN C N 1
ATOM 5090 C CA . ASN C 1 36 ? -65.055 76.354 102.482 1.00 40.36 36 ASN C CA 1
ATOM 5091 C C . ASN C 1 36 ? -64.639 75.022 101.875 1.00 40.74 36 ASN C C 1
ATOM 5092 O O . ASN C 1 36 ? -65.413 74.059 101.895 1.00 42.68 36 ASN C O 1
ATOM 5097 N N . PRO C 1 37 ? -63.406 74.940 101.337 1.00 39.28 37 PRO C N 1
ATOM 5098 C CA . PRO C 1 37 ? -62.917 73.685 100.732 1.00 35.87 37 PRO C CA 1
ATOM 5099 C C . PRO C 1 37 ? -62.752 72.540 101.737 1.00 33.59 37 PRO C C 1
ATOM 5100 O O . PRO C 1 37 ? -62.805 71.360 101.384 1.00 31.36 37 PRO C O 1
ATOM 5104 N N . SER C 1 38 ? -62.576 72.883 103.001 1.00 32.72 38 SER C N 1
ATOM 5105 C CA . SER C 1 38 ? -62.409 71.851 103.996 1.00 33.72 38 SER C CA 1
ATOM 5106 C C . SER C 1 38 ? -63.721 71.145 104.244 1.00 36.19 38 SER C C 1
ATOM 5107 O O . SER C 1 38 ? -63.753 69.927 104.514 1.00 35.32 38 SER C O 1
ATOM 5110 N N . ILE C 1 39 ? -64.816 71.898 104.164 1.00 35.18 39 ILE C N 1
ATOM 5111 C CA . ILE C 1 39 ? -66.101 71.272 104.385 1.00 31.19 39 ILE C CA 1
ATOM 5112 C C . ILE C 1 39 ? -66.402 70.346 103.226 1.00 33.97 39 ILE C C 1
ATOM 5113 O O . ILE C 1 39 ? -66.912 69.246 103.442 1.00 35.81 39 ILE C O 1
ATOM 5118 N N . LEU C 1 40 ? -66.077 70.775 102.002 1.00 30.98 40 LEU C N 1
ATOM 5119 C CA . LEU C 1 40 ? -66.327 69.936 100.839 1.00 32.82 40 LEU C CA 1
ATOM 5120 C C . LEU C 1 40 ? -65.539 68.644 100.931 1.00 32.83 40 LEU C C 1
ATOM 5121 O O . LEU C 1 40 ? -66.076 67.590 100.607 1.00 34.90 40 LEU C O 1
ATOM 5126 N N . ILE C 1 41 ? -64.268 68.732 101.353 1.00 32.23 41 ILE C N 1
ATOM 5127 C CA . ILE C 1 41 ? -63.426 67.551 101.547 1.00 31.17 41 ILE C CA 1
ATOM 5128 C C . ILE C 1 41 ? -64.060 66.627 102.597 1.00 34.30 41 ILE C C 1
ATOM 5129 O O . ILE C 1 41 ? -64.185 65.413 102.385 1.00 40.70 41 ILE C O 1
ATOM 5134 N N . ALA C 1 42 ? -64.483 67.202 103.718 1.00 31.68 42 ALA C N 1
ATOM 5135 C CA . ALA C 1 42 ? -65.103 66.425 104.776 1.00 30.83 42 ALA C CA 1
ATOM 5136 C C . ALA C 1 42 ? -66.356 65.689 104.323 1.00 34.58 42 ALA C C 1
ATOM 5137 O O . ALA C 1 42 ? -66.462 64.475 104.495 1.00 33.95 42 ALA C O 1
ATOM 5139 N N . MET C 1 43 ? -67.324 66.397 103.749 1.00 33.29 43 MET C N 1
ATOM 5140 C CA . MET C 1 43 ? -68.520 65.678 103.360 1.00 34.05 43 MET C CA 1
ATOM 5141 C C . MET C 1 43 ? -68.208 64.651 102.274 1.00 34.81 43 MET C C 1
ATOM 5142 O O . MET C 1 43 ? -68.795 63.560 102.238 1.00 30.19 43 MET C O 1
ATOM 5147 N N . ASN C 1 44 ? -67.252 64.960 101.407 1.00 34.54 44 ASN C N 1
ATOM 5148 C CA . ASN C 1 44 ? -66.930 63.985 100.394 1.00 35.49 44 ASN C CA 1
ATOM 5149 C C . ASN C 1 44 ? -66.239 62.737 100.997 1.00 36.01 44 ASN C C 1
ATOM 5150 O O . ASN C 1 44 ? -66.473 61.622 100.549 1.00 38.66 44 ASN C O 1
ATOM 5155 N N . LEU C 1 45 ? -65.412 62.900 102.022 1.00 33.20 45 LEU C N 1
ATOM 5156 C CA . LEU C 1 45 ? -64.758 61.726 102.589 1.00 34.73 45 LEU C CA 1
ATOM 5157 C C . LEU C 1 45 ? -65.748 60.939 103.427 1.00 34.17 45 LEU C C 1
ATOM 5158 O O . LEU C 1 45 ? -65.618 59.731 103.610 1.00 36.52 45 LEU C O 1
ATOM 5163 N N . ALA C 1 46 ? -66.758 61.622 103.925 1.00 35.41 46 ALA C N 1
ATOM 5164 C CA . ALA C 1 46 ? -67.755 60.950 104.746 1.00 37.58 46 ALA C CA 1
ATOM 5165 C C . ALA C 1 46 ? -68.882 60.337 103.942 1.00 37.61 46 ALA C C 1
ATOM 5166 O O . ALA C 1 46 ? -69.485 59.371 104.385 1.00 40.63 46 ALA C O 1
ATOM 5168 N N . GLY C 1 47 ? -69.156 60.873 102.757 1.00 35.41 47 GLY C N 1
ATOM 5169 C CA . GLY C 1 47 ? -70.273 60.375 101.972 1.00 33.98 47 GLY C CA 1
ATOM 5170 C C . GLY C 1 47 ? -71.288 61.460 102.274 1.00 37.90 47 GLY C C 1
ATOM 5171 O O . GLY C 1 47 ? -71.859 61.492 103.357 1.00 35.47 47 GLY C O 1
ATOM 5172 N N . ALA C 1 48 ? -71.474 62.380 101.327 1.00 38.05 48 ALA C N 1
ATOM 5173 C CA . ALA C 1 48 ? -72.357 63.513 101.522 1.00 36.18 48 ALA C CA 1
ATOM 5174 C C . ALA C 1 48 ? -73.826 63.175 101.708 1.00 38.10 48 ALA C C 1
ATOM 5175 O O . ALA C 1 48 ? -74.341 62.258 101.066 1.00 38.79 48 ALA C O 1
ATOM 5177 N N . TYR C 1 49 ? -74.502 63.919 102.586 1.00 36.52 49 TYR C N 1
ATOM 5178 C CA . TYR C 1 49 ? -75.932 63.705 102.801 1.00 36.60 49 TYR C CA 1
ATOM 5179 C C . TYR C 1 49 ? -76.720 64.590 101.874 1.00 35.27 49 TYR C C 1
ATOM 5180 O O . TYR C 1 49 ? -77.544 64.117 101.087 1.00 34.16 49 TYR C O 1
ATOM 5189 N N . ASN C 1 50 ? -76.465 65.887 102.001 1.00 34.36 50 ASN C N 1
ATOM 5190 C CA . ASN C 1 50 ? -77.151 66.890 101.202 1.00 35.79 50 ASN C CA 1
ATOM 5191 C C . ASN C 1 50 ? -76.507 67.113 99.826 1.00 37.68 50 ASN C C 1
ATOM 5192 O O . ASN C 1 50 ? -75.564 67.911 99.684 1.00 38.14 50 ASN C O 1
ATOM 5197 N N . LEU C 1 51 ? -77.015 66.414 98.814 1.00 35.23 51 LEU C N 1
ATOM 5198 C CA . LEU C 1 51 ? -76.490 66.560 97.469 1.00 34.76 51 LEU C CA 1
ATOM 5199 C C . LEU C 1 51 ? -76.592 67.984 96.890 1.00 34.01 51 LEU C C 1
ATOM 5200 O O . LEU C 1 51 ? -75.778 68.355 96.032 1.00 36.40 51 LEU C O 1
ATOM 5205 N N . LYS C 1 52 ? -77.469 68.753 97.352 1.00 36.79 52 LYS C N 1
ATOM 5206 C CA . LYS C 1 52 ? -77.516 70.102 96.885 1.00 37.78 52 LYS C CA 1
ATOM 5207 C C . LYS C 1 52 ? -76.432 70.912 97.440 1.00 36.13 52 LYS C C 1
ATOM 5208 O O . LYS C 1 52 ? -75.831 71.744 96.699 1.00 36.66 52 LYS C O 1
ATOM 5214 N N . ALA C 1 53 ? -76.279 70.844 98.702 1.00 26.96 53 ALA C N 1
ATOM 5215 C CA . ALA C 1 53 ? -75.181 71.598 99.282 1.00 29.91 53 ALA C CA 1
ATOM 5216 C C . ALA C 1 53 ? -73.869 71.092 98.638 1.00 31.19 53 ALA C C 1
ATOM 5217 O O . ALA C 1 53 ? -72.983 71.879 98.297 1.00 33.59 53 ALA C O 1
ATOM 5219 N N . GLN C 1 54 ? -73.757 69.784 98.431 1.00 29.61 54 GLN C N 1
ATOM 5220 C CA . GLN C 1 54 ? -72.554 69.249 97.816 1.00 33.51 54 GLN C CA 1
ATOM 5221 C C . GLN C 1 54 ? -72.275 69.871 96.437 1.00 35.86 54 GLN C C 1
ATOM 5222 O O . GLN C 1 54 ? -71.142 70.236 96.115 1.00 37.29 54 GLN C O 1
ATOM 5228 N N . LYS C 1 55 ? -73.315 69.984 95.625 1.00 34.91 55 LYS C N 1
ATOM 5229 C CA . LYS C 1 55 ? -73.174 70.537 94.301 1.00 37.63 55 LYS C CA 1
ATOM 5230 C C . LYS C 1 55 ? -72.887 72.041 94.341 1.00 36.94 55 LYS C C 1
ATOM 5231 O O . LYS C 1 55 ? -72.043 72.562 93.605 1.00 34.77 55 LYS C O 1
ATOM 5237 N N . LEU C 1 56 ? -73.581 72.747 95.218 1.00 37.30 56 LEU C N 1
ATOM 5238 C CA . LEU C 1 56 ? -73.380 74.181 95.295 1.00 34.84 56 LEU C CA 1
ATOM 5239 C C . LEU C 1 56 ? -71.938 74.514 95.635 1.00 34.49 56 LEU C C 1
ATOM 5240 O O . LEU C 1 56 ? -71.299 75.317 94.942 1.00 35.03 56 LEU C O 1
ATOM 5245 N N . LEU C 1 57 ? -71.415 73.871 96.678 1.00 33.61 57 LEU C N 1
ATOM 5246 C CA . LEU C 1 57 ? -70.042 74.109 97.121 1.00 33.60 57 LEU C CA 1
ATOM 5247 C C . LEU C 1 57 ? -69.043 73.782 96.027 1.00 35.97 57 LEU C C 1
ATOM 5248 O O . LEU C 1 57 ? -68.106 74.553 95.752 1.00 38.06 57 LEU C O 1
ATOM 5253 N N . THR C 1 58 ? -69.268 72.648 95.377 1.00 35.94 58 THR C N 1
ATOM 5254 C CA . THR C 1 58 ? -68.399 72.236 94.303 1.00 34.30 58 THR C CA 1
ATOM 5255 C C . THR C 1 58 ? -68.356 73.301 93.222 1.00 34.64 58 THR C C 1
ATOM 5256 O O . THR C 1 58 ? -67.277 73.613 92.707 1.00 31.62 58 THR C O 1
ATOM 5260 N N . TYR C 1 59 ? -69.510 73.872 92.870 1.00 35.21 59 TYR C N 1
ATOM 5261 C CA . TYR C 1 59 ? -69.511 74.906 91.833 1.00 37.73 59 TYR C CA 1
ATOM 5262 C C . TYR C 1 59 ? -68.820 76.199 92.318 1.00 38.99 59 TYR C C 1
ATOM 5263 O O . TYR C 1 59 ? -68.081 76.864 91.565 1.00 36.70 59 TYR C O 1
ATOM 5272 N N . GLN C 1 60 ? -69.025 76.545 93.582 1.00 37.23 60 GLN C N 1
ATOM 5273 C CA . GLN C 1 60 ? -68.385 77.746 94.088 1.00 40.54 60 GLN C CA 1
ATOM 5274 C C . GLN C 1 60 ? -66.867 77.621 94.016 1.00 40.65 60 GLN C C 1
ATOM 5275 O O . GLN C 1 60 ? -66.172 78.591 93.679 1.00 42.20 60 GLN C O 1
ATOM 5281 N N . LEU C 1 61 ? -66.340 76.438 94.325 1.00 39.07 61 LEU C N 1
ATOM 5282 C CA . LEU C 1 61 ? -64.889 76.264 94.257 1.00 37.37 61 LEU C CA 1
ATOM 5283 C C . LEU C 1 61 ? -64.374 76.159 92.826 1.00 36.21 61 LEU C C 1
ATOM 5284 O O . LEU C 1 61 ? -63.305 76.678 92.506 1.00 35.86 61 LEU C O 1
ATOM 5289 N N . MET C 1 62 ? -65.122 75.496 91.952 1.00 36.78 62 MET C N 1
ATOM 5290 C CA . MET C 1 62 ? -64.664 75.370 90.572 1.00 37.01 62 MET C CA 1
ATOM 5291 C C . MET C 1 62 ? -64.521 76.763 89.993 1.00 38.88 62 MET C C 1
ATOM 5292 O O . MET C 1 62 ? -63.699 76.994 89.122 1.00 38.90 62 MET C O 1
ATOM 5297 N N . SER C 1 63 ? -65.318 77.697 90.491 1.00 40.67 63 SER C N 1
ATOM 5298 C CA . SER C 1 63 ? -65.263 79.043 89.960 1.00 43.97 63 SER C CA 1
ATOM 5299 C C . SER C 1 63 ? -64.473 80.028 90.814 1.00 46.06 63 SER C C 1
ATOM 5300 O O . SER C 1 63 ? -64.482 81.237 90.552 1.00 42.54 63 SER C O 1
ATOM 5303 N N . SER C 1 64 ? -63.776 79.531 91.830 1.00 48.79 64 SER C N 1
ATOM 5304 C CA . SER C 1 64 ? -62.982 80.438 92.640 1.00 49.63 64 SER C CA 1
ATOM 5305 C C . SER C 1 64 ? -61.870 80.957 91.742 1.00 51.02 64 SER C C 1
ATOM 5306 O O . SER C 1 64 ? -61.395 80.261 90.840 1.00 50.75 64 SER C O 1
ATOM 5309 N N . ASP C 1 65 ? -61.473 82.198 91.971 1.00 54.10 65 ASP C N 1
ATOM 5310 C CA . ASP C 1 65 ? -60.421 82.811 91.173 1.00 57.47 65 ASP C CA 1
ATOM 5311 C C . ASP C 1 65 ? -59.030 82.407 91.708 1.00 56.19 65 ASP C C 1
ATOM 5312 O O . ASP C 1 65 ? -58.719 82.619 92.879 1.00 53.99 65 ASP C O 1
ATOM 5317 N N . ASN C 1 66 ? -58.197 81.842 90.842 1.00 55.35 66 ASN C N 1
ATOM 5318 C CA . ASN C 1 66 ? -56.857 81.433 91.240 1.00 58.17 66 ASN C CA 1
ATOM 5319 C C . ASN C 1 66 ? -56.015 82.554 91.871 1.00 60.40 66 ASN C C 1
ATOM 5320 O O . ASN C 1 66 ? -55.133 82.276 92.685 1.00 60.97 66 ASN C O 1
ATOM 5325 N N . ASN C 1 67 ? -56.262 83.810 91.503 1.00 60.93 67 ASN C N 1
ATOM 5326 C CA . ASN C 1 67 ? -55.495 84.911 92.089 1.00 60.84 67 ASN C CA 1
ATOM 5327 C C . ASN C 1 67 ? -55.990 85.349 93.472 1.00 60.78 67 ASN C C 1
ATOM 5328 O O . ASN C 1 67 ? -55.375 86.204 94.120 1.00 60.70 67 ASN C O 1
ATOM 5333 N N . ASP C 1 68 ? -57.094 84.766 93.926 1.00 59.85 68 ASP C N 1
ATOM 5334 C CA . ASP C 1 68 ? -57.645 85.102 95.243 1.00 58.67 68 ASP C CA 1
ATOM 5335 C C . ASP C 1 68 ? -57.211 84.094 96.284 1.00 53.94 68 ASP C C 1
ATOM 5336 O O . ASP C 1 68 ? -57.431 84.277 97.473 1.00 54.63 68 ASP C O 1
ATOM 5341 N N . LEU C 1 69 ? -56.596 83.021 95.825 1.00 52.02 69 LEU C N 1
ATOM 5342 C CA . LEU C 1 69 ? -56.205 81.954 96.718 1.00 49.30 69 LEU C CA 1
ATOM 5343 C C . LEU C 1 69 ? -54.764 81.971 97.156 1.00 49.41 69 LEU C C 1
ATOM 5344 O O . LEU C 1 69 ? -53.874 82.282 96.368 1.00 53.17 69 LEU C O 1
ATOM 5349 N N . THR C 1 70 ? -54.538 81.646 98.423 1.00 46.85 70 THR C N 1
ATOM 5350 C CA . THR C 1 70 ? -53.182 81.545 98.941 1.00 43.76 70 THR C CA 1
ATOM 5351 C C . THR C 1 70 ? -52.704 80.116 98.676 1.00 45.17 70 THR C C 1
ATOM 5352 O O . THR C 1 70 ? -53.499 79.218 98.335 1.00 44.48 70 THR C O 1
ATOM 5356 N N . ILE C 1 71 ? -51.405 79.910 98.859 1.00 43.71 71 ILE C N 1
ATOM 5357 C CA . ILE C 1 71 ? -50.783 78.607 98.659 1.00 40.52 71 ILE C CA 1
ATOM 5358 C C . ILE C 1 71 ? -51.602 77.501 99.301 1.00 37.92 71 ILE C C 1
ATOM 5359 O O . ILE C 1 71 ? -51.847 76.472 98.693 1.00 37.16 71 ILE C O 1
ATOM 5364 N N . GLY C 1 72 ? -52.030 77.728 100.534 1.00 37.82 72 GLY C N 1
ATOM 5365 C CA . GLY C 1 72 ? -52.822 76.743 101.245 1.00 38.43 72 GLY C CA 1
ATOM 5366 C C . GLY C 1 72 ? -54.252 76.649 100.743 1.00 38.72 72 GLY C C 1
ATOM 5367 O O . GLY C 1 72 ? -54.819 75.555 100.731 1.00 40.38 72 GLY C O 1
ATOM 5368 N N . HIS C 1 73 ? -54.852 77.783 100.378 1.00 40.57 73 HIS C N 1
ATOM 5369 C CA . HIS C 1 73 ? -56.211 77.789 99.829 1.00 43.25 73 HIS C CA 1
ATOM 5370 C C . HIS C 1 73 ? -56.140 76.841 98.635 1.00 41.92 73 HIS C C 1
ATOM 5371 O O . HIS C 1 73 ? -56.884 75.869 98.518 1.00 40.58 73 HIS C O 1
ATOM 5378 N N . LEU C 1 74 ? -55.206 77.168 97.754 1.00 39.87 74 LEU C N 1
ATOM 5379 C CA . LEU C 1 74 ? -54.983 76.435 96.534 1.00 42.76 74 LEU C CA 1
ATOM 5380 C C . LEU C 1 74 ? -54.951 74.935 96.800 1.00 43.33 74 LEU C C 1
ATOM 5381 O O . LEU C 1 74 ? -55.749 74.169 96.250 1.00 44.05 74 LEU C O 1
ATOM 5386 N N . GLY C 1 75 ? -54.038 74.514 97.659 1.00 42.25 75 GLY C N 1
ATOM 5387 C CA . GLY C 1 75 ? -53.949 73.102 97.962 1.00 40.91 75 GLY C CA 1
ATOM 5388 C C . GLY C 1 75 ? -55.285 72.538 98.405 1.00 40.55 75 GLY C C 1
ATOM 5389 O O . GLY C 1 75 ? -55.717 71.499 97.908 1.00 39.94 75 GLY C O 1
ATOM 5390 N N . LEU C 1 76 ? -55.941 73.223 99.338 1.00 39.88 76 LEU C N 1
ATOM 5391 C CA . LEU C 1 76 ? -57.220 72.770 99.853 1.00 40.28 76 LEU C CA 1
ATOM 5392 C C . LEU C 1 76 ? -58.235 72.657 98.722 1.00 39.45 76 LEU C C 1
ATOM 5393 O O . LEU C 1 76 ? -58.929 71.650 98.595 1.00 37.63 76 LEU C O 1
ATOM 5398 N N . THR C 1 77 ? -58.275 73.672 97.869 1.00 38.71 77 THR C N 1
ATOM 5399 C CA . THR C 1 77 ? -59.211 73.696 96.755 1.00 37.42 77 THR C CA 1
ATOM 5400 C C . THR C 1 77 ? -59.009 72.592 95.723 1.00 35.07 77 THR C C 1
ATOM 5401 O O . THR C 1 77 ? -59.968 72.086 95.142 1.00 35.28 77 THR C O 1
ATOM 5405 N N . ILE C 1 78 ? -57.754 72.247 95.485 1.00 33.72 78 ILE C N 1
ATOM 5406 C CA . ILE C 1 78 ? -57.398 71.188 94.556 1.00 33.26 78 ILE C CA 1
ATOM 5407 C C . ILE C 1 78 ? -57.906 69.866 95.128 1.00 36.87 78 ILE C C 1
ATOM 5408 O O . ILE C 1 78 ? -58.517 69.053 94.410 1.00 39.85 78 ILE C O 1
ATOM 5413 N N . MET C 1 79 ? -57.686 69.652 96.424 1.00 36.74 79 MET C N 1
ATOM 5414 C CA . MET C 1 79 ? -58.176 68.424 97.030 1.00 34.35 79 MET C CA 1
ATOM 5415 C C . MET C 1 79 ? -59.707 68.387 97.070 1.00 32.40 79 MET C C 1
ATOM 5416 O O . MET C 1 79 ? -60.301 67.329 96.879 1.00 34.85 79 MET C O 1
ATOM 5421 N N . ALA C 1 80 ? -60.357 69.526 97.304 1.00 31.53 80 ALA C N 1
ATOM 5422 C CA . ALA C 1 80 ? -61.820 69.517 97.376 1.00 30.35 80 ALA C CA 1
ATOM 5423 C C . ALA C 1 80 ? -62.356 69.138 96.021 1.00 30.74 80 ALA C C 1
ATOM 5424 O O . ALA C 1 80 ? -63.223 68.265 95.922 1.00 35.66 80 ALA C O 1
ATOM 5426 N N . LEU C 1 81 ? -61.819 69.760 94.973 1.00 29.81 81 LEU C N 1
ATOM 5427 C CA . LEU C 1 81 ? -62.261 69.470 93.618 1.00 32.06 81 LEU C CA 1
ATOM 5428 C C . LEU C 1 81 ? -62.063 67.993 93.267 1.00 33.47 81 LEU C C 1
ATOM 5429 O O . LEU C 1 81 ? -62.964 67.313 92.762 1.00 32.33 81 LEU C O 1
ATOM 5434 N N . THR C 1 82 ? -60.885 67.493 93.559 1.00 34.05 82 THR C N 1
ATOM 5435 C CA . THR C 1 82 ? -60.599 66.094 93.318 1.00 33.94 82 THR C CA 1
ATOM 5436 C C . THR C 1 82 ? -61.574 65.183 94.064 1.00 35.42 82 THR C C 1
ATOM 5437 O O . THR C 1 82 ? -62.016 64.185 93.490 1.00 37.65 82 THR C O 1
ATOM 5441 N N . SER C 1 83 ? -61.928 65.506 95.318 1.00 33.55 83 SER C N 1
ATOM 5442 C CA . SER C 1 83 ? -62.882 64.649 96.087 1.00 34.61 83 SER C CA 1
ATOM 5443 C C . SER C 1 83 ? -64.295 64.686 95.487 1.00 33.72 83 SER C C 1
ATOM 5444 O O . SER C 1 83 ? -65.155 63.882 95.830 1.00 33.30 83 SER C O 1
ATOM 5447 N N . SER C 1 84 ? -64.531 65.682 94.640 1.00 33.77 84 SER C N 1
ATOM 5448 C CA . SER C 1 84 ? -65.792 65.832 93.947 1.00 32.71 84 SER C CA 1
ATOM 5449 C C . SER C 1 84 ? -65.660 65.301 92.514 1.00 31.62 84 SER C C 1
ATOM 5450 O O . SER C 1 84 ? -66.565 65.472 91.693 1.00 35.08 84 SER C O 1
ATOM 5453 N N . CYS C 1 85 ? -64.529 64.659 92.237 1.00 28.57 85 CYS C N 1
ATOM 5454 C CA . CYS C 1 85 ? -64.228 64.094 90.928 1.00 34.23 85 CYS C CA 1
ATOM 5455 C C . CYS C 1 85 ? -64.261 65.153 89.796 1.00 35.82 85 CYS C C 1
ATOM 5456 O O . CYS C 1 85 ? -64.763 64.926 88.687 1.00 37.29 85 CYS C O 1
ATOM 5459 N N . ARG C 1 86 ? -63.707 66.314 90.102 1.00 36.26 86 ARG C N 1
ATOM 5460 C CA . ARG C 1 86 ? -63.660 67.422 89.171 1.00 36.48 86 ARG C CA 1
ATOM 5461 C C . ARG C 1 86 ? -62.224 67.726 88.871 1.00 37.77 86 ARG C C 1
ATOM 5462 O O . ARG C 1 86 ? -61.379 67.692 89.765 1.00 38.03 86 ARG C O 1
ATOM 5470 N N . ASP C 1 87 ? -61.946 68.020 87.608 1.00 39.18 87 ASP C N 1
ATOM 5471 C CA . ASP C 1 87 ? -60.607 68.365 87.187 1.00 38.43 87 ASP C CA 1
ATOM 5472 C C . ASP C 1 87 ? -60.320 69.728 87.828 1.00 41.93 87 ASP C C 1
ATOM 5473 O O . ASP C 1 87 ? -61.167 70.637 87.796 1.00 46.09 87 ASP C O 1
ATOM 5478 N N . PRO C 1 88 ? -59.151 69.869 88.459 1.00 39.74 88 PRO C N 1
ATOM 5479 C CA . PRO C 1 88 ? -58.704 71.097 89.124 1.00 42.10 88 PRO C CA 1
ATOM 5480 C C . PRO C 1 88 ? -58.038 71.992 88.091 1.00 44.31 88 PRO C C 1
ATOM 5481 O O . PRO C 1 88 ? -57.931 73.210 88.261 1.00 44.88 88 PRO C O 1
ATOM 5485 N N . GLY C 1 89 ? -57.584 71.339 87.026 1.00 44.95 89 GLY C N 1
ATOM 5486 C CA . GLY C 1 89 ? -56.903 71.999 85.931 1.00 43.91 89 GLY C CA 1
ATOM 5487 C C . GLY C 1 89 ? -55.940 73.081 86.334 1.00 45.26 89 GLY C C 1
ATOM 5488 O O . GLY C 1 89 ? -54.994 72.912 87.115 1.00 47.56 89 GLY C O 1
ATOM 5489 N N . ASP C 1 90 ? -56.202 74.225 85.751 1.00 46.87 90 ASP C N 1
ATOM 5490 C CA . ASP C 1 90 ? -55.442 75.429 85.984 1.00 50.45 90 ASP C CA 1
ATOM 5491 C C . ASP C 1 90 ? -54.707 75.511 87.342 1.00 49.24 90 ASP C C 1
ATOM 5492 O O . ASP C 1 90 ? -53.491 75.737 87.405 1.00 48.10 90 ASP C O 1
ATOM 5497 N N . LYS C 1 91 ? -55.466 75.318 88.420 1.00 47.01 91 LYS C N 1
ATOM 5498 C CA . LYS C 1 91 ? -54.959 75.439 89.780 1.00 46.11 91 LYS C CA 1
ATOM 5499 C C . LYS C 1 91 ? -53.696 74.684 90.143 1.00 46.07 91 LYS C C 1
ATOM 5500 O O . LYS C 1 91 ? -52.854 75.196 90.889 1.00 45.09 91 LYS C O 1
ATOM 5506 N N . VAL C 1 92 ? -53.554 73.470 89.630 1.00 44.62 92 VAL C N 1
ATOM 5507 C CA . VAL C 1 92 ? -52.372 72.686 89.944 1.00 41.53 92 VAL C CA 1
ATOM 5508 C C . VAL C 1 92 ? -51.110 73.283 89.330 1.00 43.57 92 VAL C C 1
ATOM 5509 O O . VAL C 1 92 ? -50.058 73.283 89.956 1.00 43.27 92 VAL C O 1
ATOM 5513 N N . SER C 1 93 ? -51.209 73.798 88.107 1.00 47.90 93 SER C N 1
ATOM 5514 C CA . SER C 1 93 ? -50.044 74.408 87.446 1.00 49.12 93 SER C CA 1
ATOM 5515 C C . SER C 1 93 ? -49.639 75.644 88.228 1.00 50.50 93 SER C C 1
ATOM 5516 O O . SER C 1 93 ? -48.465 75.849 88.533 1.00 49.95 93 SER C O 1
ATOM 5519 N N . ILE C 1 94 ? -50.637 76.466 88.533 1.00 48.67 94 ILE C N 1
ATOM 5520 C CA . ILE C 1 94 ? -50.438 77.695 89.262 1.00 48.19 94 ILE C CA 1
ATOM 5521 C C . ILE C 1 94 ? -49.769 77.404 90.581 1.00 49.61 94 ILE C C 1
ATOM 5522 O O . ILE C 1 94 ? -48.781 78.043 90.919 1.00 53.12 94 ILE C O 1
ATOM 5527 N N . LEU C 1 95 ? -50.279 76.412 91.309 1.00 52.39 95 LEU C N 1
ATOM 5528 C CA . LEU C 1 95 ? -49.720 76.049 92.607 1.00 50.67 95 LEU C CA 1
ATOM 5529 C C . LEU C 1 95 ? -48.297 75.541 92.464 1.00 51.64 95 LEU C C 1
ATOM 5530 O O . LEU C 1 95 ? -47.409 75.973 93.198 1.00 52.96 95 LEU C O 1
ATOM 5535 N N . GLN C 1 96 ? -48.076 74.634 91.520 1.00 52.88 96 GLN C N 1
ATOM 5536 C CA . GLN C 1 96 ? -46.748 74.064 91.308 1.00 57.15 96 GLN C CA 1
ATOM 5537 C C . GLN C 1 96 ? -45.696 75.172 91.146 1.00 57.99 96 GLN C C 1
ATOM 5538 O O . GLN C 1 96 ? -44.636 75.122 91.773 1.00 56.45 96 GLN C O 1
ATOM 5544 N N . ARG C 1 97 ? -45.990 76.191 90.341 1.00 58.52 97 ARG C N 1
ATOM 5545 C CA . ARG C 1 97 ? -45.009 77.241 90.143 1.00 59.94 97 ARG C CA 1
ATOM 5546 C C . ARG C 1 97 ? -44.896 78.167 91.331 1.00 58.39 97 ARG C C 1
ATOM 5547 O O . ARG C 1 97 ? -43.819 78.717 91.575 1.00 61.46 97 ARG C O 1
ATOM 5555 N N . GLN C 1 98 ? -45.975 78.345 92.083 1.00 53.34 98 GLN C N 1
ATOM 5556 C CA . GLN C 1 98 ? -45.868 79.193 93.254 1.00 49.83 98 GLN C CA 1
ATOM 5557 C C . GLN C 1 98 ? -44.986 78.520 94.285 1.00 50.60 98 GLN C C 1
ATOM 5558 O O . GLN C 1 98 ? -44.190 79.181 94.940 1.00 51.03 98 GLN C O 1
ATOM 5564 N N . MET C 1 99 ? -45.133 77.205 94.422 1.00 50.88 99 MET C N 1
ATOM 5565 C CA . MET C 1 99 ? -44.344 76.427 95.378 1.00 54.34 99 MET C CA 1
ATOM 5566 C C . MET C 1 99 ? -42.851 76.320 95.055 1.00 57.13 99 MET C C 1
ATOM 5567 O O . MET C 1 99 ? -42.037 76.210 95.972 1.00 59.55 99 MET C O 1
ATOM 5572 N N . GLU C 1 100 ? -42.495 76.323 93.771 1.00 59.57 100 GLU C N 1
ATOM 5573 C CA . GLU C 1 100 ? -41.090 76.236 93.373 1.00 64.06 100 GLU C CA 1
ATOM 5574 C C . GLU C 1 100 ? -40.441 77.563 93.726 1.00 64.23 100 GLU C C 1
ATOM 5575 O O . GLU C 1 100 ? -39.225 77.696 93.740 1.00 65.51 100 GLU C O 1
ATOM 5581 N N . ASN C 1 101 ? -41.286 78.526 94.066 1.00 64.71 101 ASN C N 1
ATOM 5582 C CA . ASN C 1 101 ? -40.875 79.877 94.412 1.00 63.51 101 ASN C CA 1
ATOM 5583 C C . ASN C 1 101 ? -41.059 80.174 95.879 1.00 61.26 101 ASN C C 1
ATOM 5584 O O . ASN C 1 101 ? -40.831 81.301 96.326 1.00 60.18 101 ASN C O 1
ATOM 5589 N N . TRP C 1 102 ? -41.508 79.180 96.628 1.00 59.05 102 TRP C N 1
ATOM 5590 C CA . TRP C 1 102 ? -41.748 79.385 98.045 1.00 57.26 102 TRP C CA 1
ATOM 5591 C C . TRP C 1 102 ? -40.536 79.076 98.937 1.00 57.70 102 TRP C C 1
ATOM 5592 O O . TRP C 1 102 ? -39.716 78.189 98.644 1.00 56.96 102 TRP C O 1
ATOM 5603 N N . ALA C 1 103 ? -40.451 79.832 100.026 1.00 56.17 103 ALA C N 1
ATOM 5604 C CA . ALA C 1 103 ? -39.408 79.685 101.030 1.00 56.83 103 ALA C CA 1
ATOM 5605 C C . ALA C 1 103 ? -39.895 80.431 102.264 1.00 56.27 103 ALA C C 1
ATOM 5606 O O . ALA C 1 103 ? -40.600 81.443 102.163 1.00 55.27 103 ALA C O 1
ATOM 5608 N N . PRO C 1 104 ? -39.558 79.926 103.454 1.00 55.83 104 PRO C N 1
ATOM 5609 C CA . PRO C 1 104 ? -40.041 80.662 104.631 1.00 55.90 104 PRO C CA 1
ATOM 5610 C C . PRO C 1 104 ? -39.417 82.067 104.711 1.00 57.88 104 PRO C C 1
ATOM 5611 O O . PRO C 1 104 ? -38.441 82.367 104.010 1.00 56.89 104 PRO C O 1
ATOM 5615 N N . SER C 1 105 ? -39.983 82.943 105.531 1.00 60.57 105 SER C N 1
ATOM 5616 C CA . SER C 1 105 ? -39.417 84.280 105.667 1.00 65.36 105 SER C CA 1
ATOM 5617 C C . SER C 1 105 ? -38.013 84.273 106.330 1.00 68.63 105 SER C C 1
ATOM 5618 O O . SER C 1 105 ? -37.197 85.159 106.064 1.00 70.49 105 SER C O 1
ATOM 5621 N N . SER C 1 106 ? -37.727 83.283 107.179 1.00 70.54 106 SER C N 1
ATOM 5622 C CA . SER C 1 106 ? -36.409 83.180 107.812 1.00 73.26 106 SER C CA 1
ATOM 5623 C C . SER C 1 106 ? -36.317 81.825 108.492 1.00 74.87 106 SER C C 1
ATOM 5624 O O . SER C 1 106 ? -37.314 81.101 108.569 1.00 76.33 106 SER C O 1
ATOM 5627 N N . PRO C 1 107 ? -35.122 81.460 108.992 1.00 75.03 107 PRO C N 1
ATOM 5628 C CA . PRO C 1 107 ? -34.988 80.160 109.663 1.00 73.71 107 PRO C CA 1
ATOM 5629 C C . PRO C 1 107 ? -35.591 80.169 111.051 1.00 71.53 107 PRO C C 1
ATOM 5630 O O . PRO C 1 107 ? -35.632 79.137 111.732 1.00 71.34 107 PRO C O 1
ATOM 5634 N N . ASN C 1 108 ? -36.056 81.340 111.472 1.00 69.97 108 ASN C N 1
ATOM 5635 C CA . ASN C 1 108 ? -36.665 81.454 112.787 1.00 72.68 108 ASN C CA 1
ATOM 5636 C C . ASN C 1 108 ? -38.160 81.719 112.701 1.00 69.79 108 ASN C C 1
ATOM 5637 O O . ASN C 1 108 ? -38.830 81.984 113.709 1.00 70.14 108 ASN C O 1
ATOM 5642 N N . ALA C 1 109 ? -38.680 81.616 111.482 1.00 64.13 109 ALA C N 1
ATOM 5643 C CA . ALA C 1 109 ? -40.099 81.813 111.233 1.00 57.98 109 ALA C CA 1
ATOM 5644 C C . ALA C 1 109 ? -40.913 80.856 112.118 1.00 55.10 109 ALA C C 1
ATOM 5645 O O . ALA C 1 109 ? -40.450 79.740 112.436 1.00 53.08 109 ALA C O 1
ATOM 5647 N N . GLU C 1 110 ? -42.112 81.304 112.503 1.00 48.61 110 GLU C N 1
ATOM 5648 C CA . GLU C 1 110 ? -43.030 80.533 113.346 1.00 48.65 110 GLU C CA 1
ATOM 5649 C C . GLU C 1 110 ? -43.456 79.203 112.699 1.00 49.78 110 GLU C C 1
ATOM 5650 O O . GLU C 1 110 ? -43.628 79.115 111.472 1.00 48.10 110 GLU C O 1
ATOM 5656 N N . ALA C 1 111 ? -43.630 78.175 113.526 1.00 47.23 111 ALA C N 1
ATOM 5657 C CA . ALA C 1 111 ? -44.040 76.866 113.033 1.00 46.77 111 ALA C CA 1
ATOM 5658 C C . ALA C 1 111 ? -45.217 76.904 112.037 1.00 47.65 111 ALA C C 1
ATOM 5659 O O . ALA C 1 111 ? -45.163 76.271 110.986 1.00 49.29 111 ALA C O 1
ATOM 5661 N N . SER C 1 112 ? -46.274 77.649 112.352 1.00 47.91 112 SER C N 1
ATOM 5662 C CA . SER C 1 112 ? -47.444 77.683 111.474 1.00 44.74 112 SER C CA 1
ATOM 5663 C C . SER C 1 112 ? -47.151 78.234 110.091 1.00 45.90 112 SER C C 1
ATOM 5664 O O . SER C 1 112 ? -48.024 78.217 109.213 1.00 47.58 112 SER C O 1
ATOM 5667 N N . ALA C 1 113 ? -45.935 78.723 109.872 1.00 43.54 113 ALA C N 1
ATOM 5668 C CA . ALA C 1 113 ? -45.610 79.262 108.555 1.00 41.55 113 ALA C CA 1
ATOM 5669 C C . ALA C 1 113 ? -45.562 78.104 107.552 1.00 43.07 113 ALA C C 1
ATOM 5670 O O . ALA C 1 113 ? -45.660 78.294 106.333 1.00 43.78 113 ALA C O 1
ATOM 5672 N N . PHE C 1 114 ? -45.429 76.899 108.082 1.00 40.18 114 PHE C N 1
ATOM 5673 C CA . PHE C 1 114 ? -45.348 75.726 107.255 1.00 41.53 114 PHE C CA 1
ATOM 5674 C C . PHE C 1 114 ? -46.700 75.075 106.945 1.00 43.01 114 PHE C C 1
ATOM 5675 O O . PHE C 1 114 ? -46.799 74.196 106.079 1.00 43.32 114 PHE C O 1
ATOM 5683 N N . TYR C 1 115 ? -47.747 75.520 107.628 1.00 42.21 115 TYR C N 1
ATOM 5684 C CA . TYR C 1 115 ? -49.083 74.954 107.428 1.00 41.35 115 TYR C CA 1
ATOM 5685 C C . TYR C 1 115 ? -49.553 74.999 105.949 1.00 39.85 115 TYR C C 1
ATOM 5686 O O . TYR C 1 115 ? -49.795 73.953 105.350 1.00 40.30 115 TYR C O 1
ATOM 5695 N N . GLY C 1 116 ? -49.665 76.192 105.366 1.00 39.16 116 GLY C N 1
ATOM 5696 C CA . GLY C 1 116 ? -50.081 76.326 103.973 1.00 41.15 116 GLY C CA 1
ATOM 5697 C C . GLY C 1 116 ? -49.238 75.505 102.995 1.00 43.46 116 GLY C C 1
ATOM 5698 O O . GLY C 1 116 ? -49.772 74.844 102.107 1.00 43.41 116 GLY C O 1
ATOM 5699 N N . PRO C 1 117 ? -47.902 75.566 103.107 1.00 44.36 117 PRO C N 1
ATOM 5700 C CA . PRO C 1 117 ? -47.005 74.811 102.238 1.00 41.64 117 PRO C CA 1
ATOM 5701 C C . PRO C 1 117 ? -47.269 73.302 102.366 1.00 42.20 117 PRO C C 1
ATOM 5702 O O . PRO C 1 117 ? -47.200 72.567 101.376 1.00 45.71 117 PRO C O 1
ATOM 5706 N N . SER C 1 118 ? -47.559 72.834 103.577 1.00 39.05 118 SER C N 1
ATOM 5707 C CA . SER C 1 118 ? -47.854 71.415 103.788 1.00 38.54 118 SER C CA 1
ATOM 5708 C C . SER C 1 118 ? -49.083 71.025 102.958 1.00 40.04 118 SER C C 1
ATOM 5709 O O . SER C 1 118 ? -49.114 69.997 102.272 1.00 38.58 118 SER C O 1
ATOM 5712 N N . LEU C 1 119 ? -50.115 71.847 103.061 1.00 40.12 119 LEU C N 1
ATOM 5713 C CA . LEU C 1 119 ? -51.332 71.608 102.328 1.00 39.79 119 LEU C CA 1
ATOM 5714 C C . LEU C 1 119 ? -51.037 71.543 100.819 1.00 40.27 119 LEU C C 1
ATOM 5715 O O . LEU C 1 119 ? -51.553 70.677 100.099 1.00 43.62 119 LEU C O 1
ATOM 5720 N N . ALA C 1 120 ? -50.192 72.450 100.348 1.00 36.32 120 ALA C N 1
ATOM 5721 C CA . ALA C 1 120 ? -49.848 72.508 98.938 1.00 35.66 120 ALA C CA 1
ATOM 5722 C C . ALA C 1 120 ? -49.067 71.292 98.491 1.00 36.75 120 ALA C C 1
ATOM 5723 O O . ALA C 1 120 ? -49.310 70.732 97.416 1.00 36.70 120 ALA C O 1
ATOM 5725 N N . ILE C 1 121 ? -48.104 70.890 99.296 1.00 36.67 121 ILE C N 1
ATOM 5726 C CA . ILE C 1 121 ? -47.314 69.748 98.917 1.00 36.47 121 ILE C CA 1
ATOM 5727 C C . ILE C 1 121 ? -48.219 68.530 98.900 1.00 35.31 121 ILE C C 1
ATOM 5728 O O . ILE C 1 121 ? -48.135 67.703 98.002 1.00 36.62 121 ILE C O 1
ATOM 5733 N N . LEU C 1 122 ? -49.106 68.414 99.867 1.00 35.53 122 LEU C N 1
ATOM 5734 C CA . LEU C 1 122 ? -50.002 67.261 99.853 1.00 36.33 122 LEU C CA 1
ATOM 5735 C C . LEU C 1 122 ? -50.789 67.235 98.530 1.00 36.56 122 LEU C C 1
ATOM 5736 O O . LEU C 1 122 ? -50.788 66.232 97.810 1.00 35.93 122 LEU C O 1
ATOM 5741 N N . ALA C 1 123 ? -51.448 68.345 98.203 1.00 36.03 123 ALA C N 1
ATOM 5742 C CA . ALA C 1 123 ? -52.212 68.429 96.960 1.00 36.68 123 ALA C CA 1
ATOM 5743 C C . ALA C 1 123 ? -51.376 68.030 95.738 1.00 37.26 123 ALA C C 1
ATOM 5744 O O . ALA C 1 123 ? -51.786 67.209 94.928 1.00 39.88 123 ALA C O 1
ATOM 5746 N N . LEU C 1 124 ? -50.211 68.648 95.615 1.00 37.69 124 LEU C N 1
ATOM 5747 C CA . LEU C 1 124 ? -49.276 68.403 94.525 1.00 35.20 124 LEU C CA 1
ATOM 5748 C C . LEU C 1 124 ? -48.783 66.959 94.526 1.00 33.37 124 LEU C C 1
ATOM 5749 O O . LEU C 1 124 ? -48.552 66.381 93.481 1.00 32.69 124 LEU C O 1
ATOM 5754 N N . CYS C 1 125 ? -48.620 66.384 95.709 1.00 35.08 125 CYS C N 1
ATOM 5755 C CA . CYS C 1 125 ? -48.171 65.008 95.841 1.00 34.13 125 CYS C CA 1
ATOM 5756 C C . CYS C 1 125 ? -49.276 64.094 95.331 1.00 36.42 125 CYS C C 1
ATOM 5757 O O . CYS C 1 125 ? -49.011 63.056 94.730 1.00 38.62 125 CYS C O 1
ATOM 5760 N N . GLN C 1 126 ? -50.524 64.468 95.564 1.00 36.88 126 GLN C N 1
ATOM 5761 C CA . GLN C 1 126 ? -51.616 63.643 95.079 1.00 36.66 126 GLN C CA 1
ATOM 5762 C C . GLN C 1 126 ? -51.773 63.660 93.553 1.00 37.26 126 GLN C C 1
ATOM 5763 O O . GLN C 1 126 ? -52.160 62.660 92.953 1.00 36.44 126 GLN C O 1
ATOM 5769 N N . LYS C 1 127 ? -51.441 64.782 92.929 1.00 36.70 127 LYS C N 1
ATOM 5770 C CA . LYS C 1 127 ? -51.553 64.913 91.490 1.00 38.94 127 LYS C CA 1
ATOM 5771 C C . LYS C 1 127 ? -50.376 64.339 90.738 1.00 39.81 127 LYS C C 1
ATOM 5772 O O . LYS C 1 127 ? -50.553 63.736 89.687 1.00 42.79 127 LYS C O 1
ATOM 5778 N N . ASN C 1 128 ? -49.170 64.506 91.268 1.00 38.72 128 ASN C N 1
ATOM 5779 C CA . ASN C 1 128 ? -47.989 64.018 90.569 1.00 36.60 128 ASN C CA 1
ATOM 5780 C C . ASN C 1 128 ? -46.829 63.942 91.532 1.00 38.76 128 ASN C C 1
ATOM 5781 O O . ASN C 1 128 ? -46.008 64.849 91.615 1.00 37.44 128 ASN C O 1
ATOM 5786 N N . SER C 1 129 ? -46.739 62.824 92.233 1.00 39.70 129 SER C N 1
ATOM 5787 C CA . SER C 1 129 ? -45.704 62.658 93.222 1.00 39.83 129 SER C CA 1
ATOM 5788 C C . SER C 1 129 ? -44.286 62.909 92.751 1.00 39.78 129 SER C C 1
ATOM 5789 O O . SER C 1 129 ? -43.553 63.663 93.379 1.00 41.81 129 SER C O 1
ATOM 5792 N N . GLU C 1 130 ? -43.877 62.294 91.655 1.00 42.24 130 GLU C N 1
ATOM 5793 C CA . GLU C 1 130 ? -42.507 62.487 91.205 1.00 43.41 130 GLU C CA 1
ATOM 5794 C C . GLU C 1 130 ? -42.158 63.931 90.888 1.00 42.83 130 GLU C C 1
ATOM 5795 O O . GLU C 1 130 ? -41.048 64.368 91.198 1.00 42.79 130 GLU C O 1
ATOM 5801 N N . ALA C 1 131 ? -43.095 64.666 90.286 1.00 42.09 131 ALA C N 1
ATOM 5802 C CA . ALA C 1 131 ? -42.867 66.072 89.918 1.00 42.87 131 ALA C CA 1
ATOM 5803 C C . ALA C 1 131 ? -42.702 66.932 91.168 1.00 44.01 131 ALA C C 1
ATOM 5804 O O . ALA C 1 131 ? -42.174 68.056 91.105 1.00 45.56 131 ALA C O 1
ATOM 5806 N N . THR C 1 132 ? -43.131 66.378 92.298 1.00 40.26 132 THR C N 1
ATOM 5807 C CA . THR C 1 132 ? -43.131 67.076 93.561 1.00 41.93 132 THR C CA 1
ATOM 5808 C C . THR C 1 132 ? -41.923 66.818 94.451 1.00 44.77 132 THR C C 1
ATOM 5809 O O . THR C 1 132 ? -41.704 67.522 95.442 1.00 47.51 132 THR C O 1
ATOM 5813 N N . LEU C 1 133 ? -41.124 65.821 94.110 1.00 45.22 133 LEU C N 1
ATOM 5814 C CA . LEU C 1 133 ? -39.943 65.508 94.925 1.00 44.51 133 LEU C CA 1
ATOM 5815 C C . LEU C 1 133 ? -39.058 66.712 95.231 1.00 42.69 133 LEU C C 1
ATOM 5816 O O . LEU C 1 133 ? -38.808 67.036 96.394 1.00 38.19 133 LEU C O 1
ATOM 5821 N N . PRO C 1 134 ? -38.572 67.394 94.187 1.00 44.18 134 PRO C N 1
ATOM 5822 C CA . PRO C 1 134 ? -37.710 68.567 94.398 1.00 45.53 134 PRO C CA 1
ATOM 5823 C C . PRO C 1 134 ? -38.271 69.471 95.501 1.00 48.32 134 PRO C C 1
ATOM 5824 O O . PRO C 1 134 ? -37.590 69.741 96.496 1.00 50.03 134 PRO C O 1
ATOM 5828 N N . ILE C 1 135 ? -39.516 69.922 95.327 1.00 47.45 135 ILE C N 1
ATOM 5829 C CA . ILE C 1 135 ? -40.147 70.798 96.302 1.00 44.97 135 ILE C CA 1
ATOM 5830 C C . ILE C 1 135 ? -40.265 70.159 97.678 1.00 43.03 135 ILE C C 1
ATOM 5831 O O . ILE C 1 135 ? -40.033 70.813 98.686 1.00 41.59 135 ILE C O 1
ATOM 5836 N N . ALA C 1 136 ? -40.619 68.875 97.710 1.00 41.36 136 ALA C N 1
ATOM 5837 C CA . ALA C 1 136 ? -40.803 68.169 98.963 1.00 39.14 136 ALA C CA 1
ATOM 5838 C C . ALA C 1 136 ? -39.499 67.987 99.697 1.00 39.79 136 ALA C C 1
ATOM 5839 O O . ALA C 1 136 ? -39.462 68.098 100.922 1.00 37.65 136 ALA C O 1
ATOM 5841 N N . VAL C 1 137 ? -38.426 67.721 98.959 1.00 39.54 137 VAL C N 1
ATOM 5842 C CA . VAL C 1 137 ? -37.109 67.549 99.580 1.00 38.33 137 VAL C CA 1
ATOM 5843 C C . VAL C 1 137 ? -36.739 68.863 100.275 1.00 38.86 137 VAL C C 1
ATOM 5844 O O . VAL C 1 137 ? -36.417 68.924 101.480 1.00 39.31 137 VAL C O 1
ATOM 5848 N N . ARG C 1 138 ? -36.811 69.920 99.494 1.00 38.74 138 ARG C N 1
ATOM 5849 C CA . ARG C 1 138 ? -36.510 71.251 99.975 1.00 42.08 138 ARG C CA 1
ATOM 5850 C C . ARG C 1 138 ? -37.413 71.600 101.170 1.00 44.48 138 ARG C C 1
ATOM 5851 O O . ARG C 1 138 ? -36.982 72.235 102.132 1.00 42.92 138 ARG C O 1
ATOM 5859 N N . PHE C 1 139 ? -38.670 71.173 101.115 1.00 46.37 139 PHE C N 1
ATOM 5860 C CA . PHE C 1 139 ? -39.605 71.449 102.200 1.00 45.75 139 PHE C CA 1
ATOM 5861 C C . PHE C 1 139 ? -39.193 70.669 103.439 1.00 48.32 139 PHE C C 1
ATOM 5862 O O . PHE C 1 139 ? -39.231 71.205 104.544 1.00 52.85 139 PHE C O 1
ATOM 5870 N N . ALA C 1 140 ? -38.805 69.408 103.262 1.00 46.02 140 ALA C N 1
ATOM 5871 C CA . ALA C 1 140 ? -38.423 68.598 104.404 1.00 47.45 140 ALA C CA 1
ATOM 5872 C C . ALA C 1 140 ? -37.203 69.185 105.111 1.00 47.93 140 ALA C C 1
ATOM 5873 O O . ALA C 1 140 ? -37.142 69.220 106.349 1.00 43.29 140 ALA C O 1
ATOM 5875 N N . LYS C 1 141 ? -36.234 69.652 104.326 1.00 47.16 141 LYS C N 1
ATOM 5876 C CA . LYS C 1 141 ? -35.028 70.210 104.919 1.00 44.43 141 LYS C CA 1
ATOM 5877 C C . LYS C 1 141 ? -35.355 71.511 105.626 1.00 43.01 141 LYS C C 1
ATOM 5878 O O . LYS C 1 141 ? -34.898 71.750 106.745 1.00 43.55 141 LYS C O 1
ATOM 5884 N N . THR C 1 142 ? -36.165 72.351 104.992 1.00 42.02 142 THR C N 1
ATOM 5885 C CA . THR C 1 142 ? -36.520 73.631 105.587 1.00 38.87 142 THR C CA 1
ATOM 5886 C C . THR C 1 142 ? -37.256 73.467 106.883 1.00 39.61 142 THR C C 1
ATOM 5887 O O . THR C 1 142 ? -37.132 74.300 107.777 1.00 39.06 142 THR C O 1
ATOM 5891 N N . LEU C 1 143 ? -38.025 72.387 106.981 1.00 42.27 143 LEU C N 1
ATOM 5892 C CA . LEU C 1 143 ? -38.768 72.061 108.202 1.00 43.00 143 LEU C CA 1
ATOM 5893 C C . LEU C 1 143 ? -37.800 71.478 109.252 1.00 44.72 143 LEU C C 1
ATOM 5894 O O . LEU C 1 143 ? -37.856 71.826 110.427 1.00 49.34 143 LEU C O 1
ATOM 5899 N N . LEU C 1 144 ? -36.916 70.584 108.833 1.00 46.68 144 LEU C N 1
ATOM 5900 C CA . LEU C 1 144 ? -35.974 70.009 109.773 1.00 47.54 144 LEU C CA 1
ATOM 5901 C C . LEU C 1 144 ? -35.185 71.163 110.435 1.00 48.39 144 LEU C C 1
ATOM 5902 O O . LEU C 1 144 ? -35.014 71.185 111.657 1.00 47.81 144 LEU C O 1
ATOM 5907 N N . ALA C 1 145 ? -34.763 72.138 109.624 1.00 48.40 145 ALA C N 1
ATOM 5908 C CA . ALA C 1 145 ? -33.948 73.261 110.080 1.00 45.32 145 ALA C CA 1
ATOM 5909 C C . ALA C 1 145 ? -34.638 74.254 111.038 1.00 47.21 145 ALA C C 1
ATOM 5910 O O . ALA C 1 145 ? -33.986 74.919 111.881 1.00 44.32 145 ALA C O 1
ATOM 5912 N N . ASN C 1 146 ? -35.959 74.360 110.929 1.00 49.73 146 ASN C N 1
ATOM 5913 C CA . ASN C 1 146 ? -36.714 75.292 111.774 1.00 48.88 146 ASN C CA 1
ATOM 5914 C C . ASN C 1 146 ? -36.714 74.915 113.264 1.00 53.18 146 ASN C C 1
ATOM 5915 O O . ASN C 1 146 ? -36.870 73.731 113.622 1.00 55.23 146 ASN C O 1
ATOM 5920 N N . SER C 1 147 ? -36.571 75.927 114.128 1.00 54.53 147 SER C N 1
ATOM 5921 C CA . SER C 1 147 ? -36.528 75.713 115.578 1.00 54.20 147 SER C CA 1
ATOM 5922 C C . SER C 1 147 ? -37.739 76.239 116.347 1.00 53.97 147 SER C C 1
ATOM 5923 O O . SER C 1 147 ? -37.906 75.898 117.510 1.00 56.18 147 SER C O 1
ATOM 5926 N N . SER C 1 148 ? -38.569 77.082 115.736 1.00 52.50 148 SER C N 1
ATOM 5927 C CA . SER C 1 148 ? -39.728 77.662 116.443 1.00 48.84 148 SER C CA 1
ATOM 5928 C C . SER C 1 148 ? -40.550 76.693 117.283 1.00 46.84 148 SER C C 1
ATOM 5929 O O . SER C 1 148 ? -40.557 75.482 117.049 1.00 46.01 148 SER C O 1
ATOM 5932 N N . PRO C 1 149 ? -41.256 77.222 118.293 1.00 48.04 149 PRO C N 1
ATOM 5933 C CA . PRO C 1 149 ? -42.081 76.362 119.167 1.00 47.44 149 PRO C CA 1
ATOM 5934 C C . PRO C 1 149 ? -43.140 75.611 118.370 1.00 47.20 149 PRO C C 1
ATOM 5935 O O . PRO C 1 149 ? -43.888 76.210 117.584 1.00 46.68 149 PRO C O 1
ATOM 5939 N N . PHE C 1 150 ? -43.191 74.302 118.595 1.00 45.56 150 PHE C N 1
ATOM 5940 C CA . PHE C 1 150 ? -44.086 73.407 117.883 1.00 47.21 150 PHE C CA 1
ATOM 5941 C C . PHE C 1 150 ? -45.572 73.741 117.843 1.00 49.31 150 PHE C C 1
ATOM 5942 O O . PHE C 1 150 ? -46.172 74.127 118.852 1.00 52.36 150 PHE C O 1
ATOM 5950 N N . ASN C 1 151 ? -46.160 73.557 116.664 1.00 47.43 151 ASN C N 1
ATOM 5951 C CA . ASN C 1 151 ? -47.588 73.772 116.447 1.00 47.76 151 ASN C CA 1
ATOM 5952 C C . ASN C 1 151 ? -48.183 72.450 115.966 1.00 46.40 151 ASN C C 1
ATOM 5953 O O . ASN C 1 151 ? -47.851 71.985 114.886 1.00 46.48 151 ASN C O 1
ATOM 5958 N N . VAL C 1 152 ? -49.070 71.855 116.755 1.00 44.20 152 VAL C N 1
ATOM 5959 C CA . VAL C 1 152 ? -49.634 70.561 116.399 1.00 42.22 152 VAL C CA 1
ATOM 5960 C C . VAL C 1 152 ? -50.392 70.549 115.086 1.00 42.77 152 VAL C C 1
ATOM 5961 O O . VAL C 1 152 ? -50.213 69.636 114.273 1.00 40.24 152 VAL C O 1
ATOM 5965 N N . ASP C 1 153 ? -51.238 71.558 114.880 1.00 43.76 153 ASP C N 1
ATOM 5966 C CA . ASP C 1 153 ? -52.013 71.662 113.640 1.00 45.95 153 ASP C CA 1
ATOM 5967 C C . ASP C 1 153 ? -51.038 71.566 112.452 1.00 45.19 153 ASP C C 1
ATOM 5968 O O . ASP C 1 153 ? -51.250 70.769 111.545 1.00 44.04 153 ASP C O 1
ATOM 5973 N N . THR C 1 154 ? -49.960 72.361 112.482 1.00 42.39 154 THR C N 1
ATOM 5974 C CA . THR C 1 154 ? -48.985 72.365 111.405 1.00 43.29 154 THR C CA 1
ATOM 5975 C C . THR C 1 154 ? -48.231 71.053 111.291 1.00 42.29 154 THR C C 1
ATOM 5976 O O . THR C 1 154 ? -47.972 70.563 110.185 1.00 41.97 154 THR C O 1
ATOM 5980 N N . GLY C 1 155 ? -47.873 70.485 112.429 1.00 39.86 155 GLY C N 1
ATOM 5981 C CA . GLY C 1 155 ? -47.160 69.230 112.400 1.00 38.86 155 GLY C CA 1
ATOM 5982 C C . GLY C 1 155 ? -48.016 68.162 111.748 1.00 37.54 155 GLY C C 1
ATOM 5983 O O . GLY C 1 155 ? -47.526 67.360 110.952 1.00 34.86 155 GLY C O 1
ATOM 5984 N N . ALA C 1 156 ? -49.305 68.173 112.069 1.00 36.95 156 ALA C N 1
ATOM 5985 C CA . ALA C 1 156 ? -50.239 67.195 111.531 1.00 35.97 156 ALA C CA 1
ATOM 5986 C C . ALA C 1 156 ? -50.321 67.324 109.999 1.00 37.34 156 ALA C C 1
ATOM 5987 O O . ALA C 1 156 ? -50.237 66.339 109.254 1.00 35.56 156 ALA C O 1
ATOM 5989 N N . MET C 1 157 ? -50.470 68.547 109.519 1.00 36.79 157 MET C N 1
ATOM 5990 C CA . MET C 1 157 ? -50.523 68.747 108.087 1.00 37.75 157 MET C CA 1
ATOM 5991 C C . MET C 1 157 ? -49.214 68.326 107.470 1.00 38.98 157 MET C C 1
ATOM 5992 O O . MET C 1 157 ? -49.202 67.695 106.423 1.00 42.00 157 MET C O 1
ATOM 5997 N N . ALA C 1 158 ? -48.105 68.678 108.108 1.00 37.36 158 ALA C N 1
ATOM 5998 C CA . ALA C 1 158 ? -46.808 68.320 107.568 1.00 35.26 158 ALA C CA 1
ATOM 5999 C C . ALA C 1 158 ? -46.567 66.809 107.522 1.00 36.36 158 ALA C C 1
ATOM 6000 O O . ALA C 1 158 ? -45.903 66.323 106.602 1.00 36.30 158 ALA C O 1
ATOM 6002 N N . THR C 1 159 ? -47.093 66.045 108.482 1.00 33.70 159 THR C N 1
ATOM 6003 C CA . THR C 1 159 ? -46.832 64.616 108.402 1.00 35.34 159 THR C CA 1
ATOM 6004 C C . THR C 1 159 ? -47.645 63.963 107.270 1.00 37.29 159 THR C C 1
ATOM 6005 O O . THR C 1 159 ? -47.162 63.043 106.599 1.00 39.31 159 THR C O 1
ATOM 6009 N N . LEU C 1 160 ? -48.852 64.473 107.019 1.00 38.34 160 LEU C N 1
ATOM 6010 C CA . LEU C 1 160 ? -49.681 63.954 105.930 1.00 37.89 160 LEU C CA 1
ATOM 6011 C C . LEU C 1 160 ? -48.953 64.161 104.594 1.00 38.84 160 LEU C C 1
ATOM 6012 O O . LEU C 1 160 ? -48.826 63.236 103.766 1.00 37.31 160 LEU C O 1
ATOM 6017 N N . ALA C 1 161 ? -48.480 65.384 104.392 1.00 37.46 161 ALA C N 1
ATOM 6018 C CA . ALA C 1 161 ? -47.794 65.709 103.167 1.00 38.41 161 ALA C CA 1
ATOM 6019 C C . ALA C 1 161 ? -46.559 64.842 103.026 1.00 38.02 161 ALA C C 1
ATOM 6020 O O . ALA C 1 161 ? -46.341 64.227 101.971 1.00 35.98 161 ALA C O 1
ATOM 6022 N N . LEU C 1 162 ? -45.771 64.748 104.094 1.00 36.32 162 LEU C N 1
ATOM 6023 C CA . LEU C 1 162 ? -44.559 63.956 103.998 1.00 35.92 162 LEU C CA 1
ATOM 6024 C C . LEU C 1 162 ? -44.841 62.483 103.846 1.00 35.75 162 LEU C C 1
ATOM 6025 O O . LEU C 1 162 ? -44.105 61.786 103.130 1.00 32.44 162 LEU C O 1
ATOM 6030 N N . THR C 1 163 ? -45.913 62.005 104.481 1.00 33.44 163 THR C N 1
ATOM 6031 C CA . THR C 1 163 ? -46.260 60.590 104.353 1.00 34.66 163 THR C CA 1
ATOM 6032 C C . THR C 1 163 ? -46.737 60.287 102.929 1.00 36.97 163 THR C C 1
ATOM 6033 O O . THR C 1 163 ? -46.582 59.185 102.417 1.00 33.88 163 THR C O 1
ATOM 6037 N N . CYS C 1 164 ? -47.346 61.274 102.292 1.00 39.45 164 CYS C N 1
ATOM 6038 C CA . CYS C 1 164 ? -47.791 61.060 100.943 1.00 39.89 164 CYS C CA 1
ATOM 6039 C C . CYS C 1 164 ? -46.536 60.790 100.119 1.00 40.86 164 CYS C C 1
ATOM 6040 O O . CYS C 1 164 ? -46.465 59.776 99.441 1.00 41.44 164 CYS C O 1
ATOM 6043 N N . MET C 1 165 ? -45.547 61.687 100.200 1.00 40.18 165 MET C N 1
ATOM 6044 C CA . MET C 1 165 ? -44.296 61.552 99.439 1.00 40.82 165 MET C CA 1
ATOM 6045 C C . MET C 1 165 ? -43.525 60.287 99.798 1.00 41.72 165 MET C C 1
ATOM 6046 O O . MET C 1 165 ? -42.991 59.587 98.939 1.00 38.56 165 MET C O 1
ATOM 6051 N N . TYR C 1 166 ? -43.470 60.023 101.095 1.00 42.10 166 TYR C N 1
ATOM 6052 C CA . TYR C 1 166 ? -42.782 58.868 101.621 1.00 40.56 166 TYR C CA 1
ATOM 6053 C C . TYR C 1 166 ? -43.246 57.598 100.954 1.00 40.09 166 TYR C C 1
ATOM 6054 O O . TYR C 1 166 ? -42.454 56.689 100.734 1.00 41.82 166 TYR C O 1
ATOM 6063 N N . ASN C 1 167 ? -44.530 57.522 100.627 1.00 41.44 167 ASN C N 1
ATOM 6064 C CA . ASN C 1 167 ? -45.049 56.308 100.015 1.00 41.95 167 ASN C CA 1
ATOM 6065 C C . ASN C 1 167 ? -45.010 56.255 98.514 1.00 43.33 167 ASN C C 1
ATOM 6066 O O . ASN C 1 167 ? -45.412 55.248 97.937 1.00 45.71 167 ASN C O 1
ATOM 6071 N N . LYS C 1 168 ? -44.531 57.317 97.875 1.00 42.02 168 LYS C N 1
ATOM 6072 C CA . LYS C 1 168 ? -44.459 57.325 96.426 1.00 40.35 168 LYS C CA 1
ATOM 6073 C C . LYS C 1 168 ? -43.069 57.596 95.918 1.00 43.26 168 LYS C C 1
ATOM 6074 O O . LYS C 1 168 ? -42.894 58.369 94.961 1.00 44.59 168 LYS C O 1
ATOM 6080 N N . ILE C 1 169 ? -42.076 56.976 96.562 1.00 46.39 169 ILE C N 1
ATOM 6081 C CA . ILE C 1 169 ? -40.683 57.114 96.126 1.00 46.54 169 ILE C CA 1
ATOM 6082 C C . ILE C 1 169 ? -40.528 56.352 94.800 1.00 45.04 169 ILE C C 1
ATOM 6083 O O . ILE C 1 169 ? -40.662 55.117 94.741 1.00 45.72 169 ILE C O 1
ATOM 6088 N N . PRO C 1 170 ? -40.258 57.080 93.723 1.00 40.68 170 PRO C N 1
ATOM 6089 C CA . PRO C 1 170 ? -40.084 56.467 92.410 1.00 42.53 170 PRO C CA 1
ATOM 6090 C C . PRO C 1 170 ? -39.084 55.299 92.443 1.00 44.15 170 PRO C C 1
ATOM 6091 O O . PRO C 1 170 ? -37.985 55.421 92.991 1.00 46.33 170 PRO C O 1
ATOM 6095 N N . VAL C 1 171 ? -39.487 54.173 91.858 1.00 46.36 171 VAL C N 1
ATOM 6096 C CA . VAL C 1 171 ? -38.648 52.976 91.729 1.00 47.22 171 VAL C CA 1
ATOM 6097 C C . VAL C 1 171 ? -37.403 53.347 90.934 1.00 50.18 171 VAL C C 1
ATOM 6098 O O . VAL C 1 171 ? -37.505 53.980 89.877 1.00 50.61 171 VAL C O 1
ATOM 6102 N N . GLY C 1 172 ? -36.237 52.950 91.431 1.00 54.03 172 GLY C N 1
ATOM 6103 C CA . GLY C 1 172 ? -34.998 53.252 90.732 1.00 63.59 172 GLY C CA 1
ATOM 6104 C C . GLY C 1 172 ? -34.362 54.531 91.245 1.00 68.92 172 GLY C C 1
ATOM 6105 O O . GLY C 1 172 ? -33.138 54.616 91.410 1.00 71.51 172 GLY C O 1
ATOM 6106 N N . SER C 1 173 ? -35.196 55.545 91.452 1.00 73.63 173 SER C N 1
ATOM 6107 C CA . SER C 1 173 ? -34.753 56.834 91.983 1.00 80.13 173 SER C CA 1
ATOM 6108 C C . SER C 1 173 ? -34.588 56.541 93.457 1.00 80.04 173 SER C C 1
ATOM 6109 O O . SER C 1 173 ? -35.453 56.877 94.267 1.00 80.45 173 SER C O 1
ATOM 6112 N N . GLU C 1 174 ? -33.470 55.928 93.818 1.00 80.61 174 GLU C N 1
ATOM 6113 C CA . GLU C 1 174 ? -33.267 55.521 95.217 1.00 85.43 174 GLU C CA 1
ATOM 6114 C C . GLU C 1 174 ? -32.324 56.380 96.139 1.00 86.46 174 GLU C C 1
ATOM 6115 O O . GLU C 1 174 ? -31.631 55.874 97.022 1.00 84.23 174 GLU C O 1
ATOM 6121 N N . GLU C 1 175 ? -32.325 57.685 96.046 1.00 86.78 175 GLU C N 1
ATOM 6122 C CA . GLU C 1 175 ? -31.359 58.426 96.860 1.00 88.28 175 GLU C CA 1
ATOM 6123 C C . GLU C 1 175 ? -31.668 58.912 98.278 1.00 84.29 175 GLU C C 1
ATOM 6124 O O . GLU C 1 175 ? -31.721 60.095 98.413 1.00 86.88 175 GLU C O 1
ATOM 6130 N N . GLY C 1 176 ? -31.887 58.165 99.357 1.00 77.28 176 GLY C N 1
ATOM 6131 C CA . GLY C 1 176 ? -32.119 58.872 100.653 1.00 70.43 176 GLY C CA 1
ATOM 6132 C C . GLY C 1 176 ? -33.341 59.799 100.778 1.00 66.31 176 GLY C C 1
ATOM 6133 O O . GLY C 1 176 ? -33.560 60.410 101.842 1.00 65.87 176 GLY C O 1
ATOM 6134 N N . TYR C 1 177 ? -34.138 59.919 99.708 1.00 60.02 177 TYR C N 1
ATOM 6135 C CA . TYR C 1 177 ? -35.380 60.734 99.764 1.00 53.22 177 TYR C CA 1
ATOM 6136 C C . TYR C 1 177 ? -36.217 60.119 100.853 1.00 50.10 177 TYR C C 1
ATOM 6137 O O . TYR C 1 177 ? -36.787 60.820 101.685 1.00 49.36 177 TYR C O 1
ATOM 6146 N N . ARG C 1 178 ? -36.292 58.793 100.818 1.00 45.23 178 ARG C N 1
ATOM 6147 C CA . ARG C 1 178 ? -37.072 58.069 101.794 1.00 47.37 178 ARG C CA 1
ATOM 6148 C C . ARG C 1 178 ? -36.505 58.337 103.171 1.00 47.43 178 ARG C C 1
ATOM 6149 O O . ARG C 1 178 ? -37.246 58.556 104.149 1.00 46.55 178 ARG C O 1
ATOM 6157 N N . SER C 1 179 ? -35.178 58.346 103.228 1.00 46.97 179 SER C N 1
ATOM 6158 C CA . SER C 1 179 ? -34.467 58.572 104.471 1.00 47.05 179 SER C CA 1
ATOM 6159 C C . SER C 1 179 ? -34.842 59.936 105.023 1.00 45.31 179 SER C C 1
ATOM 6160 O O . SER C 1 179 ? -35.285 60.053 106.173 1.00 45.70 179 SER C O 1
ATOM 6163 N N . LEU C 1 180 ? -34.679 60.961 104.192 1.00 41.87 180 LEU C N 1
ATOM 6164 C CA . LEU C 1 180 ? -34.999 62.333 104.568 1.00 40.81 180 LEU C CA 1
ATOM 6165 C C . LEU C 1 180 ? -36.427 62.442 105.103 1.00 41.32 180 LEU C C 1
ATOM 6166 O O . LEU C 1 180 ? -36.660 62.874 106.235 1.00 42.04 180 LEU C O 1
ATOM 6171 N N . PHE C 1 181 ? -37.390 62.046 104.279 1.00 40.04 181 PHE C N 1
ATOM 6172 C CA . PHE C 1 181 ? -38.782 62.133 104.691 1.00 40.67 181 PHE C CA 1
ATOM 6173 C C . PHE C 1 181 ? -39.064 61.305 105.945 1.00 42.29 181 PHE C C 1
ATOM 6174 O O . PHE C 1 181 ? -39.707 61.784 106.897 1.00 45.43 181 PHE C O 1
ATOM 6182 N N . GLY C 1 182 ? -38.601 60.065 105.969 1.00 38.10 182 GLY C N 1
ATOM 6183 C CA . GLY C 1 182 ? -38.872 59.289 107.161 1.00 39.01 182 GLY C CA 1
ATOM 6184 C C . GLY C 1 182 ? -38.333 59.945 108.427 1.00 39.78 182 GLY C C 1
ATOM 6185 O O . GLY C 1 182 ? -38.995 60.004 109.484 1.00 38.17 182 GLY C O 1
ATOM 6186 N N . GLN C 1 183 ? -37.120 60.471 108.313 1.00 38.83 183 GLN C N 1
ATOM 6187 C CA . GLN C 1 183 ? -36.483 61.088 109.447 1.00 39.23 183 GLN C CA 1
ATOM 6188 C C . GLN C 1 183 ? -37.277 62.307 109.931 1.00 38.71 183 GLN C C 1
ATOM 6189 O O . GLN C 1 183 ? -37.594 62.414 111.112 1.00 40.08 183 GLN C O 1
ATOM 6195 N N . VAL C 1 184 ? -37.639 63.198 109.016 1.00 38.35 184 VAL C N 1
ATOM 6196 C CA . VAL C 1 184 ? -38.425 64.368 109.380 1.00 37.56 184 VAL C CA 1
ATOM 6197 C C . VAL C 1 184 ? -39.782 63.958 109.935 1.00 37.80 184 VAL C C 1
ATOM 6198 O O . VAL C 1 184 ? -40.344 64.663 110.780 1.00 37.74 184 VAL C O 1
ATOM 6202 N N . LEU C 1 185 ? -40.314 62.830 109.465 1.00 36.25 185 LEU C N 1
ATOM 6203 C CA . LEU C 1 185 ? -41.595 62.336 109.982 1.00 38.73 185 LEU C CA 1
ATOM 6204 C C . LEU C 1 185 ? -41.444 61.807 111.401 1.00 40.28 185 LEU C C 1
ATOM 6205 O O . LEU C 1 185 ? -42.291 62.035 112.254 1.00 38.51 185 LEU C O 1
ATOM 6210 N N . LYS C 1 186 ? -40.356 61.094 111.654 1.00 45.31 186 LYS C N 1
ATOM 6211 C CA . LYS C 1 186 ? -40.117 60.539 112.981 1.00 49.79 186 LYS C CA 1
ATOM 6212 C C . LYS C 1 186 ? -40.047 61.694 113.993 1.00 48.89 186 LYS C C 1
ATOM 6213 O O . LYS C 1 186 ? -40.582 61.628 115.118 1.00 48.07 186 LYS C O 1
ATOM 6219 N N . ASP C 1 187 ? -39.375 62.746 113.532 1.00 46.50 187 ASP C N 1
ATOM 6220 C CA . ASP C 1 187 ? -39.132 63.981 114.244 1.00 45.79 187 ASP C CA 1
ATOM 6221 C C . ASP C 1 187 ? -40.428 64.631 114.683 1.00 48.63 187 ASP C C 1
ATOM 6222 O O . ASP C 1 187 ? -40.628 64.950 115.862 1.00 47.69 187 ASP C O 1
ATOM 6227 N N . ILE C 1 188 ? -41.310 64.824 113.708 1.00 48.52 188 ILE C N 1
ATOM 6228 C CA . ILE C 1 188 ? -42.611 65.422 113.938 1.00 47.05 188 ILE C CA 1
ATOM 6229 C C . ILE C 1 188 ? -43.496 64.557 114.820 1.00 46.21 188 ILE C C 1
ATOM 6230 O O . ILE C 1 188 ? -44.163 65.062 115.721 1.00 47.55 188 ILE C O 1
ATOM 6235 N N . VAL C 1 189 ? -43.498 63.256 114.585 1.00 47.95 189 VAL C N 1
ATOM 6236 C CA . VAL C 1 189 ? -44.316 62.377 115.422 1.00 52.17 189 VAL C CA 1
ATOM 6237 C C . VAL C 1 189 ? -43.928 62.513 116.885 1.00 52.38 189 VAL C C 1
ATOM 6238 O O . VAL C 1 189 ? -44.790 62.564 117.751 1.00 51.30 189 VAL C O 1
ATOM 6242 N N . GLU C 1 190 ? -42.622 62.587 117.141 1.00 55.00 190 GLU C N 1
ATOM 6243 C CA . GLU C 1 190 ? -42.120 62.740 118.494 1.00 55.64 190 GLU C CA 1
ATOM 6244 C C . GLU C 1 190 ? -42.715 63.994 119.114 1.00 53.36 190 GLU C C 1
ATOM 6245 O O . GLU C 1 190 ? -43.182 63.972 120.253 1.00 52.47 190 GLU C O 1
ATOM 6251 N N . LYS C 1 191 ? -42.706 65.085 118.359 1.00 50.13 191 LYS C N 1
ATOM 6252 C CA . LYS C 1 191 ? -43.260 66.333 118.856 1.00 49.51 191 LYS C CA 1
ATOM 6253 C C . LYS C 1 191 ? -44.776 66.324 118.943 1.00 51.25 191 LYS C C 1
ATOM 6254 O O . LYS C 1 191 ? -45.344 67.061 119.753 1.00 52.07 191 LYS C O 1
ATOM 6260 N N . ILE C 1 192 ? -45.444 65.531 118.103 1.00 53.01 192 ILE C N 1
ATOM 6261 C CA . ILE C 1 192 ? -46.906 65.459 118.187 1.00 52.15 192 ILE C CA 1
ATOM 6262 C C . ILE C 1 192 ? -47.181 64.667 119.450 1.00 53.89 192 ILE C C 1
ATOM 6263 O O . ILE C 1 192 ? -47.977 65.097 120.294 1.00 53.47 192 ILE C O 1
ATOM 6268 N N . SER C 1 193 ? -46.518 63.516 119.588 1.00 55.77 193 SER C N 1
ATOM 6269 C CA . SER C 1 193 ? -46.697 62.735 120.797 1.00 62.14 193 SER C CA 1
ATOM 6270 C C . SER C 1 193 ? -46.141 63.687 121.835 1.00 64.27 193 SER C C 1
ATOM 6271 O O . SER C 1 193 ? -45.433 64.618 121.478 1.00 67.54 193 SER C O 1
ATOM 6274 N N . MET C 1 194 ? -46.456 63.508 123.102 1.00 64.62 194 MET C N 1
ATOM 6275 C CA . MET C 1 194 ? -45.904 64.437 124.086 1.00 68.83 194 MET C CA 1
ATOM 6276 C C . MET C 1 194 ? -46.552 65.815 124.013 1.00 66.28 194 MET C C 1
ATOM 6277 O O . MET C 1 194 ? -46.079 66.781 124.613 1.00 66.59 194 MET C O 1
ATOM 6282 N N . LYS C 1 195 ? -47.627 65.901 123.243 1.00 63.14 195 LYS C N 1
ATOM 6283 C CA . LYS C 1 195 ? -48.429 67.116 123.183 1.00 57.16 195 LYS C CA 1
ATOM 6284 C C . LYS C 1 195 ? -49.763 66.482 123.499 1.00 54.78 195 LYS C C 1
ATOM 6285 O O . LYS C 1 195 ? -50.781 67.146 123.671 1.00 55.96 195 LYS C O 1
ATOM 6291 N N . ILE C 1 196 ? -49.704 65.158 123.602 1.00 52.57 196 ILE C N 1
ATOM 6292 C CA . ILE C 1 196 ? -50.837 64.318 123.917 1.00 52.22 196 ILE C CA 1
ATOM 6293 C C . ILE C 1 196 ? -51.133 64.307 125.422 1.00 56.14 196 ILE C C 1
ATOM 6294 O O . ILE C 1 196 ? -50.366 63.744 126.210 1.00 57.48 196 ILE C O 1
ATOM 6299 N N . LYS C 1 197 ? -52.238 64.944 125.808 1.00 58.15 197 LYS C N 1
ATOM 6300 C CA . LYS C 1 197 ? -52.693 64.994 127.194 1.00 57.56 197 LYS C CA 1
ATOM 6301 C C . LYS C 1 197 ? -53.158 63.610 127.665 1.00 60.30 197 LYS C C 1
ATOM 6302 O O . LYS C 1 197 ? -53.388 62.691 126.865 1.00 59.29 197 LYS C O 1
ATOM 6308 N N . ASP C 1 198 ? -53.326 63.471 128.974 1.00 64.23 198 ASP C N 1
ATOM 6309 C CA . ASP C 1 198 ? -53.767 62.201 129.535 1.00 66.51 198 ASP C CA 1
ATOM 6310 C C . ASP C 1 198 ? -55.250 62.036 129.263 1.00 64.45 198 ASP C C 1
ATOM 6311 O O . ASP C 1 198 ? -55.737 60.901 129.137 1.00 64.77 198 ASP C O 1
ATOM 6316 N N . ASN C 1 199 ? -55.958 63.168 129.168 1.00 60.58 199 ASN C N 1
ATOM 6317 C CA . ASN C 1 199 ? -57.392 63.152 128.875 1.00 58.76 199 ASN C CA 1
ATOM 6318 C C . ASN C 1 199 ? -57.670 62.713 127.424 1.00 58.39 199 ASN C C 1
ATOM 6319 O O . ASN C 1 199 ? -58.802 62.377 127.096 1.00 61.10 199 ASN C O 1
ATOM 6324 N N . GLY C 1 200 ? -56.650 62.713 126.564 1.00 54.57 200 GLY C N 1
ATOM 6325 C CA . GLY C 1 200 ? -56.847 62.264 125.196 1.00 51.90 200 GLY C CA 1
ATOM 6326 C C . GLY C 1 200 ? -56.653 63.340 124.146 1.00 50.18 200 GLY C C 1
ATOM 6327 O O . GLY C 1 200 ? -56.452 63.060 122.960 1.00 47.21 200 GLY C O 1
ATOM 6328 N N . ILE C 1 201 ? -56.730 64.582 124.591 1.00 48.71 201 ILE C N 1
ATOM 6329 C CA . ILE C 1 201 ? -56.555 65.717 123.713 1.00 50.19 201 ILE C CA 1
ATOM 6330 C C . ILE C 1 201 ? -55.144 65.656 123.150 1.00 53.62 201 ILE C C 1
ATOM 6331 O O . ILE C 1 201 ? -54.253 65.072 123.773 1.00 56.38 201 ILE C O 1
ATOM 6336 N N . ILE C 1 202 ? -54.947 66.237 121.966 1.00 53.07 202 ILE C N 1
ATOM 6337 C CA . ILE C 1 202 ? -53.634 66.278 121.338 1.00 51.43 202 ILE C CA 1
ATOM 6338 C C . ILE C 1 202 ? -53.391 67.731 120.942 1.00 52.58 202 ILE C C 1
ATOM 6339 O O . ILE C 1 202 ? -53.901 68.205 119.927 1.00 50.95 202 ILE C O 1
ATOM 6344 N N . GLY C 1 203 ? -52.599 68.425 121.754 1.00 52.67 203 GLY C N 1
ATOM 6345 C CA . GLY C 1 203 ? -52.342 69.827 121.516 1.00 52.17 203 GLY C CA 1
ATOM 6346 C C . GLY C 1 203 ? -53.500 70.479 122.240 1.00 55.68 203 GLY C C 1
ATOM 6347 O O . GLY C 1 203 ? -53.403 70.770 123.440 1.00 57.24 203 GLY C O 1
ATOM 6348 N N . ASP C 1 204 ? -54.603 70.692 121.520 1.00 56.43 204 ASP C N 1
ATOM 6349 C CA . ASP C 1 204 ? -55.826 71.271 122.083 1.00 55.95 204 ASP C CA 1
ATOM 6350 C C . ASP C 1 204 ? -56.974 70.618 121.327 1.00 55.56 204 ASP C C 1
ATOM 6351 O O . ASP C 1 204 ? -56.724 69.901 120.357 1.00 56.18 204 ASP C O 1
ATOM 6356 N N . ILE C 1 205 ? -58.220 70.842 121.745 1.00 53.98 205 ILE C N 1
ATOM 6357 C CA . ILE C 1 205 ? -59.335 70.184 121.062 1.00 52.17 205 ILE C CA 1
ATOM 6358 C C . ILE C 1 205 ? -59.426 70.468 119.589 1.00 51.85 205 ILE C C 1
ATOM 6359 O O . ILE C 1 205 ? -59.668 69.568 118.795 1.00 54.11 205 ILE C O 1
ATOM 6364 N N . TYR C 1 206 ? -59.258 71.728 119.222 1.00 52.05 206 TYR C N 1
ATOM 6365 C CA . TYR C 1 206 ? -59.360 72.106 117.826 1.00 50.08 206 TYR C CA 1
ATOM 6366 C C . TYR C 1 206 ? -58.173 71.738 116.973 1.00 48.00 206 TYR C C 1
ATOM 6367 O O . TYR C 1 206 ? -58.160 72.022 115.775 1.00 46.99 206 TYR C O 1
ATOM 6376 N N . SER C 1 207 ? -57.186 71.087 117.577 1.00 44.79 207 SER C N 1
ATOM 6377 C CA . SER C 1 207 ? -56.040 70.649 116.802 1.00 46.37 207 SER C CA 1
ATOM 6378 C C . SER C 1 207 ? -55.991 69.118 116.862 1.00 41.73 207 SER C C 1
ATOM 6379 O O . SER C 1 207 ? -55.245 68.467 116.133 1.00 42.41 207 SER C O 1
ATOM 6382 N N . THR C 1 208 ? -56.833 68.537 117.694 1.00 39.53 208 THR C N 1
ATOM 6383 C CA . THR C 1 208 ? -56.844 67.087 117.834 1.00 40.13 208 THR C CA 1
ATOM 6384 C C . THR C 1 208 ? -57.264 66.307 116.573 1.00 42.57 208 THR C C 1
ATOM 6385 O O . THR C 1 208 ? -56.668 65.266 116.267 1.00 41.29 208 THR C O 1
ATOM 6389 N N . GLY C 1 209 ? -58.278 66.797 115.845 1.00 45.23 209 GLY C N 1
ATOM 6390 C CA . GLY C 1 209 ? -58.726 66.104 114.635 1.00 41.29 209 GLY C CA 1
ATOM 6391 C C . GLY C 1 209 ? -57.594 65.884 113.636 1.00 42.40 209 GLY C C 1
ATOM 6392 O O . GLY C 1 209 ? -57.358 64.756 113.176 1.00 39.62 209 GLY C O 1
ATOM 6393 N N . LEU C 1 210 ? -56.884 66.958 113.292 1.00 40.14 210 LEU C N 1
ATOM 6394 C CA . LEU C 1 210 ? -55.783 66.837 112.356 1.00 42.10 210 LEU C CA 1
ATOM 6395 C C . LEU C 1 210 ? -54.703 65.918 112.936 1.00 43.39 210 LEU C C 1
ATOM 6396 O O . LEU C 1 210 ? -54.135 65.092 112.235 1.00 44.76 210 LEU C O 1
ATOM 6401 N N . ALA C 1 211 ? -54.429 66.045 114.226 1.00 43.93 211 ALA C N 1
ATOM 6402 C CA . ALA C 1 211 ? -53.414 65.209 114.841 1.00 42.71 211 ALA C CA 1
ATOM 6403 C C . ALA C 1 211 ? -53.806 63.747 114.718 1.00 42.67 211 ALA C C 1
ATOM 6404 O O . ALA C 1 211 ? -52.949 62.892 114.537 1.00 44.80 211 ALA C O 1
ATOM 6406 N N . MET C 1 212 ? -55.098 63.453 114.804 1.00 42.49 212 MET C N 1
ATOM 6407 C CA . MET C 1 212 ? -55.537 62.067 114.689 1.00 43.75 212 MET C CA 1
ATOM 6408 C C . MET C 1 212 ? -55.238 61.527 113.297 1.00 44.24 212 MET C C 1
ATOM 6409 O O . MET C 1 212 ? -54.856 60.355 113.126 1.00 42.76 212 MET C O 1
ATOM 6414 N N . GLN C 1 213 ? -55.414 62.377 112.292 1.00 43.45 213 GLN C N 1
ATOM 6415 C CA . GLN C 1 213 ? -55.133 61.927 110.943 1.00 43.93 213 GLN C CA 1
ATOM 6416 C C . GLN C 1 213 ? -53.669 61.597 110.813 1.00 43.41 213 GLN C C 1
ATOM 6417 O O . GLN C 1 213 ? -53.313 60.539 110.297 1.00 44.49 213 GLN C O 1
ATOM 6423 N N . ALA C 1 214 ? -52.820 62.504 111.287 1.00 42.76 214 ALA C N 1
ATOM 6424 C CA . ALA C 1 214 ? -51.381 62.295 111.214 1.00 42.47 214 ALA C CA 1
ATOM 6425 C C . ALA C 1 214 ? -50.950 61.012 111.928 1.00 40.69 214 ALA C C 1
ATOM 6426 O O . ALA C 1 214 ? -50.259 60.176 111.355 1.00 40.63 214 ALA C O 1
ATOM 6428 N N . LEU C 1 215 ? -51.379 60.838 113.166 1.00 39.37 215 LEU C N 1
ATOM 6429 C CA . LEU C 1 215 ? -50.972 59.661 113.895 1.00 41.80 215 LEU C CA 1
ATOM 6430 C C . LEU C 1 215 ? -51.408 58.345 113.249 1.00 44.81 215 LEU C C 1
ATOM 6431 O O . LEU C 1 215 ? -50.693 57.351 113.314 1.00 49.35 215 LEU C O 1
ATOM 6436 N N . SER C 1 216 ? -52.555 58.314 112.597 1.00 47.54 216 SER C N 1
ATOM 6437 C CA . SER C 1 216 ? -53.003 57.048 111.996 1.00 49.79 216 SER C CA 1
ATOM 6438 C C . SER C 1 216 ? -52.328 56.738 110.680 1.00 48.32 216 SER C C 1
ATOM 6439 O O . SER C 1 216 ? -52.515 55.658 110.108 1.00 47.97 216 SER C O 1
ATOM 6442 N N . VAL C 1 217 ? -51.502 57.672 110.238 1.00 46.54 217 VAL C N 1
ATOM 6443 C CA . VAL C 1 217 ? -50.866 57.537 108.959 1.00 46.17 217 VAL C CA 1
ATOM 6444 C C . VAL C 1 217 ? -49.326 57.577 108.867 1.00 50.39 217 VAL C C 1
ATOM 6445 O O . VAL C 1 217 ? -48.770 57.156 107.832 1.00 47.30 217 VAL C O 1
ATOM 6449 N N . THR C 1 218 ? -48.631 58.078 109.902 1.00 51.76 218 THR C N 1
ATOM 6450 C CA . THR C 1 218 ? -47.165 58.135 109.812 1.00 55.35 218 THR C CA 1
ATOM 6451 C C . THR C 1 218 ? -46.602 56.731 109.755 1.00 58.20 218 THR C C 1
ATOM 6452 O O . THR C 1 218 ? -47.057 55.825 110.463 1.00 56.13 218 THR C O 1
ATOM 6456 N N . PRO C 1 219 ? -45.588 56.536 108.912 1.00 60.60 219 PRO C N 1
ATOM 6457 C CA . PRO C 1 219 ? -44.951 55.228 108.761 1.00 64.35 219 PRO C CA 1
ATOM 6458 C C . PRO C 1 219 ? -44.286 54.708 110.038 1.00 68.63 219 PRO C C 1
ATOM 6459 O O . PRO C 1 219 ? -44.215 53.500 110.253 1.00 68.04 219 PRO C O 1
ATOM 6463 N N . GLU C 1 220 ? -43.828 55.620 110.895 1.00 74.98 220 GLU C N 1
ATOM 6464 C CA . GLU C 1 220 ? -43.153 55.242 112.140 1.00 80.93 220 GLU C CA 1
ATOM 6465 C C . GLU C 1 220 ? -43.709 55.912 113.413 1.00 84.64 220 GLU C C 1
ATOM 6466 O O . GLU C 1 220 ? -43.503 57.115 113.637 1.00 81.79 220 GLU C O 1
ATOM 6472 N N . PRO C 1 221 ? -44.408 55.134 114.272 1.00 88.79 221 PRO C N 1
ATOM 6473 C CA . PRO C 1 221 ? -44.974 55.680 115.515 1.00 91.14 221 PRO C CA 1
ATOM 6474 C C . PRO C 1 221 ? -43.886 56.219 116.441 1.00 93.56 221 PRO C C 1
ATOM 6475 O O . PRO C 1 221 ? -42.688 56.083 116.163 1.00 93.98 221 PRO C O 1
ATOM 6479 N N . SER C 1 222 ? -44.301 56.845 117.536 1.00 95.36 222 SER C N 1
ATOM 6480 C CA . SER C 1 222 ? -43.336 57.388 118.483 1.00 97.27 222 SER C CA 1
ATOM 6481 C C . SER C 1 222 ? -43.098 56.354 119.582 1.00 97.52 222 SER C C 1
ATOM 6482 O O . SER C 1 222 ? -43.909 55.441 119.758 1.00 95.54 222 SER C O 1
ATOM 6485 N N . LYS C 1 223 ? -41.985 56.489 120.303 1.00 98.44 223 LYS C N 1
ATOM 6486 C CA . LYS C 1 223 ? -41.662 55.565 121.396 1.00 99.45 223 LYS C CA 1
ATOM 6487 C C . LYS C 1 223 ? -42.859 55.386 122.337 1.00 99.45 223 LYS C C 1
ATOM 6488 O O . LYS C 1 223 ? -43.313 54.257 122.564 1.00 98.45 223 LYS C O 1
ATOM 6494 N N . LYS C 1 224 ? -43.356 56.502 122.882 1.00 99.45 224 LYS C N 1
ATOM 6495 C CA . LYS C 1 224 ? -44.503 56.473 123.786 1.00 99.45 224 LYS C CA 1
ATOM 6496 C C . LYS C 1 224 ? -45.764 56.187 122.970 1.00 99.45 224 LYS C C 1
ATOM 6497 O O . LYS C 1 224 ? -46.133 56.954 122.067 1.00 99.45 224 LYS C O 1
ATOM 6503 N N . GLU C 1 225 ? -46.413 55.073 123.303 1.00 98.96 225 GLU C N 1
ATOM 6504 C CA . GLU C 1 225 ? -47.623 54.627 122.626 1.00 97.75 225 GLU C CA 1
ATOM 6505 C C . GLU C 1 225 ? -48.790 55.611 122.744 1.00 96.61 225 GLU C C 1
ATOM 6506 O O . GLU C 1 225 ? -48.939 56.310 123.750 1.00 95.78 225 GLU C O 1
ATOM 6512 N N . TRP C 1 226 ? -49.610 55.665 121.697 1.00 94.83 226 TRP C N 1
ATOM 6513 C CA . TRP C 1 226 ? -50.756 56.562 121.670 1.00 91.42 226 TRP C CA 1
ATOM 6514 C C . TRP C 1 226 ? -52.083 55.840 121.775 1.00 89.98 226 TRP C C 1
ATOM 6515 O O . TRP C 1 226 ? -52.464 55.068 120.884 1.00 87.74 226 TRP C O 1
ATOM 6526 N N . ASN C 1 227 ? -52.785 56.118 122.870 1.00 88.68 227 ASN C N 1
ATOM 6527 C CA . ASN C 1 227 ? -54.087 55.526 123.115 1.00 87.68 227 ASN C CA 1
ATOM 6528 C C . ASN C 1 227 ? -55.079 56.241 122.203 1.00 85.32 227 ASN C C 1
ATOM 6529 O O . ASN C 1 227 ? -55.539 57.352 122.492 1.00 83.21 227 ASN C O 1
ATOM 6534 N N . CYS C 1 228 ? -55.395 55.596 121.091 1.00 82.76 228 CYS C N 1
ATOM 6535 C CA . CYS C 1 228 ? -56.317 56.158 120.125 1.00 81.45 228 CYS C CA 1
ATOM 6536 C C . CYS C 1 228 ? -57.759 56.208 120.632 1.00 77.48 228 CYS C C 1
ATOM 6537 O O . CYS C 1 228 ? -58.433 57.228 120.498 1.00 75.26 228 CYS C O 1
ATOM 6540 N N . LYS C 1 229 ? -58.226 55.111 121.217 1.00 74.05 229 LYS C N 1
ATOM 6541 C CA . LYS C 1 229 ? -59.578 55.053 121.752 1.00 71.09 229 LYS C CA 1
ATOM 6542 C C . LYS C 1 229 ? -59.821 56.152 122.779 1.00 67.12 229 LYS C C 1
ATOM 6543 O O . LYS C 1 229 ? -60.871 56.777 122.799 1.00 65.83 229 LYS C O 1
ATOM 6549 N N . LYS C 1 230 ? -58.854 56.375 123.649 1.00 65.81 230 LYS C N 1
ATOM 6550 C CA . LYS C 1 230 ? -58.990 57.414 124.662 1.00 67.53 230 LYS C CA 1
ATOM 6551 C C . LYS C 1 230 ? -59.273 58.761 123.990 1.00 66.13 230 LYS C C 1
ATOM 6552 O O . LYS C 1 230 ? -60.114 59.532 124.462 1.00 63.28 230 LYS C O 1
ATOM 6558 N N . THR C 1 231 ? -58.573 59.038 122.888 1.00 63.41 231 THR C N 1
ATOM 6559 C CA . THR C 1 231 ? -58.763 60.290 122.175 1.00 60.62 231 THR C CA 1
ATOM 6560 C C . THR C 1 231 ? -60.125 60.359 121.472 1.00 58.95 231 THR C C 1
ATOM 6561 O O . THR C 1 231 ? -60.831 61.377 121.561 1.00 57.77 231 THR C O 1
ATOM 6565 N N . THR C 1 232 ? -60.510 59.291 120.780 1.00 54.89 232 THR C N 1
ATOM 6566 C CA . THR C 1 232 ? -61.780 59.336 120.082 1.00 55.68 232 THR C CA 1
ATOM 6567 C C . THR C 1 232 ? -62.957 59.475 121.050 1.00 54.40 232 THR C C 1
ATOM 6568 O O . THR C 1 232 ? -63.923 60.195 120.764 1.00 53.89 232 THR C O 1
ATOM 6572 N N . ASP C 1 233 ? -62.863 58.829 122.208 1.00 54.36 233 ASP C N 1
ATOM 6573 C CA . ASP C 1 233 ? -63.915 58.947 123.222 1.00 54.29 233 ASP C CA 1
ATOM 6574 C C . ASP C 1 233 ? -63.978 60.371 123.792 1.00 50.21 233 ASP C C 1
ATOM 6575 O O . ASP C 1 233 ? -65.044 60.905 124.044 1.00 47.53 233 ASP C O 1
ATOM 6580 N N . MET C 1 234 ? -62.827 60.981 124.009 1.00 50.24 234 MET C N 1
ATOM 6581 C CA . MET C 1 234 ? -62.809 62.338 124.521 1.00 53.20 234 MET C CA 1
ATOM 6582 C C . MET C 1 234 ? -63.477 63.244 123.473 1.00 54.61 234 MET C C 1
ATOM 6583 O O . MET C 1 234 ? -64.179 64.203 123.815 1.00 55.56 234 MET C O 1
ATOM 6588 N N . ILE C 1 235 ? -63.265 62.936 122.192 1.00 52.63 235 ILE C N 1
ATOM 6589 C CA . ILE C 1 235 ? -63.841 63.740 121.130 1.00 51.14 235 ILE C CA 1
ATOM 6590 C C . ILE C 1 235 ? -65.357 63.651 121.125 1.00 49.96 235 ILE C C 1
ATOM 6591 O O . ILE C 1 235 ? -66.039 64.670 121.054 1.00 49.88 235 ILE C O 1
ATOM 6596 N N . LEU C 1 236 ? -65.889 62.437 121.188 1.00 50.06 236 LEU C N 1
ATOM 6597 C CA . LEU C 1 236 ? -67.340 62.271 121.231 1.00 51.67 236 LEU C CA 1
ATOM 6598 C C . LEU C 1 236 ? -67.942 63.101 122.383 1.00 56.55 236 LEU C C 1
ATOM 6599 O O . LEU C 1 236 ? -68.870 63.885 122.156 1.00 58.41 236 LEU C O 1
ATOM 6604 N N . ASN C 1 237 ? -67.414 62.954 123.602 1.00 58.66 237 ASN C N 1
ATOM 6605 C CA . ASN C 1 237 ? -67.922 63.733 124.728 1.00 61.03 237 ASN C CA 1
ATOM 6606 C C . ASN C 1 237 ? -67.832 65.214 124.450 1.00 58.13 237 ASN C C 1
ATOM 6607 O O . ASN C 1 237 ? -68.734 65.974 124.795 1.00 57.91 237 ASN C O 1
ATOM 6612 N N . GLU C 1 238 ? -66.747 65.640 123.827 1.00 56.58 238 GLU C N 1
ATOM 6613 C CA . GLU C 1 238 ? -66.603 67.062 123.570 1.00 58.06 238 GLU C CA 1
ATOM 6614 C C . GLU C 1 238 ? -67.720 67.538 122.653 1.00 54.96 238 GLU C C 1
ATOM 6615 O O . GLU C 1 238 ? -68.192 68.679 122.769 1.00 51.26 238 GLU C O 1
ATOM 6621 N N . ILE C 1 239 ? -68.154 66.655 121.756 1.00 53.42 239 ILE C N 1
ATOM 6622 C CA . ILE C 1 239 ? -69.242 66.995 120.845 1.00 53.95 239 ILE C CA 1
ATOM 6623 C C . ILE C 1 239 ? -70.518 67.130 121.670 1.00 54.58 239 ILE C C 1
ATOM 6624 O O . ILE C 1 239 ? -71.265 68.097 121.498 1.00 54.33 239 ILE C O 1
ATOM 6629 N N . LYS C 1 240 ? -70.763 66.161 122.558 1.00 53.18 240 LYS C N 1
ATOM 6630 C CA . LYS C 1 240 ? -71.934 66.204 123.432 1.00 55.34 240 LYS C CA 1
ATOM 6631 C C . LYS C 1 240 ? -71.941 67.423 124.359 1.00 55.46 240 LYS C C 1
ATOM 6632 O O . LYS C 1 240 ? -72.970 67.721 124.946 1.00 58.21 240 LYS C O 1
ATOM 6638 N N . GLN C 1 241 ? -70.817 68.121 124.492 1.00 52.61 241 GLN C N 1
ATOM 6639 C CA . GLN C 1 241 ? -70.754 69.293 125.356 1.00 52.61 241 GLN C CA 1
ATOM 6640 C C . GLN C 1 241 ? -70.885 70.553 124.534 1.00 51.92 241 GLN C C 1
ATOM 6641 O O . GLN C 1 241 ? -70.678 71.661 125.045 1.00 51.72 241 GLN C O 1
ATOM 6647 N N . GLY C 1 242 ? -71.188 70.379 123.250 1.00 49.35 242 GLY C N 1
ATOM 6648 C CA . GLY C 1 242 ? -71.340 71.524 122.366 1.00 49.35 242 GLY C CA 1
ATOM 6649 C C . GLY C 1 242 ? -70.078 72.228 121.906 1.00 49.28 242 GLY C C 1
ATOM 6650 O O . GLY C 1 242 ? -70.135 73.370 121.473 1.00 47.79 242 GLY C O 1
ATOM 6651 N N . LYS C 1 243 ? -68.941 71.550 121.971 1.00 53.47 243 LYS C N 1
ATOM 6652 C CA . LYS C 1 243 ? -67.671 72.152 121.561 1.00 56.90 243 LYS C CA 1
ATOM 6653 C C . LYS C 1 243 ? -67.469 72.249 120.042 1.00 56.64 243 LYS C C 1
ATOM 6654 O O . LYS C 1 243 ? -66.697 73.083 119.554 1.00 53.50 243 LYS C O 1
ATOM 6660 N N . PHE C 1 244 ? -68.175 71.410 119.293 1.00 56.11 244 PHE C N 1
ATOM 6661 C CA . PHE C 1 244 ? -68.020 71.409 117.848 1.00 52.25 244 PHE C CA 1
ATOM 6662 C C . PHE C 1 244 ? -69.211 71.944 117.075 1.00 50.60 244 PHE C C 1
ATOM 6663 O O . PHE C 1 244 ? -69.789 71.261 116.241 1.00 48.16 244 PHE C O 1
ATOM 6671 N N . HIS C 1 245 ? -69.575 73.185 117.351 1.00 50.93 245 HIS C N 1
ATOM 6672 C CA . HIS C 1 245 ? -70.684 73.786 116.639 1.00 52.02 245 HIS C CA 1
ATOM 6673 C C . HIS C 1 245 ? -70.160 74.526 115.402 1.00 48.00 245 HIS C C 1
ATOM 6674 O O . HIS C 1 245 ? -70.897 74.747 114.449 1.00 48.35 245 HIS C O 1
ATOM 6681 N N . ASN C 1 246 ? -68.882 74.875 115.394 1.00 44.88 246 ASN C N 1
ATOM 6682 C CA . ASN C 1 246 ? -68.325 75.577 114.243 1.00 46.88 246 ASN C CA 1
ATOM 6683 C C . ASN C 1 246 ? -68.183 74.591 113.071 1.00 47.46 246 ASN C C 1
ATOM 6684 O O . ASN C 1 246 ? -67.529 73.552 113.205 1.00 45.24 246 ASN C O 1
ATOM 6689 N N . PRO C 1 247 ? -68.801 74.899 111.906 1.00 47.88 247 PRO C N 1
ATOM 6690 C CA . PRO C 1 247 ? -68.688 73.969 110.769 1.00 45.80 247 PRO C CA 1
ATOM 6691 C C . PRO C 1 247 ? -67.249 73.602 110.419 1.00 44.77 247 PRO C C 1
ATOM 6692 O O . PRO C 1 247 ? -66.950 72.438 110.117 1.00 42.21 247 PRO C O 1
ATOM 6696 N N . MET C 1 248 ? -66.361 74.589 110.478 1.00 43.82 248 MET C N 1
ATOM 6697 C CA . MET C 1 248 ? -64.950 74.342 110.189 1.00 44.15 248 MET C CA 1
ATOM 6698 C C . MET C 1 248 ? -64.355 73.373 111.221 1.00 42.48 248 MET C C 1
ATOM 6699 O O . MET C 1 248 ? -63.464 72.580 110.900 1.00 38.93 248 MET C O 1
ATOM 6704 N N . SER C 1 249 ? -64.818 73.454 112.467 1.00 40.04 249 SER C N 1
ATOM 6705 C CA . SER C 1 249 ? -64.279 72.547 113.462 1.00 40.57 249 SER C CA 1
ATOM 6706 C C . SER C 1 249 ? -64.824 71.148 113.186 1.00 37.69 249 SER C C 1
ATOM 6707 O O . SER C 1 249 ? -64.164 70.144 113.455 1.00 39.48 249 SER C O 1
ATOM 6710 N N . ILE C 1 250 ? -66.021 71.074 112.625 1.00 37.57 250 ILE C N 1
ATOM 6711 C CA . ILE C 1 250 ? -66.592 69.776 112.296 1.00 37.37 250 ILE C CA 1
ATOM 6712 C C . ILE C 1 250 ? -65.818 69.178 111.116 1.00 37.65 250 ILE C C 1
ATOM 6713 O O . ILE C 1 250 ? -65.539 67.971 111.056 1.00 38.76 250 ILE C O 1
ATOM 6718 N N . ALA C 1 251 ? -65.439 70.049 110.195 1.00 36.36 251 ALA C N 1
ATOM 6719 C CA . ALA C 1 251 ? -64.703 69.634 109.028 1.00 37.45 251 ALA C CA 1
ATOM 6720 C C . ALA C 1 251 ? -63.385 68.985 109.398 1.00 43.33 251 ALA C C 1
ATOM 6721 O O . ALA C 1 251 ? -62.949 68.039 108.724 1.00 45.99 251 ALA C O 1
ATOM 6723 N N . GLN C 1 252 ? -62.741 69.466 110.465 1.00 44.68 252 GLN C N 1
ATOM 6724 C CA . GLN C 1 252 ? -61.461 68.881 110.837 1.00 43.75 252 GLN C CA 1
ATOM 6725 C C . GLN C 1 252 ? -61.530 67.623 111.692 1.00 43.61 252 GLN C C 1
ATOM 6726 O O . GLN C 1 252 ? -60.501 66.988 111.908 1.00 44.87 252 GLN C O 1
ATOM 6732 N N . ILE C 1 253 ? -62.711 67.220 112.159 1.00 40.41 253 ILE C N 1
ATOM 6733 C CA . ILE C 1 253 ? -62.747 65.991 112.948 1.00 40.84 253 ILE C CA 1
ATOM 6734 C C . ILE C 1 253 ? -63.519 64.919 112.267 1.00 39.60 253 ILE C C 1
ATOM 6735 O O . ILE C 1 253 ? -63.285 63.731 112.490 1.00 40.97 253 ILE C O 1
ATOM 6740 N N . LEU C 1 254 ? -64.461 65.338 111.424 1.00 42.09 254 LEU C N 1
ATOM 6741 C CA . LEU C 1 254 ? -65.328 64.387 110.713 1.00 36.04 254 LEU C CA 1
ATOM 6742 C C . LEU C 1 254 ? -64.533 63.300 110.047 1.00 35.28 254 LEU C C 1
ATOM 6743 O O . LEU C 1 254 ? -64.831 62.108 110.223 1.00 36.86 254 LEU C O 1
ATOM 6748 N N . PRO C 1 255 ? -63.503 63.688 109.272 1.00 31.51 255 PRO C N 1
ATOM 6749 C CA . PRO C 1 255 ? -62.712 62.666 108.594 1.00 33.68 255 PRO C CA 1
ATOM 6750 C C . PRO C 1 255 ? -62.268 61.571 109.528 1.00 35.00 255 PRO C C 1
ATOM 6751 O O . PRO C 1 255 ? -62.497 60.385 109.246 1.00 33.52 255 PRO C O 1
ATOM 6755 N N . SER C 1 256 ? -61.664 61.963 110.650 1.00 36.60 256 SER C N 1
ATOM 6756 C CA . SER C 1 256 ? -61.175 60.978 111.615 1.00 37.70 256 SER C CA 1
ATOM 6757 C C . SER C 1 256 ? -62.287 60.111 112.152 1.00 39.01 256 SER C C 1
ATOM 6758 O O . SER C 1 256 ? -62.126 58.880 112.242 1.00 35.98 256 SER C O 1
ATOM 6761 N N . LEU C 1 257 ? -63.416 60.752 112.489 1.00 39.07 257 LEU C N 1
ATOM 6762 C CA . LEU C 1 257 ? -64.570 60.037 113.018 1.00 39.67 257 LEU C CA 1
ATOM 6763 C C . LEU C 1 257 ? -65.148 59.039 112.023 1.00 39.29 257 LEU C C 1
ATOM 6764 O O . LEU C 1 257 ? -65.881 58.139 112.401 1.00 43.50 257 LEU C O 1
ATOM 6769 N N . LYS C 1 258 ? -64.822 59.194 110.745 1.00 39.75 258 LYS C N 1
ATOM 6770 C CA . LYS C 1 258 ? -65.317 58.274 109.733 1.00 37.14 258 LYS C CA 1
ATOM 6771 C C . LYS C 1 258 ? -64.185 57.320 109.330 1.00 37.86 258 LYS C C 1
ATOM 6772 O O . LYS C 1 258 ? -64.343 56.491 108.435 1.00 38.07 258 LYS C O 1
ATOM 6778 N N . GLY C 1 259 ? -63.037 57.433 109.995 1.00 36.75 259 GLY C N 1
ATOM 6779 C CA . GLY C 1 259 ? -61.921 56.555 109.689 1.00 33.49 259 GLY C CA 1
ATOM 6780 C C . GLY C 1 259 ? -61.208 56.865 108.387 1.00 36.42 259 GLY C C 1
ATOM 6781 O O . GLY C 1 259 ? -60.686 55.971 107.735 1.00 36.66 259 GLY C O 1
ATOM 6782 N N . LYS C 1 260 ? -61.155 58.138 108.016 1.00 36.46 260 LYS C N 1
ATOM 6783 C CA . LYS C 1 260 ? -60.509 58.551 106.764 1.00 37.87 260 LYS C CA 1
ATOM 6784 C C . LYS C 1 260 ? -59.539 59.694 107.035 1.00 38.43 260 LYS C C 1
ATOM 6785 O O . LYS C 1 260 ? -59.529 60.281 108.120 1.00 38.36 260 LYS C O 1
ATOM 6791 N N . THR C 1 261 ? -58.729 60.032 106.044 1.00 36.09 261 THR C N 1
ATOM 6792 C CA . THR C 1 261 ? -57.835 61.169 106.220 1.00 41.26 261 THR C CA 1
ATOM 6793 C C . THR C 1 261 ? -57.741 61.810 104.864 1.00 40.71 261 THR C C 1
ATOM 6794 O O . THR C 1 261 ? -58.223 61.232 103.892 1.00 41.10 261 THR C O 1
ATOM 6798 N N . TYR C 1 262 ? -57.136 62.997 104.806 1.00 36.83 262 TYR C N 1
ATOM 6799 C CA . TYR C 1 262 ? -56.944 63.690 103.548 1.00 35.13 262 TYR C CA 1
ATOM 6800 C C . TYR C 1 262 ? -56.193 62.837 102.519 1.00 38.74 262 TYR C C 1
ATOM 6801 O O . TYR C 1 262 ? -56.186 63.167 101.330 1.00 40.34 262 TYR C O 1
ATOM 6810 N N . LEU C 1 263 ? -55.555 61.754 102.963 1.00 38.67 263 LEU C N 1
ATOM 6811 C CA . LEU C 1 263 ? -54.832 60.882 102.044 1.00 41.16 263 LEU C CA 1
ATOM 6812 C C . LEU C 1 263 ? -55.802 60.008 101.265 1.00 40.90 263 LEU C C 1
ATOM 6813 O O . LEU C 1 263 ? -55.441 59.428 100.255 1.00 42.65 263 LEU C O 1
ATOM 6818 N N . ASP C 1 264 ? -57.035 59.905 101.745 1.00 43.11 264 ASP C N 1
ATOM 6819 C CA . ASP C 1 264 ? -58.034 59.072 101.085 1.00 44.32 264 ASP C CA 1
ATOM 6820 C C . ASP C 1 264 ? -58.757 59.820 99.956 1.00 43.32 264 ASP C C 1
ATOM 6821 O O . ASP C 1 264 ? -59.460 59.221 99.157 1.00 40.27 264 ASP C O 1
ATOM 6826 N N . VAL C 1 265 ? -58.558 61.135 99.906 1.00 43.36 265 VAL C N 1
ATOM 6827 C CA . VAL C 1 265 ? -59.174 62.005 98.907 1.00 40.50 265 VAL C CA 1
ATOM 6828 C C . VAL C 1 265 ? -59.071 61.498 97.480 1.00 38.00 265 VAL C C 1
ATOM 6829 O O . VAL C 1 265 ? -60.032 61.555 96.725 1.00 39.61 265 VAL C O 1
ATOM 6833 N N . PRO C 1 266 ? -57.898 61.015 97.081 1.00 34.24 266 PRO C N 1
ATOM 6834 C CA . PRO C 1 266 ? -57.838 60.548 95.705 1.00 32.16 266 PRO C CA 1
ATOM 6835 C C . PRO C 1 266 ? -58.694 59.325 95.427 1.00 32.05 266 PRO C C 1
ATOM 6836 O O . PRO C 1 266 ? -59.045 59.052 94.277 1.00 32.40 266 PRO C O 1
ATOM 6840 N N . GLN C 1 267 ? -59.038 58.591 96.473 1.00 33.10 267 GLN C N 1
ATOM 6841 C CA . GLN C 1 267 ? -59.829 57.379 96.309 1.00 36.56 267 GLN C CA 1
ATOM 6842 C C . GLN C 1 267 ? -61.324 57.599 96.482 1.00 36.06 267 GLN C C 1
ATOM 6843 O O . GLN C 1 267 ? -62.087 56.648 96.559 1.00 38.17 267 GLN C O 1
ATOM 6849 N N . VAL C 1 268 ? -61.759 58.844 96.552 1.00 37.26 268 VAL C N 1
ATOM 6850 C CA . VAL C 1 268 ? -63.176 59.088 96.754 1.00 41.35 268 VAL C CA 1
ATOM 6851 C C . VAL C 1 268 ? -64.052 58.646 95.575 1.00 42.72 268 VAL C C 1
ATOM 6852 O O . VAL C 1 268 ? -63.755 58.950 94.428 1.00 46.57 268 VAL C O 1
ATOM 6856 N N . THR C 1 269 ? -65.116 57.908 95.882 1.00 41.25 269 THR C N 1
ATOM 6857 C CA . THR C 1 269 ? -66.084 57.419 94.909 1.00 39.28 269 THR C CA 1
ATOM 6858 C C . THR C 1 269 ? -67.156 58.487 94.772 1.00 41.96 269 THR C C 1
ATOM 6859 O O . THR C 1 269 ? -67.731 58.913 95.766 1.00 46.14 269 THR C O 1
ATOM 6863 N N . CYS C 1 270 ? -67.448 58.923 93.557 1.00 45.45 270 CYS C N 1
ATOM 6864 C CA . CYS C 1 270 ? -68.493 59.920 93.384 1.00 52.41 270 CYS C CA 1
ATOM 6865 C C . CYS C 1 270 ? -69.824 59.347 92.917 1.00 59.23 270 CYS C C 1
ATOM 6866 O O . CYS C 1 270 ? -69.867 58.448 92.070 1.00 57.37 270 CYS C O 1
ATOM 6869 N N . SER C 1 271 ? -70.902 59.903 93.475 1.00 69.35 271 SER C N 1
ATOM 6870 C CA . SER C 1 271 ? -72.288 59.483 93.208 1.00 80.46 271 SER C CA 1
ATOM 6871 C C . SER C 1 271 ? -72.453 58.037 93.698 1.00 87.12 271 SER C C 1
ATOM 6872 O O . SER C 1 271 ? -72.824 57.151 92.923 1.00 86.93 271 SER C O 1
ATOM 6875 N N . PRO C 1 272 ? -72.173 57.795 95.006 1.00 93.92 272 PRO C N 1
ATOM 6876 C CA . PRO C 1 272 ? -72.236 56.512 95.736 1.00 97.03 272 PRO C CA 1
ATOM 6877 C C . PRO C 1 272 ? -73.520 55.684 95.615 1.00 99.00 272 PRO C C 1
ATOM 6878 O O . PRO C 1 272 ? -74.636 56.222 95.630 1.00 99.45 272 PRO C O 1
ATOM 6882 N N . ASP C 1 273 ? -73.345 54.366 95.513 1.00 99.45 273 ASP C N 1
ATOM 6883 C CA . ASP C 1 273 ? -74.469 53.441 95.397 1.00 99.45 273 ASP C CA 1
ATOM 6884 C C . ASP C 1 273 ? -75.078 53.174 96.776 1.00 99.45 273 ASP C C 1
ATOM 6885 O O . ASP C 1 273 ? -74.996 52.061 97.298 1.00 99.45 273 ASP C O 1
ATOM 6890 N N . THR C 1 289 ? -80.124 99.629 121.546 1.00 87.28 289 THR C N 1
ATOM 6891 C CA . THR C 1 289 ? -79.666 98.271 121.081 1.00 90.08 289 THR C CA 1
ATOM 6892 C C . THR C 1 289 ? -79.014 97.530 122.281 1.00 92.63 289 THR C C 1
ATOM 6893 O O . THR C 1 289 ? -78.253 96.603 122.082 1.00 93.98 289 THR C O 1
ATOM 6897 N N . SER C 1 290 ? -79.364 97.855 123.505 1.00 99.17 290 SER C N 1
ATOM 6898 C CA . SER C 1 290 ? -78.450 97.270 124.447 1.00 99.05 290 SER C CA 1
ATOM 6899 C C . SER C 1 290 ? -78.493 96.289 125.608 1.00 99.09 290 SER C C 1
ATOM 6900 O O . SER C 1 290 ? -78.883 95.159 125.438 1.00 98.76 290 SER C O 1
ATOM 6903 N N . ALA C 1 291 ? -77.882 96.807 126.695 1.00 99.07 291 ALA C N 1
ATOM 6904 C CA . ALA C 1 291 ? -77.624 96.236 128.030 1.00 98.96 291 ALA C CA 1
ATOM 6905 C C . ALA C 1 291 ? -78.323 94.953 128.387 1.00 99.04 291 ALA C C 1
ATOM 6906 O O . ALA C 1 291 ? -79.257 94.570 127.702 1.00 99.17 291 ALA C O 1
ATOM 6908 N N . SER C 1 292 ? -77.884 94.292 129.466 1.00 98.91 292 SER C N 1
ATOM 6909 C CA . SER C 1 292 ? -78.563 93.049 129.810 1.00 99.02 292 SER C CA 1
ATOM 6910 C C . SER C 1 292 ? -78.390 92.339 131.157 1.00 98.95 292 SER C C 1
ATOM 6911 O O . SER C 1 292 ? -79.244 92.526 132.046 1.00 99.17 292 SER C O 1
ATOM 6914 N N . ASN C 1 293 ? -77.330 91.542 131.353 1.00 96.32 293 ASN C N 1
ATOM 6915 C CA . ASN C 1 293 ? -77.126 90.838 132.643 1.00 97.36 293 ASN C CA 1
ATOM 6916 C C . ASN C 1 293 ? -75.705 90.585 133.026 1.00 97.80 293 ASN C C 1
ATOM 6917 O O . ASN C 1 293 ? -75.415 90.157 134.150 1.00 97.88 293 ASN C O 1
ATOM 6922 N N . ILE C 1 294 ? -74.827 90.761 132.069 1.00 97.97 294 ILE C N 1
ATOM 6923 C CA . ILE C 1 294 ? -73.451 90.464 132.311 1.00 97.71 294 ILE C CA 1
ATOM 6924 C C . ILE C 1 294 ? -72.675 91.687 131.913 1.00 96.69 294 ILE C C 1
ATOM 6925 O O . ILE C 1 294 ? -73.120 92.475 131.068 1.00 93.60 294 ILE C O 1
ATOM 6930 N N . THR C 1 295 ? -71.540 91.878 132.563 1.00 96.81 295 THR C N 1
ATOM 6931 C CA . THR C 1 295 ? -70.726 93.025 132.235 1.00 98.50 295 THR C CA 1
ATOM 6932 C C . THR C 1 295 ? -69.315 92.512 132.019 1.00 97.29 295 THR C C 1
ATOM 6933 O O . THR C 1 295 ? -68.776 91.734 132.820 1.00 97.05 295 THR C O 1
ATOM 6937 N N . VAL C 1 296 ? -68.725 92.933 130.912 1.00 95.11 296 VAL C N 1
ATOM 6938 C CA . VAL C 1 296 ? -67.387 92.494 130.588 1.00 93.15 296 VAL C CA 1
ATOM 6939 C C . VAL C 1 296 ? -66.465 93.702 130.468 1.00 91.17 296 VAL C C 1
ATOM 6940 O O . VAL C 1 296 ? -66.880 94.797 130.062 1.00 90.37 296 VAL C O 1
ATOM 6944 N N . ILE C 1 297 ? -65.205 93.477 130.823 1.00 89.28 297 ILE C N 1
ATOM 6945 C CA . ILE C 1 297 ? -64.164 94.501 130.786 1.00 89.10 297 ILE C CA 1
ATOM 6946 C C . ILE C 1 297 ? -63.274 94.276 129.544 1.00 87.20 297 ILE C C 1
ATOM 6947 O O . ILE C 1 297 ? -62.524 93.296 129.458 1.00 85.87 297 ILE C O 1
ATOM 6952 N N . TYR C 1 298 ? -63.370 95.196 128.591 1.00 87.33 298 TYR C N 1
ATOM 6953 C CA . TYR C 1 298 ? -62.644 95.071 127.342 1.00 90.34 298 TYR C CA 1
ATOM 6954 C C . TYR C 1 298 ? -61.557 96.126 127.089 1.00 90.70 298 TYR C C 1
ATOM 6955 O O . TYR C 1 298 ? -61.831 97.311 126.893 1.00 90.88 298 TYR C O 1
ATOM 6964 N N . THR C 1 299 ? -60.318 95.645 127.078 1.00 91.57 299 THR C N 1
ATOM 6965 C CA . THR C 1 299 ? -59.117 96.436 126.843 1.00 92.19 299 THR C CA 1
ATOM 6966 C C . THR C 1 299 ? -58.625 96.261 125.402 1.00 93.33 299 THR C C 1
ATOM 6967 O O . THR C 1 299 ? -58.622 95.146 124.878 1.00 93.14 299 THR C O 1
ATOM 6971 N N . ILE C 1 300 ? -58.192 97.349 124.770 1.00 93.62 300 ILE C N 1
ATOM 6972 C CA . ILE C 1 300 ? -57.644 97.276 123.416 1.00 93.43 300 ILE C CA 1
ATOM 6973 C C . ILE C 1 300 ? -56.249 97.900 123.506 1.00 93.15 300 ILE C C 1
ATOM 6974 O O . ILE C 1 300 ? -56.082 98.979 124.062 1.00 93.14 300 ILE C O 1
ATOM 6979 N N . ASN C 1 301 ? -55.248 97.227 122.953 1.00 93.90 301 ASN C N 1
ATOM 6980 C CA . ASN C 1 301 ? -53.866 97.695 123.080 1.00 94.87 301 ASN C CA 1
ATOM 6981 C C . ASN C 1 301 ? -53.061 97.829 121.778 1.00 94.73 301 ASN C C 1
ATOM 6982 O O . ASN C 1 301 ? -53.520 97.428 120.714 1.00 97.37 301 ASN C O 1
ATOM 6987 N N . ASN C 1 302 ? -51.853 98.383 121.882 1.00 94.49 302 ASN C N 1
ATOM 6988 C CA . ASN C 1 302 ? -50.955 98.571 120.739 1.00 94.86 302 ASN C CA 1
ATOM 6989 C C . ASN C 1 302 ? -49.622 99.111 121.266 1.00 95.66 302 ASN C C 1
ATOM 6990 O O . ASN C 1 302 ? -49.590 99.769 122.297 1.00 95.71 302 ASN C O 1
ATOM 6995 N N . GLN C 1 303 ? -48.528 98.834 120.566 1.00 96.57 303 GLN C N 1
ATOM 6996 C CA . GLN C 1 303 ? -47.214 99.318 120.974 1.00 96.11 303 GLN C CA 1
ATOM 6997 C C . GLN C 1 303 ? -46.344 99.343 119.732 1.00 96.89 303 GLN C C 1
ATOM 6998 O O . GLN C 1 303 ? -45.945 98.226 119.342 1.00 97.27 303 GLN C O 1
ATOM 7004 N N . LEU C 1 304 ? -46.023 100.517 119.115 1.00 98.46 304 LEU C N 1
ATOM 7005 C CA . LEU C 1 304 ? -45.169 100.420 117.901 1.00 99.14 304 LEU C CA 1
ATOM 7006 C C . LEU C 1 304 ? -44.267 101.265 116.977 1.00 99.45 304 LEU C C 1
ATOM 7007 O O . LEU C 1 304 ? -43.602 102.235 117.367 1.00 99.45 304 LEU C O 1
ATOM 7012 N N . ARG C 1 305 ? -44.171 100.670 115.764 1.00 99.45 305 ARG C N 1
ATOM 7013 C CA . ARG C 1 305 ? -43.439 101.067 114.542 1.00 99.45 305 ARG C CA 1
ATOM 7014 C C . ARG C 1 305 ? -44.302 102.241 114.134 1.00 99.45 305 ARG C C 1
ATOM 7015 O O . ARG C 1 305 ? -44.386 103.171 114.943 1.00 99.45 305 ARG C O 1
ATOM 7023 N N . GLY C 1 306 ? -44.965 102.179 112.955 1.00 99.45 306 GLY C N 1
ATOM 7024 C CA . GLY C 1 306 ? -45.824 103.273 112.484 1.00 99.45 306 GLY C CA 1
ATOM 7025 C C . GLY C 1 306 ? -46.573 104.004 113.600 1.00 99.45 306 GLY C C 1
ATOM 7026 O O . GLY C 1 306 ? -47.704 104.466 113.419 1.00 99.45 306 GLY C O 1
ATOM 7027 N N . VAL C 1 307 ? -45.897 104.133 114.742 1.00 99.45 307 VAL C N 1
ATOM 7028 C CA . VAL C 1 307 ? -46.366 104.750 115.983 1.00 99.45 307 VAL C CA 1
ATOM 7029 C C . VAL C 1 307 ? -47.866 104.523 116.215 1.00 99.45 307 VAL C C 1
ATOM 7030 O O . VAL C 1 307 ? -48.394 103.429 115.943 1.00 99.45 307 VAL C O 1
ATOM 7034 N N . GLU C 1 308 ? -48.545 105.540 116.741 1.00 99.45 308 GLU C N 1
ATOM 7035 C CA . GLU C 1 308 ? -49.981 105.449 117.002 1.00 99.45 308 GLU C CA 1
ATOM 7036 C C . GLU C 1 308 ? -50.312 104.449 118.096 1.00 99.45 308 GLU C C 1
ATOM 7037 O O . GLU C 1 308 ? -51.060 103.503 117.866 1.00 99.02 308 GLU C O 1
ATOM 7043 N N . LEU C 1 309 ? -49.774 104.646 119.286 1.00 99.45 309 LEU C N 1
ATOM 7044 C CA . LEU C 1 309 ? -50.048 103.705 120.352 1.00 99.44 309 LEU C CA 1
ATOM 7045 C C . LEU C 1 309 ? -51.408 103.953 120.988 1.00 99.23 309 LEU C C 1
ATOM 7046 O O . LEU C 1 309 ? -51.899 105.079 121.031 1.00 99.45 309 LEU C O 1
ATOM 7051 N N . LEU C 1 310 ? -52.016 102.874 121.461 1.00 98.64 310 LEU C N 1
ATOM 7052 C CA . LEU C 1 310 ? -53.316 102.919 122.114 1.00 98.08 310 LEU C CA 1
ATOM 7053 C C . LEU C 1 310 ? -53.191 102.199 123.447 1.00 98.09 310 LEU C C 1
ATOM 7054 O O . LEU C 1 310 ? -52.118 101.712 123.803 1.00 99.45 310 LEU C O 1
ATOM 7059 N N . PHE C 1 311 ? -54.310 102.126 124.159 1.00 97.05 311 PHE C N 1
ATOM 7060 C CA . PHE C 1 311 ? -54.425 101.459 125.458 1.00 96.98 311 PHE C CA 1
ATOM 7061 C C . PHE C 1 311 ? -55.632 102.125 126.091 1.00 97.30 311 PHE C C 1
ATOM 7062 O O . PHE C 1 311 ? -55.509 103.178 126.708 1.00 98.66 311 PHE C O 1
ATOM 7070 N N . ASN C 1 312 ? -56.802 101.521 125.909 1.00 97.65 312 ASN C N 1
ATOM 7071 C CA . ASN C 1 312 ? -58.051 102.061 126.445 1.00 97.89 312 ASN C CA 1
ATOM 7072 C C . ASN C 1 312 ? -59.027 100.961 126.856 1.00 97.16 312 ASN C C 1
ATOM 7073 O O . ASN C 1 312 ? -59.387 100.115 126.041 1.00 98.91 312 ASN C O 1
ATOM 7078 N N . GLU C 1 313 ? -59.460 100.985 128.116 1.00 96.47 313 GLU C N 1
ATOM 7079 C CA . GLU C 1 313 ? -60.405 99.996 128.647 1.00 95.65 313 GLU C CA 1
ATOM 7080 C C . GLU C 1 313 ? -61.851 100.447 128.485 1.00 96.44 313 GLU C C 1
ATOM 7081 O O . GLU C 1 313 ? -62.135 101.479 127.869 1.00 98.13 313 GLU C O 1
ATOM 7087 N N . THR C 1 314 ? -62.759 99.661 129.055 1.00 95.36 314 THR C N 1
ATOM 7088 C CA . THR C 1 314 ? -64.191 99.935 129.002 1.00 94.93 314 THR C CA 1
ATOM 7089 C C . THR C 1 314 ? -64.889 98.767 129.671 1.00 94.68 314 THR C C 1
ATOM 7090 O O . THR C 1 314 ? -64.285 97.712 129.874 1.00 95.46 314 THR C O 1
ATOM 7092 N N . ILE C 1 315 ? -66.148 98.966 130.039 1.00 93.82 315 ILE C N 1
ATOM 7093 C CA . ILE C 1 315 ? -66.935 97.916 130.669 1.00 93.60 315 ILE C CA 1
ATOM 7094 C C . ILE C 1 315 ? -68.217 97.830 129.841 1.00 93.87 315 ILE C C 1
ATOM 7095 O O . ILE C 1 315 ? -68.887 98.841 129.621 1.00 92.27 315 ILE C O 1
ATOM 7097 N N . ASN C 1 316 ? -68.549 96.631 129.366 1.00 94.37 316 ASN C N 1
ATOM 7098 C CA . ASN C 1 316 ? -69.734 96.461 128.529 1.00 94.12 316 ASN C CA 1
ATOM 7099 C C . ASN C 1 316 ? -70.870 95.655 129.165 1.00 94.13 316 ASN C C 1
ATOM 7100 O O . ASN C 1 316 ? -70.643 94.742 129.969 1.00 91.34 316 ASN C O 1
ATOM 7102 N N . VAL C 1 317 ? -72.095 96.011 128.787 1.00 93.61 317 VAL C N 1
ATOM 7103 C CA . VAL C 1 317 ? -73.284 95.349 129.288 1.00 95.30 317 VAL C CA 1
ATOM 7104 C C . VAL C 1 317 ? -73.849 94.417 128.221 1.00 96.74 317 VAL C C 1
ATOM 7105 O O . VAL C 1 317 ? -74.629 94.849 127.375 1.00 98.76 317 VAL C O 1
ATOM 7107 N N . SER C 1 318 ? -73.461 93.141 128.258 1.00 97.87 318 SER C N 1
ATOM 7108 C CA . SER C 1 318 ? -73.936 92.147 127.284 1.00 97.89 318 SER C CA 1
ATOM 7109 C C . SER C 1 318 ? -74.975 91.237 127.901 1.00 97.81 318 SER C C 1
ATOM 7110 O O . SER C 1 318 ? -74.938 90.970 129.109 1.00 98.30 318 SER C O 1
ATOM 7113 N N . VAL C 1 319 ? -75.883 90.727 127.071 1.00 97.77 319 VAL C N 1
ATOM 7114 C CA . VAL C 1 319 ? -76.954 89.851 127.567 1.00 97.38 319 VAL C CA 1
ATOM 7115 C C . VAL C 1 319 ? -76.455 88.615 128.311 1.00 97.79 319 VAL C C 1
ATOM 7116 O O . VAL C 1 319 ? -75.276 88.373 128.467 1.00 98.22 319 VAL C O 1
ATOM 7120 N N . LYS C 1 320 ? -77.440 87.884 128.787 1.00 98.54 320 LYS C N 1
ATOM 7121 C CA . LYS C 1 320 ? -77.329 86.658 129.554 1.00 98.92 320 LYS C CA 1
ATOM 7122 C C . LYS C 1 320 ? -76.029 86.000 129.917 1.00 99.03 320 LYS C C 1
ATOM 7123 O O . LYS C 1 320 ? -75.726 85.751 131.047 1.00 99.17 320 LYS C O 1
ATOM 7125 N N . SER C 1 321 ? -75.291 85.740 128.867 1.00 99.17 321 SER C N 1
ATOM 7126 C CA . SER C 1 321 ? -74.031 85.001 128.811 1.00 99.17 321 SER C CA 1
ATOM 7127 C C . SER C 1 321 ? -74.587 84.536 127.545 1.00 99.17 321 SER C C 1
ATOM 7128 O O . SER C 1 321 ? -75.770 84.500 127.341 1.00 99.17 321 SER C O 1
ATOM 7130 N N . GLY C 1 322 ? -73.841 84.195 126.551 1.00 98.67 322 GLY C N 1
ATOM 7131 C CA . GLY C 1 322 ? -74.589 83.817 125.315 1.00 97.78 322 GLY C CA 1
ATOM 7132 C C . GLY C 1 322 ? -73.922 84.929 124.588 1.00 97.25 322 GLY C C 1
ATOM 7133 O O . GLY C 1 322 ? -72.687 84.816 124.375 1.00 97.11 322 GLY C O 1
ATOM 7134 N N . SER C 1 323 ? -74.666 85.996 124.245 1.00 99.25 323 SER C N 1
ATOM 7135 C CA . SER C 1 323 ? -74.117 87.096 123.441 1.00 99.16 323 SER C CA 1
ATOM 7136 C C . SER C 1 323 ? -72.637 86.820 123.341 1.00 98.46 323 SER C C 1
ATOM 7137 O O . SER C 1 323 ? -71.878 87.194 124.226 1.00 99.45 323 SER C O 1
ATOM 7140 N N . VAL C 1 324 ? -72.253 86.090 122.301 1.00 95.82 324 VAL C N 1
ATOM 7141 C CA . VAL C 1 324 ? -70.864 85.738 122.044 1.00 91.81 324 VAL C CA 1
ATOM 7142 C C . VAL C 1 324 ? -69.951 86.916 122.391 1.00 90.37 324 VAL C C 1
ATOM 7143 O O . VAL C 1 324 ? -70.421 88.049 122.573 1.00 92.84 324 VAL C O 1
ATOM 7147 N N . LEU C 1 325 ? -68.648 86.685 122.432 1.00 87.05 325 LEU C N 1
ATOM 7148 C CA . LEU C 1 325 ? -67.763 87.785 122.752 1.00 84.37 325 LEU C CA 1
ATOM 7149 C C . LEU C 1 325 ? -67.877 88.893 121.691 1.00 82.29 325 LEU C C 1
ATOM 7150 O O . LEU C 1 325 ? -67.407 90.004 121.895 1.00 81.65 325 LEU C O 1
ATOM 7155 N N . LEU C 1 326 ? -68.528 88.599 120.568 1.00 81.40 326 LEU C N 1
ATOM 7156 C CA . LEU C 1 326 ? -68.672 89.587 119.491 1.00 81.86 326 LEU C CA 1
ATOM 7157 C C . LEU C 1 326 ? -69.711 90.666 119.801 1.00 83.68 326 LEU C C 1
ATOM 7158 O O . LEU C 1 326 ? -69.648 91.771 119.246 1.00 84.41 326 LEU C O 1
ATOM 7163 N N . VAL C 1 327 ? -70.667 90.354 120.675 1.00 83.21 327 VAL C N 1
ATOM 7164 C CA . VAL C 1 327 ? -71.685 91.337 121.032 1.00 83.93 327 VAL C CA 1
ATOM 7165 C C . VAL C 1 327 ? -70.995 92.442 121.822 1.00 82.96 327 VAL C C 1
ATOM 7166 O O . VAL C 1 327 ? -71.284 93.634 121.654 1.00 80.76 327 VAL C O 1
ATOM 7170 N N . VAL C 1 328 ? -70.056 92.019 122.660 1.00 82.11 328 VAL C N 1
ATOM 7171 C CA . VAL C 1 328 ? -69.265 92.927 123.473 1.00 81.89 328 VAL C CA 1
ATOM 7172 C C . VAL C 1 328 ? -68.562 93.980 122.611 1.00 83.66 328 VAL C C 1
ATOM 7173 O O . VAL C 1 328 ? -68.633 95.180 122.895 1.00 84.05 328 VAL C O 1
ATOM 7177 N N . LEU C 1 329 ? -67.885 93.528 121.558 1.00 85.41 329 LEU C N 1
ATOM 7178 C CA . LEU C 1 329 ? -67.159 94.444 120.680 1.00 87.81 329 LEU C CA 1
ATOM 7179 C C . LEU C 1 329 ? -68.112 95.347 119.924 1.00 88.40 329 LEU C C 1
ATOM 7180 O O . LEU C 1 329 ? -67.781 96.493 119.634 1.00 87.31 329 LEU C O 1
ATOM 7185 N N . GLU C 1 330 ? -69.291 94.827 119.594 1.00 90.75 330 GLU C N 1
ATOM 7186 C CA . GLU C 1 330 ? -70.264 95.617 118.849 1.00 94.20 330 GLU C CA 1
ATOM 7187 C C . GLU C 1 330 ? -70.807 96.760 119.691 1.00 94.85 330 GLU C C 1
ATOM 7188 O O . GLU C 1 330 ? -70.891 97.898 119.224 1.00 95.14 330 GLU C O 1
ATOM 7194 N N . GLU C 1 331 ? -71.168 96.450 120.931 1.00 94.98 331 GLU C N 1
ATOM 7195 C CA . GLU C 1 331 ? -71.695 97.457 121.836 1.00 95.76 331 GLU C CA 1
ATOM 7196 C C . GLU C 1 331 ? -70.637 98.487 122.167 1.00 95.94 331 GLU C C 1
ATOM 7197 O O . GLU C 1 331 ? -70.936 99.680 122.248 1.00 95.62 331 GLU C O 1
ATOM 7203 N N . ALA C 1 332 ? -69.403 98.023 122.355 1.00 96.54 332 ALA C N 1
ATOM 7204 C CA . ALA C 1 332 ? -68.290 98.913 122.652 1.00 96.22 332 ALA C CA 1
ATOM 7205 C C . ALA C 1 332 ? -68.134 99.915 121.499 1.00 97.10 332 ALA C C 1
ATOM 7206 O O . ALA C 1 332 ? -67.746 101.066 121.709 1.00 97.95 332 ALA C O 1
ATOM 7208 N N . GLN C 1 333 ? -68.446 99.478 120.282 1.00 97.93 333 GLN C N 1
ATOM 7209 C CA . GLN C 1 333 ? -68.356 100.356 119.117 1.00 98.35 333 GLN C CA 1
ATOM 7210 C C . GLN C 1 333 ? -69.569 101.289 119.084 1.00 98.19 333 GLN C C 1
ATOM 7211 O O . GLN C 1 333 ? -69.533 102.348 118.459 1.00 97.21 333 GLN C O 1
ATOM 7217 N N . ARG C 1 334 ? -70.641 100.882 119.763 1.00 98.89 334 ARG C N 1
ATOM 7218 C CA . ARG C 1 334 ? -71.872 101.668 119.829 1.00 99.24 334 ARG C CA 1
ATOM 7219 C C . ARG C 1 334 ? -71.617 102.910 120.671 1.00 99.15 334 ARG C C 1
ATOM 7220 O O . ARG C 1 334 ? -71.930 104.022 120.238 1.00 99.45 334 ARG C O 1
ATOM 7228 N N . LYS C 1 335 ? -71.051 102.716 121.868 1.00 98.53 335 LYS C N 1
ATOM 7229 C CA . LYS C 1 335 ? -70.719 103.824 122.767 1.00 97.59 335 LYS C CA 1
ATOM 7230 C C . LYS C 1 335 ? -69.915 104.841 121.970 1.00 99.21 335 LYS C C 1
ATOM 7231 O O . LYS C 1 335 ? -69.720 105.980 122.398 1.00 99.45 335 LYS C O 1
ATOM 7237 N N . ASN C 1 336 ? -69.426 104.388 120.818 1.00 99.45 336 ASN C N 1
ATOM 7238 C CA . ASN C 1 336 ? -68.658 105.193 119.875 1.00 99.45 336 ASN C CA 1
ATOM 7239 C C . ASN C 1 336 ? -67.353 105.821 120.368 1.00 98.54 336 ASN C C 1
ATOM 7240 O O . ASN C 1 336 ? -66.931 106.842 119.823 1.00 98.13 336 ASN C O 1
ATOM 7242 N N . PRO C 1 337 ? -66.698 105.236 121.395 1.00 98.20 337 PRO C N 1
ATOM 7243 C CA . PRO C 1 337 ? -65.447 105.868 121.830 1.00 98.62 337 PRO C CA 1
ATOM 7244 C C . PRO C 1 337 ? -64.424 105.781 120.694 1.00 99.45 337 PRO C C 1
ATOM 7245 O O . PRO C 1 337 ? -63.224 105.552 120.917 1.00 99.45 337 PRO C O 1
ATOM 7249 N N . MET C 1 338 ? -64.941 105.956 119.477 1.00 99.45 338 MET C N 1
ATOM 7250 C CA . MET C 1 338 ? -64.184 105.935 118.229 1.00 99.45 338 MET C CA 1
ATOM 7251 C C . MET C 1 338 ? -63.428 104.632 118.021 1.00 99.45 338 MET C C 1
ATOM 7252 O O . MET C 1 338 ? -62.935 104.373 116.915 1.00 99.45 338 MET C O 1
ATOM 7257 N N . PHE C 1 339 ? -63.325 103.815 119.070 1.00 99.45 339 PHE C N 1
ATOM 7258 C CA . PHE C 1 339 ? -62.629 102.543 118.928 1.00 98.86 339 PHE C CA 1
ATOM 7259 C C . PHE C 1 339 ? -63.607 101.500 118.358 1.00 98.38 339 PHE C C 1
ATOM 7260 O O . PHE C 1 339 ? -64.132 100.613 119.044 1.00 96.74 339 PHE C O 1
ATOM 7268 N N . LYS C 1 340 ? -63.863 101.674 117.064 1.00 97.67 340 LYS C N 1
ATOM 7269 C CA . LYS C 1 340 ? -64.742 100.809 116.303 1.00 96.02 340 LYS C CA 1
ATOM 7270 C C . LYS C 1 340 ? -63.825 99.759 115.698 1.00 94.81 340 LYS C C 1
ATOM 7271 O O . LYS C 1 340 ? -62.627 99.737 115.985 1.00 93.48 340 LYS C O 1
ATOM 7277 N N . PHE C 1 341 ? -64.372 98.903 114.848 1.00 93.22 341 PHE C N 1
ATOM 7278 C CA . PHE C 1 341 ? -63.553 97.870 114.249 1.00 90.19 341 PHE C CA 1
ATOM 7279 C C . PHE C 1 341 ? -64.101 97.345 112.942 1.00 88.70 341 PHE C C 1
ATOM 7280 O O . PHE C 1 341 ? -65.187 97.724 112.504 1.00 89.77 341 PHE C O 1
ATOM 7288 N N . GLU C 1 342 ? -63.323 96.468 112.325 1.00 86.01 342 GLU C N 1
ATOM 7289 C CA . GLU C 1 342 ? -63.698 95.850 111.077 1.00 83.64 342 GLU C CA 1
ATOM 7290 C C . GLU C 1 342 ? -63.550 94.351 111.251 1.00 81.78 342 GLU C C 1
ATOM 7291 O O . GLU C 1 342 ? -62.747 93.879 112.061 1.00 80.44 342 GLU C O 1
ATOM 7297 N N . THR C 1 343 ? -64.337 93.597 110.501 1.00 79.70 343 THR C N 1
ATOM 7298 C CA . THR C 1 343 ? -64.265 92.159 110.602 1.00 77.09 343 THR C CA 1
ATOM 7299 C C . THR C 1 343 ? -64.125 91.573 109.199 1.00 75.01 343 THR C C 1
ATOM 7300 O O . THR C 1 343 ? -64.715 92.074 108.249 1.00 75.56 343 THR C O 1
ATOM 7304 N N . THR C 1 344 ? -63.313 90.534 109.065 1.00 73.18 344 THR C N 1
ATOM 7305 C CA . THR C 1 344 ? -63.125 89.882 107.773 1.00 71.13 344 THR C CA 1
ATOM 7306 C C . THR C 1 344 ? -63.488 88.378 107.842 1.00 69.05 344 THR C C 1
ATOM 7307 O O . THR C 1 344 ? -63.110 87.667 108.794 1.00 68.61 344 THR C O 1
ATOM 7311 N N . MET C 1 345 ? -64.235 87.919 106.833 1.00 64.02 345 MET C N 1
ATOM 7312 C CA . MET C 1 345 ? -64.706 86.530 106.736 1.00 59.42 345 MET C CA 1
ATOM 7313 C C . MET C 1 345 ? -63.669 85.504 106.285 1.00 54.32 345 MET C C 1
ATOM 7314 O O . MET C 1 345 ? -62.899 85.757 105.358 1.00 53.90 345 MET C O 1
ATOM 7319 N N . THR C 1 346 ? -63.681 84.337 106.927 1.00 49.91 346 THR C N 1
ATOM 7320 C CA . THR C 1 346 ? -62.749 83.259 106.595 1.00 47.60 346 THR C CA 1
ATOM 7321 C C . THR C 1 346 ? -63.384 81.876 106.798 1.00 45.86 346 THR C C 1
ATOM 7322 O O . THR C 1 346 ? -64.525 81.763 107.203 1.00 42.10 346 THR C O 1
ATOM 7326 N N . SER C 1 347 ? -62.626 80.824 106.528 1.00 46.34 347 SER C N 1
ATOM 7327 C CA . SER C 1 347 ? -63.124 79.465 106.694 1.00 46.40 347 SER C CA 1
ATOM 7328 C C . SER C 1 347 ? -63.496 79.124 108.140 1.00 46.53 347 SER C C 1
ATOM 7329 O O . SER C 1 347 ? -64.189 78.151 108.374 1.00 48.08 347 SER C O 1
ATOM 7332 N N . TRP C 1 348 ? -63.038 79.908 109.114 1.00 47.76 348 TRP C N 1
ATOM 7333 C CA . TRP C 1 348 ? -63.354 79.615 110.518 1.00 47.27 348 TRP C CA 1
ATOM 7334 C C . TRP C 1 348 ? -64.384 80.591 111.061 1.00 49.30 348 TRP C C 1
ATOM 7335 O O . TRP C 1 348 ? -64.864 80.431 112.184 1.00 48.91 348 TRP C O 1
ATOM 7346 N N . GLY C 1 349 ? -64.697 81.614 110.271 1.00 49.12 349 GLY C N 1
ATOM 7347 C CA . GLY C 1 349 ? -65.662 82.602 110.700 1.00 51.72 349 GLY C CA 1
ATOM 7348 C C . GLY C 1 349 ? -65.161 84.042 110.661 1.00 55.31 349 GLY C C 1
ATOM 7349 O O . GLY C 1 349 ? -64.233 84.396 109.907 1.00 53.24 349 GLY C O 1
ATOM 7350 N N . LEU C 1 350 ? -65.802 84.886 111.469 1.00 57.21 350 LEU C N 1
ATOM 7351 C CA . LEU C 1 350 ? -65.445 86.295 111.542 1.00 57.68 350 LEU C CA 1
ATOM 7352 C C . LEU C 1 350 ? -64.130 86.521 112.267 1.00 58.11 350 LEU C C 1
ATOM 7353 O O . LEU C 1 350 ? -63.949 86.096 113.414 1.00 55.67 350 LEU C O 1
ATOM 7358 N N . VAL C 1 351 ? -63.220 87.192 111.576 1.00 58.03 351 VAL C N 1
ATOM 7359 C CA . VAL C 1 351 ? -61.921 87.517 112.137 1.00 60.16 351 VAL C CA 1
ATOM 7360 C C . VAL C 1 351 ? -61.902 89.015 112.410 1.00 60.67 351 VAL C C 1
ATOM 7361 O O . VAL C 1 351 ? -62.269 89.811 111.539 1.00 59.78 351 VAL C O 1
ATOM 7365 N N . VAL C 1 352 ? -61.487 89.403 113.612 1.00 61.92 352 VAL C N 1
ATOM 7366 C CA . VAL C 1 352 ? -61.383 90.823 113.906 1.00 65.87 352 VAL C CA 1
ATOM 7367 C C . VAL C 1 352 ? -60.085 91.255 113.222 1.00 67.95 352 VAL C C 1
ATOM 7368 O O . VAL C 1 352 ? -58.988 90.953 113.704 1.00 68.54 352 VAL C O 1
ATOM 7372 N N . SER C 1 353 ? -60.222 91.940 112.089 1.00 69.68 353 SER C N 1
ATOM 7373 C CA . SER C 1 353 ? -59.072 92.379 111.310 1.00 75.26 353 SER C CA 1
ATOM 7374 C C . SER C 1 353 ? -58.575 93.803 111.578 1.00 78.05 353 SER C C 1
ATOM 7375 O O . SER C 1 353 ? -57.462 94.172 111.185 1.00 78.18 353 SER C O 1
ATOM 7378 N N . SER C 1 354 ? -59.393 94.604 112.247 1.00 80.98 354 SER C N 1
ATOM 7379 C CA . SER C 1 354 ? -59.012 95.978 112.515 1.00 83.07 354 SER C CA 1
ATOM 7380 C C . SER C 1 354 ? -59.702 96.530 113.748 1.00 85.17 354 SER C C 1
ATOM 7381 O O . SER C 1 354 ? -60.871 96.246 113.990 1.00 85.90 354 SER C O 1
ATOM 7384 N N . ILE C 1 355 ? -58.964 97.315 114.528 1.00 87.59 355 ILE C N 1
ATOM 7385 C CA . ILE C 1 355 ? -59.501 97.944 115.733 1.00 88.54 355 ILE C CA 1
ATOM 7386 C C . ILE C 1 355 ? -58.969 99.368 115.825 1.00 90.43 355 ILE C C 1
ATOM 7387 O O . ILE C 1 355 ? -57.758 99.588 115.827 1.00 89.78 355 ILE C O 1
ATOM 7392 N N . ASN C 1 356 ? -59.888 100.325 115.910 1.00 92.33 356 ASN C N 1
ATOM 7393 C CA . ASN C 1 356 ? -59.545 101.741 115.995 1.00 92.73 356 ASN C CA 1
ATOM 7394 C C . ASN C 1 356 ? -58.594 102.149 114.862 1.00 92.61 356 ASN C C 1
ATOM 7395 O O . ASN C 1 356 ? -57.509 102.677 115.088 1.00 91.43 356 ASN C O 1
ATOM 7400 N N . ASN C 1 357 ? -59.028 101.874 113.638 1.00 92.70 357 ASN C N 1
ATOM 7401 C CA . ASN C 1 357 ? -58.291 102.198 112.426 1.00 92.71 357 ASN C CA 1
ATOM 7402 C C . ASN C 1 357 ? -56.868 101.656 112.241 1.00 92.21 357 ASN C C 1
ATOM 7403 O O . ASN C 1 357 ? -55.994 102.347 111.717 1.00 92.17 357 ASN C O 1
ATOM 7408 N N . ILE C 1 358 ? -56.646 100.411 112.649 1.00 91.92 358 ILE C N 1
ATOM 7409 C CA . ILE C 1 358 ? -55.346 99.758 112.480 1.00 90.07 358 ILE C CA 1
ATOM 7410 C C . ILE C 1 358 ? -55.561 98.266 112.168 1.00 88.85 358 ILE C C 1
ATOM 7411 O O . ILE C 1 358 ? -55.917 97.462 113.044 1.00 86.84 358 ILE C O 1
ATOM 7416 N N . ALA C 1 359 ? -55.348 97.924 110.897 1.00 86.98 359 ALA C N 1
ATOM 7417 C CA . ALA C 1 359 ? -55.533 96.569 110.386 1.00 84.81 359 ALA C CA 1
ATOM 7418 C C . ALA C 1 359 ? -54.385 95.598 110.657 1.00 84.21 359 ALA C C 1
ATOM 7419 O O . ALA C 1 359 ? -53.262 95.997 110.985 1.00 83.42 359 ALA C O 1
ATOM 7421 N N . GLU C 1 360 ? -54.689 94.314 110.484 1.00 82.28 360 GLU C N 1
ATOM 7422 C CA . GLU C 1 360 ? -53.736 93.243 110.698 1.00 79.94 360 GLU C CA 1
ATOM 7423 C C . GLU C 1 360 ? -52.506 93.240 109.775 1.00 79.32 360 GLU C C 1
ATOM 7424 O O . GLU C 1 360 ? -51.380 93.215 110.261 1.00 82.59 360 GLU C O 1
ATOM 7430 N N . ASN C 1 361 ? -52.690 93.275 108.461 1.00 76.16 361 ASN C N 1
ATOM 7431 C CA . ASN C 1 361 ? -51.542 93.243 107.540 1.00 75.37 361 ASN C CA 1
ATOM 7432 C C . ASN C 1 361 ? -50.578 92.070 107.775 1.00 73.60 361 ASN C C 1
ATOM 7433 O O . ASN C 1 361 ? -49.661 92.143 108.604 1.00 69.64 361 ASN C O 1
ATOM 7438 N N . VAL C 1 362 ? -50.768 91.010 106.998 1.00 73.48 362 VAL C N 1
ATOM 7439 C CA . VAL C 1 362 ? -49.950 89.812 107.110 1.00 73.68 362 VAL C CA 1
ATOM 7440 C C . VAL C 1 362 ? -48.499 90.010 106.660 1.00 73.83 362 VAL C C 1
ATOM 7441 O O . VAL C 1 362 ? -47.635 89.175 106.937 1.00 73.58 362 VAL C O 1
ATOM 7445 N N . ASN C 1 363 ? -48.229 91.106 105.962 1.00 75.83 363 ASN C N 1
ATOM 7446 C CA . ASN C 1 363 ? -46.866 91.395 105.504 1.00 79.44 363 ASN C CA 1
ATOM 7447 C C . ASN C 1 363 ? -45.956 91.675 106.707 1.00 79.93 363 ASN C C 1
ATOM 7448 O O . ASN C 1 363 ? -44.763 91.381 106.686 1.00 79.85 363 ASN C O 1
ATOM 7453 N N . HIS C 1 364 ? -46.536 92.248 107.756 1.00 79.64 364 HIS C N 1
ATOM 7454 C CA . HIS C 1 364 ? -45.790 92.565 108.961 1.00 77.29 364 HIS C CA 1
ATOM 7455 C C . HIS C 1 364 ? -46.001 91.493 110.018 1.00 75.60 364 HIS C C 1
ATOM 7456 O O . HIS C 1 364 ? -45.694 91.712 111.184 1.00 73.17 364 HIS C O 1
ATOM 7463 N N . LYS C 1 365 ? -46.518 90.335 109.602 1.00 74.56 365 LYS C N 1
ATOM 7464 C CA . LYS C 1 365 ? -46.765 89.222 110.520 1.00 73.00 365 LYS C CA 1
ATOM 7465 C C . LYS C 1 365 ? -47.433 89.797 111.759 1.00 70.94 365 LYS C C 1
ATOM 7466 O O . LYS C 1 365 ? -47.135 89.412 112.887 1.00 69.10 365 LYS C O 1
ATOM 7472 N N . THR C 1 366 ? -48.355 90.719 111.546 1.00 69.96 366 THR C N 1
ATOM 7473 C CA . THR C 1 366 ? -49.008 91.343 112.670 1.00 70.84 366 THR C CA 1
ATOM 7474 C C . THR C 1 366 ? -50.539 91.192 112.687 1.00 69.50 366 THR C C 1
ATOM 7475 O O . THR C 1 366 ? -51.189 91.222 111.647 1.00 68.64 366 THR C O 1
ATOM 7479 N N . TYR C 1 367 ? -51.109 91.022 113.879 1.00 68.54 367 TYR C N 1
ATOM 7480 C CA . TYR C 1 367 ? -52.555 90.840 114.027 1.00 67.35 367 TYR C CA 1
ATOM 7481 C C . TYR C 1 367 ? -53.047 91.172 115.441 1.00 68.58 367 TYR C C 1
ATOM 7482 O O . TYR C 1 367 ? -52.269 91.544 116.316 1.00 68.13 367 TYR C O 1
ATOM 7491 N N . TRP C 1 368 ? -54.345 90.983 115.660 1.00 68.95 368 TRP C N 1
ATOM 7492 C CA . TRP C 1 368 ? -54.945 91.240 116.958 1.00 71.40 368 TRP C CA 1
ATOM 7493 C C . TRP C 1 368 ? -55.177 89.936 117.728 1.00 71.95 368 TRP C C 1
ATOM 7494 O O . TRP C 1 368 ? -55.998 89.108 117.330 1.00 73.85 368 TRP C O 1
ATOM 7505 N N . GLN C 1 369 ? -54.464 89.748 118.833 1.00 71.57 369 GLN C N 1
ATOM 7506 C CA . GLN C 1 369 ? -54.640 88.536 119.627 1.00 70.92 369 GLN C CA 1
ATOM 7507 C C . GLN C 1 369 ? -55.568 88.777 120.806 1.00 72.89 369 GLN C C 1
ATOM 7508 O O . GLN C 1 369 ? -55.412 89.744 121.537 1.00 76.16 369 GLN C O 1
ATOM 7514 N N . PHE C 1 370 ? -56.535 87.892 120.991 1.00 74.99 370 PHE C N 1
ATOM 7515 C CA . PHE C 1 370 ? -57.488 88.021 122.084 1.00 75.96 370 PHE C CA 1
ATOM 7516 C C . PHE C 1 370 ? -57.095 87.127 123.236 1.00 77.08 370 PHE C C 1
ATOM 7517 O O . PHE C 1 370 ? -56.560 86.040 123.031 1.00 78.68 370 PHE C O 1
ATOM 7525 N N . LEU C 1 371 ? -57.353 87.593 124.453 1.00 78.08 371 LEU C N 1
ATOM 7526 C CA . LEU C 1 371 ? -57.035 86.814 125.634 1.00 77.65 371 LEU C CA 1
ATOM 7527 C C . LEU C 1 371 ? -57.871 87.194 126.841 1.00 75.76 371 LEU C C 1
ATOM 7528 O O . LEU C 1 371 ? -58.301 88.335 126.985 1.00 74.07 371 LEU C O 1
ATOM 7533 N N . SER C 1 372 ? -58.123 86.186 127.670 1.00 76.13 372 SER C N 1
ATOM 7534 C CA . SER C 1 372 ? -58.890 86.298 128.897 1.00 77.27 372 SER C CA 1
ATOM 7535 C C . SER C 1 372 ? -57.813 86.482 129.963 1.00 79.42 372 SER C C 1
ATOM 7536 O O . SER C 1 372 ? -57.061 85.544 130.276 1.00 78.84 372 SER C O 1
ATOM 7539 N N . GLY C 1 373 ? -57.726 87.692 130.513 1.00 79.27 373 GLY C N 1
ATOM 7540 C CA . GLY C 1 373 ? -56.698 87.942 131.497 1.00 79.20 373 GLY C CA 1
ATOM 7541 C C . GLY C 1 373 ? -55.368 87.971 130.763 1.00 79.03 373 GLY C C 1
ATOM 7542 O O . GLY C 1 373 ? -55.041 88.956 130.102 1.00 77.82 373 GLY C O 1
ATOM 7543 N N . VAL C 1 374 ? -54.604 86.891 130.851 1.00 78.95 374 VAL C N 1
ATOM 7544 C CA . VAL C 1 374 ? -53.315 86.855 130.172 1.00 81.78 374 VAL C CA 1
ATOM 7545 C C . VAL C 1 374 ? -53.212 85.706 129.142 1.00 82.47 374 VAL C C 1
ATOM 7546 O O . VAL C 1 374 ? -52.354 85.730 128.243 1.00 80.63 374 VAL C O 1
ATOM 7550 N N . THR C 1 375 ? -54.090 84.711 129.283 1.00 82.45 375 THR C N 1
ATOM 7551 C CA . THR C 1 375 ? -54.110 83.548 128.389 1.00 81.09 375 THR C CA 1
ATOM 7552 C C . THR C 1 375 ? -54.965 83.784 127.130 1.00 77.78 375 THR C C 1
ATOM 7553 O O . THR C 1 375 ? -56.091 84.287 127.209 1.00 76.09 375 THR C O 1
ATOM 7557 N N . PRO C 1 376 ? -54.432 83.414 125.950 1.00 74.46 376 PRO C N 1
ATOM 7558 C CA . PRO C 1 376 ? -55.138 83.591 124.676 1.00 71.64 376 PRO C CA 1
ATOM 7559 C C . PRO C 1 376 ? -56.380 82.713 124.543 1.00 68.82 376 PRO C C 1
ATOM 7560 O O . PRO C 1 376 ? -56.405 81.569 125.015 1.00 67.67 376 PRO C O 1
ATOM 7564 N N . LEU C 1 377 ? -57.405 83.261 123.898 1.00 65.92 377 LEU C N 1
ATOM 7565 C CA . LEU C 1 377 ? -58.655 82.543 123.660 1.00 66.66 377 LEU C CA 1
ATOM 7566 C C . LEU C 1 377 ? -58.488 81.378 122.658 1.00 65.91 377 LEU C C 1
ATOM 7567 O O . LEU C 1 377 ? -57.682 81.444 121.728 1.00 64.62 377 LEU C O 1
ATOM 7572 N N . ASN C 1 378 ? -59.242 80.304 122.858 1.00 64.89 378 ASN C N 1
ATOM 7573 C CA . ASN C 1 378 ? -59.158 79.169 121.955 1.00 67.38 378 ASN C CA 1
ATOM 7574 C C . ASN C 1 378 ? -60.318 79.165 120.957 1.00 68.32 378 ASN C C 1
ATOM 7575 O O . ASN C 1 378 ? -60.533 78.161 120.286 1.00 69.06 378 ASN C O 1
ATOM 7580 N N . GLU C 1 379 ? -61.061 80.277 120.873 1.00 67.50 379 GLU C N 1
ATOM 7581 C CA . GLU C 1 379 ? -62.214 80.426 119.972 1.00 66.48 379 GLU C CA 1
ATOM 7582 C C . GLU C 1 379 ? -62.304 81.865 119.436 1.00 65.71 379 GLU C C 1
ATOM 7583 O O . GLU C 1 379 ? -61.762 82.791 120.029 1.00 63.54 379 GLU C O 1
ATOM 7589 N N . GLY C 1 380 ? -62.997 82.060 118.321 1.00 65.08 380 GLY C N 1
ATOM 7590 C CA . GLY C 1 380 ? -63.121 83.400 117.774 1.00 63.56 380 GLY C CA 1
ATOM 7591 C C . GLY C 1 380 ? -64.192 84.205 118.482 1.00 63.59 380 GLY C C 1
ATOM 7592 O O . GLY C 1 380 ? -64.946 83.675 119.307 1.00 61.25 380 GLY C O 1
ATOM 7593 N N . VAL C 1 381 ? -64.266 85.489 118.144 1.00 62.53 381 VAL C N 1
ATOM 7594 C CA . VAL C 1 381 ? -65.246 86.386 118.745 1.00 63.26 381 VAL C CA 1
ATOM 7595 C C . VAL C 1 381 ? -66.719 86.007 118.502 1.00 65.33 381 VAL C C 1
ATOM 7596 O O . VAL C 1 381 ? -67.602 86.405 119.258 1.00 65.47 381 VAL C O 1
ATOM 7600 N N . ALA C 1 382 ? -66.996 85.248 117.452 1.00 66.19 382 ALA C N 1
ATOM 7601 C CA . ALA C 1 382 ? -68.371 84.864 117.189 1.00 66.28 382 ALA C CA 1
ATOM 7602 C C . ALA C 1 382 ? -68.697 83.531 117.864 1.00 66.53 382 ALA C C 1
ATOM 7603 O O . ALA C 1 382 ? -69.834 83.062 117.823 1.00 68.93 382 ALA C O 1
ATOM 7605 N N . ASP C 1 383 ? -67.710 82.930 118.513 1.00 66.80 383 ASP C N 1
ATOM 7606 C CA . ASP C 1 383 ? -67.936 81.646 119.168 1.00 68.79 383 ASP C CA 1
ATOM 7607 C C . ASP C 1 383 ? -67.786 81.668 120.685 1.00 69.69 383 ASP C C 1
ATOM 7608 O O . ASP C 1 383 ? -68.453 80.911 121.406 1.00 67.57 383 ASP C O 1
ATOM 7613 N N . TYR C 1 384 ? -66.893 82.529 121.157 1.00 72.12 384 TYR C N 1
ATOM 7614 C CA . TYR C 1 384 ? -66.595 82.644 122.580 1.00 75.65 384 TYR C CA 1
ATOM 7615 C C . TYR C 1 384 ? -67.686 83.263 123.430 1.00 75.77 384 TYR C C 1
ATOM 7616 O O . TYR C 1 384 ? -68.251 84.309 123.090 1.00 72.70 384 TYR C O 1
ATOM 7625 N N . ILE C 1 385 ? -67.948 82.615 124.560 1.00 77.55 385 ILE C N 1
ATOM 7626 C CA . ILE C 1 385 ? -68.956 83.087 125.492 1.00 80.87 385 ILE C CA 1
ATOM 7627 C C . ILE C 1 385 ? -68.327 83.574 126.800 1.00 83.73 385 ILE C C 1
ATOM 7628 O O . ILE C 1 385 ? -67.990 82.775 127.678 1.00 84.11 385 ILE C O 1
ATOM 7633 N N . PRO C 1 386 ? -68.155 84.906 126.932 1.00 86.00 386 PRO C N 1
ATOM 7634 C CA . PRO C 1 386 ? -67.575 85.590 128.098 1.00 88.00 386 PRO C CA 1
ATOM 7635 C C . PRO C 1 386 ? -68.426 85.379 129.350 1.00 90.48 386 PRO C C 1
ATOM 7636 O O . PRO C 1 386 ? -69.660 85.347 129.263 1.00 91.44 386 PRO C O 1
ATOM 7640 N N . PHE C 1 387 ? -67.774 85.247 130.506 1.00 93.15 387 PHE C N 1
ATOM 7641 C CA . PHE C 1 387 ? -68.489 85.058 131.773 1.00 95.19 387 PHE C CA 1
ATOM 7642 C C . PHE C 1 387 ? -68.686 86.365 132.557 1.00 96.06 387 PHE C C 1
ATOM 7643 O O . PHE C 1 387 ? -68.384 87.451 132.051 1.00 96.50 387 PHE C O 1
ATOM 7651 N N . ASN C 1 388 ? -69.194 86.240 133.785 1.00 97.67 388 ASN C N 1
ATOM 7652 C CA . ASN C 1 388 ? -69.481 87.369 134.688 1.00 98.23 388 ASN C CA 1
ATOM 7653 C C . ASN C 1 388 ? -68.760 88.703 134.449 1.00 98.60 388 ASN C C 1
ATOM 7654 O O . ASN C 1 388 ? -69.303 89.602 133.795 1.00 98.11 388 ASN C O 1
ATOM 7659 N N . HIS C 1 389 ? -67.558 88.840 135.006 1.00 98.70 389 HIS C N 1
ATOM 7660 C CA . HIS C 1 389 ? -66.766 90.061 134.859 1.00 99.27 389 HIS C CA 1
ATOM 7661 C C . HIS C 1 389 ? -65.420 89.710 134.241 1.00 99.45 389 HIS C C 1
ATOM 7662 O O . HIS C 1 389 ? -64.374 89.911 134.870 1.00 99.45 389 HIS C O 1
ATOM 7669 N N . GLU C 1 390 ? -65.445 89.188 133.015 1.00 98.33 390 GLU C N 1
ATOM 7670 C CA . GLU C 1 390 ? -64.217 88.801 132.327 1.00 95.75 390 GLU C CA 1
ATOM 7671 C C . GLU C 1 390 ? -63.471 89.996 131.735 1.00 94.55 390 GLU C C 1
ATOM 7672 O O . GLU C 1 390 ? -64.074 90.901 131.136 1.00 92.23 390 GLU C O 1
ATOM 7674 N N . HIS C 1 391 ? -62.153 89.999 131.933 1.00 92.71 391 HIS C N 1
ATOM 7675 C CA . HIS C 1 391 ? -61.307 91.053 131.395 1.00 90.58 391 HIS C CA 1
ATOM 7676 C C . HIS C 1 391 ? -60.684 90.499 130.118 1.00 91.42 391 HIS C C 1
ATOM 7677 O O . HIS C 1 391 ? -59.688 89.760 130.147 1.00 91.98 391 HIS C O 1
ATOM 7684 N N . ILE C 1 392 ? -61.294 90.862 128.999 1.00 90.54 392 ILE C N 1
ATOM 7685 C CA . ILE C 1 392 ? -60.851 90.411 127.703 1.00 88.63 392 ILE C CA 1
ATOM 7686 C C . ILE C 1 392 ? -60.088 91.535 127.034 1.00 86.58 392 ILE C C 1
ATOM 7687 O O . ILE C 1 392 ? -60.625 92.620 126.829 1.00 85.10 392 ILE C O 1
ATOM 7692 N N . THR C 1 393 ? -58.827 91.254 126.713 1.00 85.33 393 THR C N 1
ATOM 7693 C CA . THR C 1 393 ? -57.922 92.211 126.085 1.00 84.73 393 THR C CA 1
ATOM 7694 C C . THR C 1 393 ? -57.656 91.917 124.598 1.00 84.87 393 THR C C 1
ATOM 7695 O O . THR C 1 393 ? -57.736 90.768 124.163 1.00 84.32 393 THR C O 1
ATOM 7699 N N . ALA C 1 394 ? -57.332 92.960 123.830 1.00 83.69 394 ALA C N 1
ATOM 7700 C CA . ALA C 1 394 ? -57.043 92.820 122.398 1.00 81.74 394 ALA C CA 1
ATOM 7701 C C . ALA C 1 394 ? -55.703 93.442 122.022 1.00 81.08 394 ALA C C 1
ATOM 7702 O O . ALA C 1 394 ? -55.662 94.500 121.398 1.00 82.15 394 ALA C O 1
ATOM 7704 N N . ASN C 1 395 ? -54.619 92.775 122.411 1.00 80.86 395 ASN C N 1
ATOM 7705 C CA . ASN C 1 395 ? -53.242 93.233 122.152 1.00 80.41 395 ASN C CA 1
ATOM 7706 C C . ASN C 1 395 ? -52.837 93.066 120.659 1.00 80.07 395 ASN C C 1
ATOM 7707 O O . ASN C 1 395 ? -52.992 91.955 120.077 1.00 79.77 395 ASN C O 1
ATOM 7712 N N . PHE C 1 396 ? -52.346 94.140 120.033 1.00 78.26 396 PHE C N 1
ATOM 7713 C CA . PHE C 1 396 ? -51.938 94.060 118.633 1.00 75.84 396 PHE C CA 1
ATOM 7714 C C . PHE C 1 396 ? -50.479 93.594 118.586 1.00 75.41 396 PHE C C 1
ATOM 7715 O O . PHE C 1 396 ? -49.551 94.415 118.506 1.00 76.60 396 PHE C O 1
ATOM 7723 N N . THR C 1 397 ? -50.288 92.280 118.624 1.00 72.69 397 THR C N 1
ATOM 7724 C CA . THR C 1 397 ? -48.964 91.687 118.635 1.00 70.07 397 THR C CA 1
ATOM 7725 C C . THR C 1 397 ? -48.554 91.175 117.245 1.00 70.10 397 THR C C 1
ATOM 7726 O O . THR C 1 397 ? -49.176 91.482 116.234 1.00 68.35 397 THR C O 1
ATOM 7730 N N . GLN C 1 398 ? -47.479 90.404 117.209 1.00 72.49 398 GLN C N 1
ATOM 7731 C CA . GLN C 1 398 ? -46.987 89.803 115.979 1.00 72.68 398 GLN C CA 1
ATOM 7732 C C . GLN C 1 398 ? -46.915 88.324 116.281 1.00 71.54 398 GLN C C 1
ATOM 7733 O O . GLN C 1 398 ? -46.991 87.909 117.445 1.00 70.19 398 GLN C O 1
ATOM 7739 N N . TYR C 1 399 ? -46.758 87.530 115.235 1.00 71.03 399 TYR C N 1
ATOM 7740 C CA . TYR C 1 399 ? -46.689 86.090 115.398 1.00 72.75 399 TYR C CA 1
ATOM 7741 C C . TYR C 1 399 ? -45.500 85.545 114.626 1.00 74.16 399 TYR C C 1
ATOM 7742 O O . TYR C 1 399 ? -45.090 84.397 114.906 1.00 77.57 399 TYR C O 1
ATOM 7752 N N . SER D 1 7 ? -62.703 36.738 101.477 1.00 85.85 7 SER D N 1
ATOM 7753 C CA . SER D 1 7 ? -63.490 35.507 101.162 1.00 87.09 7 SER D CA 1
ATOM 7754 C C . SER D 1 7 ? -62.676 34.552 100.291 1.00 86.88 7 SER D C 1
ATOM 7755 O O . SER D 1 7 ? -61.891 33.755 100.812 1.00 88.66 7 SER D O 1
ATOM 7758 N N . CYS D 1 8 ? -62.847 34.636 98.972 1.00 84.32 8 CYS D N 1
ATOM 7759 C CA . CYS D 1 8 ? -62.124 33.749 98.068 1.00 82.78 8 CYS D CA 1
ATOM 7760 C C . CYS D 1 8 ? -60.617 33.963 97.973 1.00 80.06 8 CYS D C 1
ATOM 7761 O O . CYS D 1 8 ? -59.981 33.459 97.045 1.00 78.84 8 CYS D O 1
ATOM 7764 N N . SER D 1 9 ? -60.044 34.697 98.920 1.00 76.08 9 SER D N 1
ATOM 7765 C CA . SER D 1 9 ? -58.603 34.907 98.912 1.00 75.69 9 SER D CA 1
ATOM 7766 C C . SER D 1 9 ? -57.924 33.540 98.857 1.00 73.06 9 SER D C 1
ATOM 7767 O O . SER D 1 9 ? -58.513 32.540 99.248 1.00 72.37 9 SER D O 1
ATOM 7770 N N . VAL D 1 10 ? -56.697 33.491 98.356 1.00 70.37 10 VAL D N 1
ATOM 7771 C CA . VAL D 1 10 ? -55.985 32.225 98.272 1.00 69.72 10 VAL D CA 1
ATOM 7772 C C . VAL D 1 10 ? -55.571 31.775 99.666 1.00 71.86 10 VAL D C 1
ATOM 7773 O O . VAL D 1 10 ? -54.840 32.484 100.361 1.00 70.43 10 VAL D O 1
ATOM 7777 N N . PRO D 1 11 ? -56.023 30.576 100.084 1.00 73.91 11 PRO D N 1
ATOM 7778 C CA . PRO D 1 11 ? -55.706 30.021 101.405 1.00 75.04 11 PRO D CA 1
ATOM 7779 C C . PRO D 1 11 ? -54.206 29.879 101.634 1.00 78.07 11 PRO D C 1
ATOM 7780 O O . PRO D 1 11 ? -53.540 29.120 100.929 1.00 80.28 11 PRO D O 1
ATOM 7784 N N . SER D 1 12 ? -53.682 30.624 102.610 1.00 80.64 12 SER D N 1
ATOM 7785 C CA . SER D 1 12 ? -52.250 30.603 102.944 1.00 82.31 12 SER D CA 1
ATOM 7786 C C . SER D 1 12 ? -51.835 29.176 103.240 1.00 81.30 12 SER D C 1
ATOM 7787 O O . SER D 1 12 ? -51.838 28.742 104.386 1.00 83.24 12 SER D O 1
ATOM 7790 N N . ALA D 1 13 ? -51.482 28.453 102.187 1.00 78.81 13 ALA D N 1
ATOM 7791 C CA . ALA D 1 13 ? -51.103 27.049 102.273 1.00 76.19 13 ALA D CA 1
ATOM 7792 C C . ALA D 1 13 ? -50.894 26.682 100.830 1.00 74.49 13 ALA D C 1
ATOM 7793 O O . ALA D 1 13 ? -50.111 25.800 100.493 1.00 74.01 13 ALA D O 1
ATOM 7795 N N . GLN D 1 14 ? -51.636 27.382 99.984 1.00 73.54 14 GLN D N 1
ATOM 7796 C CA . GLN D 1 14 ? -51.556 27.215 98.547 1.00 73.00 14 GLN D CA 1
ATOM 7797 C C . GLN D 1 14 ? -50.674 28.345 98.029 1.00 70.59 14 GLN D C 1
ATOM 7798 O O . GLN D 1 14 ? -50.234 28.324 96.881 1.00 72.19 14 GLN D O 1
ATOM 7804 N N . GLU D 1 15 ? -50.408 29.322 98.893 1.00 66.60 15 GLU D N 1
ATOM 7805 C CA . GLU D 1 15 ? -49.610 30.476 98.515 1.00 64.43 15 GLU D CA 1
ATOM 7806 C C . GLU D 1 15 ? -48.292 30.138 97.837 1.00 60.72 15 GLU D C 1
ATOM 7807 O O . GLU D 1 15 ? -47.865 30.839 96.925 1.00 59.35 15 GLU D O 1
ATOM 7813 N N . PRO D 1 16 ? -47.627 29.063 98.275 1.00 58.48 16 PRO D N 1
ATOM 7814 C CA . PRO D 1 16 ? -46.349 28.682 97.657 1.00 55.88 16 PRO D CA 1
ATOM 7815 C C . PRO D 1 16 ? -46.545 28.393 96.160 1.00 54.02 16 PRO D C 1
ATOM 7816 O O . PRO D 1 16 ? -45.626 28.563 95.342 1.00 51.42 16 PRO D O 1
ATOM 7820 N N . LEU D 1 17 ? -47.759 27.965 95.824 1.00 51.42 17 LEU D N 1
ATOM 7821 C CA . LEU D 1 17 ? -48.160 27.674 94.441 1.00 53.10 17 LEU D CA 1
ATOM 7822 C C . LEU D 1 17 ? -48.110 28.979 93.612 1.00 50.09 17 LEU D C 1
ATOM 7823 O O . LEU D 1 17 ? -47.574 29.020 92.497 1.00 50.01 17 LEU D O 1
ATOM 7828 N N . VAL D 1 18 ? -48.664 30.037 94.198 1.00 47.70 18 VAL D N 1
ATOM 7829 C CA . VAL D 1 18 ? -48.696 31.366 93.608 1.00 47.23 18 VAL D CA 1
ATOM 7830 C C . VAL D 1 18 ? -47.289 31.975 93.527 1.00 47.63 18 VAL D C 1
ATOM 7831 O O . VAL D 1 18 ? -46.897 32.540 92.496 1.00 47.09 18 VAL D O 1
ATOM 7835 N N . ASN D 1 19 ? -46.536 31.868 94.615 1.00 47.43 19 ASN D N 1
ATOM 7836 C CA . ASN D 1 19 ? -45.182 32.405 94.626 1.00 50.17 19 ASN D CA 1
ATOM 7837 C C . ASN D 1 19 ? -44.372 31.780 93.507 1.00 48.57 19 ASN D C 1
ATOM 7838 O O . ASN D 1 19 ? -43.601 32.467 92.826 1.00 49.68 19 ASN D O 1
ATOM 7843 N N . GLY D 1 20 ? -44.563 30.483 93.304 1.00 46.17 20 GLY D N 1
ATOM 7844 C CA . GLY D 1 20 ? -43.828 29.807 92.253 1.00 43.40 20 GLY D CA 1
ATOM 7845 C C . GLY D 1 20 ? -44.006 30.433 90.880 1.00 43.91 20 GLY D C 1
ATOM 7846 O O . GLY D 1 20 ? -43.023 30.643 90.139 1.00 46.30 20 GLY D O 1
ATOM 7847 N N . ILE D 1 21 ? -45.248 30.740 90.516 1.00 40.01 21 ILE D N 1
ATOM 7848 C CA . ILE D 1 21 ? -45.446 31.312 89.205 1.00 41.01 21 ILE D CA 1
ATOM 7849 C C . ILE D 1 21 ? -44.951 32.753 89.162 1.00 43.72 21 ILE D C 1
ATOM 7850 O O . ILE D 1 21 ? -44.499 33.225 88.116 1.00 45.23 21 ILE D O 1
ATOM 7855 N N . GLN D 1 22 ? -45.009 33.448 90.298 1.00 42.34 22 GLN D N 1
ATOM 7856 C CA . GLN D 1 22 ? -44.519 34.812 90.329 1.00 39.81 22 GLN D CA 1
ATOM 7857 C C . GLN D 1 22 ? -43.028 34.803 90.038 1.00 42.14 22 GLN D C 1
ATOM 7858 O O . GLN D 1 22 ? -42.492 35.735 89.408 1.00 43.28 22 GLN D O 1
ATOM 7864 N N . VAL D 1 23 ? -42.354 33.748 90.488 1.00 40.86 23 VAL D N 1
ATOM 7865 C CA . VAL D 1 23 ? -40.930 33.665 90.249 1.00 40.43 23 VAL D CA 1
ATOM 7866 C C . VAL D 1 23 ? -40.673 33.380 88.790 1.00 40.39 23 VAL D C 1
ATOM 7867 O O . VAL D 1 23 ? -39.757 33.946 88.204 1.00 42.42 23 VAL D O 1
ATOM 7871 N N . LEU D 1 24 ? -41.486 32.529 88.185 1.00 39.37 24 LEU D N 1
ATOM 7872 C CA . LEU D 1 24 ? -41.279 32.253 86.775 1.00 41.57 24 LEU D CA 1
ATOM 7873 C C . LEU D 1 24 ? -41.408 33.564 85.975 1.00 43.27 24 LEU D C 1
ATOM 7874 O O . LEU D 1 24 ? -40.581 33.888 85.103 1.00 46.08 24 LEU D O 1
ATOM 7879 N N . MET D 1 25 ? -42.436 34.335 86.309 1.00 43.79 25 MET D N 1
ATOM 7880 C CA . MET D 1 25 ? -42.722 35.588 85.623 1.00 44.78 25 MET D CA 1
ATOM 7881 C C . MET D 1 25 ? -41.610 36.606 85.781 1.00 44.57 25 MET D C 1
ATOM 7882 O O . MET D 1 25 ? -41.159 37.208 84.803 1.00 43.87 25 MET D O 1
ATOM 7887 N N . GLU D 1 26 ? -41.171 36.806 87.016 1.00 45.49 26 GLU D N 1
ATOM 7888 C CA . GLU D 1 26 ? -40.101 37.746 87.265 1.00 46.49 26 GLU D CA 1
ATOM 7889 C C . GLU D 1 26 ? -38.801 37.313 86.578 1.00 47.79 26 GLU D C 1
ATOM 7890 O O . GLU D 1 26 ? -38.091 38.139 85.977 1.00 46.88 26 GLU D O 1
ATOM 7896 N N . ASN D 1 27 ? -38.504 36.021 86.637 1.00 47.29 27 ASN D N 1
ATOM 7897 C CA . ASN D 1 27 ? -37.295 35.497 86.005 1.00 48.69 27 ASN D CA 1
ATOM 7898 C C . ASN D 1 27 ? -37.177 35.887 84.543 1.00 47.53 27 ASN D C 1
ATOM 7899 O O . ASN D 1 27 ? -36.065 36.101 84.062 1.00 50.03 27 ASN D O 1
ATOM 7904 N N . SER D 1 28 ? -38.307 35.978 83.841 1.00 46.15 28 SER D N 1
ATOM 7905 C CA . SER D 1 28 ? -38.300 36.314 82.410 1.00 45.14 28 SER D CA 1
ATOM 7906 C C . SER D 1 28 ? -37.868 37.765 82.078 1.00 43.60 28 SER D C 1
ATOM 7907 O O . SER D 1 28 ? -37.600 38.097 80.928 1.00 42.16 28 SER D O 1
ATOM 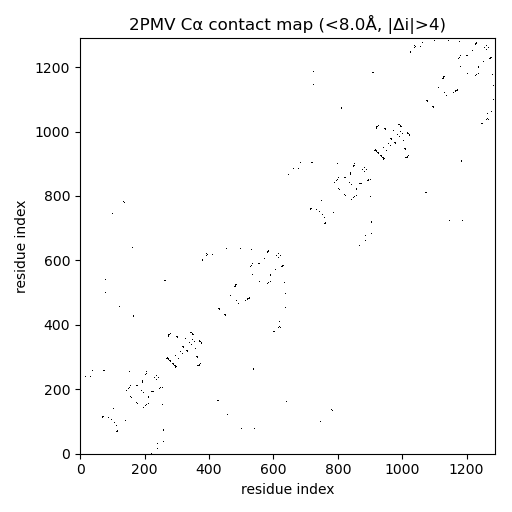7910 N N . VAL D 1 29 ? -37.782 38.615 83.088 1.00 43.78 29 VAL D N 1
ATOM 7911 C CA . VAL D 1 29 ? -37.371 39.996 82.872 1.00 47.62 29 VAL D CA 1
ATOM 7912 C C . VAL D 1 29 ? -35.844 40.058 82.683 1.00 49.99 29 VAL D C 1
ATOM 7913 O O . VAL D 1 29 ? -35.087 39.673 83.569 1.00 50.57 29 VAL D O 1
ATOM 7917 N N . THR D 1 30 ? -35.390 40.534 81.530 1.00 53.86 30 THR D N 1
ATOM 7918 C CA . THR D 1 30 ? -33.951 40.609 81.249 1.00 59.52 30 THR D CA 1
ATOM 7919 C C . THR D 1 30 ? -33.685 41.741 80.248 1.00 65.18 30 THR D C 1
ATOM 7920 O O . THR D 1 30 ? -34.596 42.178 79.535 1.00 66.73 30 THR D O 1
ATOM 7924 N N . SER D 1 31 ? -32.441 42.211 80.188 1.00 69.51 31 SER D N 1
ATOM 7925 C CA . SER D 1 31 ? -32.065 43.301 79.277 1.00 72.80 31 SER D CA 1
ATOM 7926 C C . SER D 1 31 ? -32.531 43.105 77.827 1.00 73.52 31 SER D C 1
ATOM 7927 O O . SER D 1 31 ? -32.928 44.062 77.154 1.00 76.06 31 SER D O 1
ATOM 7930 N N . SER D 1 32 ? -32.481 41.866 77.356 1.00 72.46 32 SER D N 1
ATOM 7931 C CA . SER D 1 32 ? -32.882 41.537 75.995 1.00 72.94 32 SER D CA 1
ATOM 7932 C C . SER D 1 32 ? -34.381 41.218 75.828 1.00 73.87 32 SER D C 1
ATOM 7933 O O . SER D 1 32 ? -34.948 41.414 74.743 1.00 74.58 32 SER D O 1
ATOM 7936 N N . ALA D 1 33 ? -35.025 40.714 76.880 1.00 71.24 33 ALA D N 1
ATOM 7937 C CA . ALA D 1 33 ? -36.441 40.410 76.782 1.00 68.39 33 ALA D CA 1
ATOM 7938 C C . ALA D 1 33 ? -37.163 41.715 76.463 1.00 68.89 33 ALA D C 1
ATOM 7939 O O . ALA D 1 33 ? -36.780 42.783 76.965 1.00 70.58 33 ALA D O 1
ATOM 7941 N N . TYR D 1 34 ? -38.182 41.644 75.611 1.00 68.04 34 TYR D N 1
ATOM 7942 C CA . TYR D 1 34 ? -38.965 42.833 75.274 1.00 65.06 34 TYR D CA 1
ATOM 7943 C C . TYR D 1 34 ? -39.794 43.167 76.536 1.00 58.06 34 TYR D C 1
ATOM 7944 O O . TYR D 1 34 ? -40.435 42.285 77.119 1.00 58.89 34 TYR D O 1
ATOM 7953 N N . PRO D 1 35 ? -39.799 44.445 76.959 1.00 49.83 35 PRO D N 1
ATOM 7954 C CA . PRO D 1 35 ? -40.514 44.942 78.144 1.00 44.83 35 PRO D CA 1
ATOM 7955 C C . PRO D 1 35 ? -42.021 44.697 78.168 1.00 42.05 35 PRO D C 1
ATOM 7956 O O . PRO D 1 35 ? -42.757 45.282 77.370 1.00 36.71 35 PRO D O 1
ATOM 7960 N N . ASN D 1 36 ? -42.480 43.865 79.104 1.00 39.68 36 ASN D N 1
ATOM 7961 C CA . ASN D 1 36 ? -43.898 43.585 79.224 1.00 39.29 36 ASN D CA 1
ATOM 7962 C C . ASN D 1 36 ? -44.525 44.364 80.388 1.00 41.04 36 ASN D C 1
ATOM 7963 O O . ASN D 1 36 ? -44.391 43.982 81.568 1.00 44.58 36 ASN D O 1
ATOM 7968 N N . PRO D 1 37 ? -45.257 45.448 80.068 1.00 38.01 37 PRO D N 1
ATOM 7969 C CA . PRO D 1 37 ? -45.886 46.259 81.118 1.00 34.40 37 PRO D CA 1
ATOM 7970 C C . PRO D 1 37 ? -46.861 45.484 82.002 1.00 34.44 37 PRO D C 1
ATOM 7971 O O . PRO D 1 37 ? -46.984 45.760 83.194 1.00 33.24 37 PRO D O 1
ATOM 7975 N N . SER D 1 38 ? -47.548 44.499 81.429 1.00 37.94 38 SER D N 1
ATOM 7976 C CA . SER D 1 38 ? -48.492 43.700 82.223 1.00 37.15 38 SER D CA 1
ATOM 7977 C C . SER D 1 38 ? -47.748 43.020 83.375 1.00 37.39 38 SER D C 1
ATOM 7978 O O . SER D 1 38 ? -48.259 42.920 84.486 1.00 37.89 38 SER D O 1
ATOM 7981 N N . ILE D 1 39 ? -46.531 42.558 83.099 1.00 38.76 39 ILE D N 1
ATOM 7982 C CA . ILE D 1 39 ? -45.704 41.925 84.117 1.00 39.34 39 ILE D CA 1
ATOM 7983 C C . ILE D 1 39 ? -45.327 42.917 85.231 1.00 41.79 39 ILE D C 1
ATOM 7984 O O . ILE D 1 39 ? -45.434 42.606 86.438 1.00 39.73 39 ILE D O 1
ATOM 7989 N N . LEU D 1 40 ? -44.879 44.108 84.829 1.00 39.77 40 LEU D N 1
ATOM 7990 C CA . LEU D 1 40 ? -44.532 45.119 85.813 1.00 39.45 40 LEU D CA 1
ATOM 7991 C C . LEU D 1 40 ? -45.750 45.410 86.699 1.00 39.72 40 LEU D C 1
ATOM 7992 O O . LEU D 1 40 ? -45.632 45.528 87.916 1.00 37.51 40 LEU D O 1
ATOM 7997 N N . ILE D 1 41 ? -46.924 45.511 86.089 1.00 38.49 41 ILE D N 1
ATOM 7998 C CA . ILE D 1 41 ? -48.121 45.760 86.870 1.00 36.93 41 ILE D CA 1
ATOM 7999 C C . ILE D 1 41 ? -48.371 44.587 87.808 1.00 39.61 41 ILE D C 1
ATOM 8000 O O . ILE D 1 41 ? -48.756 44.774 88.981 1.00 40.73 41 ILE D O 1
ATOM 8005 N N . ALA D 1 42 ? -48.149 43.375 87.309 1.00 37.79 42 ALA D N 1
ATOM 8006 C CA . ALA D 1 42 ? -48.375 42.212 88.155 1.00 39.08 42 ALA D CA 1
ATOM 8007 C C . ALA D 1 42 ? -47.454 42.239 89.374 1.00 39.49 42 ALA D C 1
ATOM 8008 O O . ALA D 1 42 ? -47.916 42.155 90.508 1.00 36.06 42 ALA D O 1
ATOM 8010 N N . MET D 1 43 ? -46.151 42.389 89.163 1.00 41.50 43 MET D N 1
ATOM 8011 C CA . MET D 1 43 ? -45.285 42.405 90.322 1.00 43.36 43 MET D CA 1
ATOM 8012 C C . MET D 1 43 ? -45.498 43.571 91.273 1.00 43.18 43 MET D C 1
ATOM 8013 O O . MET D 1 43 ? -45.349 43.404 92.477 1.00 47.61 43 MET D O 1
ATOM 8018 N N . ASN D 1 44 ? -45.880 44.738 90.780 1.00 40.69 44 ASN D N 1
ATOM 8019 C CA . ASN D 1 44 ? -46.081 45.864 91.692 1.00 38.69 44 ASN D CA 1
ATOM 8020 C C . ASN D 1 44 ? -47.336 45.650 92.526 1.00 39.64 44 ASN D C 1
ATOM 8021 O O . ASN D 1 44 ? -47.409 46.033 93.682 1.00 41.19 44 ASN D O 1
ATOM 8026 N N . LEU D 1 45 ? -48.324 45.018 91.927 1.00 40.54 45 LEU D N 1
ATOM 8027 C CA . LEU D 1 45 ? -49.573 44.766 92.601 1.00 40.75 45 LEU D CA 1
ATOM 8028 C C . LEU D 1 45 ? -49.407 43.597 93.602 1.00 44.44 45 LEU D C 1
ATOM 8029 O O . LEU D 1 45 ? -50.145 43.466 94.588 1.00 42.71 45 LEU D O 1
ATOM 8034 N N . ALA D 1 46 ? -48.429 42.741 93.343 1.00 46.29 46 ALA D N 1
ATOM 8035 C CA . ALA D 1 46 ? -48.216 41.594 94.203 1.00 47.07 46 ALA D CA 1
ATOM 8036 C C . ALA D 1 46 ? -47.136 41.823 95.239 1.00 46.64 46 ALA D C 1
ATOM 8037 O O . ALA D 1 46 ? -47.112 41.144 96.263 1.00 44.70 46 ALA D O 1
ATOM 8039 N N . GLY D 1 47 ? -46.266 42.793 94.980 1.00 44.82 47 GLY D N 1
ATOM 8040 C CA . GLY D 1 47 ? -45.160 43.048 95.879 1.00 44.39 47 GLY D CA 1
ATOM 8041 C C . GLY D 1 47 ? -44.077 42.228 95.225 1.00 46.01 47 GLY D C 1
ATOM 8042 O O . GLY D 1 47 ? -44.113 40.990 95.271 1.00 46.23 47 GLY D O 1
ATOM 8043 N N . ALA D 1 48 ? -43.128 42.913 94.600 1.00 45.85 48 ALA D N 1
ATOM 8044 C CA . ALA D 1 48 ? -42.058 42.246 93.872 1.00 49.31 48 ALA D CA 1
ATOM 8045 C C . ALA D 1 48 ? -41.009 41.524 94.699 1.00 49.72 48 ALA D C 1
ATOM 8046 O O . ALA D 1 48 ? -40.647 41.969 95.794 1.00 49.22 48 ALA D O 1
ATOM 8048 N N . TYR D 1 49 ? -40.519 40.412 94.146 1.00 50.38 49 TYR D N 1
ATOM 8049 C CA . TYR D 1 49 ? -39.471 39.610 94.781 1.00 50.95 49 TYR D CA 1
ATOM 8050 C C . TYR D 1 49 ? -38.103 40.083 94.290 1.00 50.70 49 TYR D C 1
ATOM 8051 O O . TYR D 1 49 ? -37.245 40.505 95.060 1.00 54.71 49 TYR D O 1
ATOM 8060 N N . ASN D 1 50 ? -37.908 40.018 92.990 1.00 49.18 50 ASN D N 1
ATOM 8061 C CA . ASN D 1 50 ? -36.642 40.404 92.406 1.00 48.88 50 ASN D CA 1
ATOM 8062 C C . ASN D 1 50 ? -36.613 41.907 92.166 1.00 50.48 50 ASN D C 1
ATOM 8063 O O . ASN D 1 50 ? -37.066 42.396 91.114 1.00 50.25 50 ASN D O 1
ATOM 8068 N N . LEU D 1 51 ? -36.067 42.645 93.131 1.00 47.68 51 LEU D N 1
ATOM 8069 C CA . LEU D 1 51 ? -36.004 44.092 93.001 1.00 45.54 51 LEU D CA 1
ATOM 8070 C C . LEU D 1 51 ? -35.193 44.629 91.815 1.00 48.29 51 LEU D C 1
ATOM 8071 O O . LEU D 1 51 ? -35.476 45.725 91.309 1.00 50.60 51 LEU D O 1
ATOM 8076 N N . LYS D 1 52 ? -34.295 43.921 91.367 1.00 50.31 52 LYS D N 1
ATOM 8077 C CA . LYS D 1 52 ? -33.404 44.370 90.265 1.00 51.58 52 LYS D CA 1
ATOM 8078 C C . LYS D 1 52 ? -34.232 44.183 88.977 1.00 50.00 52 LYS D C 1
ATOM 8079 O O . LYS D 1 52 ? -33.949 44.955 88.035 1.00 48.00 52 LYS D O 1
ATOM 8085 N N . ALA D 1 53 ? -35.021 43.192 88.898 1.00 48.06 53 ALA D N 1
ATOM 8086 C CA . ALA D 1 53 ? -35.849 42.977 87.725 1.00 48.33 53 ALA D CA 1
ATOM 8087 C C . ALA D 1 53 ? -36.867 44.118 87.660 1.00 46.35 53 ALA D C 1
ATOM 8088 O O . ALA D 1 53 ? -37.101 44.726 86.593 1.00 44.21 53 ALA D O 1
ATOM 8090 N N . GLN D 1 54 ? -37.447 44.425 88.817 1.00 43.05 54 GLN D N 1
ATOM 8091 C CA . GLN D 1 54 ? -38.443 45.490 88.909 1.00 42.53 54 GLN D CA 1
ATOM 8092 C C . GLN D 1 54 ? -37.896 46.823 88.429 1.00 41.22 54 GLN D C 1
ATOM 8093 O O . GLN D 1 54 ? -38.556 47.577 87.716 1.00 40.44 54 GLN D O 1
ATOM 8099 N N . LYS D 1 55 ? -36.676 47.111 88.838 1.00 41.19 55 LYS D N 1
ATOM 8100 C CA . LYS D 1 55 ? -36.048 48.350 88.447 1.00 43.64 55 LYS D CA 1
ATOM 8101 C C . LYS D 1 55 ? -35.779 48.376 86.935 1.00 41.14 55 LYS D C 1
ATOM 8102 O O . LYS D 1 55 ? -36.076 49.360 86.227 1.00 38.11 55 LYS D O 1
ATOM 8108 N N . LEU D 1 56 ? -35.216 47.277 86.456 1.00 39.13 56 LEU D N 1
ATOM 8109 C CA . LEU D 1 56 ? -34.870 47.136 85.064 1.00 38.06 56 LEU D CA 1
ATOM 8110 C C . LEU D 1 56 ? -36.105 47.305 84.193 1.00 36.48 56 LEU D C 1
ATOM 8111 O O . LEU D 1 56 ? -36.095 48.059 83.216 1.00 34.66 56 LEU D O 1
ATOM 8116 N N . LEU D 1 57 ? -37.181 46.617 84.551 1.00 35.73 57 LEU D N 1
ATOM 8117 C CA . LEU D 1 57 ? -38.402 46.723 83.762 1.00 37.46 57 LEU D CA 1
ATOM 8118 C C . LEU D 1 57 ? -38.989 48.145 83.811 1.00 39.11 57 LEU D C 1
ATOM 8119 O O . LEU D 1 57 ? -39.450 48.667 82.796 1.00 40.09 57 LEU D O 1
ATOM 8124 N N . THR D 1 58 ? -38.965 48.773 84.985 1.00 38.52 58 THR D N 1
ATOM 8125 C CA . THR D 1 58 ? -39.470 50.127 85.118 1.00 38.97 58 THR D CA 1
ATOM 8126 C C . THR D 1 58 ? -38.667 51.007 84.169 1.00 42.46 58 THR D C 1
ATOM 8127 O O . THR D 1 58 ? -39.228 51.779 83.401 1.00 44.17 58 THR D O 1
ATOM 8131 N N . TYR D 1 59 ? -37.345 50.883 84.213 1.00 45.81 59 TYR D N 1
ATOM 8132 C CA . TYR D 1 59 ? -36.483 51.685 83.347 1.00 49.07 59 TYR D CA 1
ATOM 8133 C C . TYR D 1 59 ? -36.730 51.419 81.853 1.00 49.23 59 TYR D C 1
ATOM 8134 O O . TYR D 1 59 ? -36.834 52.355 81.062 1.00 44.66 59 TYR D O 1
ATOM 8143 N N . GLN D 1 60 ? -36.810 50.152 81.454 1.00 48.31 60 GLN D N 1
ATOM 8144 C CA . GLN D 1 60 ? -37.066 49.877 80.053 1.00 48.31 60 GLN D CA 1
ATOM 8145 C C . GLN D 1 60 ? -38.409 50.501 79.666 1.00 45.36 60 GLN D C 1
ATOM 8146 O O . GLN D 1 60 ? -38.544 51.038 78.572 1.00 41.76 60 GLN D O 1
ATOM 8152 N N . LEU D 1 61 ? -39.399 50.437 80.556 1.00 42.85 61 LEU D N 1
ATOM 8153 C CA . LEU D 1 61 ? -40.703 50.992 80.230 1.00 44.89 61 LEU D CA 1
ATOM 8154 C C . LEU D 1 61 ? -40.656 52.507 80.087 1.00 46.85 61 LEU D C 1
ATOM 8155 O O . LEU D 1 61 ? -41.317 53.070 79.223 1.00 49.07 61 LEU D O 1
ATOM 8160 N N . MET D 1 62 ? -39.884 53.176 80.933 1.00 48.58 62 MET D N 1
ATOM 8161 C CA . MET D 1 62 ? -39.723 54.619 80.800 1.00 51.55 62 MET D CA 1
ATOM 8162 C C . MET D 1 62 ? -38.944 54.734 79.493 1.00 56.29 62 MET D C 1
ATOM 8163 O O . MET D 1 62 ? -38.237 53.809 79.122 1.00 60.15 62 MET D O 1
ATOM 8168 N N . SER D 1 63 ? -39.063 55.831 78.768 1.00 61.97 63 SER D N 1
ATOM 8169 C CA . SER D 1 63 ? -38.266 55.947 77.535 1.00 69.05 63 SER D CA 1
ATOM 8170 C C . SER D 1 63 ? -38.670 55.113 76.329 1.00 71.60 63 SER D C 1
ATOM 8171 O O . SER D 1 63 ? -38.088 55.290 75.253 1.00 71.72 63 SER D O 1
ATOM 8174 N N . SER D 1 64 ? -39.602 54.182 76.502 1.00 74.15 64 SER D N 1
ATOM 8175 C CA . SER D 1 64 ? -40.023 53.345 75.385 1.00 76.28 64 SER D CA 1
ATOM 8176 C C . SER D 1 64 ? -40.765 54.136 74.292 1.00 80.09 64 SER D C 1
ATOM 8177 O O . SER D 1 64 ? -41.997 54.193 74.302 1.00 82.80 64 SER D O 1
ATOM 8180 N N . ASP D 1 65 ? -40.008 54.734 73.366 1.00 82.13 65 ASP D N 1
ATOM 8181 C CA . ASP D 1 65 ? -40.541 55.521 72.239 1.00 84.90 65 ASP D CA 1
ATOM 8182 C C . ASP D 1 65 ? -42.063 55.492 72.211 1.00 83.52 65 ASP D C 1
ATOM 8183 O O . ASP D 1 65 ? -42.654 54.520 71.747 1.00 84.95 65 ASP D O 1
ATOM 8188 N N . ASN D 1 66 ? -42.692 56.562 72.682 1.00 81.76 66 ASN D N 1
ATOM 8189 C CA . ASN D 1 66 ? -44.151 56.632 72.751 1.00 80.82 66 ASN D CA 1
ATOM 8190 C C . ASN D 1 66 ? -44.893 56.530 71.428 1.00 79.79 66 ASN D C 1
ATOM 8191 O O . ASN D 1 66 ? -46.115 56.507 71.413 1.00 78.04 66 ASN D O 1
ATOM 8196 N N . ASN D 1 67 ? -44.162 56.469 70.322 1.00 80.98 67 ASN D N 1
ATOM 8197 C CA . ASN D 1 67 ? -44.791 56.380 69.008 1.00 81.05 67 ASN D CA 1
ATOM 8198 C C . ASN D 1 67 ? -44.917 54.961 68.485 1.00 79.36 67 ASN D C 1
ATOM 8199 O O . ASN D 1 67 ? -45.728 54.691 67.603 1.00 80.63 67 ASN D O 1
ATOM 8204 N N . ASP D 1 68 ? -44.120 54.050 69.019 1.00 76.20 68 ASP D N 1
ATOM 8205 C CA . ASP D 1 68 ? -44.176 52.674 68.549 1.00 74.70 68 ASP D CA 1
ATOM 8206 C C . ASP D 1 68 ? -45.256 51.891 69.286 1.00 70.80 68 ASP D C 1
ATOM 8207 O O . ASP D 1 68 ? -45.497 50.708 68.991 1.00 69.95 68 ASP D O 1
ATOM 8212 N N . LEU D 1 69 ? -45.912 52.550 70.236 1.00 62.52 69 LEU D N 1
ATOM 8213 C CA . LEU D 1 69 ? -46.913 51.870 71.038 1.00 53.72 69 LEU D CA 1
ATOM 8214 C C . LEU D 1 69 ? -48.328 52.030 70.557 1.00 48.17 69 LEU D C 1
ATOM 8215 O O . LEU D 1 69 ? -48.729 53.094 70.120 1.00 47.06 69 LEU D O 1
ATOM 8220 N N . THR D 1 70 ? -49.088 50.953 70.654 1.00 46.07 70 THR D N 1
ATOM 8221 C CA . THR D 1 70 ? -50.486 50.982 70.257 1.00 45.02 70 THR D CA 1
ATOM 8222 C C . THR D 1 70 ? -51.279 51.513 71.423 1.00 45.17 70 THR D C 1
ATOM 8223 O O . THR D 1 70 ? -50.822 51.491 72.580 1.00 44.01 70 THR D O 1
ATOM 8227 N N . ILE D 1 71 ? -52.482 51.961 71.096 1.00 43.15 71 ILE D N 1
ATOM 8228 C CA . ILE D 1 71 ? -53.427 52.491 72.046 1.00 41.79 71 ILE D CA 1
ATOM 8229 C C . ILE D 1 71 ? -53.387 51.635 73.351 1.00 42.15 71 ILE D C 1
ATOM 8230 O O . ILE D 1 71 ? -53.298 52.176 74.466 1.00 40.17 71 ILE D O 1
ATOM 8235 N N . GLY D 1 72 ? -53.409 50.312 73.192 1.00 40.12 72 GLY D N 1
ATOM 8236 C CA . GLY D 1 72 ? -53.368 49.389 74.317 1.00 40.99 72 GLY D CA 1
ATOM 8237 C C . GLY D 1 72 ? -52.010 49.262 74.996 1.00 44.88 72 GLY D C 1
ATOM 8238 O O . GLY D 1 72 ? -51.953 49.145 76.231 1.00 45.44 72 GLY D O 1
ATOM 8239 N N . HIS D 1 73 ? -50.923 49.264 74.214 1.00 49.63 73 HIS D N 1
ATOM 8240 C CA . HIS D 1 73 ? -49.563 49.186 74.782 1.00 51.88 73 HIS D CA 1
ATOM 8241 C C . HIS D 1 73 ? -49.457 50.381 75.722 1.00 49.45 73 HIS D C 1
ATOM 8242 O O . HIS D 1 73 ? -49.077 50.257 76.892 1.00 48.30 73 HIS D O 1
ATOM 8249 N N . LEU D 1 74 ? -49.775 51.547 75.163 1.00 43.71 74 LEU D N 1
ATOM 8250 C CA . LEU D 1 74 ? -49.693 52.791 75.895 1.00 43.38 74 LEU D CA 1
ATOM 8251 C C . LEU D 1 74 ? -50.417 52.739 77.230 1.00 42.82 74 LEU D C 1
ATOM 8252 O O . LEU D 1 74 ? -49.810 52.969 78.276 1.00 42.83 74 LEU D O 1
ATOM 8257 N N . GLY D 1 75 ? -51.703 52.421 77.194 1.00 39.11 75 GLY D N 1
ATOM 8258 C CA . GLY D 1 75 ? -52.461 52.366 78.422 1.00 38.81 75 GLY D CA 1
ATOM 8259 C C . GLY D 1 75 ? -51.837 51.481 79.476 1.00 38.29 75 GLY D C 1
ATOM 8260 O O . GLY D 1 75 ? -51.849 51.814 80.649 1.00 38.83 75 GLY D O 1
ATOM 8261 N N . LEU D 1 76 ? -51.301 50.343 79.047 1.00 40.28 76 LEU D N 1
ATOM 8262 C CA . LEU D 1 76 ? -50.687 49.372 79.936 1.00 38.61 76 LEU D CA 1
ATOM 8263 C C . LEU D 1 76 ? -49.365 49.919 80.466 1.00 39.70 76 LEU D C 1
ATOM 8264 O O . LEU D 1 76 ? -48.993 49.699 81.627 1.00 42.36 76 LEU D O 1
ATOM 8269 N N . THR D 1 77 ? -48.660 50.652 79.623 1.00 37.42 77 THR D N 1
ATOM 8270 C CA . THR D 1 77 ? -47.395 51.213 80.043 1.00 40.15 77 THR D CA 1
ATOM 8271 C C . THR D 1 77 ? -47.622 52.324 81.071 1.00 40.80 77 THR D C 1
ATOM 8272 O O . THR D 1 77 ? -46.885 52.450 82.053 1.00 41.45 77 THR D O 1
ATOM 8276 N N . ILE D 1 78 ? -48.653 53.126 80.853 1.00 40.28 78 ILE D N 1
ATOM 8277 C CA . ILE D 1 78 ? -48.954 54.203 81.773 1.00 39.39 78 ILE D CA 1
ATOM 8278 C C . ILE D 1 78 ? -49.289 53.620 83.139 1.00 41.31 78 ILE D C 1
ATOM 8279 O O . ILE D 1 78 ? -48.848 54.149 84.163 1.00 43.03 78 ILE D O 1
ATOM 8284 N N . MET D 1 79 ? -50.041 52.520 83.162 1.00 38.20 79 MET D N 1
ATOM 8285 C CA . MET D 1 79 ? -50.394 51.913 84.433 1.00 39.02 79 MET D CA 1
ATOM 8286 C C . MET D 1 79 ? -49.183 51.270 85.099 1.00 38.19 79 MET D C 1
ATOM 8287 O O . MET D 1 79 ? -49.018 51.371 86.320 1.00 35.46 79 MET D O 1
ATOM 8292 N N . ALA D 1 80 ? -48.334 50.629 84.299 1.00 36.39 80 ALA D N 1
ATOM 8293 C CA . ALA D 1 80 ? -47.124 50.004 84.834 1.00 38.15 80 ALA D CA 1
ATOM 8294 C C . ALA D 1 80 ? -46.238 51.046 85.553 1.00 36.69 80 ALA D C 1
ATOM 8295 O O . ALA D 1 80 ? -45.854 50.845 86.716 1.00 32.83 80 ALA D O 1
ATOM 8297 N N . LEU D 1 81 ? -45.944 52.155 84.865 1.00 37.30 81 LEU D N 1
ATOM 8298 C CA . LEU D 1 81 ? -45.121 53.235 85.422 1.00 37.96 81 LEU D CA 1
ATOM 8299 C C . LEU D 1 81 ? -45.748 53.794 86.706 1.00 38.26 81 LEU D C 1
ATOM 8300 O O . LEU D 1 81 ? -45.049 54.021 87.703 1.00 38.87 81 LEU D O 1
ATOM 8305 N N . THR D 1 82 ? -47.061 53.993 86.679 1.00 35.89 82 THR D N 1
ATOM 8306 C CA . THR D 1 82 ? -47.784 54.490 87.834 1.00 33.12 82 THR D CA 1
ATOM 8307 C C . THR D 1 82 ? -47.624 53.513 89.006 1.00 37.52 82 THR D C 1
ATOM 8308 O O . THR D 1 82 ? -47.407 53.939 90.161 1.00 38.49 82 THR D O 1
ATOM 8312 N N . SER D 1 83 ? -47.718 52.211 88.733 1.00 35.79 83 SER D N 1
ATOM 8313 C CA . SER D 1 83 ? -47.581 51.232 89.815 1.00 38.07 83 SER D CA 1
ATOM 8314 C C . SER D 1 83 ? -46.134 51.210 90.336 1.00 37.68 83 SER D C 1
ATOM 8315 O O . SER D 1 83 ? -45.830 50.561 91.325 1.00 37.18 83 SER D O 1
ATOM 8318 N N . SER D 1 84 ? -45.236 51.901 89.649 1.00 38.95 84 SER D N 1
ATOM 8319 C CA . SER D 1 84 ? -43.848 51.963 90.090 1.00 43.85 84 SER D CA 1
ATOM 8320 C C . SER D 1 84 ? -43.606 53.372 90.629 1.00 43.87 84 SER D C 1
ATOM 8321 O O . SER D 1 84 ? -42.462 53.779 90.847 1.00 42.92 84 SER D O 1
ATOM 8324 N N . CYS D 1 85 ? -44.699 54.099 90.844 1.00 42.90 85 CYS D N 1
ATOM 8325 C CA . CYS D 1 85 ? -44.657 55.481 91.307 1.00 44.65 85 CYS D CA 1
ATOM 8326 C C . CYS D 1 85 ? -43.819 56.351 90.385 1.00 43.46 85 CYS D C 1
ATOM 8327 O O . CYS D 1 85 ? -43.124 57.260 90.834 1.00 43.59 85 CYS D O 1
ATOM 8330 N N . ARG D 1 86 ? -43.909 56.074 89.089 1.00 40.85 86 ARG D N 1
ATOM 8331 C CA . ARG D 1 86 ? -43.179 56.836 88.093 1.00 43.10 86 ARG D CA 1
ATOM 8332 C C . ARG D 1 86 ? -44.088 57.716 87.236 1.00 44.53 86 ARG D C 1
ATOM 8333 O O . ARG D 1 86 ? -45.169 57.307 86.815 1.00 45.65 86 ARG D O 1
ATOM 8341 N N . ASP D 1 87 ? -43.642 58.933 86.968 1.00 44.52 87 ASP D N 1
ATOM 8342 C CA . ASP D 1 87 ? -44.454 59.839 86.167 1.00 44.68 87 ASP D CA 1
ATOM 8343 C C . ASP D 1 87 ? -44.470 59.348 84.725 1.00 41.42 87 ASP D C 1
ATOM 8344 O O . ASP D 1 87 ? -43.484 59.467 84.033 1.00 42.03 87 ASP D O 1
ATOM 8349 N N . PRO D 1 88 ? -45.596 58.796 84.260 1.00 43.19 88 PRO D N 1
ATOM 8350 C CA . PRO D 1 88 ? -45.651 58.306 82.877 1.00 47.71 88 PRO D CA 1
ATOM 8351 C C . PRO D 1 88 ? -45.389 59.513 81.993 1.00 52.98 88 PRO D C 1
ATOM 8352 O O . PRO D 1 88 ? -44.907 59.407 80.842 1.00 53.03 88 PRO D O 1
ATOM 8356 N N . GLY D 1 89 ? -45.717 60.668 82.570 1.00 54.69 89 GLY D N 1
ATOM 8357 C CA . GLY D 1 89 ? -45.546 61.931 81.891 1.00 55.51 89 GLY D CA 1
ATOM 8358 C C . GLY D 1 89 ? -46.125 61.967 80.487 1.00 57.81 89 GLY D C 1
ATOM 8359 O O . GLY D 1 89 ? -47.298 61.666 80.252 1.00 61.58 89 GLY D O 1
ATOM 8360 N N . ASP D 1 90 ? -45.270 62.345 79.554 1.00 54.34 90 ASP D N 1
ATOM 8361 C CA . ASP D 1 90 ? -45.592 62.474 78.153 1.00 52.97 90 ASP D CA 1
ATOM 8362 C C . ASP D 1 90 ? -46.516 61.399 77.542 1.00 49.93 90 ASP D C 1
ATOM 8363 O O . ASP D 1 90 ? -47.311 61.683 76.626 1.00 42.79 90 ASP D O 1
ATOM 8368 N N . LYS D 1 91 ? -46.412 60.166 78.032 1.00 46.38 91 LYS D N 1
ATOM 8369 C CA . LYS D 1 91 ? -47.228 59.085 77.490 1.00 44.24 91 LYS D CA 1
ATOM 8370 C C . LYS D 1 91 ? -48.733 59.305 77.667 1.00 43.77 91 LYS D C 1
ATOM 8371 O O . LYS D 1 91 ? -49.544 58.811 76.870 1.00 44.87 91 LYS D O 1
ATOM 8377 N N . VAL D 1 92 ? -49.106 60.069 78.688 1.00 39.93 92 VAL D N 1
ATOM 8378 C CA . VAL D 1 92 ? -50.502 60.308 78.964 1.00 38.14 92 VAL D CA 1
ATOM 8379 C C . VAL D 1 92 ? -51.148 61.245 77.971 1.00 41.36 92 VAL D C 1
ATOM 8380 O O . VAL D 1 92 ? -52.266 60.989 77.513 1.00 45.08 92 VAL D O 1
ATOM 8384 N N . SER D 1 93 ? -50.466 62.325 77.601 1.00 41.88 93 SER D N 1
ATOM 8385 C CA . SER D 1 93 ? -51.066 63.238 76.633 1.00 42.25 93 SER D CA 1
ATOM 8386 C C . SER D 1 93 ? -51.120 62.583 75.252 1.00 41.61 93 SER D C 1
ATOM 8387 O O . SER D 1 93 ? -52.108 62.703 74.546 1.00 42.15 93 SER D O 1
ATOM 8390 N N . ILE D 1 94 ? -50.066 61.872 74.879 1.00 42.13 94 ILE D N 1
ATOM 8391 C CA . ILE D 1 94 ? -50.041 61.181 73.604 1.00 43.17 94 ILE D CA 1
ATOM 8392 C C . ILE D 1 94 ? -51.262 60.265 73.501 1.00 43.92 94 ILE D C 1
ATOM 8393 O O . ILE D 1 94 ? -51.953 60.252 72.477 1.00 42.82 94 ILE D O 1
ATOM 8398 N N . LEU D 1 95 ? -51.538 59.511 74.569 1.00 42.42 95 LEU D N 1
ATOM 8399 C CA . LEU D 1 95 ? -52.693 58.613 74.565 1.00 41.00 95 LEU D CA 1
ATOM 8400 C C . LEU D 1 95 ? -54.008 59.400 74.568 1.00 43.13 95 LEU D C 1
ATOM 8401 O O . LEU D 1 95 ? -54.953 59.073 73.837 1.00 42.59 95 LEU D O 1
ATOM 8406 N N . GLN D 1 96 ? -54.063 60.437 75.395 1.00 41.04 96 GLN D N 1
ATOM 8407 C CA . GLN D 1 96 ? -55.251 61.268 75.498 1.00 45.05 96 GLN D CA 1
ATOM 8408 C C . GLN D 1 96 ? -55.646 61.844 74.129 1.00 46.59 96 GLN D C 1
ATOM 8409 O O . GLN D 1 96 ? -56.822 61.791 73.744 1.00 45.07 96 GLN D O 1
ATOM 8415 N N . ARG D 1 97 ? -54.665 62.363 73.377 1.00 46.97 97 ARG D N 1
ATOM 8416 C CA . ARG D 1 97 ? -54.948 62.940 72.060 1.00 46.60 97 ARG D CA 1
ATOM 8417 C C . ARG D 1 97 ? -55.374 61.861 71.064 1.00 45.38 97 ARG D C 1
ATOM 8418 O O . ARG D 1 97 ? -56.227 62.096 70.216 1.00 45.08 97 ARG D O 1
ATOM 8426 N N . GLN D 1 98 ? -54.787 60.676 71.150 1.00 41.99 98 GLN D N 1
ATOM 8427 C CA . GLN D 1 98 ? -55.212 59.626 70.253 1.00 38.62 98 GLN D CA 1
ATOM 8428 C C . GLN D 1 98 ? -56.669 59.260 70.592 1.00 39.30 98 GLN D C 1
ATOM 8429 O O . GLN D 1 98 ? -57.527 59.217 69.713 1.00 39.33 98 GLN D O 1
ATOM 8435 N N . MET D 1 99 ? -56.980 59.030 71.862 1.00 38.92 99 MET D N 1
ATOM 8436 C CA . MET D 1 99 ? -58.350 58.652 72.185 1.00 39.96 99 MET D CA 1
ATOM 8437 C C . MET D 1 99 ? -59.391 59.720 71.892 1.00 40.73 99 MET D C 1
ATOM 8438 O O . MET D 1 99 ? -60.551 59.407 71.635 1.00 42.31 99 MET D O 1
ATOM 8443 N N . GLU D 1 100 ? -59.011 60.988 71.942 1.00 40.76 100 GLU D N 1
ATOM 8444 C CA . GLU D 1 100 ? -59.989 62.014 71.625 1.00 41.98 100 GLU D CA 1
ATOM 8445 C C . GLU D 1 100 ? -60.374 61.847 70.159 1.00 42.03 100 GLU D C 1
ATOM 8446 O O . GLU D 1 100 ? -61.403 62.344 69.707 1.00 44.21 100 GLU D O 1
ATOM 8452 N N . ASN D 1 101 ? -59.545 61.119 69.421 1.00 42.34 101 ASN D N 1
ATOM 8453 C CA . ASN D 1 101 ? -59.761 60.899 68.005 1.00 41.06 101 ASN D CA 1
ATOM 8454 C C . ASN D 1 101 ? -60.233 59.499 67.680 1.00 44.70 101 ASN D C 1
ATOM 8455 O O . ASN D 1 101 ? -60.450 59.158 66.518 1.00 45.30 101 ASN D O 1
ATOM 8460 N N . TRP D 1 102 ? -60.383 58.673 68.704 1.00 48.77 102 TRP D N 1
ATOM 8461 C CA . TRP D 1 102 ? -60.790 57.308 68.470 1.00 49.68 102 TRP D CA 1
ATOM 8462 C C . TRP D 1 102 ? -62.276 57.098 68.203 1.00 53.20 102 TRP D C 1
ATOM 8463 O O . TRP D 1 102 ? -63.157 57.666 68.881 1.00 53.75 102 TRP D O 1
ATOM 8474 N N . ALA D 1 103 ? -62.521 56.250 67.203 1.00 56.08 103 ALA D N 1
ATOM 8475 C CA . ALA D 1 103 ? -63.855 55.845 66.773 1.00 57.12 103 ALA D CA 1
ATOM 8476 C C . ALA D 1 103 ? -63.703 54.415 66.290 1.00 59.03 103 ALA D C 1
ATOM 8477 O O . ALA D 1 103 ? -62.603 53.989 65.933 1.00 58.37 103 ALA D O 1
ATOM 8479 N N . PRO D 1 104 ? -64.801 53.645 66.298 1.00 61.89 104 PRO D N 1
ATOM 8480 C CA . PRO D 1 104 ? -64.789 52.249 65.847 1.00 62.70 104 PRO D CA 1
ATOM 8481 C C . PRO D 1 104 ? -64.824 52.222 64.313 1.00 62.64 104 PRO D C 1
ATOM 8482 O O . PRO D 1 104 ? -65.595 52.957 63.702 1.00 62.60 104 PRO D O 1
ATOM 8486 N N . SER D 1 105 ? -64.011 51.377 63.692 1.00 63.09 105 SER D N 1
ATOM 8487 C CA . SER D 1 105 ? -63.994 51.311 62.234 1.00 65.86 105 SER D CA 1
ATOM 8488 C C . SER D 1 105 ? -65.390 51.218 61.581 1.00 67.99 105 SER D C 1
ATOM 8489 O O . SER D 1 105 ? -65.607 51.778 60.509 1.00 67.36 105 SER D O 1
ATOM 8492 N N . SER D 1 106 ? -66.330 50.526 62.230 1.00 72.45 106 SER D N 1
ATOM 8493 C CA . SER D 1 106 ? -67.686 50.353 61.706 1.00 74.39 106 SER D CA 1
ATOM 8494 C C . SER D 1 106 ? -68.659 49.905 62.784 1.00 76.64 106 SER D C 1
ATOM 8495 O O . SER D 1 106 ? -68.237 49.347 63.808 1.00 76.97 106 SER D O 1
ATOM 8498 N N . PRO D 1 107 ? -69.972 50.153 62.566 1.00 74.78 107 PRO D N 1
ATOM 8499 C CA . PRO D 1 107 ? -71.055 49.790 63.492 1.00 75.20 107 PRO D CA 1
ATOM 8500 C C . PRO D 1 107 ? -71.194 48.290 63.508 1.00 75.48 107 PRO D C 1
ATOM 8501 O O . PRO D 1 107 ? -72.285 47.761 63.564 1.00 77.33 107 PRO D O 1
ATOM 8505 N N . ASN D 1 108 ? -70.090 47.578 63.454 1.00 75.44 108 ASN D N 1
ATOM 8506 C CA . ASN D 1 108 ? -70.184 46.115 63.394 1.00 75.54 108 ASN D CA 1
ATOM 8507 C C . ASN D 1 108 ? -68.768 45.589 63.327 1.00 74.02 108 ASN D C 1
ATOM 8508 O O . ASN D 1 108 ? -68.463 44.683 62.561 1.00 73.60 108 ASN D O 1
ATOM 8513 N N . ALA D 1 109 ? -67.889 46.168 64.122 1.00 72.17 109 ALA D N 1
ATOM 8514 C CA . ALA D 1 109 ? -66.525 45.703 64.124 1.00 69.43 109 ALA D CA 1
ATOM 8515 C C . ALA D 1 109 ? -66.366 44.561 65.088 1.00 67.75 109 ALA D C 1
ATOM 8516 O O . ALA D 1 109 ? -67.217 44.344 65.955 1.00 67.22 109 ALA D O 1
ATOM 8518 N N . GLU D 1 110 ? -65.312 43.786 64.886 1.00 62.92 110 GLU D N 1
ATOM 8519 C CA . GLU D 1 110 ? -65.011 42.647 65.735 1.00 63.26 110 GLU D CA 1
ATOM 8520 C C . GLU D 1 110 ? -64.874 43.154 67.190 1.00 61.46 110 GLU D C 1
ATOM 8521 O O . GLU D 1 110 ? -64.155 44.126 67.454 1.00 58.98 110 GLU D O 1
ATOM 8527 N N . ALA D 1 111 ? -65.569 42.520 68.130 1.00 57.32 111 ALA D N 1
ATOM 8528 C CA . ALA D 1 111 ? -65.505 42.948 69.525 1.00 55.73 111 ALA D CA 1
ATOM 8529 C C . ALA D 1 111 ? -64.064 43.132 70.059 1.00 54.57 111 ALA D C 1
ATOM 8530 O O . ALA D 1 111 ? -63.820 43.956 70.926 1.00 54.20 111 ALA D O 1
ATOM 8532 N N . SER D 1 112 ? -63.113 42.372 69.545 1.00 52.91 112 SER D N 1
ATOM 8533 C CA . SER D 1 112 ? -61.740 42.475 70.010 1.00 52.52 112 SER D CA 1
ATOM 8534 C C . SER D 1 112 ? -61.150 43.847 69.711 1.00 52.20 112 SER D C 1
ATOM 8535 O O . SER D 1 112 ? -60.141 44.247 70.296 1.00 52.23 112 SER D O 1
ATOM 8538 N N . ALA D 1 113 ? -61.752 44.562 68.775 1.00 49.66 113 ALA D N 1
ATOM 8539 C CA . ALA D 1 113 ? -61.245 45.878 68.433 1.00 48.39 113 ALA D CA 1
ATOM 8540 C C . ALA D 1 113 ? -61.494 46.903 69.529 1.00 47.25 113 ALA D C 1
ATOM 8541 O O . ALA D 1 113 ? -60.994 48.019 69.447 1.00 44.77 113 ALA D O 1
ATOM 8543 N N . PHE D 1 114 ? -62.289 46.543 70.530 1.00 44.11 114 PHE D N 1
ATOM 8544 C CA . PHE D 1 114 ? -62.561 47.452 71.633 1.00 45.77 114 PHE D CA 1
ATOM 8545 C C . PHE D 1 114 ? -61.675 47.167 72.836 1.00 43.96 114 PHE D C 1
ATOM 8546 O O . PHE D 1 114 ? -61.815 47.815 73.868 1.00 44.49 114 PHE D O 1
ATOM 8554 N N . TYR D 1 115 ? -60.752 46.218 72.695 1.00 42.34 115 TYR D N 1
ATOM 8555 C CA . TYR D 1 115 ? -59.850 45.868 73.787 1.00 40.83 115 TYR D CA 1
ATOM 8556 C C . TYR D 1 115 ? -58.837 46.991 74.057 1.00 40.18 115 TYR D C 1
ATOM 8557 O O . TYR D 1 115 ? -58.675 47.453 75.208 1.00 39.57 115 TYR D O 1
ATOM 8566 N N . GLY D 1 116 ? -58.153 47.414 72.997 1.00 36.66 116 GLY D N 1
ATOM 8567 C CA . GLY D 1 116 ? -57.168 48.470 73.135 1.00 38.42 116 GLY D CA 1
ATOM 8568 C C . GLY D 1 116 ? -57.810 49.693 73.766 1.00 37.90 116 GLY D C 1
ATOM 8569 O O . GLY D 1 116 ? -57.295 50.271 74.731 1.00 36.52 116 GLY D O 1
ATOM 8570 N N . PRO D 1 117 ? -58.952 50.114 73.217 1.00 36.33 117 PRO D N 1
ATOM 8571 C CA . PRO D 1 117 ? -59.685 51.273 73.714 1.00 38.17 117 PRO D CA 1
ATOM 8572 C C . PRO D 1 117 ? -60.056 51.146 75.198 1.00 38.99 117 PRO D C 1
ATOM 8573 O O . PRO D 1 117 ? -60.034 52.133 75.943 1.00 37.90 117 PRO D O 1
ATOM 8577 N N . SER D 1 118 ? -60.409 49.937 75.627 1.00 39.00 118 SER D N 1
ATOM 8578 C CA . SER D 1 118 ? -60.763 49.738 77.022 1.00 39.01 118 SER D CA 1
ATOM 8579 C C . SER D 1 118 ? -59.544 49.999 77.894 1.00 39.49 118 SER D C 1
ATOM 8580 O O . SER D 1 118 ? -59.601 50.727 78.863 1.00 40.36 118 SER D O 1
ATOM 8583 N N . LEU D 1 119 ? -58.435 49.382 77.537 1.00 41.11 119 LEU D N 1
ATOM 8584 C CA . LEU D 1 119 ? -57.192 49.560 78.261 1.00 42.30 119 LEU D CA 1
ATOM 8585 C C . LEU D 1 119 ? -56.836 51.050 78.345 1.00 44.28 119 LEU D C 1
ATOM 8586 O O . LEU D 1 119 ? -56.476 51.564 79.414 1.00 41.88 119 LEU D O 1
ATOM 8591 N N . ALA D 1 120 ? -56.930 51.739 77.207 1.00 43.21 120 ALA D N 1
ATOM 8592 C CA . ALA D 1 120 ? -56.612 53.166 77.144 1.00 42.06 120 ALA D CA 1
ATOM 8593 C C . ALA D 1 120 ? -57.536 53.998 78.033 1.00 41.83 120 ALA D C 1
ATOM 8594 O O . ALA D 1 120 ? -57.099 54.862 78.801 1.00 39.76 120 ALA D O 1
ATOM 8596 N N . ILE D 1 121 ? -58.830 53.747 77.927 1.00 40.86 121 ILE D N 1
ATOM 8597 C CA . ILE D 1 121 ? -59.755 54.508 78.730 1.00 39.03 121 ILE D CA 1
ATOM 8598 C C . ILE D 1 121 ? -59.501 54.239 80.212 1.00 39.15 121 ILE D C 1
ATOM 8599 O O . ILE D 1 121 ? -59.604 55.155 81.015 1.00 42.45 121 ILE D O 1
ATOM 8604 N N . LEU D 1 122 ? -59.149 53.010 80.581 1.00 36.12 122 LEU D N 1
ATOM 8605 C CA . LEU D 1 122 ? -58.863 52.731 81.982 1.00 37.09 122 LEU D CA 1
ATOM 8606 C C . LEU D 1 122 ? -57.685 53.606 82.449 1.00 36.87 122 LEU D C 1
ATOM 8607 O O . LEU D 1 122 ? -57.764 54.263 83.480 1.00 37.55 122 LEU D O 1
ATOM 8612 N N . ALA D 1 123 ? -56.608 53.643 81.680 1.00 35.93 123 ALA D N 1
ATOM 8613 C CA . ALA D 1 123 ? -55.466 54.440 82.080 1.00 36.31 123 ALA D CA 1
ATOM 8614 C C . ALA D 1 123 ? -55.836 55.917 82.177 1.00 37.91 123 ALA D C 1
ATOM 8615 O O . ALA D 1 123 ? -55.581 56.567 83.199 1.00 37.96 123 ALA D O 1
ATOM 8617 N N . LEU D 1 124 ? -56.446 56.444 81.124 1.00 37.65 124 LEU D N 1
ATOM 8618 C CA . LEU D 1 124 ? -56.859 57.838 81.113 1.00 35.09 124 LEU D CA 1
ATOM 8619 C C . LEU D 1 124 ? -57.802 58.137 82.275 1.00 38.17 124 LEU D C 1
ATOM 8620 O O . LEU D 1 124 ? -57.681 59.163 82.955 1.00 40.59 124 LEU D O 1
ATOM 8625 N N . CYS D 1 125 ? -58.750 57.248 82.524 1.00 37.02 125 CYS D N 1
ATOM 8626 C CA . CYS D 1 125 ? -59.677 57.497 83.609 1.00 37.71 125 CYS D CA 1
ATOM 8627 C C . CYS D 1 125 ? -58.931 57.633 84.936 1.00 39.16 125 CYS D C 1
ATOM 8628 O O . CYS D 1 125 ? -59.318 58.386 85.811 1.00 41.25 125 CYS D O 1
ATOM 8631 N N . GLN D 1 126 ? -57.838 56.910 85.083 1.00 39.53 126 GLN D N 1
ATOM 8632 C CA . GLN D 1 126 ? -57.072 56.973 86.311 1.00 34.77 126 GLN D CA 1
ATOM 8633 C C . GLN D 1 126 ? -56.320 58.266 86.504 1.00 37.32 126 GLN D C 1
ATOM 8634 O O . GLN D 1 126 ? -56.139 58.704 87.638 1.00 39.78 126 GLN D O 1
ATOM 8640 N N . LYS D 1 127 ? -55.889 58.873 85.401 1.00 37.89 127 LYS D N 1
ATOM 8641 C CA . LYS D 1 127 ? -55.130 60.118 85.434 1.00 36.56 127 LYS D CA 1
ATOM 8642 C C . LYS D 1 127 ? -55.997 61.385 85.462 1.00 36.27 127 LYS D C 1
ATOM 8643 O O . LYS D 1 127 ? -55.613 62.378 86.067 1.00 42.07 127 LYS D O 1
ATOM 8649 N N . ASN D 1 128 ? -57.156 61.359 84.811 1.00 34.69 128 ASN D N 1
ATOM 8650 C CA . ASN D 1 128 ? -58.037 62.520 84.760 1.00 32.54 128 ASN D CA 1
ATOM 8651 C C . ASN D 1 128 ? -59.394 62.044 84.272 1.00 32.77 128 ASN D C 1
ATOM 8652 O O . ASN D 1 128 ? -59.697 62.073 83.082 1.00 37.04 128 ASN D O 1
ATOM 8657 N N . SER D 1 129 ? -60.216 61.599 85.208 1.00 33.32 129 SER D N 1
ATOM 8658 C CA . SER D 1 129 ? -61.527 61.063 84.878 1.00 33.98 129 SER D CA 1
ATOM 8659 C C . SER D 1 129 ? -62.418 62.047 84.128 1.00 35.72 129 SER D C 1
ATOM 8660 O O . SER D 1 129 ? -63.114 61.660 83.199 1.00 35.62 129 SER D O 1
ATOM 8663 N N . GLU D 1 130 ? -62.401 63.321 84.507 1.00 39.75 130 GLU D N 1
ATOM 8664 C CA . GLU D 1 130 ? -63.250 64.290 83.815 1.00 40.92 130 GLU D CA 1
ATOM 8665 C C . GLU D 1 130 ? -62.826 64.492 82.365 1.00 38.59 130 GLU D C 1
ATOM 8666 O O . GLU D 1 130 ? -63.674 64.573 81.481 1.00 41.56 130 GLU D O 1
ATOM 8672 N N . ALA D 1 131 ? -61.530 64.579 82.112 1.00 37.68 131 ALA D N 1
ATOM 8673 C CA . ALA D 1 131 ? -61.072 64.742 80.734 1.00 39.86 131 ALA D CA 1
ATOM 8674 C C . ALA D 1 131 ? -61.481 63.515 79.900 1.00 40.35 131 ALA D C 1
ATOM 8675 O O . ALA D 1 131 ? -61.706 63.628 78.699 1.00 40.34 131 ALA D O 1
ATOM 8677 N N . THR D 1 132 ? -61.609 62.363 80.561 1.00 41.34 132 THR D N 1
ATOM 8678 C CA . THR D 1 132 ? -61.958 61.100 79.901 1.00 41.84 132 THR D CA 1
ATOM 8679 C C . THR D 1 132 ? -63.455 60.894 79.621 1.00 39.73 132 THR D C 1
ATOM 8680 O O . THR D 1 132 ? -63.823 60.177 78.692 1.00 41.11 132 THR D O 1
ATOM 8684 N N . LEU D 1 133 ? -64.312 61.541 80.396 1.00 39.14 133 LEU D N 1
ATOM 8685 C CA . LEU D 1 133 ? -65.769 61.424 80.227 1.00 39.31 133 LEU D CA 1
ATOM 8686 C C . LEU D 1 133 ? -66.292 61.366 78.778 1.00 39.14 133 LEU D C 1
ATOM 8687 O O . LEU D 1 133 ? -66.983 60.420 78.404 1.00 37.47 133 LEU D O 1
ATOM 8692 N N . PRO D 1 134 ? -65.993 62.391 77.956 1.00 40.63 134 PRO D N 1
ATOM 8693 C CA . PRO D 1 134 ? -66.450 62.427 76.560 1.00 41.93 134 PRO D CA 1
ATOM 8694 C C . PRO D 1 134 ? -66.084 61.150 75.812 1.00 45.01 134 PRO D C 1
ATOM 8695 O O . PRO D 1 134 ? -66.909 60.558 75.111 1.00 46.80 134 PRO D O 1
ATOM 8699 N N . ILE D 1 135 ? -64.832 60.734 75.962 1.00 43.82 135 ILE D N 1
ATOM 8700 C CA . ILE D 1 135 ? -64.338 59.535 75.306 1.00 42.27 135 ILE D CA 1
ATOM 8701 C C . ILE D 1 135 ? -65.037 58.253 75.754 1.00 40.55 135 ILE D C 1
ATOM 8702 O O . ILE D 1 135 ? -65.358 57.391 74.934 1.00 41.47 135 ILE D O 1
ATOM 8707 N N . ALA D 1 136 ? -65.258 58.124 77.053 1.00 39.59 136 ALA D N 1
ATOM 8708 C CA . ALA D 1 136 ? -65.911 56.935 77.595 1.00 40.81 136 ALA D CA 1
ATOM 8709 C C . ALA D 1 136 ? -67.397 56.903 77.220 1.00 42.34 136 ALA D C 1
ATOM 8710 O O . ALA D 1 136 ? -67.981 55.838 77.030 1.00 42.79 136 ALA D O 1
ATOM 8712 N N . VAL D 1 137 ? -68.022 58.063 77.110 1.00 41.37 137 VAL D N 1
ATOM 8713 C CA . VAL D 1 137 ? -69.426 58.071 76.739 1.00 44.59 137 VAL D CA 1
ATOM 8714 C C . VAL D 1 137 ? -69.562 57.558 75.316 1.00 45.09 137 VAL D C 1
ATOM 8715 O O . VAL D 1 137 ? -70.422 56.729 75.001 1.00 44.28 137 VAL D O 1
ATOM 8719 N N . ARG D 1 138 ? -68.699 58.070 74.459 1.00 44.06 138 ARG D N 1
ATOM 8720 C CA . ARG D 1 138 ? -68.700 57.668 73.081 1.00 47.18 138 ARG D CA 1
ATOM 8721 C C . ARG D 1 138 ? -68.496 56.156 73.071 1.00 48.39 138 ARG D C 1
ATOM 8722 O O . ARG D 1 138 ? -69.263 55.406 72.466 1.00 53.77 138 ARG D O 1
ATOM 8730 N N . PHE D 1 139 ? -67.473 55.708 73.779 1.00 46.27 139 PHE D N 1
ATOM 8731 C CA . PHE D 1 139 ? -67.134 54.296 73.831 1.00 46.02 139 PHE D CA 1
ATOM 8732 C C . PHE D 1 139 ? -68.324 53.431 74.283 1.00 48.20 139 PHE D C 1
ATOM 8733 O O . PHE D 1 139 ? -68.642 52.408 73.672 1.00 48.24 139 PHE D O 1
ATOM 8741 N N . ALA D 1 140 ? -68.986 53.851 75.355 1.00 48.16 140 ALA D N 1
ATOM 8742 C CA . ALA D 1 140 ? -70.115 53.104 75.889 1.00 48.23 140 ALA D CA 1
ATOM 8743 C C . ALA D 1 140 ? -71.197 52.916 74.834 1.00 49.62 140 ALA D C 1
ATOM 8744 O O . ALA D 1 140 ? -71.673 51.807 74.614 1.00 49.57 140 ALA D O 1
ATOM 8746 N N . LYS D 1 141 ? -71.589 54.011 74.193 1.00 49.58 141 LYS D N 1
ATOM 8747 C CA . LYS D 1 141 ? -72.614 53.955 73.159 1.00 47.48 141 LYS D CA 1
ATOM 8748 C C . LYS D 1 141 ? -72.173 53.012 72.057 1.00 47.49 141 LYS D C 1
ATOM 8749 O O . LYS D 1 141 ? -72.888 52.081 71.688 1.00 44.40 141 LYS D O 1
ATOM 8755 N N . THR D 1 142 ? -70.973 53.251 71.548 1.00 48.68 142 THR D N 1
ATOM 8756 C CA . THR D 1 142 ? -70.425 52.425 70.491 1.00 48.98 142 THR D CA 1
ATOM 8757 C C . THR D 1 142 ? -70.488 50.971 70.864 1.00 50.83 142 THR D C 1
ATOM 8758 O O . THR D 1 142 ? -70.824 50.127 70.048 1.00 52.94 142 THR D O 1
ATOM 8762 N N . LEU D 1 143 ? -70.175 50.690 72.115 1.00 55.46 143 LEU D N 1
ATOM 8763 C CA . LEU D 1 143 ? -70.161 49.329 72.630 1.00 57.17 143 LEU D CA 1
ATOM 8764 C C . LEU D 1 143 ? -71.568 48.766 72.712 1.00 56.68 143 LEU D C 1
ATOM 8765 O O . LEU D 1 143 ? -71.813 47.593 72.446 1.00 59.12 143 LEU D O 1
ATOM 8770 N N . LEU D 1 144 ? -72.495 49.624 73.085 1.00 57.64 144 LEU D N 1
ATOM 8771 C CA . LEU D 1 144 ? -73.878 49.234 73.209 1.00 59.87 144 LEU D CA 1
ATOM 8772 C C . LEU D 1 144 ? -74.396 48.822 71.833 1.00 61.74 144 LEU D C 1
ATOM 8773 O O . LEU D 1 144 ? -74.875 47.699 71.653 1.00 63.34 144 LEU D O 1
ATOM 8778 N N . ALA D 1 145 ? -74.272 49.730 70.866 1.00 61.96 145 ALA D N 1
ATOM 8779 C CA . ALA D 1 145 ? -74.727 49.504 69.489 1.00 62.31 145 ALA D CA 1
ATOM 8780 C C . ALA D 1 145 ? -74.085 48.311 68.769 1.00 62.98 145 ALA D C 1
ATOM 8781 O O . ALA D 1 145 ? -74.703 47.696 67.902 1.00 64.74 145 ALA D O 1
ATOM 8783 N N . ASN D 1 146 ? -72.847 47.987 69.117 1.00 63.72 146 ASN D N 1
ATOM 8784 C CA . ASN D 1 146 ? -72.159 46.875 68.482 1.00 63.27 146 ASN D CA 1
ATOM 8785 C C . ASN D 1 146 ? -72.961 45.585 68.614 1.00 64.48 146 ASN D C 1
ATOM 8786 O O . ASN D 1 146 ? -73.565 45.320 69.652 1.00 65.49 146 ASN D O 1
ATOM 8791 N N . SER D 1 147 ? -72.953 44.778 67.559 1.00 67.77 147 SER D N 1
ATOM 8792 C CA . SER D 1 147 ? -73.698 43.510 67.555 1.00 71.73 147 SER D CA 1
ATOM 8793 C C . SER D 1 147 ? -72.784 42.289 67.518 1.00 69.81 147 SER D C 1
ATOM 8794 O O . SER D 1 147 ? -73.178 41.200 67.939 1.00 70.14 147 SER D O 1
ATOM 8797 N N . SER D 1 148 ? -71.575 42.488 66.997 1.00 67.40 148 SER D N 1
ATOM 8798 C CA . SER D 1 148 ? -70.569 41.439 66.876 1.00 64.01 148 SER D CA 1
ATOM 8799 C C . SER D 1 148 ? -70.497 40.474 68.079 1.00 62.71 148 SER D C 1
ATOM 8800 O O . SER D 1 148 ? -70.739 40.857 69.229 1.00 62.57 148 SER D O 1
ATOM 8803 N N . PRO D 1 149 ? -70.169 39.196 67.821 1.00 61.07 149 PRO D N 1
ATOM 8804 C CA . PRO D 1 149 ? -70.067 38.176 68.877 1.00 59.82 149 PRO D CA 1
ATOM 8805 C C . PRO D 1 149 ? -69.271 38.669 70.088 1.00 59.74 149 PRO D C 1
ATOM 8806 O O . PRO D 1 149 ? -68.294 39.402 69.941 1.00 59.62 149 PRO D O 1
ATOM 8810 N N . PHE D 1 150 ? -69.695 38.244 71.275 1.00 58.70 150 PHE D N 1
ATOM 8811 C CA . PHE D 1 150 ? -69.067 38.623 72.539 1.00 56.37 150 PHE D CA 1
ATOM 8812 C C . PHE D 1 150 ? -67.692 37.987 72.820 1.00 56.98 150 PHE D C 1
ATOM 8813 O O . PHE D 1 150 ? -67.500 36.784 72.657 1.00 59.52 150 PHE D O 1
ATOM 8821 N N . ASN D 1 151 ? -66.748 38.811 73.262 1.00 57.21 151 ASN D N 1
ATOM 8822 C CA . ASN D 1 151 ? -65.391 38.376 73.596 1.00 56.01 151 ASN D CA 1
ATOM 8823 C C . ASN D 1 151 ? -65.082 38.648 75.094 1.00 57.28 151 ASN D C 1
ATOM 8824 O O . ASN D 1 151 ? -64.933 39.805 75.510 1.00 55.65 151 ASN D O 1
ATOM 8829 N N . VAL D 1 152 ? -64.974 37.582 75.888 1.00 54.41 152 VAL D N 1
ATOM 8830 C CA . VAL D 1 152 ? -64.732 37.702 77.321 1.00 51.52 152 VAL D CA 1
ATOM 8831 C C . VAL D 1 152 ? -63.679 38.763 77.664 1.00 51.31 152 VAL D C 1
ATOM 8832 O O . VAL D 1 152 ? -63.909 39.651 78.493 1.00 49.08 152 VAL D O 1
ATOM 8836 N N . ASP D 1 153 ? -62.519 38.660 77.032 1.00 48.94 153 ASP D N 1
ATOM 8837 C CA . ASP D 1 153 ? -61.442 39.598 77.291 1.00 46.86 153 ASP D CA 1
ATOM 8838 C C . ASP D 1 153 ? -61.892 41.043 77.155 1.00 44.79 153 ASP D C 1
ATOM 8839 O O . ASP D 1 153 ? -61.774 41.824 78.085 1.00 41.13 153 ASP D O 1
ATOM 8844 N N . THR D 1 154 ? -62.403 41.399 75.986 1.00 42.22 154 THR D N 1
ATOM 8845 C CA . THR D 1 154 ? -62.862 42.750 75.794 1.00 40.44 154 THR D CA 1
ATOM 8846 C C . THR D 1 154 ? -63.911 43.079 76.845 1.00 39.65 154 THR D C 1
ATOM 8847 O O . THR D 1 154 ? -63.923 44.166 77.415 1.00 43.17 154 THR D O 1
ATOM 8851 N N . GLY D 1 155 ? -64.786 42.131 77.125 1.00 38.49 155 GLY D N 1
ATOM 8852 C CA . GLY D 1 155 ? -65.812 42.374 78.123 1.00 38.61 155 GLY D CA 1
ATOM 8853 C C . GLY D 1 155 ? -65.250 42.684 79.509 1.00 38.65 155 GLY D C 1
ATOM 8854 O O . GLY D 1 155 ? -65.771 43.533 80.231 1.00 36.55 155 GLY D O 1
ATOM 8855 N N . ALA D 1 156 ? -64.182 41.989 79.871 1.00 34.90 156 ALA D N 1
ATOM 8856 C CA . ALA D 1 156 ? -63.538 42.176 81.139 1.00 32.12 156 ALA D CA 1
ATOM 8857 C C . ALA D 1 156 ? -62.880 43.551 81.182 1.00 35.55 156 ALA D C 1
ATOM 8858 O O . ALA D 1 156 ? -63.109 44.351 82.115 1.00 34.93 156 ALA D O 1
ATOM 8860 N N . MET D 1 157 ? -62.057 43.842 80.178 1.00 36.42 157 MET D N 1
ATOM 8861 C CA . MET D 1 157 ? -61.367 45.143 80.142 1.00 40.39 157 MET D CA 1
ATOM 8862 C C . MET D 1 157 ? -62.345 46.322 80.077 1.00 39.06 157 MET D C 1
ATOM 8863 O O . MET D 1 157 ? -62.127 47.382 80.683 1.00 40.93 157 MET D O 1
ATOM 8868 N N . ALA D 1 158 ? -63.426 46.124 79.336 1.00 33.57 158 ALA D N 1
ATOM 8869 C CA . ALA D 1 158 ? -64.437 47.134 79.219 1.00 30.14 158 ALA D CA 1
ATOM 8870 C C . ALA D 1 158 ? -65.100 47.424 80.571 1.00 29.36 158 ALA D C 1
ATOM 8871 O O . ALA D 1 158 ? -65.335 48.582 80.925 1.00 28.49 158 ALA D O 1
ATOM 8873 N N . THR D 1 159 ? -65.397 46.391 81.343 1.00 27.79 159 THR D N 1
ATOM 8874 C CA . THR D 1 159 ? -66.047 46.679 82.587 1.00 33.96 159 THR D CA 1
ATOM 8875 C C . THR D 1 159 ? -65.091 47.389 83.538 1.00 35.49 159 THR D C 1
ATOM 8876 O O . THR D 1 159 ? -65.515 48.283 84.282 1.00 37.61 159 THR D O 1
ATOM 8880 N N . LEU D 1 160 ? -63.813 47.006 83.525 1.00 33.19 160 LEU D N 1
ATOM 8881 C CA . LEU D 1 160 ? -62.848 47.695 84.366 1.00 31.80 160 LEU D CA 1
ATOM 8882 C C . LEU D 1 160 ? -62.782 49.162 83.946 1.00 34.59 160 LEU D C 1
ATOM 8883 O O . LEU D 1 160 ? -62.797 50.050 84.794 1.00 37.12 160 LEU D O 1
ATOM 8888 N N . ALA D 1 161 ? -62.707 49.440 82.645 1.00 32.74 161 ALA D N 1
ATOM 8889 C CA . ALA D 1 161 ? -62.625 50.838 82.232 1.00 33.54 161 ALA D CA 1
ATOM 8890 C C . ALA D 1 161 ? -63.899 51.599 82.616 1.00 33.61 161 ALA D C 1
ATOM 8891 O O . ALA D 1 161 ? -63.856 52.651 83.241 1.00 35.27 161 ALA D O 1
ATOM 8893 N N . LEU D 1 162 ? -65.040 51.041 82.260 1.00 33.84 162 LEU D N 1
ATOM 8894 C CA . LEU D 1 162 ? -66.285 51.675 82.552 1.00 31.38 162 LEU D CA 1
ATOM 8895 C C . LEU D 1 162 ? -66.572 51.748 84.058 1.00 35.60 162 LEU D C 1
ATOM 8896 O O . LEU D 1 162 ? -67.334 52.621 84.500 1.00 35.34 162 LEU D O 1
ATOM 8901 N N . THR D 1 163 ? -65.980 50.855 84.858 1.00 33.52 163 THR D N 1
ATOM 8902 C CA . THR D 1 163 ? -66.244 50.908 86.292 1.00 34.85 163 THR D CA 1
ATOM 8903 C C . THR D 1 163 ? -65.460 52.086 86.850 1.00 37.00 163 THR D C 1
ATOM 8904 O O . THR D 1 163 ? -65.966 52.859 87.673 1.00 36.32 163 THR D O 1
ATOM 8908 N N . CYS D 1 164 ? -64.224 52.225 86.392 1.00 34.78 164 CYS D N 1
ATOM 8909 C CA . CYS D 1 164 ? -63.430 53.357 86.830 1.00 38.22 164 CYS D CA 1
ATOM 8910 C C . CYS D 1 164 ? -64.274 54.618 86.613 1.00 35.32 164 CYS D C 1
ATOM 8911 O O . CYS D 1 164 ? -64.467 55.366 87.552 1.00 35.75 164 CYS D O 1
ATOM 8914 N N . MET D 1 165 ? -64.780 54.833 85.394 1.00 32.47 165 MET D N 1
ATOM 8915 C CA . MET D 1 165 ? -65.603 56.002 85.087 1.00 36.52 165 MET D CA 1
ATOM 8916 C C . MET D 1 165 ? -66.877 56.137 85.924 1.00 38.98 165 MET D C 1
ATOM 8917 O O . MET D 1 165 ? -67.211 57.225 86.393 1.00 37.76 165 MET D O 1
ATOM 8922 N N . TYR D 1 166 ? -67.583 55.019 86.073 1.00 38.88 166 TYR D N 1
ATOM 8923 C CA . TYR D 1 166 ? -68.827 54.938 86.818 1.00 37.27 166 TYR D CA 1
ATOM 8924 C C . TYR D 1 166 ? -68.677 55.508 88.214 1.00 39.15 166 TYR D C 1
ATOM 8925 O O . TYR D 1 166 ? -69.625 56.029 88.778 1.00 39.93 166 TYR D O 1
ATOM 8934 N N . ASN D 1 167 ? -67.486 55.382 88.783 1.00 38.79 167 ASN D N 1
ATOM 8935 C CA . ASN D 1 167 ? -67.275 55.857 90.129 1.00 39.26 167 ASN D CA 1
ATOM 8936 C C . ASN D 1 167 ? -66.684 57.223 90.200 1.00 41.37 167 ASN D C 1
ATOM 8937 O O . ASN D 1 167 ? -66.499 57.735 91.308 1.00 45.84 167 ASN D O 1
ATOM 8942 N N . LYS D 1 168 ? -66.390 57.819 89.042 1.00 37.06 168 LYS D N 1
ATOM 8943 C CA . LYS D 1 168 ? -65.822 59.154 89.021 1.00 33.81 168 LYS D CA 1
ATOM 8944 C C . LYS D 1 168 ? -66.669 60.173 88.271 1.00 36.03 168 LYS D C 1
ATOM 8945 O O . LYS D 1 168 ? -66.112 61.109 87.678 1.00 38.11 168 LYS D O 1
ATOM 8951 N N . ILE D 1 169 ? -67.991 59.992 88.266 1.00 34.74 169 ILE D N 1
ATOM 8952 C CA . ILE D 1 169 ? -68.878 60.938 87.586 1.00 37.82 169 ILE D CA 1
ATOM 8953 C C . ILE D 1 169 ? -68.701 62.288 88.280 1.00 36.89 169 ILE D C 1
ATOM 8954 O O . ILE D 1 169 ? -68.946 62.398 89.464 1.00 38.38 169 ILE D O 1
ATOM 8959 N N . PRO D 1 170 ? -68.289 63.332 87.548 1.00 36.93 170 PRO D N 1
ATOM 8960 C CA . PRO D 1 170 ? -68.105 64.631 88.208 1.00 34.62 170 PRO D CA 1
ATOM 8961 C C . PRO D 1 170 ? -69.358 65.117 88.932 1.00 34.82 170 PRO D C 1
ATOM 8962 O O . PRO D 1 170 ? -70.473 65.041 88.406 1.00 34.67 170 PRO D O 1
ATOM 8966 N N . VAL D 1 171 ? -69.182 65.594 90.153 1.00 33.44 171 VAL D N 1
ATOM 8967 C CA . VAL D 1 171 ? -70.312 66.109 90.903 1.00 35.31 171 VAL D CA 1
ATOM 8968 C C . VAL D 1 171 ? -70.962 67.216 90.110 1.00 36.44 171 VAL D C 1
ATOM 8969 O O . VAL D 1 171 ? -70.266 68.117 89.640 1.00 35.44 171 VAL D O 1
ATOM 8973 N N . GLY D 1 172 ? -72.285 67.141 89.966 1.00 39.15 172 GLY D N 1
ATOM 8974 C CA . GLY D 1 172 ? -73.031 68.155 89.244 1.00 44.47 172 GLY D CA 1
ATOM 8975 C C . GLY D 1 172 ? -73.260 67.944 87.763 1.00 48.97 172 GLY D C 1
ATOM 8976 O O . GLY D 1 172 ? -73.851 68.797 87.114 1.00 52.56 172 GLY D O 1
ATOM 8977 N N . SER D 1 173 ? -72.809 66.828 87.217 1.00 53.46 173 SER D N 1
ATOM 8978 C CA . SER D 1 173 ? -72.993 66.569 85.793 1.00 62.67 173 SER D CA 1
ATOM 8979 C C . SER D 1 173 ? -74.042 65.491 85.649 1.00 68.47 173 SER D C 1
ATOM 8980 O O . SER D 1 173 ? -74.186 64.876 84.601 1.00 72.38 173 SER D O 1
ATOM 8983 N N . GLU D 1 174 ? -74.792 65.291 86.717 1.00 74.22 174 GLU D N 1
ATOM 8984 C CA . GLU D 1 174 ? -75.780 64.215 86.797 1.00 81.75 174 GLU D CA 1
ATOM 8985 C C . GLU D 1 174 ? -76.772 64.001 85.630 1.00 82.53 174 GLU D C 1
ATOM 8986 O O . GLU D 1 174 ? -77.960 63.666 85.818 1.00 82.76 174 GLU D O 1
ATOM 8992 N N . GLU D 1 175 ? -76.263 64.146 84.417 1.00 80.64 175 GLU D N 1
ATOM 8993 C CA . GLU D 1 175 ? -77.105 63.952 83.268 1.00 80.73 175 GLU D CA 1
ATOM 8994 C C . GLU D 1 175 ? -77.076 62.513 82.725 1.00 78.64 175 GLU D C 1
ATOM 8995 O O . GLU D 1 175 ? -76.774 62.286 81.546 1.00 78.27 175 GLU D O 1
ATOM 9001 N N . GLY D 1 176 ? -77.374 61.542 83.590 1.00 73.22 176 GLY D N 1
ATOM 9002 C CA . GLY D 1 176 ? -77.426 60.159 83.147 1.00 66.22 176 GLY D CA 1
ATOM 9003 C C . GLY D 1 176 ? -76.210 59.496 82.505 1.00 65.29 176 GLY D C 1
ATOM 9004 O O . GLY D 1 176 ? -76.359 58.572 81.687 1.00 64.53 176 GLY D O 1
ATOM 9005 N N . TYR D 1 177 ? -75.010 59.961 82.847 1.00 60.35 177 TYR D N 1
ATOM 9006 C CA . TYR D 1 177 ? -73.790 59.343 82.353 1.00 51.91 177 TYR D CA 1
ATOM 9007 C C . TYR D 1 177 ? -73.728 58.036 83.122 1.00 47.59 177 TYR D C 1
ATOM 9008 O O . TYR D 1 177 ? -73.367 56.985 82.611 1.00 43.78 177 TYR D O 1
ATOM 9017 N N . ARG D 1 178 ? -74.090 58.130 84.381 1.00 45.45 178 ARG D N 1
ATOM 9018 C CA . ARG D 1 178 ? -74.097 56.980 85.258 1.00 52.25 178 ARG D CA 1
ATOM 9019 C C . ARG D 1 178 ? -75.073 55.923 84.741 1.00 53.40 178 ARG D C 1
ATOM 9020 O O . ARG D 1 178 ? -74.819 54.719 84.847 1.00 56.73 178 ARG D O 1
ATOM 9028 N N . SER D 1 179 ? -76.200 56.372 84.197 1.00 51.58 179 SER D N 1
ATOM 9029 C CA . SER D 1 179 ? -77.199 55.459 83.665 1.00 50.26 179 SER D CA 1
ATOM 9030 C C . SER D 1 179 ? -76.599 54.669 82.499 1.00 49.91 179 SER D C 1
ATOM 9031 O O . SER D 1 179 ? -76.699 53.429 82.438 1.00 50.75 179 SER D O 1
ATOM 9034 N N . LEU D 1 180 ? -75.989 55.406 81.573 1.00 43.92 180 LEU D N 1
ATOM 9035 C CA . LEU D 1 180 ? -75.364 54.827 80.402 1.00 41.50 180 LEU D CA 1
ATOM 9036 C C . LEU D 1 180 ? -74.329 53.769 80.789 1.00 43.33 180 LEU D C 1
ATOM 9037 O O . LEU D 1 180 ? -74.387 52.637 80.311 1.00 42.73 180 LEU D O 1
ATOM 9042 N N . PHE D 1 181 ? -73.388 54.133 81.658 1.00 40.72 181 PHE D N 1
ATOM 9043 C CA . PHE D 1 181 ? -72.348 53.200 82.045 1.00 38.13 181 PHE D CA 1
ATOM 9044 C C . PHE D 1 181 ? -72.934 52.016 82.781 1.00 39.06 181 PHE D C 1
ATOM 9045 O O . PHE D 1 181 ? -72.574 50.867 82.517 1.00 43.70 181 PHE D O 1
ATOM 9053 N N . GLY D 1 182 ? -73.840 52.284 83.707 1.00 38.29 182 GLY D N 1
ATOM 9054 C CA . GLY D 1 182 ? -74.419 51.189 84.461 1.00 40.55 182 GLY D CA 1
ATOM 9055 C C . GLY D 1 182 ? -75.046 50.156 83.546 1.00 42.75 182 GLY D C 1
ATOM 9056 O O . GLY D 1 182 ? -74.886 48.937 83.736 1.00 40.29 182 GLY D O 1
ATOM 9057 N N . GLN D 1 183 ? -75.755 50.656 82.534 1.00 41.73 183 GLN D N 1
ATOM 9058 C CA . GLN D 1 183 ? -76.440 49.796 81.588 1.00 43.50 183 GLN D CA 1
ATOM 9059 C C . GLN D 1 183 ? -75.427 48.902 80.848 1.00 45.08 183 GLN D C 1
ATOM 9060 O O . GLN D 1 183 ? -75.503 47.666 80.905 1.00 44.91 183 GLN D O 1
ATOM 9066 N N . VAL D 1 184 ? -74.466 49.524 80.171 1.00 42.93 184 VAL D N 1
ATOM 9067 C CA . VAL D 1 184 ? -73.450 48.786 79.454 1.00 40.31 184 VAL D CA 1
ATOM 9068 C C . VAL D 1 184 ? -72.758 47.789 80.374 1.00 39.32 184 VAL D C 1
ATOM 9069 O O . VAL D 1 184 ? -72.445 46.669 79.977 1.00 38.13 184 VAL D O 1
ATOM 9073 N N . LEU D 1 185 ? -72.519 48.195 81.613 1.00 38.99 185 LEU D N 1
ATOM 9074 C CA . LEU D 1 185 ? -71.856 47.305 82.549 1.00 39.05 185 LEU D CA 1
ATOM 9075 C C . LEU D 1 185 ? -72.736 46.106 82.864 1.00 39.38 185 LEU D C 1
ATOM 9076 O O . LEU D 1 185 ? -72.250 44.989 82.964 1.00 36.08 185 LEU D O 1
ATOM 9081 N N . LYS D 1 186 ? -74.036 46.351 83.004 1.00 43.91 186 LYS D N 1
ATOM 9082 C CA . LYS D 1 186 ? -74.997 45.292 83.297 1.00 46.20 186 LYS D CA 1
ATOM 9083 C C . LYS D 1 186 ? -75.019 44.273 82.140 1.00 46.04 186 LYS D C 1
ATOM 9084 O O . LYS D 1 186 ? -74.982 43.063 82.376 1.00 43.95 186 LYS D O 1
ATOM 9090 N N . ASP D 1 187 ? -75.068 44.760 80.898 1.00 46.18 187 ASP D N 1
ATOM 9091 C CA . ASP D 1 187 ? -75.102 43.858 79.739 1.00 51.14 187 ASP D CA 1
ATOM 9092 C C . ASP D 1 187 ? -73.892 42.961 79.738 1.00 51.18 187 ASP D C 1
ATOM 9093 O O . ASP D 1 187 ? -73.994 41.746 79.539 1.00 53.69 187 ASP D O 1
ATOM 9098 N N . ILE D 1 188 ? -72.739 43.579 79.961 1.00 47.42 188 ILE D N 1
ATOM 9099 C CA . ILE D 1 188 ? -71.497 42.858 79.971 1.00 42.36 188 ILE D CA 1
ATOM 9100 C C . ILE D 1 188 ? -71.422 41.814 81.064 1.00 44.31 188 ILE D C 1
ATOM 9101 O O . ILE D 1 188 ? -70.957 40.718 80.797 1.00 47.74 188 ILE D O 1
ATOM 9106 N N . VAL D 1 189 ? -71.874 42.103 82.282 1.00 42.44 189 VAL D N 1
ATOM 9107 C CA . VAL D 1 189 ? -71.751 41.066 83.301 1.00 44.26 189 VAL D CA 1
ATOM 9108 C C . VAL D 1 189 ? -72.610 39.897 82.888 1.00 45.80 189 VAL D C 1
ATOM 9109 O O . VAL D 1 189 ? -72.265 38.750 83.158 1.00 49.17 189 VAL D O 1
ATOM 9113 N N . GLU D 1 190 ? -73.735 40.191 82.245 1.00 45.75 190 GLU D N 1
ATOM 9114 C CA . GLU D 1 190 ? -74.635 39.136 81.822 1.00 50.48 190 GLU D CA 1
ATOM 9115 C C . GLU D 1 190 ? -73.938 38.215 80.857 1.00 49.53 190 GLU D C 1
ATOM 9116 O O . GLU D 1 190 ? -74.010 36.992 81.010 1.00 48.94 190 GLU D O 1
ATOM 9122 N N . LYS D 1 191 ? -73.263 38.808 79.878 1.00 48.91 191 LYS D N 1
ATOM 9123 C CA . LYS D 1 191 ? -72.511 38.038 78.888 1.00 50.13 191 LYS D CA 1
ATOM 9124 C C . LYS D 1 191 ? -71.271 37.422 79.514 1.00 48.95 191 LYS D C 1
ATOM 9125 O O . LYS D 1 191 ? -70.890 36.330 79.127 1.00 51.53 191 LYS D O 1
ATOM 9131 N N . ILE D 1 192 ? -70.638 38.094 80.478 1.00 50.07 192 ILE D N 1
ATOM 9132 C CA . ILE D 1 192 ? -69.443 37.502 81.073 1.00 52.19 192 ILE D CA 1
ATOM 9133 C C . ILE D 1 192 ? -69.905 36.291 81.836 1.00 54.04 192 ILE D C 1
ATOM 9134 O O . ILE D 1 192 ? -69.292 35.224 81.772 1.00 55.32 192 ILE D O 1
ATOM 9139 N N . SER D 1 193 ? -70.993 36.461 82.565 1.00 56.64 193 SER D N 1
ATOM 9140 C CA . SER D 1 193 ? -71.571 35.334 83.272 1.00 61.25 193 SER D CA 1
ATOM 9141 C C . SER D 1 193 ? -72.030 34.521 82.070 1.00 61.98 193 SER D C 1
ATOM 9142 O O . SER D 1 193 ? -72.106 35.067 80.974 1.00 65.09 193 SER D O 1
ATOM 9145 N N . MET D 1 194 ? -72.322 33.243 82.228 1.00 60.42 194 MET D N 1
ATOM 9146 C CA . MET D 1 194 ? -72.777 32.459 81.066 1.00 63.47 194 MET D CA 1
ATOM 9147 C C . MET D 1 194 ? -71.653 32.256 80.047 1.00 59.43 194 MET D C 1
ATOM 9148 O O . MET D 1 194 ? -71.879 32.024 78.864 1.00 59.12 194 MET D O 1
ATOM 9153 N N . LYS D 1 195 ? -70.435 32.369 80.547 1.00 57.23 195 LYS D N 1
ATOM 9154 C CA . LYS D 1 195 ? -69.222 32.153 79.783 1.00 54.93 195 LYS D CA 1
ATOM 9155 C C . LYS D 1 195 ? -68.412 31.484 80.887 1.00 54.67 195 LYS D C 1
ATOM 9156 O O . LYS D 1 195 ? -67.263 31.087 80.714 1.00 52.00 195 LYS D O 1
ATOM 9162 N N . ILE D 1 196 ? -69.071 31.360 82.039 1.00 54.18 196 ILE D N 1
ATOM 9163 C CA . ILE D 1 196 ? -68.504 30.726 83.228 1.00 55.46 196 ILE D CA 1
ATOM 9164 C C . ILE D 1 196 ? -68.874 29.242 83.173 1.00 56.96 196 ILE D C 1
ATOM 9165 O O . ILE D 1 196 ? -70.055 28.897 83.249 1.00 59.04 196 ILE D O 1
ATOM 9170 N N . LYS D 1 197 ? -67.881 28.374 83.026 1.00 58.25 197 LYS D N 1
ATOM 9171 C CA . LYS D 1 197 ? -68.123 26.936 82.980 1.00 61.08 197 LYS D CA 1
ATOM 9172 C C . LYS D 1 197 ? -68.587 26.559 84.370 1.00 62.68 197 LYS D C 1
ATOM 9173 O O . LYS D 1 197 ? -68.668 27.415 85.248 1.00 64.14 197 LYS D O 1
ATOM 9179 N N . ASP D 1 198 ? -68.888 25.281 84.577 1.00 64.27 198 ASP D N 1
ATOM 9180 C CA . ASP D 1 198 ? -69.302 24.818 85.893 1.00 63.18 198 ASP D CA 1
ATOM 9181 C C . ASP D 1 198 ? -68.087 24.573 86.754 1.00 59.67 198 ASP D C 1
ATOM 9182 O O . ASP D 1 198 ? -68.161 24.698 87.966 1.00 58.63 198 ASP D O 1
ATOM 9187 N N . ASN D 1 199 ? -66.967 24.224 86.132 1.00 56.73 199 ASN D N 1
ATOM 9188 C CA . ASN D 1 199 ? -65.746 23.963 86.885 1.00 57.84 199 ASN D CA 1
ATOM 9189 C C . ASN D 1 199 ? -65.125 25.228 87.506 1.00 57.34 199 ASN D C 1
ATOM 9190 O O . ASN D 1 199 ? -64.169 25.125 88.270 1.00 56.87 199 ASN D O 1
ATOM 9195 N N . GLY D 1 200 ? -65.667 26.403 87.176 1.00 56.05 200 GLY D N 1
ATOM 9196 C CA . GLY D 1 200 ? -65.153 27.649 87.728 1.00 55.91 200 GLY D CA 1
ATOM 9197 C C . GLY D 1 200 ? -64.463 28.553 86.710 1.00 55.66 200 GLY D C 1
ATOM 9198 O O . GLY D 1 200 ? -64.313 29.756 86.926 1.00 53.74 200 GLY D O 1
ATOM 9199 N N . ILE D 1 201 ? -64.048 27.970 85.595 1.00 53.97 201 ILE D N 1
ATOM 9200 C CA . ILE D 1 201 ? -63.358 28.702 84.542 1.00 53.43 201 ILE D CA 1
ATOM 9201 C C . ILE D 1 201 ? -64.280 29.681 83.828 1.00 51.93 201 ILE D C 1
ATOM 9202 O O . ILE D 1 201 ? -65.466 29.408 83.663 1.00 50.90 201 ILE D O 1
ATOM 9207 N N . ILE D 1 202 ? -63.728 30.813 83.395 1.00 48.28 202 ILE D N 1
ATOM 9208 C CA . ILE D 1 202 ? -64.514 31.813 82.682 1.00 46.83 202 ILE D CA 1
ATOM 9209 C C . ILE D 1 202 ? -63.891 32.014 81.309 1.00 48.01 202 ILE D C 1
ATOM 9210 O O . ILE D 1 202 ? -62.803 32.587 81.194 1.00 51.18 202 ILE D O 1
ATOM 9215 N N . GLY D 1 203 ? -64.576 31.563 80.265 1.00 47.84 203 GLY D N 1
ATOM 9216 C CA . GLY D 1 203 ? -64.036 31.684 78.915 1.00 47.18 203 GLY D CA 1
ATOM 9217 C C . GLY D 1 203 ? -63.087 30.511 78.755 1.00 48.82 203 GLY D C 1
ATOM 9218 O O . GLY D 1 203 ? -63.460 29.453 78.261 1.00 52.17 203 GLY D O 1
ATOM 9219 N N . ASP D 1 204 ? -61.841 30.702 79.159 1.00 48.87 204 ASP D N 1
ATOM 9220 C CA . ASP D 1 204 ? -60.870 29.628 79.138 1.00 50.76 204 ASP D CA 1
ATOM 9221 C C . ASP D 1 204 ? -59.920 29.948 80.287 1.00 52.12 204 ASP D C 1
ATOM 9222 O O . ASP D 1 204 ? -60.078 30.995 80.939 1.00 50.70 204 ASP D O 1
ATOM 9227 N N . ILE D 1 205 ? -58.965 29.068 80.577 1.00 51.96 205 ILE D N 1
ATOM 9228 C CA . ILE D 1 205 ? -58.082 29.344 81.702 1.00 53.20 205 ILE D CA 1
ATOM 9229 C C . ILE D 1 205 ? -57.290 30.637 81.587 1.00 49.66 205 ILE D C 1
ATOM 9230 O O . ILE D 1 205 ? -56.987 31.280 82.578 1.00 50.67 205 ILE D O 1
ATOM 9235 N N . TYR D 1 206 ? -56.999 31.058 80.373 1.00 47.58 206 TYR D N 1
ATOM 9236 C CA . TYR D 1 206 ? -56.185 32.246 80.216 1.00 44.92 206 TYR D CA 1
ATOM 9237 C C . TYR D 1 206 ? -56.893 33.578 80.132 1.00 42.64 206 TYR D C 1
ATOM 9238 O O . TYR D 1 206 ? -56.258 34.609 79.944 1.00 42.67 206 TYR D O 1
ATOM 9247 N N . SER D 1 207 ? -58.204 33.570 80.304 1.00 39.62 207 SER D N 1
ATOM 9248 C CA . SER D 1 207 ? -58.923 34.816 80.277 1.00 38.18 207 SER D CA 1
ATOM 9249 C C . SER D 1 207 ? -59.709 34.918 81.582 1.00 38.55 207 SER D C 1
ATOM 9250 O O . SER D 1 207 ? -60.459 35.880 81.805 1.00 39.90 207 SER D O 1
ATOM 9253 N N . THR D 1 208 ? -59.502 33.941 82.463 1.00 35.80 208 THR D N 1
ATOM 9254 C CA . THR D 1 208 ? -60.206 33.915 83.737 1.00 36.28 208 THR D CA 1
ATOM 9255 C C . THR D 1 208 ? -59.721 35.019 84.668 1.00 38.43 208 THR D C 1
ATOM 9256 O O . THR D 1 208 ? -60.518 35.598 85.416 1.00 41.20 208 THR D O 1
ATOM 9260 N N . GLY D 1 209 ? -58.420 35.300 84.632 1.00 36.52 209 GLY D N 1
ATOM 9261 C CA . GLY D 1 209 ? -57.859 36.345 85.476 1.00 35.78 209 GLY D CA 1
ATOM 9262 C C . GLY D 1 209 ? -58.575 37.675 85.284 1.00 37.50 209 GLY D C 1
ATOM 9263 O O . GLY D 1 209 ? -59.124 38.222 86.243 1.00 38.87 209 GLY D O 1
ATOM 9264 N N . LEU D 1 210 ? -58.593 38.191 84.054 1.00 36.22 210 LEU D N 1
ATOM 9265 C CA . LEU D 1 210 ? -59.257 39.448 83.786 1.00 36.52 210 LEU D CA 1
ATOM 9266 C C . LEU D 1 210 ? -60.740 39.318 84.041 1.00 39.50 210 LEU D C 1
ATOM 9267 O O . LEU D 1 210 ? -61.369 40.257 84.522 1.00 42.76 210 LEU D O 1
ATOM 9272 N N . ALA D 1 211 ? -61.327 38.167 83.743 1.00 40.00 211 ALA D N 1
ATOM 9273 C CA . ALA D 1 211 ? -62.754 38.043 84.022 1.00 37.32 211 ALA D CA 1
ATOM 9274 C C . ALA D 1 211 ? -62.965 38.195 85.538 1.00 37.53 211 ALA D C 1
ATOM 9275 O O . ALA D 1 211 ? -63.897 38.906 85.976 1.00 36.58 211 ALA D O 1
ATOM 9277 N N . MET D 1 212 ? -62.102 37.553 86.334 1.00 32.95 212 MET D N 1
ATOM 9278 C CA . MET D 1 212 ? -62.235 37.631 87.792 1.00 38.29 212 MET D CA 1
ATOM 9279 C C . MET D 1 212 ? -62.175 39.084 88.271 1.00 42.00 212 MET D C 1
ATOM 9280 O O . MET D 1 212 ? -62.943 39.504 89.157 1.00 39.08 212 MET D O 1
ATOM 9285 N N . GLN D 1 213 ? -61.259 39.850 87.685 1.00 37.35 213 GLN D N 1
ATOM 9286 C CA . GLN D 1 213 ? -61.147 41.239 88.049 1.00 34.39 213 GLN D CA 1
ATOM 9287 C C . GLN D 1 213 ? -62.461 41.970 87.755 1.00 33.10 213 GLN D C 1
ATOM 9288 O O . GLN D 1 213 ? -63.036 42.662 88.602 1.00 33.53 213 GLN D O 1
ATOM 9294 N N . ALA D 1 214 ? -62.944 41.799 86.541 1.00 31.48 214 ALA D N 1
ATOM 9295 C CA . ALA D 1 214 ? -64.151 42.482 86.144 1.00 32.31 214 ALA D CA 1
ATOM 9296 C C . ALA D 1 214 ? -65.300 42.130 87.057 1.00 34.63 214 ALA D C 1
ATOM 9297 O O . ALA D 1 214 ? -66.003 43.024 87.535 1.00 36.04 214 ALA D O 1
ATOM 9299 N N . LEU D 1 215 ? -65.476 40.838 87.322 1.00 37.69 215 LEU D N 1
ATOM 9300 C CA . LEU D 1 215 ? -66.569 40.396 88.180 1.00 38.21 215 LEU D CA 1
ATOM 9301 C C . LEU D 1 215 ? -66.479 40.953 89.597 1.00 37.49 215 LEU D C 1
ATOM 9302 O O . LEU D 1 215 ? -67.490 41.297 90.207 1.00 35.40 215 LEU D O 1
ATOM 9307 N N . SER D 1 216 ? -65.261 41.046 90.109 1.00 37.56 216 SER D N 1
ATOM 9308 C CA . SER D 1 216 ? -65.028 41.563 91.445 1.00 41.26 216 SER D CA 1
ATOM 9309 C C . SER D 1 216 ? -65.318 43.041 91.553 1.00 42.81 216 SER D C 1
ATOM 9310 O O . SER D 1 216 ? -65.578 43.548 92.631 1.00 45.86 216 SER D O 1
ATOM 9313 N N . VAL D 1 217 ? -65.297 43.729 90.428 1.00 42.28 217 VAL D N 1
ATOM 9314 C CA . VAL D 1 217 ? -65.438 45.167 90.445 1.00 41.86 217 VAL D CA 1
ATOM 9315 C C . VAL D 1 217 ? -66.701 45.840 89.899 1.00 43.10 217 VAL D C 1
ATOM 9316 O O . VAL D 1 217 ? -66.944 46.985 90.239 1.00 43.44 217 VAL D O 1
ATOM 9320 N N . THR D 1 218 ? -67.497 45.161 89.074 1.00 45.15 218 THR D N 1
ATOM 9321 C CA . THR D 1 218 ? -68.704 45.783 88.495 1.00 49.21 218 THR D CA 1
ATOM 9322 C C . THR D 1 218 ? -69.689 46.213 89.535 1.00 49.49 218 THR D C 1
ATOM 9323 O O . THR D 1 218 ? -69.961 45.472 90.461 1.00 50.92 218 THR D O 1
ATOM 9327 N N . PRO D 1 219 ? -70.276 47.396 89.372 1.00 51.20 219 PRO D N 1
ATOM 9328 C CA . PRO D 1 219 ? -71.252 47.867 90.350 1.00 55.23 219 PRO D CA 1
ATOM 9329 C C . PRO D 1 219 ? -72.408 46.883 90.553 1.00 60.74 219 PRO D C 1
ATOM 9330 O O . PRO D 1 219 ? -72.760 46.559 91.702 1.00 63.26 219 PRO D O 1
ATOM 9334 N N . GLU D 1 220 ? -73.002 46.390 89.470 1.00 64.95 220 GLU D N 1
ATOM 9335 C CA . GLU D 1 220 ? -74.104 45.438 89.641 1.00 71.59 220 GLU D CA 1
ATOM 9336 C C . GLU D 1 220 ? -73.816 44.053 89.054 1.00 74.88 220 GLU D C 1
ATOM 9337 O O . GLU D 1 220 ? -73.504 43.917 87.865 1.00 72.41 220 GLU D O 1
ATOM 9343 N N . PRO D 1 221 ? -73.931 43.000 89.893 1.00 78.45 221 PRO D N 1
ATOM 9344 C CA . PRO D 1 221 ? -73.688 41.601 89.512 1.00 80.18 221 PRO D CA 1
ATOM 9345 C C . PRO D 1 221 ? -74.770 41.074 88.581 1.00 82.47 221 PRO D C 1
ATOM 9346 O O . PRO D 1 221 ? -75.791 41.733 88.383 1.00 83.29 221 PRO D O 1
ATOM 9350 N N . SER D 1 222 ? -74.547 39.895 88.007 1.00 85.21 222 SER D N 1
ATOM 9351 C CA . SER D 1 222 ? -75.534 39.308 87.102 1.00 89.10 222 SER D CA 1
ATOM 9352 C C . SER D 1 222 ? -76.569 38.486 87.880 1.00 90.24 222 SER D C 1
ATOM 9353 O O . SER D 1 222 ? -76.316 38.091 89.018 1.00 89.59 222 SER D O 1
ATOM 9356 N N . LYS D 1 223 ? -77.736 38.257 87.273 1.00 92.67 223 LYS D N 1
ATOM 9357 C CA . LYS D 1 223 ? -78.804 37.478 87.911 1.00 95.81 223 LYS D CA 1
ATOM 9358 C C . LYS D 1 223 ? -78.203 36.138 88.314 1.00 96.66 223 LYS D C 1
ATOM 9359 O O . LYS D 1 223 ? -78.320 35.714 89.470 1.00 96.18 223 LYS D O 1
ATOM 9365 N N . LYS D 1 224 ? -77.580 35.471 87.343 1.00 97.65 224 LYS D N 1
ATOM 9366 C CA . LYS D 1 224 ? -76.894 34.202 87.584 1.00 97.42 224 LYS D CA 1
ATOM 9367 C C . LYS D 1 224 ? -75.702 34.677 88.417 1.00 96.47 224 LYS D C 1
ATOM 9368 O O . LYS D 1 224 ? -74.971 35.569 87.971 1.00 96.78 224 LYS D O 1
ATOM 9374 N N . GLU D 1 225 ? -75.479 34.125 89.605 1.00 93.48 225 GLU D N 1
ATOM 9375 C CA . GLU D 1 225 ? -74.361 34.647 90.361 1.00 90.85 225 GLU D CA 1
ATOM 9376 C C . GLU D 1 225 ? -73.062 33.866 90.363 1.00 88.17 225 GLU D C 1
ATOM 9377 O O . GLU D 1 225 ? -73.037 32.633 90.276 1.00 88.37 225 GLU D O 1
ATOM 9383 N N . TRP D 1 226 ? -71.980 34.624 90.504 1.00 82.67 226 TRP D N 1
ATOM 9384 C CA . TRP D 1 226 ? -70.636 34.087 90.488 1.00 76.21 226 TRP D CA 1
ATOM 9385 C C . TRP D 1 226 ? -70.098 33.630 91.827 1.00 74.13 226 TRP D C 1
ATOM 9386 O O . TRP D 1 226 ? -70.116 34.355 92.815 1.00 73.79 226 TRP D O 1
ATOM 9397 N N . ASN D 1 227 ? -69.615 32.398 91.826 1.00 72.45 227 ASN D N 1
ATOM 9398 C CA . ASN D 1 227 ? -69.020 31.778 92.993 1.00 70.93 227 ASN D CA 1
ATOM 9399 C C . ASN D 1 227 ? -67.512 32.015 92.840 1.00 69.78 227 ASN D C 1
ATOM 9400 O O . ASN D 1 227 ? -66.829 31.282 92.122 1.00 68.79 227 ASN D O 1
ATOM 9405 N N . CYS D 1 228 ? -66.998 33.047 93.503 1.00 69.69 228 CYS D N 1
ATOM 9406 C CA . CYS D 1 228 ? -65.580 33.364 93.398 1.00 69.81 228 CYS D CA 1
ATOM 9407 C C . CYS D 1 228 ? -64.608 32.281 93.883 1.00 67.05 228 CYS D C 1
ATOM 9408 O O . CYS D 1 228 ? -63.647 31.984 93.179 1.00 67.86 228 CYS D O 1
ATOM 9411 N N . LYS D 1 229 ? -64.848 31.696 95.059 1.00 65.62 229 LYS D N 1
ATOM 9412 C CA . LYS D 1 229 ? -63.973 30.650 95.605 1.00 64.15 229 LYS D CA 1
ATOM 9413 C C . LYS D 1 229 ? -63.848 29.466 94.650 1.00 61.49 229 LYS D C 1
ATOM 9414 O O . LYS D 1 229 ? -62.793 28.845 94.530 1.00 61.36 229 LYS D O 1
ATOM 9420 N N . LYS D 1 230 ? -64.935 29.146 93.976 1.00 57.13 230 LYS D N 1
ATOM 9421 C CA . LYS D 1 230 ? -64.918 28.050 93.025 1.00 56.78 230 LYS D CA 1
ATOM 9422 C C . LYS D 1 230 ? -63.852 28.322 91.958 1.00 55.09 230 LYS D C 1
ATOM 9423 O O . LYS D 1 230 ? -62.961 27.495 91.693 1.00 51.82 230 LYS D O 1
ATOM 9429 N N . THR D 1 231 ? -63.960 29.497 91.348 1.00 52.55 231 THR D N 1
ATOM 9430 C CA . THR D 1 231 ? -63.039 29.898 90.303 1.00 50.11 231 THR D CA 1
ATOM 9431 C C . THR D 1 231 ? -61.599 29.997 90.757 1.00 49.44 231 THR D C 1
ATOM 9432 O O . THR D 1 231 ? -60.694 29.577 90.039 1.00 49.00 231 THR D O 1
ATOM 9436 N N . THR D 1 232 ? -61.360 30.552 91.935 1.00 49.73 232 THR D N 1
ATOM 9437 C CA . THR D 1 232 ? -59.978 30.669 92.336 1.00 52.02 232 THR D CA 1
ATOM 9438 C C . THR D 1 232 ? -59.407 29.305 92.706 1.00 51.92 232 THR D C 1
ATOM 9439 O O . THR D 1 232 ? -58.239 29.020 92.443 1.00 51.18 232 THR D O 1
ATOM 9443 N N . ASP D 1 233 ? -60.244 28.436 93.254 1.00 52.79 233 ASP D N 1
ATOM 9444 C CA . ASP D 1 233 ? -59.780 27.102 93.588 1.00 53.38 233 ASP D CA 1
ATOM 9445 C C . ASP D 1 233 ? -59.436 26.358 92.299 1.00 53.56 233 ASP D C 1
ATOM 9446 O O . ASP D 1 233 ? -58.390 25.711 92.195 1.00 51.91 233 ASP D O 1
ATOM 9451 N N . MET D 1 234 ? -60.316 26.449 91.309 1.00 54.64 234 MET D N 1
ATOM 9452 C CA . MET D 1 234 ? -60.051 25.799 90.032 1.00 55.75 234 MET D CA 1
ATOM 9453 C C . MET D 1 234 ? -58.740 26.333 89.401 1.00 55.37 234 MET D C 1
ATOM 9454 O O . MET D 1 234 ? -57.993 25.583 88.765 1.00 54.35 234 MET D O 1
ATOM 9459 N N . ILE D 1 235 ? -58.457 27.623 89.586 1.00 52.16 235 ILE D N 1
ATOM 9460 C CA . ILE D 1 235 ? -57.243 28.196 89.033 1.00 50.19 235 ILE D CA 1
ATOM 9461 C C . ILE D 1 235 ? -56.046 27.622 89.766 1.00 47.76 235 ILE D C 1
ATOM 9462 O O . ILE D 1 235 ? -55.017 27.362 89.155 1.00 45.88 235 ILE D O 1
ATOM 9467 N N . LEU D 1 236 ? -56.182 27.410 91.073 1.00 46.82 236 LEU D N 1
ATOM 9468 C CA . LEU D 1 236 ? -55.077 26.852 91.849 1.00 49.84 236 LEU D CA 1
ATOM 9469 C C . LEU D 1 236 ? -54.706 25.432 91.392 1.00 50.87 236 LEU D C 1
ATOM 9470 O O . LEU D 1 236 ? -53.513 25.083 91.340 1.00 49.87 236 LEU D O 1
ATOM 9475 N N . ASN D 1 237 ? -55.718 24.627 91.057 1.00 50.45 237 ASN D N 1
ATOM 9476 C CA . ASN D 1 237 ? -55.485 23.263 90.583 1.00 54.07 237 ASN D CA 1
ATOM 9477 C C . ASN D 1 237 ? -54.846 23.355 89.221 1.00 52.54 237 ASN D C 1
ATOM 9478 O O . ASN D 1 237 ? -53.959 22.578 88.883 1.00 51.54 237 ASN D O 1
ATOM 9483 N N . GLU D 1 238 ? -55.318 24.325 88.450 1.00 53.12 238 GLU D N 1
ATOM 9484 C CA . GLU D 1 238 ? -54.829 24.580 87.112 1.00 50.41 238 GLU D CA 1
ATOM 9485 C C . GLU D 1 238 ? -53.337 24.857 87.201 1.00 47.54 238 GLU D C 1
ATOM 9486 O O . GLU D 1 238 ? -52.566 24.391 86.365 1.00 45.13 238 GLU D O 1
ATOM 9492 N N . ILE D 1 239 ? -52.919 25.598 88.226 1.00 46.59 239 ILE D N 1
ATOM 9493 C CA . ILE D 1 239 ? -51.495 25.892 88.387 1.00 47.47 239 ILE D CA 1
ATOM 9494 C C . ILE D 1 239 ? -50.760 24.600 88.682 1.00 46.89 239 ILE D C 1
ATOM 9495 O O . ILE D 1 239 ? -49.686 24.343 88.165 1.00 42.19 239 ILE D O 1
ATOM 9500 N N . LYS D 1 240 ? -51.370 23.794 89.538 1.00 51.54 240 LYS D N 1
ATOM 9501 C CA . LYS D 1 240 ? -50.835 22.498 89.904 1.00 53.34 240 LYS D CA 1
ATOM 9502 C C . LYS D 1 240 ? -50.659 21.596 88.682 1.00 54.66 240 LYS D C 1
ATOM 9503 O O . LYS D 1 240 ? -49.685 20.851 88.591 1.00 53.64 240 LYS D O 1
ATOM 9509 N N . GLN D 1 241 ? -51.607 21.663 87.749 1.00 56.09 241 GLN D N 1
ATOM 9510 C CA . GLN D 1 241 ? -51.536 20.876 86.530 1.00 55.30 241 GLN D CA 1
ATOM 9511 C C . GLN D 1 241 ? -50.415 21.376 85.627 1.00 54.60 241 GLN D C 1
ATOM 9512 O O . GLN D 1 241 ? -50.146 20.770 84.594 1.00 56.78 241 GLN D O 1
ATOM 9518 N N . GLY D 1 242 ? -49.763 22.471 86.018 1.00 53.38 242 GLY D N 1
ATOM 9519 C CA . GLY D 1 242 ? -48.675 23.029 85.225 1.00 51.42 242 GLY D CA 1
ATOM 9520 C C . GLY D 1 242 ? -49.112 23.915 84.057 1.00 51.01 242 GLY D C 1
ATOM 9521 O O . GLY D 1 242 ? -48.354 24.139 83.106 1.00 52.04 242 GLY D O 1
ATOM 9522 N N . LYS D 1 243 ? -50.333 24.438 84.142 1.00 49.59 243 LYS D N 1
ATOM 9523 C CA . LYS D 1 243 ? -50.910 25.284 83.104 1.00 47.09 243 LYS D CA 1
ATOM 9524 C C . LYS D 1 243 ? -50.387 26.722 83.021 1.00 45.78 243 LYS D C 1
ATOM 9525 O O . LYS D 1 243 ? -50.789 27.484 82.149 1.00 45.24 243 LYS D O 1
ATOM 9531 N N . PHE D 1 244 ? -49.484 27.090 83.917 1.00 45.06 244 PHE D N 1
ATOM 9532 C CA . PHE D 1 244 ? -48.927 28.431 83.902 1.00 45.19 244 PHE D CA 1
ATOM 9533 C C . PHE D 1 244 ? -47.411 28.501 83.915 1.00 45.36 244 PHE D C 1
ATOM 9534 O O . PHE D 1 244 ? -46.804 28.495 84.978 1.00 43.19 244 PHE D O 1
ATOM 9542 N N . HIS D 1 245 ? -46.803 28.593 82.738 1.00 48.33 245 HIS D N 1
ATOM 9543 C CA . HIS D 1 245 ? -45.351 28.694 82.655 1.00 53.43 245 HIS D CA 1
ATOM 9544 C C . HIS D 1 245 ? -45.053 29.989 81.904 1.00 49.97 245 HIS D C 1
ATOM 9545 O O . HIS D 1 245 ? -44.011 30.607 82.090 1.00 46.75 245 HIS D O 1
ATOM 9552 N N . ASN D 1 246 ? -46.009 30.409 81.082 1.00 49.15 246 ASN D N 1
ATOM 9553 C CA . ASN D 1 246 ? -45.860 31.610 80.264 1.00 47.15 246 ASN D CA 1
ATOM 9554 C C . ASN D 1 246 ? -45.977 32.928 81.042 1.00 46.86 246 ASN D C 1
ATOM 9555 O O . ASN D 1 246 ? -46.996 33.209 81.665 1.00 45.58 246 ASN D O 1
ATOM 9560 N N . PRO D 1 247 ? -44.919 33.752 81.002 1.00 44.92 247 PRO D N 1
ATOM 9561 C CA . PRO D 1 247 ? -44.871 35.038 81.691 1.00 43.49 247 PRO D CA 1
ATOM 9562 C C . PRO D 1 247 ? -46.119 35.907 81.557 1.00 44.15 247 PRO D C 1
ATOM 9563 O O . PRO D 1 247 ? -46.634 36.400 82.564 1.00 47.01 247 PRO D O 1
ATOM 9567 N N . MET D 1 248 ? -46.605 36.099 80.332 1.00 41.69 248 MET D N 1
ATOM 9568 C CA . MET D 1 248 ? -47.776 36.941 80.115 1.00 40.20 248 MET D CA 1
ATOM 9569 C C . MET D 1 248 ? -49.029 36.323 80.761 1.00 41.93 248 MET D C 1
ATOM 9570 O O . MET D 1 248 ? -49.835 37.032 81.375 1.00 41.19 248 MET D O 1
ATOM 9575 N N . SER D 1 249 ? -49.180 35.001 80.639 1.00 43.91 249 SER D N 1
ATOM 9576 C CA . SER D 1 249 ? -50.321 34.288 81.220 1.00 42.80 249 SER D CA 1
ATOM 9577 C C . SER D 1 249 ? -50.321 34.440 82.739 1.00 41.69 249 SER D C 1
ATOM 9578 O O . SER D 1 249 ? -51.371 34.586 83.370 1.00 41.49 249 SER D O 1
ATOM 9581 N N . ILE D 1 250 ? -49.132 34.405 83.326 1.00 42.82 250 ILE D N 1
ATOM 9582 C CA . ILE D 1 250 ? -49.005 34.534 84.771 1.00 41.89 250 ILE D CA 1
ATOM 9583 C C . ILE D 1 250 ? -49.331 35.982 85.183 1.00 42.32 250 ILE D C 1
ATOM 9584 O O . ILE D 1 250 ? -50.023 36.218 86.181 1.00 44.07 250 ILE D O 1
ATOM 9589 N N . ALA D 1 251 ? -48.853 36.939 84.392 1.00 36.98 251 ALA D N 1
ATOM 9590 C CA . ALA D 1 251 ? -49.081 38.339 84.655 1.00 35.67 251 ALA D CA 1
ATOM 9591 C C . ALA D 1 251 ? -50.567 38.635 84.719 1.00 38.31 251 ALA D C 1
ATOM 9592 O O . ALA D 1 251 ? -51.002 39.565 85.413 1.00 41.00 251 ALA D O 1
ATOM 9594 N N . GLN D 1 252 ? -51.351 37.838 84.005 1.00 37.08 252 GLN D N 1
ATOM 9595 C CA . GLN D 1 252 ? -52.771 38.054 83.968 1.00 32.57 252 GLN D CA 1
ATOM 9596 C C . GLN D 1 252 ? -53.606 37.329 85.008 1.00 35.22 252 GLN D C 1
ATOM 9597 O O . GLN D 1 252 ? -54.808 37.575 85.110 1.00 34.03 252 GLN D O 1
ATOM 9603 N N . ILE D 1 253 ? -52.999 36.453 85.808 1.00 36.50 253 ILE D N 1
ATOM 9604 C CA . ILE D 1 253 ? -53.774 35.832 86.892 1.00 39.67 253 ILE D CA 1
ATOM 9605 C C . ILE D 1 253 ? -53.228 36.284 88.216 1.00 37.75 253 ILE D C 1
ATOM 9606 O O . ILE D 1 253 ? -53.950 36.291 89.211 1.00 38.47 253 ILE D O 1
ATOM 9611 N N . LEU D 1 254 ? -51.950 36.640 88.245 1.00 37.65 254 LEU D N 1
ATOM 9612 C CA . LEU D 1 254 ? -51.348 36.995 89.512 1.00 38.02 254 LEU D CA 1
ATOM 9613 C C . LEU D 1 254 ? -52.181 37.989 90.322 1.00 39.13 254 LEU D C 1
ATOM 9614 O O . LEU D 1 254 ? -52.555 37.690 91.468 1.00 41.80 254 LEU D O 1
ATOM 9619 N N . PRO D 1 255 ? -52.523 39.153 89.732 1.00 36.48 255 PRO D N 1
ATOM 9620 C CA . PRO D 1 255 ? -53.316 40.183 90.410 1.00 37.02 255 PRO D CA 1
ATOM 9621 C C . PRO D 1 255 ? -54.540 39.618 91.102 1.00 40.93 255 PRO D C 1
ATOM 9622 O O . PRO D 1 255 ? -54.811 39.949 92.273 1.00 39.84 255 PRO D O 1
ATOM 9626 N N . SER D 1 256 ? -55.287 38.785 90.374 1.00 40.17 256 SER D N 1
ATOM 9627 C CA . SER D 1 256 ? -56.483 38.172 90.944 1.00 42.96 256 SER D CA 1
ATOM 9628 C C . SER D 1 256 ? -56.096 37.307 92.132 1.00 43.79 256 SER D C 1
ATOM 9629 O O . SER D 1 256 ? -56.718 37.380 93.178 1.00 46.42 256 SER D O 1
ATOM 9632 N N . LEU D 1 257 ? -55.049 36.504 91.978 1.00 45.53 257 LEU D N 1
ATOM 9633 C CA . LEU D 1 257 ? -54.637 35.617 93.056 1.00 45.86 257 LEU D CA 1
ATOM 9634 C C . LEU D 1 257 ? -54.161 36.387 94.276 1.00 45.43 257 LEU D C 1
ATOM 9635 O O . LEU D 1 257 ? -53.989 35.805 95.352 1.00 46.76 257 LEU D O 1
ATOM 9640 N N . LYS D 1 258 ? -53.965 37.694 94.109 1.00 42.36 258 LYS D N 1
ATOM 9641 C CA . LYS D 1 258 ? -53.506 38.554 95.197 1.00 40.41 258 LYS D CA 1
ATOM 9642 C C . LYS D 1 258 ? -54.597 39.504 95.699 1.00 40.42 258 LYS D C 1
ATOM 9643 O O . LYS D 1 258 ? -54.301 40.443 96.428 1.00 42.26 258 LYS D O 1
ATOM 9649 N N . GLY D 1 259 ? -55.849 39.261 95.315 1.00 37.58 259 GLY D N 1
ATOM 9650 C CA . GLY D 1 259 ? -56.930 40.140 95.732 1.00 38.83 259 GLY D CA 1
ATOM 9651 C C . GLY D 1 259 ? -56.814 41.549 95.161 1.00 42.41 259 GLY D C 1
ATOM 9652 O O . GLY D 1 259 ? -57.281 42.511 95.756 1.00 45.73 259 GLY D O 1
ATOM 9653 N N . LYS D 1 260 ? -56.197 41.682 93.994 1.00 43.23 260 LYS D N 1
ATOM 9654 C CA . LYS D 1 260 ? -56.026 42.991 93.383 1.00 43.48 260 LYS D CA 1
ATOM 9655 C C . LYS D 1 260 ? -56.625 43.041 91.996 1.00 40.95 260 LYS D C 1
ATOM 9656 O O . LYS D 1 260 ? -56.897 42.010 91.402 1.00 45.33 260 LYS D O 1
ATOM 9662 N N . THR D 1 261 ? -56.845 44.241 91.485 1.00 38.76 261 THR D N 1
ATOM 9663 C CA . THR D 1 261 ? -57.325 44.405 90.109 1.00 38.38 261 THR D CA 1
ATOM 9664 C C . THR D 1 261 ? -56.512 45.591 89.629 1.00 38.25 261 THR D C 1
ATOM 9665 O O . THR D 1 261 ? -55.828 46.241 90.433 1.00 35.58 261 THR D O 1
ATOM 9669 N N . TYR D 1 262 ? -56.575 45.864 88.331 1.00 36.24 262 TYR D N 1
ATOM 9670 C CA . TYR D 1 262 ? -55.866 46.990 87.766 1.00 33.44 262 TYR D CA 1
ATOM 9671 C C . TYR D 1 262 ? -56.427 48.301 88.343 1.00 34.26 262 TYR D C 1
ATOM 9672 O O . TYR D 1 262 ? -55.823 49.355 88.198 1.00 34.97 262 TYR D O 1
ATOM 9681 N N . LEU D 1 263 ? -57.596 48.255 88.966 1.00 33.34 263 LEU D N 1
ATOM 9682 C CA . LEU D 1 263 ? -58.133 49.475 89.537 1.00 37.42 263 LEU D CA 1
ATOM 9683 C C . LEU D 1 263 ? -57.322 49.856 90.769 1.00 38.36 263 LEU D C 1
ATOM 9684 O O . LEU D 1 263 ? -57.450 50.971 91.262 1.00 38.93 263 LEU D O 1
ATOM 9689 N N . ASP D 1 264 ? -56.474 48.949 91.248 1.00 36.74 264 ASP D N 1
ATOM 9690 C CA . ASP D 1 264 ? -55.684 49.234 92.436 1.00 41.30 264 ASP D CA 1
ATOM 9691 C C . ASP D 1 264 ? -54.366 49.915 92.119 1.00 42.07 264 ASP D C 1
ATOM 9692 O O . ASP D 1 264 ? -53.676 50.399 93.021 1.00 44.24 264 ASP D O 1
ATOM 9697 N N . VAL D 1 265 ? -54.017 49.937 90.844 1.00 39.74 265 VAL D N 1
ATOM 9698 C CA . VAL D 1 265 ? -52.789 50.555 90.406 1.00 40.78 265 VAL D CA 1
ATOM 9699 C C . VAL D 1 265 ? -52.538 51.935 91.015 1.00 42.73 265 VAL D C 1
ATOM 9700 O O . VAL D 1 265 ? -51.493 52.159 91.609 1.00 47.59 265 VAL D O 1
ATOM 9704 N N . PRO D 1 266 ? -53.483 52.880 90.896 1.00 43.30 266 PRO D N 1
ATOM 9705 C CA . PRO D 1 266 ? -53.196 54.193 91.497 1.00 40.81 266 PRO D CA 1
ATOM 9706 C C . PRO D 1 266 ? -52.883 54.170 93.004 1.00 40.84 266 PRO D C 1
ATOM 9707 O O . PRO D 1 266 ? -52.200 55.073 93.496 1.00 42.16 266 PRO D O 1
ATOM 9711 N N . GLN D 1 267 ? -53.350 53.149 93.727 1.00 37.69 267 GLN D N 1
ATOM 9712 C CA . GLN D 1 267 ? -53.133 53.078 95.175 1.00 40.30 267 GLN D CA 1
ATOM 9713 C C . GLN D 1 267 ? -51.888 52.344 95.662 1.00 43.00 267 GLN D C 1
ATOM 9714 O O . GLN D 1 267 ? -51.689 52.188 96.872 1.00 43.52 267 GLN D O 1
ATOM 9720 N N . VAL D 1 268 ? -51.051 51.884 94.741 1.00 41.32 268 VAL D N 1
ATOM 9721 C CA . VAL D 1 268 ? -49.851 51.164 95.117 1.00 41.78 268 VAL D CA 1
ATOM 9722 C C . VAL D 1 268 ? -48.857 52.011 95.905 1.00 45.24 268 VAL D C 1
ATOM 9723 O O . VAL D 1 268 ? -48.559 53.149 95.544 1.00 46.58 268 VAL D O 1
ATOM 9727 N N . THR D 1 269 ? -48.324 51.431 96.971 1.00 48.12 269 THR D N 1
ATOM 9728 C CA . THR D 1 269 ? -47.324 52.083 97.816 1.00 50.94 269 THR D CA 1
ATOM 9729 C C . THR D 1 269 ? -45.954 51.639 97.315 1.00 53.57 269 THR D C 1
ATOM 9730 O O . THR D 1 269 ? -45.741 50.446 97.083 1.00 56.54 269 THR D O 1
ATOM 9734 N N . CYS D 1 270 ? -45.013 52.561 97.162 1.00 54.17 270 CYS D N 1
ATOM 9735 C CA . CYS D 1 270 ? -43.700 52.139 96.687 1.00 57.94 270 CYS D CA 1
ATOM 9736 C C . CYS D 1 270 ? -42.643 51.993 97.778 1.00 62.61 270 CYS D C 1
ATOM 9737 O O . CYS D 1 270 ? -42.656 52.698 98.781 1.00 59.90 270 CYS D O 1
ATOM 9740 N N . SER D 1 271 ? -41.730 51.052 97.547 1.00 72.73 271 SER D N 1
ATOM 9741 C CA . SER D 1 271 ? -40.648 50.681 98.476 1.00 81.43 271 SER D CA 1
ATOM 9742 C C . SER D 1 271 ? -41.284 50.219 99.772 1.00 86.63 271 SER D C 1
ATOM 9743 O O . SER D 1 271 ? -41.224 50.921 100.793 1.00 84.17 271 SER D O 1
ATOM 9746 N N . PRO D 1 272 ? -41.914 49.021 99.730 1.00 92.98 272 PRO D N 1
ATOM 9747 C CA . PRO D 1 272 ? -42.618 48.321 100.817 1.00 96.95 272 PRO D CA 1
ATOM 9748 C C . PRO D 1 272 ? -41.919 48.290 102.184 1.00 98.65 272 PRO D C 1
ATOM 9749 O O . PRO D 1 272 ? -40.682 48.302 102.280 1.00 99.45 272 PRO D O 1
ATOM 9753 N N . ASP D 1 273 ? -42.739 48.248 103.234 1.00 99.17 273 ASP D N 1
ATOM 9754 C CA . ASP D 1 273 ? -42.265 48.207 104.615 1.00 99.45 273 ASP D CA 1
ATOM 9755 C C . ASP D 1 273 ? -42.309 46.741 105.082 1.00 99.45 273 ASP D C 1
ATOM 9756 O O . ASP D 1 273 ? -43.088 46.436 106.019 1.00 99.45 273 ASP D O 1
#

Secondary structure (DSSP, 8-state):
--PPPTTTHHHHHHHHHHHHTT--SSS---HHHHHHHHHH--S-HHHHHHHHHHHHT--GGG--HHHHHHHHHHHHHTT---THHHHHHHHHHHT---S-TT--GGGGHHHHHHHHHHHHH-HHHHHHHHHHHHHHHHH--S---HHHHHHHHHHHHHHHTB--TT--SSHHHHHHHHHHHHHHHHTTSB-TTS-BSBHHHHHHHHHHHHH-SS--SS---HHHHHHHHHHHHTTTTT-SHHHHHHHHHHHTT--GGGGGGPPBS------SEEEEEEEE---SS----EE--EEEESSS-S-HHHHHHHHHHS--S--EEEEEETTEEEEEEESS-B--GGGTEEEEEEETTEEPSS-TTT----TT-EEEEEEEE-/-----TTTHHHHHHHHHHHHHT--SSS---HHHHHHHHHH--S-HHHHHHHHHHHTT--TTS--HHHHHHHHHHHHHTT---THHHHHHHHHHHT---SSTT--GGGGHHHHHHHHHHHHH-HHHHHHHHHHHHHHHHH--S---HHHHHHHHHHHHHHHTBPPTT--SSHHHHHHHHHHHHHHHHTTSB-TTS-BSSGGGHHHHHHHHHH-SS--SSPP-HHHHHHHHHHHHHTT----HHHHHTTHHHHTT--GGGGGG--BS--/-----TTTHHHHHHHHHHHHTT--SSS---HHHHHHHHHH--S-HHHHHHHHHHHHTS-GGG--HHHHHHHHHHHHHTT---THHHHHHHHHHTT---S-TT--GGGGHHHHHHHHHHHHHHHHHHHHHHHHHHHHHHH--S---HHHHHHHHHHHHHHHTT--TT--SSHHHHHHHHHHHHHHHHTTSB-TTS-BSSHHHHHHHHHHHHH-SS--SS---HHHHHHHHHHHHHTT---SHHHHHHHHHHHTT--GGGGGGPPBS------SEEEEEEEE---SS----EE--EEEE-SS-S-HHHHHHHHHHS--S--EEEEEETTEEEEEEESS-B--GGGTEEEEEEETTEEPSS-TTT----TT-EEEEEEEE-/--S--TTTHHHHHHHHHHHHHT--SSS---HHHHHHHHHH--S-HHHHHHHHHHHTT--TTS--HHHHHHHHHHHHTTT---THHHHHHHHHHHT---SSTT--GGGGHHHHHHHHHHHHH-HHHHHHHHHHHHHHHHH--S---HHHHHHHHHHHHHHHTBPPTT--SSHHHHHHHHHHHHHHHHTTSB-SSS-BSSTTTHHHHHHHHHH-SS--SSPP-HHHHHHHHHHHHHTT----HHHHHTTHHHHTT--GGGGGGPPSS--

InterPro domains:
  IPR002157 Cobalamin (vitamin B12)-binding protein [PF01122] (9-307)
  IPR002157 Cobalamin (vitamin B12)-binding protein [PS00468] (169-182)
  IPR051588 Eukaryotic Cobalamin Transport [PTHR10559] (1-417)

Foldseek 3Di:
DAAPPPVLVVLLVVLLCLLLVQQDPPRDLFLLNLLLCLLQPHDDVVSNVSSLVCLLPDDLVVDDLQSLLSSLLSNLSQVHHNPPSLVVSLVVLVVDDDPDLADALCSQQSVLSNLQSNLLVPLVSSLVSLLVSLVSLVSHDHDDDLLSLLSNLNSLLSNLVPQDVPNPDCSNVSSLVSLQVSLQVQPVCQDPQQAGVHLLSRLSNLQSQVRRPDHHPDDHDNNSNVVSNSVCSVVVNPSFSLSSSSNSQVNSVHHSNCSNVRDHPPCPDAAAAKEKEWEFEDDDVDPTDTDIDIGGHHDFLQFLLVRLVVVCVVVPLFHFDWDQDSRGTDGQTTSHDGADCVQQKGWFKDFPPHTDPHHRVPHTDDHYTYIYTYTGGD/DLADPPVLVVLLVVLLVLLLVQQDPPRQQDLLNLLLCLLQPHDPPVSNVSSLVNLAPPPLVVDDLQRLLSSLLSNLSQVHHNPPSLVVSLVVLVVDDDPDLADALVVCLSVLSNLLSNCLVPVVSSLVSLLRSLVSLVSYDHDDDLNSLLSNLSSLLSNLVPPDPPPPPCSNVSSLVSLQVSLQVQPVCQDPQQATVHLQSRLSNLQSQVRHPDHYPPDHDSSSNVVSNSVCSVVVVRSDNSSSSRNSQVNRVHDSNCSNVRDHPDD/DAAPPPVLVVLLVVLLCLLLVQQDPPADLFLLNLLLCLLQPHDDPVSNVSSLVCLLPDDLVVDDLQSLLSSLLSNLSQVHHNPPSLVSSLVVLVVDDAPDLADALCSQQSVLSNLQSNCLVPLVSSLVSLLVSLVSNVSHDHDDDLLSLLSNLNSLLSNLVCQDPPNDDCSNVSSLVSNQVSLQVQPVCQDPQQAGVHLLSRLSNLQNQVRRPDHHPDDHDNNSNVVSNSVCSVVVVPSFSLSSSSNSQVNSPHHSNCSNVRDHPPCPDAAAAKEKEWEFEDDDVDDTDTDIDIGGHHDQQQFLLVRLVVVCVVVPLQHFDWDADSRGTDGQTTSPDGADCVQQKGWFKDFPPHTDPHHRVPHGDDHYTHIYTYTGGD/DLAPPVVLVVLLVVLLVLLLVQQDPPRQQDLLNLLLCLLQPHDPPVSNVSSLVNLAPPPLVVDDLQSLLSSLLSNLSQVHHNPPSLVVSLVVLVVDDDPDLADALVVCLSVLSNLLSNCLVPLVSSLVSLLRSLVSLVSYDHDDDLNSLLSNLSSLLSNLVPPPPPPPPCSNVSSLVSLQVSLQVQPVCQDPQQATVHLQRRLSSLQSQVRHPDHYPPDHDSSSNVVSNSVCSVVVVRSDNSSSSRNSQVNNVHHSNCSNVRDHPDD